Protein AF-A0A0B1T7B7-F1 (afdb_monomer_lite)

Radius of gyration: 35.87 Å; chains: 1; bounding box: 85×80×126 Å

Organism: Oesophagostomum dentatum (NCBI:txid61180)

pLDDT: mean 72.44, std 21.72, range [22.33, 98.38]

Structure (mmCIF, N/CA/C/O backbone):
data_AF-A0A0B1T7B7-F1
#
_entry.id   AF-A0A0B1T7B7-F1
#
loop_
_atom_site.group_PDB
_atom_site.id
_atom_site.type_symbol
_atom_site.label_atom_id
_atom_site.label_alt_id
_atom_site.label_comp_id
_atom_site.label_asym_id
_atom_site.label_entity_id
_atom_site.label_seq_id
_atom_site.pdbx_PDB_ins_code
_atom_site.Cartn_x
_atom_site.Cartn_y
_atom_site.Cartn_z
_atom_site.occupancy
_atom_site.B_iso_or_equiv
_atom_site.auth_seq_id
_atom_site.auth_comp_id
_atom_site.auth_asym_id
_atom_site.auth_atom_id
_atom_site.pdbx_PDB_model_num
ATOM 1 N N . MET A 1 1 ? -11.474 -41.367 -37.692 1.00 29.39 1 MET A N 1
ATOM 2 C CA . MET A 1 1 ? -11.673 -42.624 -36.938 1.00 29.39 1 MET A CA 1
ATOM 3 C C . MET A 1 1 ? -10.711 -42.585 -35.757 1.00 29.39 1 MET A C 1
ATOM 5 O O . MET A 1 1 ? -9.520 -42.424 -35.977 1.00 29.39 1 MET A O 1
ATOM 9 N N . PHE A 1 2 ? -11.244 -42.559 -34.535 1.00 26.16 2 PHE A N 1
ATOM 10 C CA . PHE A 1 2 ? -10.516 -42.364 -33.273 1.00 26.16 2 PHE A CA 1
ATOM 11 C C . PHE A 1 2 ? -9.615 -43.553 -32.897 1.00 26.16 2 PHE A C 1
ATOM 13 O O . PHE A 1 2 ? -9.999 -44.697 -33.132 1.00 26.16 2 PHE A O 1
ATOM 20 N N . ARG A 1 3 ? -8.535 -43.285 -32.145 1.00 22.33 3 ARG A N 1
ATOM 21 C CA . ARG A 1 3 ? -8.242 -44.016 -30.898 1.00 22.33 3 ARG A CA 1
ATOM 22 C C . ARG A 1 3 ? -7.440 -43.152 -29.917 1.00 22.33 3 ARG A C 1
ATOM 24 O O . ARG A 1 3 ? -6.396 -42.610 -30.259 1.00 22.33 3 ARG A O 1
ATOM 31 N N . PHE A 1 4 ? -8.013 -43.029 -28.724 1.00 24.72 4 PHE A N 1
ATOM 32 C CA . PHE A 1 4 ? -7.493 -42.384 -27.524 1.00 24.72 4 PHE A CA 1
ATOM 33 C C . PHE A 1 4 ? -6.250 -43.104 -26.985 1.00 24.72 4 PHE A C 1
ATOM 35 O O . PHE A 1 4 ? -6.219 -44.334 -26.950 1.00 24.72 4 PHE A O 1
ATOM 42 N N . VAL A 1 5 ? -5.301 -42.327 -26.464 1.00 23.88 5 VAL A N 1
ATOM 43 C CA . VAL A 1 5 ? -4.483 -42.718 -25.312 1.00 23.88 5 VAL A CA 1
ATOM 44 C C . VAL A 1 5 ? -4.783 -41.679 -24.236 1.00 23.88 5 VAL A C 1
ATOM 46 O O . VAL A 1 5 ? -4.521 -40.492 -24.424 1.00 23.88 5 VAL A O 1
ATOM 49 N N . GLU A 1 6 ? -5.424 -42.121 -23.159 1.00 28.88 6 GLU A N 1
ATOM 50 C CA . GLU A 1 6 ? -5.656 -41.324 -21.959 1.00 28.88 6 GLU A CA 1
ATOM 51 C C . GLU A 1 6 ? -4.308 -40.954 -21.331 1.00 28.88 6 GLU A C 1
ATOM 53 O O . GLU A 1 6 ? -3.587 -41.813 -20.826 1.00 28.88 6 GLU A O 1
ATOM 58 N N . CYS A 1 7 ? -3.982 -39.664 -21.327 1.00 25.12 7 CYS A N 1
ATOM 59 C CA . CYS A 1 7 ? -3.095 -39.103 -20.319 1.00 25.12 7 CYS A CA 1
ATOM 60 C C . CYS A 1 7 ? -3.984 -38.429 -19.277 1.00 25.12 7 CYS A C 1
ATOM 62 O O . CYS A 1 7 ? -4.620 -37.413 -19.559 1.00 25.12 7 CYS A O 1
ATOM 64 N N . ASN A 1 8 ? -4.031 -39.026 -18.085 1.00 27.19 8 ASN A N 1
ATOM 65 C CA . ASN A 1 8 ? -4.654 -38.476 -16.887 1.00 27.19 8 ASN A CA 1
ATOM 66 C C . ASN A 1 8 ? -4.100 -37.076 -16.591 1.00 27.19 8 ASN A C 1
ATOM 68 O O . ASN A 1 8 ? -3.100 -36.918 -15.893 1.00 27.19 8 ASN A O 1
ATOM 72 N N . PHE A 1 9 ? -4.790 -36.047 -17.071 1.00 29.27 9 PHE A N 1
ATOM 73 C CA . PHE A 1 9 ? -4.747 -34.741 -16.438 1.00 29.27 9 PHE A CA 1
ATOM 74 C C . PHE A 1 9 ? -5.611 -34.820 -15.182 1.00 29.27 9 PHE A C 1
ATOM 76 O O . PHE A 1 9 ? -6.787 -34.469 -15.191 1.00 29.27 9 PHE A O 1
ATOM 83 N N . SER A 1 10 ? -5.003 -35.223 -14.065 1.00 28.38 10 SER A N 1
ATOM 84 C CA . SER A 1 10 ? -5.440 -34.722 -12.761 1.00 28.38 10 SER A CA 1
ATOM 85 C C . SER A 1 10 ? -5.037 -33.247 -12.679 1.00 28.38 10 SER A C 1
ATOM 87 O O . SER A 1 10 ? -4.152 -32.861 -11.918 1.00 28.38 10 SER A O 1
ATOM 89 N N . ALA A 1 11 ? -5.655 -32.418 -13.520 1.00 35.47 11 ALA A N 1
ATOM 90 C CA . ALA A 1 11 ? -5.745 -31.000 -13.255 1.00 35.47 11 ALA A CA 1
ATOM 91 C C . ALA A 1 11 ? -6.477 -30.887 -11.916 1.00 35.47 11 ALA A C 1
ATOM 93 O O . ALA A 1 11 ? -7.586 -31.407 -11.778 1.00 35.47 11 ALA A O 1
ATOM 94 N N . MET A 1 12 ? -5.846 -30.270 -10.917 1.00 31.61 12 MET A N 1
ATOM 95 C CA . MET A 1 12 ? -6.570 -29.801 -9.742 1.00 31.61 12 MET A CA 1
ATOM 96 C C . MET A 1 12 ? -7.634 -28.819 -10.242 1.00 31.61 12 MET A C 1
ATOM 98 O O . MET A 1 12 ? -7.368 -27.633 -10.419 1.00 31.61 12 MET A O 1
ATOM 102 N N . LEU A 1 13 ? -8.837 -29.329 -10.510 1.00 34.62 13 LEU A N 1
ATOM 103 C CA . LEU A 1 13 ? -10.048 -28.531 -10.441 1.00 34.62 13 LEU A CA 1
ATOM 104 C C . LEU A 1 13 ? -10.008 -27.804 -9.086 1.00 34.62 13 LEU A C 1
ATOM 106 O O . LEU A 1 13 ? -9.574 -28.419 -8.101 1.00 34.62 13 LEU A O 1
ATOM 110 N N . PRO A 1 14 ? -10.426 -26.527 -8.998 1.00 39.16 14 PRO A N 1
ATOM 111 C CA . PRO A 1 14 ? -10.661 -25.924 -7.692 1.00 39.16 14 PRO A CA 1
ATOM 112 C C . PRO A 1 14 ? -11.537 -26.899 -6.908 1.00 39.16 14 PRO A C 1
ATOM 114 O O . PRO A 1 14 ? -12.489 -27.440 -7.474 1.00 39.16 14 PRO A O 1
ATOM 117 N N . SER A 1 15 ? -11.164 -27.201 -5.662 1.00 44.00 15 SER A N 1
ATOM 118 C CA . SER A 1 15 ? -11.910 -28.139 -4.826 1.00 44.00 15 SER A CA 1
ATOM 119 C C . SER A 1 15 ? -13.389 -27.775 -4.902 1.00 44.00 15 SER A C 1
ATOM 121 O O . SER A 1 15 ? -13.777 -26.698 -4.445 1.00 44.00 15 SER A O 1
ATOM 123 N N . VAL A 1 16 ? -14.197 -28.624 -5.539 1.00 56.12 16 VAL A N 1
ATOM 124 C CA . VAL A 1 16 ? -15.643 -28.437 -5.571 1.00 56.12 16 VAL A CA 1
ATOM 125 C C . VAL A 1 16 ? -16.091 -28.639 -4.132 1.00 56.12 16 VAL A C 1
ATOM 127 O O . VAL A 1 16 ? -16.120 -29.768 -3.650 1.00 56.12 16 VAL A O 1
ATOM 130 N N . ILE A 1 17 ? -16.343 -27.538 -3.423 1.00 66.38 17 ILE A N 1
ATOM 131 C CA . ILE A 1 17 ? -16.880 -27.577 -2.065 1.00 66.38 17 ILE A CA 1
ATOM 132 C C . ILE A 1 17 ? -18.264 -28.205 -2.192 1.00 66.38 17 ILE A C 1
ATOM 134 O O . ILE A 1 17 ? -19.154 -27.627 -2.820 1.00 66.38 17 ILE A O 1
ATOM 138 N N . SER A 1 18 ? -18.431 -29.416 -1.662 1.00 78.31 18 SER A N 1
ATOM 139 C CA . SER A 1 18 ? -19.731 -30.076 -1.692 1.00 78.31 18 SER A CA 1
ATOM 140 C C . SER A 1 18 ? -20.705 -29.379 -0.740 1.00 78.31 18 SER A C 1
ATOM 142 O O . SER A 1 18 ? -20.307 -28.662 0.183 1.00 78.31 18 SER A O 1
ATOM 144 N N . HIS A 1 19 ? -22.004 -29.607 -0.937 1.00 73.88 19 HIS A N 1
ATOM 145 C CA . HIS A 1 19 ? -23.018 -29.135 0.006 1.00 73.88 19 HIS A CA 1
ATOM 146 C C . HIS A 1 19 ? -22.729 -29.642 1.429 1.00 73.88 19 HIS A C 1
ATOM 148 O O . HIS A 1 19 ? -22.790 -28.872 2.386 1.00 73.88 19 HIS A O 1
ATOM 154 N N . ASP A 1 20 ? -22.308 -30.902 1.550 1.00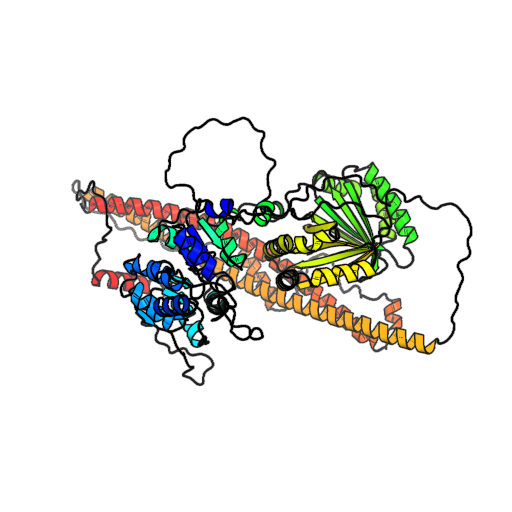 80.06 20 ASP A N 1
ATOM 155 C CA . ASP A 1 20 ? -21.962 -31.522 2.828 1.00 80.06 20 ASP A CA 1
ATOM 156 C C . ASP A 1 20 ? -20.714 -30.896 3.460 1.00 80.06 20 ASP A C 1
ATOM 158 O O . ASP A 1 20 ? -20.652 -30.754 4.679 1.00 80.06 20 ASP A O 1
ATOM 162 N N . ASP A 1 21 ? -19.733 -30.471 2.657 1.00 82.12 21 ASP A N 1
ATOM 163 C CA . ASP A 1 21 ? -18.558 -29.754 3.162 1.00 82.12 21 ASP A CA 1
ATOM 164 C C . ASP A 1 21 ? -18.930 -28.388 3.734 1.00 82.12 21 ASP A C 1
ATOM 166 O O . ASP A 1 21 ? -18.411 -27.993 4.778 1.00 82.12 21 ASP A O 1
ATOM 170 N N . LEU A 1 22 ? -19.863 -27.690 3.088 1.00 81.81 22 LEU A N 1
ATOM 171 C CA . LEU A 1 22 ? -20.342 -26.390 3.541 1.00 81.81 22 LEU A CA 1
ATOM 172 C C . LEU A 1 22 ? -21.193 -26.500 4.814 1.00 81.81 22 LEU A C 1
ATOM 174 O O . LEU A 1 22 ? -21.100 -25.665 5.711 1.00 81.81 22 LEU A O 1
ATOM 178 N N . LEU A 1 23 ? -22.009 -27.547 4.929 1.00 83.19 23 LEU A N 1
ATOM 179 C CA . LEU A 1 23 ? -22.876 -27.754 6.088 1.00 83.19 23 LEU A CA 1
ATOM 180 C C . LEU A 1 23 ? -22.136 -28.225 7.352 1.00 83.19 23 LEU A C 1
ATOM 182 O O . LEU A 1 23 ? -22.756 -28.290 8.417 1.00 83.19 23 LEU A O 1
ATOM 186 N N . LYS A 1 24 ? -20.824 -28.494 7.283 1.00 87.50 24 LYS A N 1
ATOM 187 C CA . LYS A 1 24 ? -19.978 -28.753 8.466 1.00 87.50 24 LYS A CA 1
ATOM 188 C C . LYS A 1 24 ? -19.804 -27.522 9.357 1.00 87.50 24 LYS A C 1
ATOM 190 O O . LYS A 1 24 ? -19.521 -27.677 10.541 1.00 87.50 24 LYS A O 1
ATOM 195 N N . PHE A 1 25 ? -19.974 -26.318 8.811 1.00 92.00 25 PHE A N 1
ATOM 196 C CA . PHE A 1 25 ? -19.885 -25.081 9.581 1.00 92.00 25 PHE A CA 1
ATOM 197 C C . PHE A 1 25 ? -21.172 -24.832 10.377 1.00 92.00 25 PHE A C 1
ATOM 199 O O . PHE A 1 25 ? -22.276 -25.160 9.936 1.00 92.00 25 PHE A O 1
ATOM 206 N N . ASP A 1 26 ? -21.034 -24.249 11.565 1.00 92.81 26 ASP A N 1
ATOM 207 C CA . ASP A 1 26 ? -22.154 -23.939 12.462 1.00 92.81 26 ASP A CA 1
ATOM 208 C C . ASP A 1 26 ? -22.645 -22.498 12.266 1.00 92.81 26 ASP A C 1
ATOM 210 O O . ASP A 1 26 ? -23.833 -22.209 12.437 1.00 92.81 26 ASP A O 1
ATOM 214 N N . THR A 1 27 ? -21.730 -21.597 11.892 1.00 94.44 27 THR A N 1
ATOM 215 C CA . THR A 1 27 ? -21.998 -20.164 11.740 1.00 94.44 27 THR A CA 1
ATOM 216 C C . THR A 1 27 ? -21.606 -19.668 10.351 1.00 94.44 27 THR A C 1
ATOM 218 O O . THR A 1 27 ? -20.543 -19.998 9.832 1.00 94.44 27 THR A O 1
ATOM 221 N N . PHE A 1 28 ? -22.472 -18.856 9.758 1.00 94.62 28 PHE A N 1
ATOM 222 C CA . PHE A 1 28 ? -22.345 -18.310 8.416 1.00 94.62 28 PHE A CA 1
ATOM 223 C C . PHE A 1 28 ? -22.389 -16.789 8.499 1.00 94.62 28 PHE A C 1
ATOM 225 O O . PHE A 1 28 ? -23.374 -16.212 8.960 1.00 94.62 28 PHE A O 1
ATOM 232 N N . LEU A 1 29 ? -21.312 -16.150 8.067 1.00 95.12 29 LEU A N 1
ATOM 233 C CA . LEU A 1 29 ? -21.191 -14.705 7.966 1.00 95.12 29 LEU A CA 1
ATOM 234 C C . LEU A 1 29 ? -21.324 -14.326 6.492 1.00 95.12 29 LEU A C 1
ATOM 236 O O . LEU A 1 29 ? -20.633 -14.891 5.650 1.00 95.12 29 LEU A O 1
ATOM 240 N N . PHE A 1 30 ? -22.195 -13.381 6.176 1.00 95.00 30 PHE A N 1
ATOM 241 C CA . PHE A 1 30 ? -22.380 -12.877 4.820 1.00 95.00 30 PHE A CA 1
ATOM 242 C C . PHE A 1 30 ? -22.063 -11.392 4.783 1.00 95.00 30 PHE A C 1
ATOM 244 O O . PHE A 1 30 ? -22.578 -10.635 5.607 1.00 95.00 30 PHE A O 1
ATOM 251 N N . ASP A 1 31 ? -21.268 -10.955 3.811 1.00 92.94 31 ASP A N 1
ATOM 252 C CA . ASP A 1 31 ? -21.359 -9.569 3.375 1.00 92.94 31 ASP A CA 1
ATOM 253 C C . ASP A 1 31 ? -22.761 -9.273 2.808 1.00 92.94 31 ASP A C 1
ATOM 255 O O . ASP A 1 31 ? -23.536 -10.176 2.494 1.00 92.94 31 ASP A O 1
ATOM 259 N N . ALA A 1 32 ? -23.125 -7.998 2.759 1.00 90.19 32 ALA A N 1
ATOM 260 C CA . ALA A 1 32 ? -24.426 -7.546 2.301 1.00 90.19 32 ALA A CA 1
ATOM 261 C C . ALA A 1 32 ? -24.415 -7.147 0.818 1.00 90.19 32 ALA A C 1
ATOM 263 O O . ALA A 1 32 ? -25.054 -7.796 -0.015 1.00 90.19 32 ALA A O 1
ATOM 264 N N . ASP A 1 33 ? -23.735 -6.042 0.510 1.00 84.69 33 ASP A N 1
ATOM 265 C CA . ASP A 1 33 ? -23.809 -5.351 -0.774 1.00 84.69 33 ASP A CA 1
ATOM 266 C C . ASP A 1 33 ? -22.836 -6.008 -1.765 1.00 84.69 33 ASP A C 1
ATOM 268 O O . ASP A 1 33 ? -21.644 -5.760 -1.705 1.00 84.69 33 ASP A O 1
ATOM 272 N N . GLY A 1 34 ? -23.351 -6.803 -2.704 1.00 81.62 34 GLY A N 1
ATOM 273 C CA . GLY A 1 34 ? -22.550 -7.604 -3.642 1.00 81.62 34 GLY A CA 1
ATOM 274 C C . GLY A 1 34 ? -22.648 -9.113 -3.396 1.00 81.62 34 GLY A C 1
ATOM 275 O O . GLY A 1 34 ? -22.340 -9.896 -4.291 1.00 81.62 34 GLY A O 1
ATOM 276 N N . VAL A 1 35 ? -23.173 -9.523 -2.233 1.00 90.25 35 VAL A N 1
ATOM 277 C CA . VAL A 1 35 ? -23.341 -10.939 -1.846 1.00 90.25 35 VAL A CA 1
ATOM 278 C C . VAL A 1 35 ? -24.803 -11.324 -1.634 1.00 90.25 35 VAL A C 1
ATOM 280 O O . VAL A 1 35 ? -25.278 -12.290 -2.229 1.00 90.25 35 VAL A O 1
ATOM 283 N N . LEU A 1 36 ? -25.545 -10.563 -0.824 1.00 91.94 36 LEU A N 1
ATOM 284 C CA . LEU A 1 36 ? -26.969 -10.813 -0.577 1.00 91.94 36 LEU A CA 1
ATOM 285 C C . LEU A 1 36 ? -27.869 -9.954 -1.469 1.00 91.94 36 LEU A C 1
ATOM 287 O O . LEU A 1 36 ? -28.929 -10.408 -1.901 1.00 91.94 36 LEU A O 1
ATOM 291 N N . TRP A 1 37 ? -27.461 -8.720 -1.762 1.00 88.44 37 TRP A N 1
ATOM 292 C CA . TRP A 1 37 ? -28.206 -7.799 -2.621 1.00 88.44 37 TRP A CA 1
ATOM 293 C C . TRP A 1 37 ? -27.288 -6.801 -3.324 1.00 88.44 37 TRP A C 1
ATOM 295 O O . TRP A 1 37 ? -26.140 -6.597 -2.942 1.00 88.44 37 TRP A O 1
ATOM 305 N N . THR A 1 38 ? -27.815 -6.118 -4.335 1.00 81.44 38 THR A N 1
ATOM 306 C CA . THR A 1 38 ? -27.183 -4.953 -4.961 1.00 81.44 38 THR A CA 1
ATOM 307 C C . THR A 1 38 ? -28.185 -3.808 -4.960 1.00 81.44 38 THR A C 1
ATOM 309 O O . THR A 1 38 ? -29.224 -3.876 -5.615 1.00 81.44 38 THR A O 1
ATOM 312 N N . GLY A 1 39 ? -27.912 -2.757 -4.181 1.00 79.75 39 GLY A N 1
ATOM 313 C CA . GLY A 1 39 ? -28.913 -1.719 -3.931 1.00 79.75 39 GLY A CA 1
ATOM 314 C C . GLY A 1 39 ? -30.135 -2.316 -3.230 1.00 79.75 39 GLY A C 1
ATOM 315 O O . GLY A 1 39 ? -29.984 -2.935 -2.178 1.00 79.75 39 GLY A O 1
ATOM 316 N N . ASP A 1 40 ? -31.321 -2.149 -3.810 1.00 83.69 40 ASP A N 1
ATOM 317 C CA . ASP A 1 40 ? -32.585 -2.689 -3.285 1.00 83.69 40 ASP A CA 1
ATOM 318 C C . ASP A 1 40 ? -33.082 -3.914 -4.076 1.00 83.69 40 ASP A C 1
ATOM 320 O O . ASP A 1 40 ? -34.271 -4.223 -4.084 1.00 83.69 40 ASP A O 1
ATOM 324 N N . VAL A 1 41 ? -32.169 -4.622 -4.749 1.00 83.75 41 VAL A N 1
ATOM 325 C CA . VAL A 1 41 ? -32.469 -5.849 -5.501 1.00 83.75 41 VAL A CA 1
ATOM 326 C C . VAL A 1 41 ? -31.743 -7.035 -4.855 1.00 83.75 41 VAL A C 1
ATOM 328 O O . VAL A 1 41 ? -30.513 -7.000 -4.768 1.00 83.75 41 VAL A O 1
ATOM 331 N N . PRO A 1 42 ? -32.452 -8.087 -4.397 1.00 90.06 42 PRO A N 1
ATOM 332 C CA . PRO A 1 42 ? -31.811 -9.273 -3.837 1.00 90.06 42 PRO A CA 1
ATOM 333 C C . PRO A 1 42 ? -31.076 -10.061 -4.928 1.00 90.06 42 PRO A C 1
ATOM 335 O O . PRO A 1 42 ? -31.553 -10.178 -6.059 1.00 90.06 42 PRO A O 1
ATOM 338 N N . ILE A 1 43 ? -29.922 -10.630 -4.584 1.00 89.81 43 ILE A N 1
ATOM 339 C CA . ILE A 1 43 ? -29.187 -11.528 -5.477 1.00 89.81 43 ILE A CA 1
ATOM 340 C C . ILE A 1 43 ? -29.954 -12.848 -5.594 1.00 89.81 43 ILE A C 1
ATOM 342 O O . ILE A 1 43 ? -30.460 -13.391 -4.608 1.00 89.81 43 ILE A O 1
ATOM 346 N N . ALA A 1 44 ? -30.064 -13.361 -6.821 1.00 90.94 44 ALA A N 1
ATOM 347 C CA . ALA A 1 44 ? -30.843 -14.558 -7.118 1.00 90.94 44 ALA A CA 1
ATOM 348 C C . ALA A 1 44 ? -30.373 -15.759 -6.275 1.00 90.94 44 ALA A C 1
ATOM 350 O O . ALA A 1 44 ? -29.193 -16.100 -6.265 1.00 90.94 44 ALA A O 1
ATOM 351 N N . GLY A 1 45 ? -31.309 -16.394 -5.564 1.00 90.06 45 GLY A N 1
ATOM 352 C CA . GLY A 1 45 ? -31.051 -17.548 -4.695 1.00 90.06 45 GLY A CA 1
ATOM 353 C C . GLY A 1 45 ? -30.486 -17.221 -3.306 1.00 90.06 45 GLY A C 1
ATOM 354 O O . GLY A 1 45 ? -30.451 -18.110 -2.457 1.00 90.06 45 GLY A O 1
ATOM 355 N N . ALA A 1 46 ? -30.094 -15.972 -3.022 1.00 93.19 46 ALA A N 1
ATOM 356 C CA . ALA A 1 46 ? -29.503 -15.606 -1.732 1.00 93.19 46 ALA A CA 1
ATOM 357 C C . ALA A 1 46 ? -30.497 -15.751 -0.565 1.00 93.19 46 ALA A C 1
ATOM 359 O O . ALA A 1 46 ? -30.164 -16.331 0.470 1.00 93.19 46 ALA A O 1
ATOM 360 N N . SER A 1 47 ? -31.734 -15.271 -0.731 1.00 92.62 47 SER A N 1
ATOM 361 C CA . SER A 1 47 ? -32.780 -15.371 0.298 1.00 92.62 47 SER A CA 1
ATOM 362 C C . SER A 1 47 ? -33.190 -16.822 0.570 1.00 92.62 47 SER A C 1
ATOM 364 O O . SER A 1 47 ? -33.316 -17.215 1.731 1.00 92.62 47 SER A O 1
ATOM 366 N N . ASP A 1 48 ? -33.315 -17.639 -0.478 1.00 91.44 48 ASP A N 1
ATOM 367 C CA . ASP A 1 48 ? -33.611 -19.073 -0.369 1.00 91.44 48 ASP A CA 1
ATOM 368 C C . ASP A 1 48 ? -32.483 -19.836 0.335 1.00 91.44 48 ASP A C 1
ATOM 370 O O . ASP A 1 48 ? -32.735 -20.719 1.164 1.00 91.44 48 ASP A O 1
ATOM 374 N N . PHE A 1 49 ? -31.230 -19.474 0.051 1.00 91.12 49 PHE A N 1
ATOM 375 C CA . PHE A 1 49 ? -30.071 -20.075 0.697 1.00 91.12 49 PHE A CA 1
ATOM 376 C C . PHE A 1 49 ? -30.021 -19.742 2.193 1.00 91.12 49 PHE A C 1
ATOM 378 O O . PHE A 1 49 ? -29.915 -20.650 3.020 1.00 91.12 49 PHE A O 1
ATOM 385 N N . VAL A 1 50 ? -30.211 -18.473 2.564 1.00 92.88 50 VAL A N 1
ATOM 386 C CA . VAL A 1 50 ? -30.300 -18.054 3.973 1.00 92.88 50 VAL A CA 1
ATOM 387 C C . VAL A 1 50 ? -31.462 -18.750 4.691 1.00 92.88 50 VAL A C 1
ATOM 389 O O . VAL A 1 50 ? -31.284 -19.282 5.789 1.00 92.88 50 VAL A O 1
ATOM 392 N N . ALA A 1 51 ? -32.637 -18.834 4.062 1.00 91.56 51 ALA A N 1
ATOM 393 C CA . ALA A 1 51 ? -33.781 -19.550 4.625 1.00 91.56 51 ALA A CA 1
ATOM 394 C C . ALA A 1 51 ? -33.488 -21.048 4.834 1.00 91.56 51 ALA A C 1
ATOM 396 O O . ALA A 1 51 ? -33.948 -21.643 5.812 1.00 91.56 51 ALA A O 1
ATOM 397 N N . THR A 1 52 ? -32.706 -21.663 3.944 1.00 90.81 52 THR A N 1
ATOM 398 C CA . THR A 1 52 ? -32.272 -23.063 4.066 1.00 90.81 52 THR A CA 1
ATOM 399 C C . THR A 1 52 ? -31.323 -23.253 5.247 1.00 90.81 52 THR A C 1
ATOM 401 O O . THR A 1 52 ? -31.525 -24.167 6.044 1.00 90.81 52 THR A O 1
ATOM 404 N N . LEU A 1 53 ? -30.349 -22.358 5.430 1.00 92.25 53 LEU A N 1
ATOM 405 C CA . LEU A 1 53 ? -29.444 -22.384 6.584 1.00 92.25 53 LEU A CA 1
ATOM 406 C C . LEU A 1 53 ? -30.209 -22.273 7.911 1.00 92.25 53 LEU A C 1
ATOM 408 O O . LEU A 1 53 ? -29.950 -23.048 8.833 1.00 92.25 53 LEU A O 1
ATOM 412 N N . HIS A 1 54 ? -31.212 -21.393 7.985 1.00 90.81 54 HIS A N 1
ATOM 413 C CA . HIS A 1 54 ? -32.084 -21.291 9.158 1.00 90.81 54 HIS A CA 1
ATOM 414 C C . HIS A 1 54 ? -32.875 -22.578 9.429 1.00 90.81 54 HIS A C 1
ATOM 416 O O . HIS A 1 54 ? -32.934 -23.023 10.575 1.00 90.81 54 HIS A O 1
ATOM 422 N N . LYS A 1 55 ? -33.446 -23.215 8.394 1.00 90.94 55 LYS A N 1
ATOM 423 C CA . LYS A 1 55 ? -34.151 -24.507 8.536 1.00 90.94 55 LYS A CA 1
ATOM 424 C C . LYS A 1 55 ? -33.240 -25.616 9.066 1.00 90.94 55 LYS A C 1
ATOM 426 O O . LYS A 1 55 ? -33.710 -26.491 9.784 1.00 90.94 55 LYS A O 1
ATOM 431 N N . LEU A 1 56 ? -31.952 -25.563 8.732 1.00 91.19 56 LEU A N 1
ATOM 432 C CA . LEU A 1 56 ? -30.929 -26.501 9.200 1.00 91.19 56 LEU A CA 1
ATOM 433 C C . LEU A 1 56 ? -30.348 -26.134 10.580 1.00 91.19 56 LEU A C 1
ATOM 435 O O . LEU A 1 56 ? -29.389 -26.762 11.024 1.00 91.19 56 LEU A O 1
ATOM 439 N N . GLY A 1 57 ? -30.899 -25.122 11.259 1.00 91.88 57 GLY A N 1
ATOM 440 C CA . GLY A 1 57 ? -30.453 -24.693 12.586 1.00 91.88 57 GLY A CA 1
ATOM 441 C C . GLY A 1 57 ? -29.098 -23.979 12.597 1.00 91.88 57 GLY A C 1
ATOM 442 O O . GLY A 1 57 ? -28.478 -23.873 13.654 1.00 91.88 57 GLY A O 1
ATOM 443 N N . LYS A 1 58 ? -28.617 -23.500 11.443 1.00 93.25 58 LYS A N 1
ATOM 444 C CA . LYS A 1 58 ? -27.349 -22.767 11.335 1.00 93.25 58 LYS A CA 1
ATOM 445 C C . LYS A 1 58 ? -27.515 -21.315 11.778 1.00 93.25 58 LYS A C 1
ATOM 447 O O . LYS A 1 58 ? -28.574 -20.708 11.608 1.00 93.25 58 LYS A O 1
ATOM 452 N N . ARG A 1 59 ? -26.448 -20.739 12.335 1.00 93.44 59 ARG A N 1
ATOM 453 C CA . ARG A 1 59 ? -26.421 -19.333 12.757 1.00 93.44 59 ARG A CA 1
ATOM 454 C C . ARG A 1 59 ? -26.007 -18.463 11.579 1.00 93.44 59 ARG A C 1
ATOM 456 O O . ARG A 1 59 ? -24.931 -18.669 11.033 1.00 93.44 59 ARG A O 1
ATOM 463 N N . VAL A 1 60 ? -26.831 -17.489 11.210 1.00 94.50 60 VAL A N 1
ATOM 464 C CA . VAL A 1 60 ? -26.558 -16.576 10.089 1.00 94.50 60 VAL A CA 1
ATOM 465 C C . VAL A 1 60 ? -26.329 -15.163 10.618 1.00 94.50 60 VAL A C 1
ATOM 467 O O . VAL A 1 60 ? -27.089 -14.703 11.468 1.00 94.50 60 VAL A O 1
ATOM 470 N N . PHE A 1 61 ? -25.300 -14.482 10.119 1.00 94.81 61 PHE A N 1
ATOM 471 C CA . PHE A 1 61 ? -25.014 -13.075 10.395 1.00 94.81 61 PHE A CA 1
ATOM 472 C C . PHE A 1 61 ? -24.787 -12.315 9.093 1.00 94.81 61 PHE A C 1
ATOM 474 O O . PHE A 1 61 ? -24.132 -12.820 8.183 1.00 94.81 61 PHE A O 1
ATOM 481 N N . ILE A 1 62 ? -25.276 -11.079 9.038 1.00 94.81 62 ILE A N 1
ATOM 482 C CA . ILE A 1 62 ? -24.967 -10.129 7.969 1.00 94.81 62 ILE A CA 1
ATOM 483 C C . ILE A 1 62 ? -23.941 -9.141 8.509 1.00 94.81 62 ILE A C 1
ATOM 485 O O . ILE A 1 62 ? -24.198 -8.474 9.507 1.00 94.81 62 ILE A O 1
ATOM 489 N N . ILE A 1 63 ? -22.794 -9.024 7.848 1.00 93.38 63 ILE A N 1
ATOM 490 C CA . ILE A 1 63 ? -21.705 -8.128 8.231 1.00 93.38 63 ILE A CA 1
ATOM 491 C C . ILE A 1 63 ? -21.454 -7.142 7.098 1.00 93.38 63 ILE A C 1
ATOM 493 O O . ILE A 1 63 ? -20.857 -7.513 6.098 1.00 93.38 63 ILE A O 1
ATOM 497 N N . SER A 1 64 ? -21.832 -5.875 7.266 1.00 90.94 64 SER A N 1
ATOM 498 C CA . SER A 1 64 ? -21.663 -4.836 6.238 1.00 90.94 64 SER A CA 1
ATOM 499 C C . SER A 1 64 ? -20.780 -3.697 6.734 1.00 90.94 64 SER A C 1
ATOM 501 O O . SER A 1 64 ? -20.984 -3.203 7.840 1.00 90.94 64 SER A O 1
ATOM 503 N N . ASN A 1 65 ? -19.850 -3.208 5.906 1.00 90.88 65 ASN A N 1
ATOM 504 C CA . ASN A 1 65 ? -19.077 -1.996 6.215 1.00 90.88 65 ASN A CA 1
ATOM 505 C C . ASN A 1 65 ? -19.901 -0.699 6.094 1.00 90.88 65 ASN A C 1
ATOM 507 O O . ASN A 1 65 ? -19.430 0.371 6.482 1.00 90.88 65 ASN A O 1
ATOM 511 N N . ASN A 1 66 ? -21.141 -0.763 5.608 1.00 85.75 66 ASN A N 1
ATOM 512 C CA . ASN A 1 66 ? -21.968 0.413 5.384 1.00 85.75 66 ASN A CA 1
ATOM 513 C C . ASN A 1 66 ? -22.636 0.908 6.684 1.00 85.75 66 ASN A C 1
ATOM 515 O O . ASN A 1 66 ? -23.589 0.321 7.198 1.00 85.75 66 ASN A O 1
ATOM 519 N N . SER A 1 67 ? -22.160 2.052 7.177 1.00 82.06 67 SER A N 1
ATOM 520 C CA . SER A 1 67 ? -22.585 2.721 8.416 1.00 82.06 67 SER A CA 1
ATOM 521 C C . SER A 1 67 ? -23.621 3.841 8.201 1.00 82.06 67 SER A C 1
ATOM 523 O O . SER A 1 67 ? -23.826 4.674 9.084 1.00 82.06 67 SER A O 1
ATOM 525 N N . THR A 1 68 ? -24.276 3.901 7.032 1.00 83.88 68 THR A N 1
ATOM 526 C CA . THR A 1 68 ? -25.186 5.013 6.675 1.00 83.88 68 THR A CA 1
ATOM 527 C C . THR A 1 68 ? -26.631 4.853 7.151 1.00 83.88 68 THR A C 1
ATOM 529 O O . THR A 1 68 ? -27.388 5.827 7.146 1.00 83.88 68 THR A O 1
ATOM 532 N N . LYS A 1 69 ? -27.038 3.649 7.562 1.00 86.62 69 LYS A N 1
ATOM 533 C CA . LYS A 1 69 ? -28.402 3.334 8.014 1.00 86.62 69 LYS A CA 1
ATOM 534 C C . LYS A 1 69 ? -28.402 2.927 9.482 1.00 86.62 69 LYS A C 1
ATOM 536 O O . LYS A 1 69 ? -27.425 2.364 9.971 1.00 86.62 69 LYS A O 1
ATOM 541 N N . THR A 1 70 ? -29.506 3.194 10.171 1.00 88.50 70 THR A N 1
ATOM 542 C CA . THR A 1 70 ? -29.716 2.690 11.534 1.00 88.50 70 THR A CA 1
ATOM 543 C C . THR A 1 70 ? -30.011 1.182 11.519 1.00 88.50 70 THR A C 1
ATOM 545 O O . THR A 1 70 ? -30.437 0.653 10.485 1.00 88.50 70 THR A O 1
ATOM 548 N N . PRO A 1 71 ? -29.851 0.474 12.655 1.00 87.75 71 PRO A N 1
ATOM 549 C CA . PRO A 1 71 ? -30.235 -0.936 12.757 1.00 87.75 71 PRO A CA 1
ATOM 550 C C . PRO A 1 71 ? -31.694 -1.200 12.348 1.00 87.75 71 PRO A C 1
ATOM 552 O O . PRO A 1 71 ? -31.971 -2.169 11.647 1.00 87.75 71 PRO A O 1
ATOM 555 N N . ASP A 1 72 ? -32.618 -0.301 12.701 1.00 88.88 72 ASP A N 1
ATOM 556 C CA . ASP A 1 72 ? -34.037 -0.416 12.333 1.00 88.88 72 ASP A CA 1
ATOM 557 C C . ASP A 1 72 ? -34.269 -0.285 10.823 1.00 88.88 72 ASP A C 1
ATOM 559 O O . ASP A 1 72 ? -35.045 -1.041 10.242 1.00 88.88 72 ASP A O 1
ATOM 563 N N . GLN A 1 73 ? -33.569 0.649 10.172 1.00 89.06 73 GLN A N 1
ATOM 564 C CA . GLN A 1 73 ? -33.659 0.840 8.723 1.00 89.06 73 GLN A CA 1
ATOM 565 C C . GLN A 1 73 ? -33.108 -0.362 7.956 1.00 89.06 73 GLN A C 1
ATOM 567 O O . GLN A 1 73 ? -33.670 -0.750 6.933 1.00 89.06 73 GLN A O 1
ATOM 572 N N . TYR A 1 74 ? -32.020 -0.965 8.439 1.00 88.94 74 TYR A N 1
ATOM 573 C CA . TYR A 1 74 ? -31.515 -2.195 7.842 1.00 88.94 74 TYR A CA 1
ATOM 574 C C . TYR A 1 74 ? -32.446 -3.379 8.072 1.00 88.94 74 TYR A C 1
ATOM 576 O O . TYR A 1 74 ? -32.668 -4.132 7.132 1.00 88.94 74 TYR A O 1
ATOM 584 N N . ALA A 1 75 ? -33.010 -3.538 9.271 1.00 88.31 75 ALA A N 1
ATOM 585 C CA . ALA A 1 75 ? -33.963 -4.611 9.543 1.00 88.31 75 ALA A CA 1
ATOM 586 C C . ALA A 1 75 ? -35.172 -4.535 8.597 1.00 88.31 75 ALA A C 1
ATOM 588 O O . ALA A 1 75 ? -35.525 -5.532 7.973 1.00 88.31 75 ALA A O 1
ATOM 589 N N . ALA A 1 76 ? -35.725 -3.333 8.399 1.00 90.12 76 ALA A N 1
ATOM 590 C CA . ALA A 1 76 ? -36.799 -3.106 7.435 1.00 90.12 76 ALA A CA 1
ATOM 591 C C . ALA A 1 76 ? -36.375 -3.440 5.992 1.00 90.12 76 ALA A C 1
ATOM 593 O O . ALA A 1 76 ? -37.146 -4.038 5.243 1.00 90.12 76 ALA A O 1
ATOM 594 N N . LYS A 1 77 ? -35.139 -3.099 5.599 1.00 90.12 77 LYS A N 1
ATOM 595 C CA . LYS A 1 77 ? -34.592 -3.451 4.279 1.00 90.12 77 LYS A CA 1
ATOM 596 C C . LYS A 1 77 ? -34.460 -4.967 4.102 1.00 90.12 77 LYS A C 1
ATOM 598 O O . LYS A 1 77 ? -34.886 -5.496 3.085 1.00 90.12 77 LYS A O 1
ATOM 603 N N . ILE A 1 78 ? -33.883 -5.659 5.079 1.00 91.12 78 ILE A N 1
ATOM 604 C CA . ILE A 1 78 ? -33.680 -7.115 5.065 1.00 91.12 78 ILE A CA 1
ATOM 605 C C . ILE A 1 78 ? -35.027 -7.835 4.912 1.00 91.12 78 ILE A C 1
ATOM 607 O O . ILE A 1 78 ? -35.165 -8.715 4.061 1.00 91.12 78 ILE A O 1
ATOM 611 N N . GLU A 1 79 ? -36.038 -7.404 5.671 1.00 89.81 79 GLU A N 1
ATOM 612 C CA . GLU A 1 79 ? -37.396 -7.941 5.580 1.00 89.81 79 GLU A CA 1
ATOM 613 C C . GLU A 1 79 ? -38.029 -7.671 4.206 1.00 89.81 79 GLU A C 1
ATOM 615 O O . GLU A 1 79 ? -38.563 -8.591 3.584 1.00 89.81 79 GLU A O 1
ATOM 620 N N . HIS A 1 80 ? -37.904 -6.442 3.689 1.00 90.44 80 HIS A N 1
ATOM 621 C CA . HIS A 1 80 ? -38.410 -6.064 2.367 1.00 90.44 80 HIS A CA 1
ATOM 622 C C . HIS A 1 80 ? -37.782 -6.885 1.229 1.00 90.44 80 HIS A C 1
ATOM 624 O O . HIS A 1 80 ? -38.477 -7.275 0.293 1.00 90.44 80 HIS A O 1
ATOM 630 N N . LEU A 1 81 ? -36.488 -7.197 1.331 1.00 90.94 81 LEU A N 1
ATOM 631 C CA . LEU A 1 81 ? -35.751 -7.998 0.349 1.00 90.94 81 LEU A CA 1
ATOM 632 C C . LEU A 1 81 ? -36.006 -9.512 0.471 1.00 90.94 81 LEU A C 1
ATOM 634 O O . LEU A 1 81 ? -35.440 -10.296 -0.290 1.00 90.94 81 LEU A O 1
ATOM 638 N N . GLY A 1 82 ? -36.866 -9.938 1.401 1.00 89.50 82 GLY A N 1
ATOM 639 C CA . GLY A 1 82 ? -37.291 -11.330 1.542 1.00 89.50 82 GLY A CA 1
ATOM 640 C C . GLY A 1 82 ? -36.379 -12.201 2.408 1.00 89.50 82 GLY A C 1
ATOM 641 O O . GLY A 1 82 ? -36.583 -13.415 2.466 1.00 89.50 82 GLY A O 1
ATOM 642 N N . PHE A 1 83 ? -35.412 -11.617 3.119 1.00 90.50 83 PHE A N 1
ATOM 643 C CA . PHE A 1 83 ? -34.547 -12.334 4.059 1.00 90.50 83 PHE A CA 1
ATOM 644 C C . PHE A 1 83 ? -35.244 -12.481 5.417 1.00 90.50 83 PHE A C 1
ATOM 646 O O . PHE A 1 83 ? -35.075 -11.681 6.335 1.00 90.50 83 PHE A O 1
ATOM 653 N N . LYS A 1 84 ? -36.081 -13.513 5.541 1.00 83.12 84 LYS A N 1
ATOM 654 C CA . LYS A 1 84 ? -36.841 -13.790 6.769 1.00 83.12 84 LYS A CA 1
ATOM 655 C C . LYS A 1 84 ? -35.966 -14.455 7.832 1.00 83.12 84 LYS A C 1
ATOM 657 O O . LYS A 1 84 ? -35.144 -15.306 7.513 1.00 83.12 84 LYS A O 1
ATOM 662 N N . GLY A 1 85 ? -36.224 -14.138 9.102 1.00 80.62 85 GLY A N 1
ATOM 663 C CA . GLY A 1 85 ? -35.598 -14.821 10.242 1.00 80.62 85 GLY A CA 1
ATOM 664 C C . GLY A 1 85 ? -34.244 -14.261 10.685 1.00 80.62 85 GLY A C 1
ATOM 665 O O . GLY A 1 85 ? -33.615 -14.862 11.551 1.00 80.62 85 GLY A O 1
ATOM 666 N N . ILE A 1 86 ? -33.821 -13.116 10.140 1.00 87.56 86 ILE A N 1
ATOM 667 C CA . ILE A 1 86 ? -32.621 -12.393 10.580 1.00 87.56 86 ILE A CA 1
ATOM 668 C C . ILE A 1 86 ? -33.031 -11.319 11.590 1.00 87.56 86 ILE A C 1
ATOM 670 O O . ILE A 1 86 ? -33.779 -10.398 11.257 1.00 87.56 86 ILE A O 1
ATOM 674 N N . SER A 1 87 ? -32.553 -11.433 12.828 1.00 86.69 87 SER A N 1
ATOM 675 C CA . SER A 1 87 ? -32.795 -10.440 13.876 1.00 86.69 87 SER A CA 1
ATOM 676 C C . SER A 1 87 ? -31.837 -9.245 13.773 1.00 86.69 87 SER A C 1
ATOM 678 O O . SER A 1 87 ? -30.818 -9.290 13.080 1.00 86.69 87 SER A O 1
ATOM 680 N N . LYS A 1 88 ? -32.135 -8.158 14.497 1.00 85.56 88 LYS A N 1
ATOM 681 C CA . LYS A 1 88 ? -31.276 -6.958 14.534 1.00 85.56 88 LYS A CA 1
ATOM 682 C C . LYS A 1 88 ? -29.890 -7.261 15.103 1.00 85.56 88 LYS A C 1
ATOM 684 O O . LYS A 1 88 ? -28.911 -6.666 14.673 1.00 85.56 88 LYS A O 1
ATOM 689 N N . GLU A 1 89 ? -29.806 -8.206 16.032 1.00 87.00 89 GLU A N 1
ATOM 690 C CA . GLU A 1 89 ? -28.564 -8.660 16.663 1.00 87.00 89 GLU A CA 1
ATOM 691 C C . GLU A 1 89 ? -27.694 -9.480 15.702 1.00 87.00 89 GLU A C 1
ATOM 693 O O . GLU A 1 89 ? -26.500 -9.632 15.931 1.00 87.00 89 GLU A O 1
ATOM 698 N N . GLN A 1 90 ? -28.277 -10.013 14.625 1.00 91.12 90 GLN A N 1
ATOM 699 C CA . GLN A 1 90 ? -27.554 -10.746 13.585 1.00 91.12 90 GLN A CA 1
ATOM 700 C C . GLN A 1 90 ? -27.022 -9.827 12.477 1.00 91.12 90 GLN A C 1
ATOM 702 O O . GLN A 1 90 ? -26.299 -10.287 11.594 1.00 91.12 90 GLN A O 1
ATOM 707 N N . LEU A 1 91 ? -27.353 -8.536 12.523 1.00 92.44 91 LEU A N 1
ATOM 708 C CA . LEU A 1 91 ? -26.814 -7.516 11.639 1.00 92.44 91 LEU A CA 1
ATOM 709 C C . LEU A 1 91 ? -25.672 -6.775 12.330 1.00 92.44 91 LEU A C 1
ATOM 711 O O . LEU A 1 91 ? -25.875 -6.055 13.305 1.00 92.44 91 LEU A O 1
ATOM 715 N N . ILE A 1 92 ? -24.478 -6.879 11.763 1.00 94.06 92 ILE A N 1
ATOM 716 C CA . ILE A 1 92 ? -23.274 -6.258 12.292 1.00 94.06 92 ILE A CA 1
ATOM 717 C C . ILE A 1 92 ? -22.773 -5.214 11.302 1.00 94.06 92 ILE A C 1
ATOM 719 O O . ILE A 1 92 ? -22.503 -5.495 10.136 1.00 94.06 92 ILE A O 1
ATOM 723 N N . THR A 1 93 ? -22.634 -3.983 11.783 1.00 94.31 93 THR A N 1
ATOM 724 C CA . THR A 1 93 ? -22.046 -2.874 11.027 1.00 94.31 93 THR A CA 1
ATOM 725 C C . THR A 1 93 ? -21.013 -2.160 11.889 1.00 94.31 93 THR A C 1
ATOM 727 O O . THR A 1 93 ? -21.129 -2.193 13.119 1.00 94.31 93 THR A O 1
ATOM 730 N N . PRO A 1 94 ? -20.043 -1.438 11.300 1.00 95.19 94 PRO A N 1
ATOM 731 C CA . PRO A 1 94 ? -19.087 -0.660 12.075 1.00 95.19 94 PRO A CA 1
ATOM 732 C C . PRO A 1 94 ? -19.736 0.339 13.037 1.00 95.19 94 PRO A C 1
ATOM 734 O O . PRO A 1 94 ? -19.156 0.647 14.071 1.00 95.19 94 PRO A O 1
ATOM 737 N N . ALA A 1 95 ? -20.939 0.836 12.726 1.00 95.00 95 ALA A N 1
ATOM 738 C CA . ALA A 1 95 ? -21.685 1.724 13.614 1.00 95.00 95 ALA A CA 1
ATOM 739 C C . ALA A 1 95 ? -22.113 1.014 14.911 1.00 95.00 95 ALA A C 1
ATOM 741 O O . ALA A 1 95 ? -21.996 1.591 15.989 1.00 95.00 95 ALA A O 1
ATOM 742 N N . ILE A 1 96 ? -22.558 -0.243 14.815 1.00 95.06 96 ILE A N 1
ATOM 743 C CA . ILE A 1 96 ? -22.941 -1.076 15.968 1.00 95.06 96 ILE A CA 1
ATOM 744 C C . ILE A 1 96 ? -21.700 -1.463 16.776 1.00 95.06 96 ILE A C 1
ATOM 746 O O . ILE A 1 96 ? -21.699 -1.338 17.998 1.00 95.06 96 ILE A O 1
ATOM 750 N N . VAL A 1 97 ? -20.624 -1.869 16.093 1.00 96.50 97 VAL A N 1
ATOM 751 C CA . VAL A 1 97 ? -19.346 -2.227 16.731 1.00 96.50 97 VAL A CA 1
ATOM 752 C C . VAL A 1 97 ? -18.771 -1.027 17.491 1.00 96.50 97 VAL A C 1
ATOM 754 O O . VAL A 1 97 ? -18.350 -1.164 18.637 1.00 96.50 97 VAL A O 1
ATOM 757 N N . LEU A 1 98 ? -18.797 0.165 16.888 1.00 96.94 98 LEU A N 1
ATOM 758 C CA . LEU A 1 98 ? -18.336 1.400 17.522 1.00 96.94 98 LEU A CA 1
ATOM 759 C C . LEU A 1 98 ? -19.244 1.837 18.683 1.00 96.94 98 LEU A C 1
ATOM 761 O O . LEU A 1 98 ? -18.749 2.271 19.720 1.00 96.94 98 LEU A O 1
ATOM 765 N N . ALA A 1 99 ? -20.563 1.682 18.560 1.00 96.06 99 ALA A N 1
ATOM 766 C CA . ALA A 1 99 ? -21.474 1.942 19.671 1.00 96.06 99 ALA A CA 1
ATOM 767 C C . ALA A 1 99 ? -21.192 1.007 20.861 1.00 96.06 99 ALA A C 1
ATOM 769 O O . ALA A 1 99 ? -21.101 1.464 21.998 1.00 96.06 99 ALA A O 1
ATOM 770 N N . ALA A 1 100 ? -20.967 -0.284 20.607 1.00 95.62 100 ALA A N 1
ATOM 771 C CA . ALA A 1 100 ? -20.580 -1.235 21.644 1.00 95.62 100 ALA A CA 1
ATOM 772 C C . ALA A 1 100 ? -19.207 -0.911 22.251 1.00 95.62 100 ALA A C 1
ATOM 774 O O . ALA A 1 100 ? -19.044 -1.003 23.462 1.00 95.62 100 ALA A O 1
ATOM 775 N N . TYR A 1 101 ? -18.247 -0.452 21.442 1.00 96.50 101 TYR A N 1
ATOM 776 C CA . TYR A 1 101 ? -16.940 0.022 21.912 1.00 96.50 101 TYR A CA 1
ATOM 777 C C . TYR A 1 101 ? -17.058 1.168 22.927 1.00 96.50 101 TYR A C 1
ATOM 779 O O . TYR A 1 101 ? -16.293 1.194 23.893 1.00 96.50 101 TYR A O 1
ATOM 787 N N . PHE A 1 102 ? -18.004 2.092 22.725 1.00 97.25 102 PHE A N 1
ATOM 788 C CA . PHE A 1 102 ? -18.307 3.147 23.696 1.00 97.25 102 PHE A CA 1
ATOM 789 C C . PHE A 1 102 ? -19.045 2.603 24.916 1.00 97.25 102 PHE A C 1
ATOM 791 O O . PHE A 1 102 ? -18.637 2.868 26.041 1.00 97.25 102 PHE A O 1
ATOM 798 N N . LYS A 1 103 ? -20.084 1.788 24.713 1.00 95.62 103 LYS A N 1
ATOM 799 C CA . LYS A 1 103 ? -20.888 1.225 25.805 1.00 95.62 103 LYS A CA 1
ATOM 800 C C . LYS A 1 103 ? -20.072 0.351 26.761 1.00 95.62 103 LYS A C 1
ATOM 802 O O . LYS A 1 103 ? -20.303 0.370 27.966 1.00 95.62 103 LYS A O 1
ATOM 807 N N . ASP A 1 104 ? -19.114 -0.396 26.224 1.00 94.12 104 ASP A N 1
ATOM 808 C CA . ASP A 1 104 ? -18.233 -1.286 26.981 1.00 94.12 104 ASP A CA 1
ATOM 809 C C . ASP A 1 104 ? -17.170 -0.525 27.800 1.00 94.12 104 ASP A C 1
ATOM 811 O O . ASP A 1 104 ? -16.437 -1.147 28.572 1.00 94.12 104 ASP A O 1
ATOM 815 N N . ARG A 1 105 ? -17.073 0.803 27.641 1.00 94.56 105 ARG A N 1
ATOM 816 C CA . ARG A 1 105 ? -16.085 1.669 28.290 1.00 94.56 105 ARG A CA 1
ATOM 817 C C . ARG A 1 105 ? -16.759 2.791 29.086 1.00 94.56 105 ARG A C 1
ATOM 819 O O . ARG A 1 105 ? -17.190 3.785 28.498 1.00 94.56 105 ARG A O 1
ATOM 826 N N . PRO A 1 106 ? -16.834 2.677 30.425 1.00 92.50 106 PRO A N 1
ATOM 827 C CA . PRO A 1 106 ? -17.503 3.662 31.277 1.00 92.50 106 PRO A CA 1
ATOM 828 C C . PRO A 1 106 ? -17.018 5.106 31.087 1.00 92.50 106 PRO A C 1
ATOM 830 O O . PRO A 1 106 ? -17.789 6.041 31.274 1.00 92.50 106 PRO A O 1
ATOM 833 N N . GLU A 1 107 ? -15.765 5.308 30.677 1.00 94.38 107 GLU A N 1
ATOM 834 C CA . GLU A 1 107 ? -15.183 6.623 30.405 1.00 94.38 107 GLU A CA 1
ATOM 835 C C . GLU A 1 107 ? -15.794 7.355 29.202 1.00 94.38 107 GLU A C 1
ATOM 837 O O . GLU A 1 107 ? -15.528 8.544 29.040 1.00 94.38 107 GLU A O 1
ATOM 842 N N . TYR A 1 108 ? -16.588 6.677 28.367 1.00 95.38 108 TYR A N 1
ATOM 843 C CA . TYR A 1 108 ? -17.334 7.276 27.258 1.00 95.38 108 TYR A CA 1
ATOM 844 C C . TYR A 1 108 ? -18.766 7.667 27.632 1.00 95.38 108 TYR A C 1
ATOM 846 O O . TYR A 1 108 ? -19.385 8.446 26.906 1.00 95.38 108 TYR A O 1
ATOM 854 N N . ALA A 1 109 ? -19.296 7.182 28.757 1.00 95.62 109 ALA A N 1
ATOM 855 C CA . ALA A 1 109 ? -20.675 7.450 29.150 1.00 95.62 109 ALA A CA 1
ATOM 856 C C . ALA A 1 109 ? -20.923 8.961 29.316 1.00 95.62 109 ALA A C 1
ATOM 858 O O . ALA A 1 109 ? -20.248 9.637 30.096 1.00 95.62 109 ALA A O 1
ATOM 859 N N . GLY A 1 110 ? -21.880 9.496 28.552 1.00 94.94 110 GLY A N 1
ATOM 860 C CA . GLY A 1 110 ? -22.225 10.921 28.538 1.00 94.94 110 GLY A CA 1
ATOM 861 C C . GLY A 1 110 ? -21.133 11.841 27.977 1.00 94.94 110 GLY A C 1
ATOM 862 O O . GLY A 1 110 ? -21.228 13.058 28.125 1.00 94.94 110 GLY A O 1
ATOM 863 N N . GLN A 1 111 ? -20.082 11.301 27.352 1.00 97.31 111 GLN A N 1
ATOM 864 C CA . GLN A 1 111 ? -19.023 12.115 26.756 1.00 97.31 111 GLN A CA 1
ATOM 865 C C . GLN A 1 111 ? -19.401 12.633 25.373 1.00 97.31 111 GLN A C 1
ATOM 867 O O . GLN A 1 111 ? -20.179 12.018 24.644 1.00 97.31 111 GLN A O 1
ATOM 872 N N . HIS A 1 112 ? -18.788 13.753 24.993 1.00 97.75 112 HIS A N 1
ATOM 873 C CA . HIS A 1 112 ? -18.978 14.344 23.677 1.00 97.75 112 HIS A CA 1
ATOM 874 C C . HIS A 1 112 ? -18.054 13.702 22.639 1.00 97.75 112 HIS A C 1
ATOM 876 O O . HIS A 1 112 ? -16.859 13.536 22.879 1.00 97.75 112 HIS A O 1
ATOM 882 N N . VAL A 1 113 ? -18.593 13.380 21.467 1.00 98.12 113 VAL A N 1
ATOM 883 C CA . VAL A 1 113 ? -17.865 12.794 20.336 1.00 98.12 113 VAL A CA 1
ATOM 884 C C . VAL A 1 113 ? -18.122 13.637 19.093 1.00 98.12 113 VAL A C 1
ATOM 886 O O . VAL A 1 113 ? -19.272 13.883 18.724 1.00 98.12 113 VAL A O 1
ATOM 889 N N . TYR A 1 114 ? -17.051 14.068 18.429 1.00 97.62 114 TYR A N 1
ATOM 890 C CA . TYR A 1 114 ? -17.160 14.785 17.163 1.00 97.62 114 TYR A CA 1
ATOM 891 C C . TYR A 1 114 ? -17.280 13.782 16.015 1.00 97.62 114 TYR A C 1
ATOM 893 O O . TYR A 1 114 ? -16.402 12.941 15.832 1.00 97.62 114 TYR A O 1
ATOM 901 N N . VAL A 1 115 ? -18.363 13.852 15.244 1.00 97.69 115 VAL A N 1
ATOM 902 C CA . VAL A 1 115 ? -18.696 12.886 14.193 1.00 97.69 115 VAL A CA 1
ATOM 903 C C . VAL A 1 115 ? -18.702 13.571 12.831 1.00 97.69 115 VAL A C 1
ATOM 905 O O . VAL A 1 115 ? -19.581 14.373 12.525 1.00 97.69 115 VAL A O 1
ATOM 908 N N . MET A 1 116 ? -17.752 13.187 11.980 1.00 97.12 116 MET A N 1
ATOM 909 C CA . MET A 1 116 ? -17.791 13.445 10.542 1.00 97.12 116 MET A CA 1
ATOM 910 C C . MET A 1 116 ? -18.532 12.292 9.867 1.00 97.12 116 MET A C 1
ATOM 912 O O . MET A 1 116 ? -17.938 11.265 9.527 1.00 97.12 116 MET A O 1
ATOM 916 N N . GLY A 1 117 ? -19.850 12.428 9.742 1.00 95.38 117 GLY A N 1
ATOM 917 C CA . GLY A 1 117 ? -20.708 11.392 9.186 1.00 95.38 117 GLY A CA 1
ATOM 918 C C . GLY A 1 117 ? -22.171 11.810 9.062 1.00 95.38 117 GLY A C 1
ATOM 919 O O . GLY A 1 117 ? -22.547 12.948 9.349 1.00 95.38 117 GLY A O 1
ATOM 920 N N . VAL A 1 118 ? -23.010 10.865 8.640 1.00 94.81 118 VAL A N 1
ATOM 921 C CA . VAL A 1 118 ? -24.460 11.072 8.491 1.00 94.81 118 VAL A CA 1
ATOM 922 C C . VAL A 1 118 ? -25.213 11.041 9.829 1.00 94.81 118 VAL A C 1
ATOM 924 O O . VAL A 1 118 ? -24.785 10.404 10.791 1.00 94.81 118 VAL A O 1
ATOM 927 N N . GLU A 1 119 ? -26.399 11.658 9.876 1.00 94.88 119 GLU A N 1
ATOM 928 C CA . GLU A 1 119 ? -27.227 11.736 11.095 1.00 94.88 119 GLU A CA 1
ATOM 929 C C . GLU A 1 119 ? -27.627 10.356 11.647 1.00 94.88 119 GLU A C 1
ATOM 931 O O . GLU A 1 119 ? -27.743 10.168 12.855 1.00 94.88 119 GLU A O 1
ATOM 936 N N . ASN A 1 120 ? -27.790 9.355 10.778 1.00 94.56 120 ASN A N 1
ATOM 937 C CA . ASN A 1 120 ? -28.107 7.987 11.198 1.00 94.56 120 ASN A CA 1
ATOM 938 C C . ASN A 1 120 ? -26.971 7.338 12.003 1.00 94.56 120 ASN A C 1
ATOM 940 O O . ASN A 1 120 ? -27.243 6.582 12.939 1.00 94.56 120 ASN A O 1
ATOM 944 N N . LEU A 1 121 ? -25.709 7.647 11.675 1.00 95.50 121 LEU A N 1
ATOM 945 C CA . LEU A 1 121 ? -24.563 7.187 12.458 1.00 95.50 121 LEU A CA 1
ATOM 946 C C . LEU A 1 121 ? -24.610 7.817 13.848 1.00 95.50 121 LEU A C 1
ATOM 948 O O . LEU A 1 121 ? -24.549 7.093 14.836 1.00 95.50 121 LEU A O 1
ATOM 952 N N . LYS A 1 122 ? -24.803 9.140 13.922 1.00 96.00 122 LYS A N 1
ATOM 953 C CA . LYS A 1 122 ? -24.975 9.859 15.190 1.00 96.00 122 LYS A CA 1
ATOM 954 C C . LYS A 1 122 ? -26.073 9.228 16.050 1.00 96.00 122 LYS A C 1
ATOM 956 O O . LYS A 1 122 ? -25.789 8.819 17.168 1.00 96.00 122 LYS A O 1
ATOM 961 N N . LYS A 1 123 ? -27.279 9.034 15.504 1.00 95.94 123 LYS A N 1
ATOM 962 C CA . LYS A 1 123 ? -28.391 8.392 16.228 1.00 95.94 123 LYS A CA 1
ATOM 963 C C . LYS A 1 123 ? -28.019 7.013 16.770 1.00 95.94 123 LYS A C 1
ATOM 965 O O . LYS A 1 123 ? -28.389 6.679 17.892 1.00 95.94 123 LYS A O 1
ATOM 970 N N . THR A 1 124 ? -27.284 6.221 15.989 1.00 95.12 124 THR A N 1
ATOM 971 C CA . THR A 1 124 ? -26.828 4.886 16.403 1.00 95.12 124 THR A CA 1
ATOM 972 C C . THR A 1 124 ? -25.838 4.976 17.568 1.00 95.12 124 THR A C 1
ATOM 974 O O . THR A 1 124 ? -25.996 4.266 18.558 1.00 95.12 124 THR A O 1
ATOM 977 N N . LEU A 1 125 ? -24.855 5.876 17.492 1.00 96.75 125 LEU A N 1
ATOM 978 C CA . LEU A 1 125 ? -23.856 6.062 18.549 1.00 96.75 125 LEU A CA 1
ATOM 979 C C . LEU A 1 125 ? -24.473 6.615 19.840 1.00 96.75 125 LEU A C 1
ATOM 981 O O . LEU A 1 125 ? -24.147 6.131 20.918 1.00 96.75 125 LEU A O 1
ATOM 985 N N . GLU A 1 126 ? -25.402 7.564 19.745 1.00 96.94 126 GLU A N 1
ATOM 986 C CA . GLU A 1 126 ? -26.090 8.123 20.916 1.00 96.94 126 GLU A CA 1
ATOM 987 C C . GLU A 1 126 ? -27.001 7.080 21.579 1.00 96.94 126 GLU A C 1
ATOM 989 O O . GLU A 1 126 ? -26.928 6.865 22.787 1.00 96.94 126 GLU A O 1
ATOM 994 N N . THR A 1 127 ? -27.808 6.367 20.783 1.00 95.12 127 THR A N 1
ATOM 995 C CA . THR A 1 127 ? -28.790 5.394 21.294 1.00 95.12 127 THR A CA 1
ATOM 996 C C . THR A 1 127 ? -28.124 4.158 21.895 1.00 95.12 127 THR A C 1
ATOM 998 O O . THR A 1 127 ? -28.516 3.701 22.967 1.00 95.12 127 THR A O 1
ATOM 1001 N N . PHE A 1 128 ? -27.131 3.590 21.206 1.00 93.56 128 PHE A N 1
ATOM 1002 C CA . PHE A 1 128 ? -26.533 2.312 21.598 1.00 93.56 128 PHE A CA 1
ATOM 1003 C C . PHE A 1 128 ? -25.192 2.465 22.320 1.00 93.56 128 PHE A C 1
ATOM 1005 O O . PHE A 1 128 ? -24.819 1.562 23.065 1.00 93.56 128 PHE A O 1
ATOM 1012 N N . GLY A 1 129 ? -24.480 3.577 22.120 1.00 95.25 129 GLY A N 1
ATOM 1013 C CA . GLY A 1 129 ? -23.173 3.840 22.728 1.00 95.25 129 GLY A CA 1
ATOM 1014 C C . GLY A 1 129 ? -23.205 4.751 23.954 1.00 95.25 129 GLY A C 1
ATOM 1015 O O . GLY A 1 129 ? -22.224 4.783 24.689 1.00 95.25 129 GLY A O 1
ATOM 1016 N N . GLY A 1 130 ? -24.309 5.465 24.206 1.00 96.00 130 GLY A N 1
ATOM 1017 C CA . GLY A 1 130 ? -24.454 6.318 25.393 1.00 96.00 130 GLY A CA 1
ATOM 1018 C C . GLY A 1 130 ? -23.551 7.558 25.393 1.00 96.00 130 GLY A C 1
ATOM 1019 O O . GLY A 1 130 ? -23.189 8.049 26.461 1.00 96.00 130 GLY A O 1
ATOM 1020 N N . VAL A 1 131 ? -23.173 8.043 24.207 1.00 97.69 131 VAL A N 1
ATOM 1021 C CA . VAL A 1 131 ? -22.376 9.264 23.988 1.00 97.69 131 VAL A CA 1
ATOM 1022 C C . VAL A 1 131 ? -23.261 10.415 23.496 1.00 97.69 131 VAL A C 1
ATOM 1024 O O . VAL A 1 131 ? -24.388 10.189 23.063 1.00 97.69 131 VAL A O 1
ATOM 1027 N N . HIS A 1 132 ? -22.749 11.645 23.517 1.00 97.75 132 HIS A N 1
ATOM 1028 C CA . HIS A 1 132 ? -23.369 12.814 22.886 1.00 97.75 132 HIS A CA 1
ATOM 1029 C C . HIS A 1 132 ? -22.596 13.190 21.623 1.00 97.75 132 HIS A C 1
ATOM 1031 O O . HIS A 1 132 ? -21.408 13.507 21.685 1.00 97.75 132 HIS A O 1
ATOM 1037 N N . CYS A 1 133 ? -23.241 13.159 20.459 1.00 97.38 133 CYS A N 1
ATOM 1038 C CA . CYS A 1 133 ? -22.561 13.368 19.186 1.00 97.38 133 CYS A CA 1
ATOM 1039 C C . CYS A 1 133 ? -22.863 14.750 18.596 1.00 97.38 133 CYS A C 1
ATOM 1041 O O . CYS A 1 133 ? -23.998 15.223 18.594 1.00 97.38 133 CYS A O 1
ATOM 1043 N N . PHE A 1 134 ? -21.849 15.382 18.005 1.00 95.38 134 PHE A N 1
ATOM 1044 C CA . PHE A 1 134 ? -21.995 16.646 17.278 1.00 95.38 134 PHE A CA 1
ATOM 1045 C C . PHE A 1 134 ? -21.115 16.665 16.022 1.00 95.38 134 PHE A C 1
ATOM 1047 O O . PHE A 1 134 ? -20.194 15.864 15.899 1.00 95.38 134 PHE A O 1
ATOM 1054 N N . GLY A 1 135 ? -21.393 17.569 15.077 1.00 92.69 135 GLY A N 1
ATOM 1055 C CA . GLY A 1 135 ? -20.612 17.719 13.838 1.00 92.69 135 GLY A CA 1
ATOM 1056 C C . GLY A 1 135 ? -21.219 17.089 12.578 1.00 92.69 135 GLY A C 1
ATOM 1057 O O . GLY A 1 135 ? -20.690 17.300 11.485 1.00 92.69 135 GLY A O 1
ATOM 1058 N N . THR A 1 136 ? -22.339 16.369 12.688 1.00 94.12 136 THR A N 1
ATOM 1059 C CA . THR A 1 136 ? -23.121 15.902 11.532 1.00 94.12 136 THR A CA 1
ATOM 1060 C C . THR A 1 136 ? -23.816 17.073 10.820 1.00 94.12 136 THR A C 1
ATOM 1062 O O . THR A 1 136 ? -24.064 18.118 11.418 1.00 94.12 136 THR A O 1
ATOM 1065 N N . GLY A 1 137 ? -24.131 16.911 9.529 1.00 92.56 137 GLY A N 1
ATOM 1066 C CA . GLY A 1 137 ? -24.774 17.960 8.719 1.00 92.56 137 GLY A CA 1
ATOM 1067 C C . GLY A 1 137 ? -23.794 18.962 8.084 1.00 92.56 137 GLY A C 1
ATOM 1068 O O . GLY A 1 137 ? -22.582 18.782 8.195 1.00 92.56 137 GLY A O 1
ATOM 1069 N N . PRO A 1 138 ? -24.286 19.987 7.367 1.00 91.06 138 PRO A N 1
ATOM 1070 C CA . PRO A 1 138 ? -23.449 21.024 6.763 1.00 91.06 138 PRO A CA 1
ATOM 1071 C C . PRO A 1 138 ? -22.669 21.838 7.801 1.00 91.06 138 PRO A C 1
ATOM 1073 O O . PRO A 1 138 ? -23.220 22.233 8.824 1.00 91.06 138 PRO A O 1
ATOM 1076 N N . ASP A 1 139 ? -21.411 22.152 7.494 1.00 86.38 139 ASP A N 1
ATOM 1077 C CA . ASP A 1 139 ? -20.582 23.093 8.260 1.00 86.38 139 ASP A CA 1
ATOM 1078 C C . ASP A 1 139 ? -20.140 24.215 7.308 1.00 86.38 139 ASP A C 1
ATOM 1080 O O . ASP A 1 139 ? -19.082 24.101 6.668 1.00 86.38 139 ASP A O 1
ATOM 1084 N N . PRO A 1 140 ? -21.023 25.206 7.070 1.00 77.12 140 PRO A N 1
ATOM 1085 C CA . PRO A 1 140 ? -20.803 26.238 6.076 1.00 77.12 140 PRO A CA 1
ATOM 1086 C C . PRO A 1 140 ? -19.702 27.190 6.520 1.00 77.12 140 PRO A C 1
ATOM 1088 O O . PRO A 1 140 ? -19.423 27.388 7.702 1.00 77.12 140 PRO A O 1
ATOM 1091 N N . TYR A 1 141 ? -19.089 27.813 5.531 1.00 71.81 141 TYR A N 1
ATOM 1092 C CA . TYR A 1 141 ? -18.073 28.813 5.748 1.00 71.81 141 TYR A CA 1
ATOM 1093 C C . TYR A 1 141 ? -18.728 30.138 6.181 1.00 71.81 141 TYR A C 1
ATOM 1095 O O . TYR A 1 141 ? -19.597 30.638 5.474 1.00 71.81 141 TYR A O 1
ATOM 1103 N N . ILE A 1 142 ? -18.371 30.676 7.356 1.00 66.62 142 ILE A N 1
ATOM 1104 C CA . ILE A 1 142 ? -19.078 31.825 7.975 1.00 66.62 142 ILE A CA 1
ATOM 1105 C C . ILE A 1 142 ? -18.362 33.172 7.711 1.00 66.62 142 ILE A C 1
ATOM 1107 O O . ILE A 1 142 ? -18.879 34.223 8.073 1.00 66.62 142 ILE A O 1
ATOM 1111 N N . SER A 1 143 ? -17.194 33.188 7.056 1.00 65.38 143 SER A N 1
ATOM 1112 C CA . SER A 1 143 ? -16.446 34.425 6.762 1.00 65.38 143 SER A CA 1
ATOM 1113 C C . SER A 1 143 ? -15.999 34.546 5.303 1.00 65.38 143 SER A C 1
ATOM 1115 O O . SER A 1 143 ? -15.767 33.549 4.632 1.00 65.38 143 SER A O 1
ATOM 1117 N N . ASP A 1 144 ? -15.775 35.776 4.835 1.00 65.56 144 ASP A N 1
ATOM 1118 C CA . ASP A 1 144 ? -15.196 36.055 3.506 1.00 65.56 144 ASP A CA 1
ATOM 1119 C C . ASP A 1 144 ? -13.686 35.718 3.413 1.00 65.56 144 ASP A C 1
ATOM 1121 O O . ASP A 1 144 ? -13.044 35.940 2.388 1.00 65.56 144 ASP A O 1
ATOM 1125 N N . SER A 1 145 ? -13.078 35.206 4.491 1.00 65.81 145 SER A N 1
ATOM 1126 C CA . SER A 1 145 ? -11.652 34.858 4.563 1.00 65.81 145 SER A CA 1
ATOM 1127 C C . SER A 1 145 ? -11.405 33.395 4.202 1.00 65.81 145 SER A C 1
ATOM 1129 O O . SER A 1 145 ? -12.087 32.528 4.712 1.00 65.81 145 SER A O 1
ATOM 1131 N N . ASN A 1 146 ? -10.346 33.060 3.459 1.00 65.44 146 ASN A N 1
ATOM 1132 C CA . ASN A 1 146 ? -10.019 31.658 3.115 1.00 65.44 146 ASN A CA 1
ATOM 1133 C C . ASN A 1 146 ? -9.658 30.747 4.313 1.00 65.44 146 ASN A C 1
ATOM 1135 O O . ASN A 1 146 ? -9.547 29.535 4.140 1.00 65.44 146 ASN A O 1
ATOM 1139 N N . PHE A 1 147 ? -9.494 31.311 5.520 1.00 63.59 147 PHE A N 1
ATOM 1140 C CA . PHE A 1 147 ? -9.330 30.552 6.769 1.00 63.59 147 PHE A CA 1
ATOM 1141 C C . PHE A 1 147 ? -10.292 31.033 7.867 1.00 63.59 147 PHE A C 1
ATOM 1143 O O . PHE A 1 147 ? -10.449 32.241 8.073 1.00 63.59 147 PHE A O 1
ATOM 1150 N N . SER A 1 148 ? -10.938 30.085 8.556 1.00 67.06 148 SER A N 1
ATOM 1151 C CA . SER A 1 148 ? -11.827 30.347 9.688 1.00 67.06 148 SER A CA 1
ATOM 1152 C C . SER A 1 148 ? -11.086 30.008 10.971 1.00 67.06 148 SER A C 1
ATOM 1154 O O . SER A 1 148 ? -10.798 28.846 11.246 1.00 67.06 148 SER A O 1
ATOM 1156 N N . TYR A 1 149 ? -10.743 31.027 11.751 1.00 71.31 149 TYR A N 1
ATOM 1157 C CA . TYR A 1 149 ? -10.031 30.866 13.025 1.00 71.31 149 TYR A CA 1
ATOM 1158 C C . TYR A 1 149 ? -10.966 30.906 14.240 1.00 71.31 149 TYR A C 1
ATOM 1160 O O . TYR A 1 149 ? -10.521 30.693 15.362 1.00 71.31 149 TYR A O 1
ATOM 1168 N N . ASN A 1 150 ? -12.258 31.152 14.012 1.00 69.06 150 ASN A N 1
ATOM 1169 C CA . ASN A 1 150 ? -13.241 31.445 15.051 1.00 69.06 150 ASN A CA 1
ATOM 1170 C C . ASN A 1 150 ? -14.321 30.357 15.100 1.00 69.06 150 ASN A C 1
ATOM 1172 O O . ASN A 1 150 ? -15.493 30.625 14.841 1.00 69.06 150 ASN A O 1
ATOM 1176 N N . PHE A 1 151 ? -13.935 29.121 15.408 1.00 77.06 151 PHE A N 1
ATOM 1177 C CA . PHE A 1 151 ? -14.889 28.096 15.829 1.00 77.06 151 PHE A CA 1
ATOM 1178 C C . PHE A 1 151 ? -14.630 27.724 17.283 1.00 77.06 151 PHE A C 1
ATOM 1180 O O . PHE A 1 151 ? -13.494 27.753 17.748 1.00 77.06 151 PHE A O 1
ATOM 1187 N N . ASP A 1 152 ? -15.703 27.407 18.000 1.00 74.56 152 ASP A N 1
ATOM 1188 C CA . ASP A 1 152 ? -15.636 27.082 19.417 1.00 74.56 152 ASP A CA 1
ATOM 1189 C C . ASP A 1 152 ? -14.820 25.799 19.649 1.00 74.56 152 ASP A C 1
ATOM 1191 O O . ASP A 1 152 ? -15.184 24.718 19.182 1.00 74.56 152 ASP A O 1
ATOM 1195 N N . THR A 1 153 ? -13.700 25.939 20.359 1.00 80.56 153 THR A N 1
ATOM 1196 C CA . THR A 1 153 ? -12.836 24.839 20.808 1.00 80.56 153 THR A CA 1
ATOM 1197 C C . THR A 1 153 ? -12.915 24.620 22.319 1.00 80.56 153 THR A C 1
ATOM 1199 O O . THR A 1 153 ? -12.082 23.904 22.870 1.00 80.56 153 THR A O 1
ATOM 1202 N N . SER A 1 154 ? -13.864 25.257 23.016 1.00 84.19 154 SER A N 1
ATOM 1203 C CA . SER A 1 154 ? -14.038 25.087 24.465 1.00 84.19 154 SER A CA 1
ATOM 1204 C C . SER A 1 154 ? -14.497 23.672 24.823 1.00 84.19 154 SER A C 1
ATOM 1206 O O . SER A 1 154 ? -14.100 23.131 25.856 1.00 84.19 154 SER A O 1
ATOM 1208 N N . LEU A 1 155 ? -15.273 23.043 23.936 1.00 88.56 155 LEU A N 1
ATOM 1209 C CA . LEU A 1 155 ? -15.661 21.644 24.031 1.00 88.56 155 LEU A CA 1
ATOM 1210 C C . LEU A 1 155 ? -14.620 20.756 23.336 1.00 88.56 155 LEU A C 1
ATOM 1212 O O . LEU A 1 155 ? -14.622 20.620 22.112 1.00 88.56 155 LEU A O 1
ATOM 1216 N N . ILE A 1 156 ? -13.756 20.113 24.121 1.00 92.75 156 ILE A N 1
ATOM 1217 C CA . ILE A 1 156 ? -12.831 19.089 23.620 1.00 92.75 156 ILE A CA 1
ATOM 1218 C C . ILE A 1 156 ? -13.565 17.737 23.639 1.00 92.75 156 ILE A C 1
ATOM 1220 O O . ILE A 1 156 ? -13.906 17.254 24.722 1.00 92.75 156 ILE A O 1
ATOM 1224 N N . PRO A 1 157 ? -13.845 17.115 22.477 1.00 96.75 157 PRO A N 1
ATOM 1225 C CA . PRO A 1 157 ? -14.514 15.822 22.434 1.00 96.75 157 PRO A CA 1
ATOM 1226 C C . PRO A 1 157 ? -13.588 14.717 22.943 1.00 96.75 157 PRO A C 1
ATOM 1228 O O . PRO A 1 157 ? -12.376 14.790 22.786 1.00 96.75 157 PRO A O 1
ATOM 1231 N N . LYS A 1 158 ? -14.154 13.634 23.474 1.00 97.81 158 LYS A N 1
ATOM 1232 C CA . LYS A 1 158 ? -13.396 12.440 23.869 1.00 97.81 158 LYS A CA 1
ATOM 1233 C C . LYS A 1 158 ? -12.827 11.690 22.660 1.00 97.81 158 LYS A C 1
ATOM 1235 O O . LYS A 1 158 ? -11.759 11.091 22.746 1.00 97.81 158 LYS A O 1
ATOM 1240 N N . ALA A 1 159 ? -13.533 11.743 21.531 1.00 98.19 159 ALA A N 1
ATOM 1241 C CA . ALA A 1 159 ? -13.112 11.118 20.286 1.00 98.19 159 ALA A CA 1
ATOM 1242 C C . ALA A 1 159 ? -13.572 11.906 19.054 1.00 98.19 159 ALA A C 1
ATOM 1244 O O . ALA A 1 159 ? -14.602 12.586 19.072 1.00 98.19 159 ALA A O 1
ATOM 1245 N N . VAL A 1 160 ? -12.818 11.752 17.967 1.00 98.31 160 VAL A N 1
ATOM 1246 C CA . VAL A 1 160 ? -13.197 12.133 16.605 1.00 98.31 160 VAL A CA 1
ATOM 1247 C C . VAL A 1 160 ? -13.508 10.861 15.823 1.00 98.31 160 VAL A C 1
ATOM 1249 O O . VAL A 1 160 ? -12.652 9.988 15.692 1.00 98.31 160 VAL A O 1
ATOM 1252 N N . VAL A 1 161 ? -14.725 10.766 15.291 1.00 98.38 161 VAL A N 1
ATOM 1253 C CA . VAL A 1 161 ? -15.209 9.643 14.481 1.00 98.38 161 VAL A CA 1
ATOM 1254 C C . VAL A 1 161 ? -15.349 10.082 13.027 1.00 98.38 161 VAL A C 1
ATOM 1256 O O . VAL A 1 161 ? -16.118 10.995 12.732 1.00 98.38 161 VAL A O 1
ATOM 1259 N N . CYS A 1 162 ? -14.670 9.398 12.106 1.00 97.50 162 CYS A N 1
ATOM 1260 C CA . CYS A 1 162 ? -14.855 9.590 10.667 1.00 97.50 162 CYS A CA 1
ATOM 1261 C C . CYS A 1 162 ? -15.628 8.428 10.025 1.00 97.50 162 CYS A C 1
ATOM 1263 O O . CYS A 1 162 ? -15.398 7.243 10.285 1.00 97.50 162 CYS A O 1
ATOM 1265 N N . SER A 1 163 ? -16.551 8.790 9.146 1.00 96.12 163 SER A N 1
ATOM 1266 C CA . SER A 1 163 ? -17.381 7.893 8.353 1.00 96.12 163 SER A CA 1
ATOM 1267 C C . SER A 1 163 ? -17.655 8.518 6.983 1.00 96.12 163 SER A C 1
ATOM 1269 O O . SER A 1 163 ? -17.085 9.553 6.646 1.00 96.12 163 SER A O 1
ATOM 1271 N N . TYR A 1 164 ? -18.534 7.905 6.191 1.00 93.81 164 TYR A N 1
ATOM 1272 C CA . TYR A 1 164 ? -19.126 8.574 5.041 1.00 93.81 164 TYR A CA 1
ATOM 1273 C C . TYR A 1 164 ? -19.874 9.832 5.498 1.00 93.81 164 TYR A C 1
ATOM 1275 O O . TYR A 1 164 ? -20.785 9.753 6.330 1.00 93.81 164 TYR A O 1
ATOM 1283 N N . ASP A 1 165 ? -19.497 10.975 4.927 1.00 94.00 165 ASP A N 1
ATOM 1284 C CA . ASP A 1 165 ? -20.088 12.282 5.193 1.00 94.00 165 ASP A CA 1
ATOM 1285 C C . ASP A 1 165 ? -20.336 13.012 3.867 1.00 94.00 165 ASP A C 1
ATOM 1287 O O . ASP A 1 165 ? -19.401 13.464 3.204 1.00 94.00 165 ASP A O 1
ATOM 1291 N N . CYS A 1 166 ? -21.605 13.140 3.476 1.00 91.19 166 CYS A N 1
ATOM 1292 C CA . CYS A 1 166 ? -22.004 13.892 2.283 1.00 91.19 166 CYS A CA 1
ATOM 1293 C C . CYS A 1 166 ? -21.815 15.413 2.429 1.00 91.19 166 CYS A C 1
ATOM 1295 O O . CYS A 1 166 ? -21.953 16.144 1.451 1.00 91.19 166 CYS A O 1
ATOM 1297 N N . HIS A 1 167 ? -21.488 15.888 3.631 1.00 93.69 167 HIS A N 1
ATOM 1298 C CA . HIS A 1 167 ? -21.210 17.282 3.950 1.00 93.69 167 HIS A CA 1
ATOM 1299 C C . HIS A 1 167 ? -19.738 17.516 4.311 1.00 93.69 167 HIS A C 1
ATOM 1301 O O . HIS A 1 167 ? -19.430 18.464 5.037 1.00 93.69 167 HIS A O 1
ATOM 1307 N N . LEU A 1 168 ? -18.826 16.661 3.827 1.00 93.06 168 LEU A N 1
ATOM 1308 C CA . LEU A 1 168 ? -17.391 16.881 3.984 1.00 93.06 168 LEU A CA 1
ATOM 1309 C C . LEU A 1 168 ? -17.024 18.292 3.503 1.00 93.06 168 LEU A C 1
ATOM 1311 O O . LEU A 1 168 ? -17.252 18.653 2.350 1.00 93.06 168 LEU A O 1
ATOM 1315 N N . SER A 1 169 ? -16.439 19.083 4.396 1.00 91.38 169 SER A N 1
ATOM 1316 C CA . SER A 1 169 ? -16.042 20.459 4.121 1.00 91.38 169 SER A CA 1
ATOM 1317 C C . SER A 1 169 ? -14.711 20.780 4.795 1.00 91.38 169 SER A C 1
ATOM 1319 O O . SER A 1 169 ? -14.302 20.121 5.757 1.00 91.38 169 SER A O 1
ATOM 1321 N N . TYR A 1 170 ? -14.031 21.814 4.298 1.00 90.06 170 TYR A N 1
ATOM 1322 C CA . TYR A 1 170 ? -12.778 22.283 4.887 1.00 90.06 170 TYR A CA 1
ATOM 1323 C C . TYR A 1 170 ? -12.919 22.645 6.383 1.00 90.06 170 TYR A C 1
ATOM 1325 O O . TYR A 1 170 ? -12.096 22.167 7.166 1.00 90.06 170 TYR A O 1
ATOM 1333 N N . PRO A 1 171 ? -13.975 23.363 6.838 1.00 90.00 171 PRO A N 1
ATOM 1334 C CA . PRO A 1 171 ? -14.213 23.595 8.266 1.00 90.00 171 PRO A CA 1
ATOM 1335 C C . PRO A 1 171 ? -14.271 22.319 9.112 1.00 90.00 171 PRO A C 1
ATOM 1337 O O . PRO A 1 171 ? -13.679 22.280 10.191 1.00 90.00 171 PRO A O 1
ATOM 1340 N N . LYS A 1 172 ? -14.909 21.248 8.621 1.00 93.19 172 LYS A N 1
ATOM 1341 C CA . LYS A 1 172 ? -14.948 19.976 9.355 1.00 93.19 172 LYS A CA 1
ATOM 1342 C C . LYS A 1 172 ? -13.573 19.332 9.481 1.00 93.19 172 LYS A C 1
ATOM 1344 O O . LYS A 1 172 ? -13.211 18.869 10.559 1.00 93.19 172 LYS A O 1
ATOM 1349 N N . ILE A 1 173 ? -12.795 19.336 8.397 1.00 93.81 173 ILE A N 1
ATOM 1350 C CA . ILE A 1 173 ? -11.413 18.832 8.400 1.00 93.81 173 ILE A CA 1
ATOM 1351 C C . ILE A 1 173 ? -10.574 19.636 9.399 1.00 93.81 173 ILE A C 1
ATOM 1353 O O . ILE A 1 173 ? -9.845 19.056 10.204 1.00 93.81 173 ILE A O 1
ATOM 1357 N N . GLN A 1 174 ? -10.719 20.963 9.396 1.00 91.44 174 GLN A N 1
ATOM 1358 C CA . GLN A 1 174 ? -10.014 21.854 10.309 1.00 91.44 174 GLN A CA 1
ATOM 1359 C C . GLN A 1 174 ? -10.393 21.587 11.775 1.00 91.44 174 GLN A C 1
ATOM 1361 O O . GLN A 1 174 ? -9.501 21.492 12.622 1.00 91.44 174 GLN A O 1
ATOM 1366 N N . LYS A 1 175 ? -11.686 21.405 12.082 1.00 92.50 175 LYS A N 1
ATOM 1367 C CA . LYS A 1 175 ? -12.183 21.048 13.424 1.00 92.50 175 LYS A CA 1
ATOM 1368 C C . LYS A 1 175 ? -11.653 19.692 13.879 1.00 92.50 175 LYS A C 1
ATOM 1370 O O . LYS A 1 175 ? -11.056 19.612 14.948 1.00 92.50 175 LYS A O 1
ATOM 1375 N N . ALA A 1 176 ? -11.786 18.656 13.049 1.00 95.56 176 ALA A N 1
ATOM 1376 C CA . ALA A 1 176 ? -11.257 17.324 13.335 1.00 95.56 176 ALA A CA 1
ATOM 1377 C C . ALA A 1 176 ? -9.754 17.361 13.630 1.00 95.56 176 ALA A C 1
ATOM 1379 O O . ALA A 1 176 ? -9.318 16.863 14.665 1.00 95.56 176 ALA A O 1
ATOM 1380 N N . ALA A 1 177 ? -8.964 18.004 12.765 1.00 94.44 177 ALA A N 1
ATOM 1381 C CA . ALA A 1 177 ? -7.526 18.145 12.963 1.00 94.44 177 ALA A CA 1
ATOM 1382 C C . ALA A 1 177 ? -7.192 18.928 14.239 1.00 94.44 177 ALA A C 1
ATOM 1384 O O . ALA A 1 177 ? -6.252 18.576 14.944 1.00 94.44 177 ALA A O 1
ATOM 1385 N N . THR A 1 178 ? -7.976 19.960 14.562 1.00 93.69 178 THR A N 1
ATOM 1386 C CA . THR A 1 178 ? -7.807 20.762 15.781 1.00 93.69 178 THR A CA 1
ATOM 1387 C C . THR A 1 178 ? -8.072 19.943 17.035 1.00 93.69 178 THR A C 1
ATOM 1389 O O . THR A 1 178 ? -7.228 19.931 17.926 1.00 93.69 178 THR A O 1
ATOM 1392 N N . PHE A 1 179 ? -9.175 19.193 17.082 1.00 96.12 179 PHE A N 1
ATOM 1393 C CA . PHE A 1 179 ? -9.456 18.290 18.196 1.00 96.12 179 PHE A CA 1
ATOM 1394 C C . PHE A 1 179 ? -8.385 17.202 18.321 1.00 96.12 179 PHE A C 1
ATOM 1396 O O . PHE A 1 179 ? -7.941 16.907 19.422 1.00 96.12 179 PHE A O 1
ATOM 1403 N N . LEU A 1 180 ? -7.881 16.667 17.207 1.00 96.94 180 LEU A N 1
ATOM 1404 C CA . LEU A 1 180 ? -6.849 15.625 17.204 1.00 96.94 180 LEU A CA 1
ATOM 1405 C C . LEU A 1 180 ? -5.439 16.101 17.593 1.00 96.94 180 LEU A C 1
ATOM 1407 O O . LEU A 1 180 ? -4.557 15.255 17.786 1.00 96.94 180 LEU A O 1
ATOM 1411 N N . LYS A 1 181 ? -5.209 17.413 17.753 1.00 94.19 181 LYS A N 1
ATOM 1412 C CA . LYS A 1 181 ? -3.978 17.932 18.385 1.00 94.19 181 LYS A CA 1
ATOM 1413 C C . LYS A 1 181 ? -3.870 17.499 19.846 1.00 94.19 181 LYS A C 1
ATOM 1415 O O . LYS A 1 181 ? -2.765 17.309 20.351 1.00 94.19 181 LYS A O 1
ATOM 1420 N N . HIS A 1 182 ? -5.011 17.328 20.505 1.00 93.94 182 HIS A N 1
ATOM 1421 C CA . HIS A 1 182 ? -5.102 16.794 21.853 1.00 93.94 182 HIS A CA 1
ATOM 1422 C C . HIS A 1 182 ? -4.826 15.283 21.817 1.00 93.94 182 HIS A C 1
ATOM 1424 O O . HIS A 1 182 ? -5.494 14.518 21.114 1.00 93.94 182 HIS A O 1
ATOM 1430 N N . LYS A 1 183 ? -3.792 14.837 22.539 1.00 92.75 183 LYS A N 1
ATOM 1431 C CA . LYS A 1 183 ? -3.334 13.435 22.507 1.00 92.75 183 LYS A CA 1
ATOM 1432 C C . LYS A 1 183 ? -4.343 12.483 23.150 1.00 92.75 183 LYS A C 1
ATOM 1434 O O . LYS A 1 183 ? -4.415 11.322 22.764 1.00 92.75 183 LYS A O 1
ATOM 1439 N N . GLU A 1 184 ? -5.113 12.992 24.102 1.00 94.50 184 GLU A N 1
ATOM 1440 C CA . GLU A 1 184 ? -6.189 12.320 24.821 1.00 94.50 184 GLU A CA 1
ATOM 1441 C C . GLU A 1 184 ? -7.440 12.073 23.970 1.00 94.50 184 GLU A C 1
ATOM 1443 O O . GLU A 1 184 ? -8.283 11.267 24.361 1.00 94.50 184 GLU A O 1
ATOM 1448 N N . VAL A 1 185 ? -7.558 12.750 22.822 1.00 97.56 185 VAL A N 1
ATOM 1449 C CA . VAL A 1 185 ? -8.669 12.570 21.887 1.00 97.56 185 VAL A CA 1
ATOM 1450 C C . VAL A 1 185 ? -8.364 11.382 20.986 1.00 97.56 185 VAL A C 1
ATOM 1452 O O . VAL A 1 185 ? -7.352 11.354 20.270 1.00 97.56 185 VAL A O 1
ATOM 1455 N N . GLU A 1 186 ? -9.242 10.384 21.031 1.00 97.81 186 GLU A N 1
ATOM 1456 C CA . GLU A 1 186 ? -9.125 9.194 20.194 1.00 97.81 186 GLU A CA 1
ATOM 1457 C C . GLU A 1 186 ? -9.548 9.486 18.753 1.00 97.81 186 GLU A C 1
ATOM 1459 O O . GLU A 1 186 ? -10.493 10.233 18.496 1.00 97.81 186 GLU A O 1
ATOM 1464 N N . PHE A 1 187 ? -8.849 8.870 17.800 1.00 98.12 187 PHE A N 1
ATOM 1465 C CA . PHE A 1 187 ? -9.190 8.953 16.386 1.00 98.12 187 PHE A CA 1
ATOM 1466 C C . PHE A 1 187 ? -9.788 7.622 15.934 1.00 98.12 187 PHE A C 1
ATOM 1468 O O . PHE A 1 187 ? -9.105 6.600 15.941 1.00 98.12 187 PHE A O 1
ATOM 1475 N N . LEU A 1 188 ? -11.065 7.628 15.561 1.00 98.25 188 LEU A N 1
ATOM 1476 C CA . LEU A 1 188 ? -11.856 6.433 15.285 1.00 98.25 188 LEU A CA 1
ATOM 1477 C C . LEU A 1 188 ? -12.456 6.520 13.876 1.00 98.25 188 LEU A C 1
ATOM 1479 O O . LEU A 1 188 ? -12.892 7.582 13.434 1.00 98.25 188 LEU A O 1
ATOM 1483 N N . VAL A 1 189 ? -12.489 5.407 13.147 1.00 97.31 189 VAL A N 1
ATOM 1484 C CA . VAL A 1 189 ? -13.004 5.349 11.771 1.00 97.31 189 VAL A CA 1
ATOM 1485 C C . VAL A 1 189 ? -13.929 4.151 11.611 1.00 97.31 189 VAL A C 1
ATOM 1487 O O . VAL A 1 189 ? -13.588 3.039 12.000 1.00 97.31 189 VAL A O 1
ATOM 1490 N N . THR A 1 190 ? -15.098 4.356 11.004 1.00 95.62 190 THR A N 1
ATOM 1491 C CA . THR A 1 190 ? -16.045 3.252 10.766 1.00 95.62 190 THR A CA 1
ATOM 1492 C C . THR A 1 190 ? -15.473 2.211 9.802 1.00 95.62 190 THR A C 1
ATOM 1494 O O . THR A 1 190 ? -15.382 1.048 10.161 1.00 95.62 190 THR A O 1
ATOM 1497 N N . ASN A 1 191 ? -15.025 2.604 8.612 1.00 92.31 191 ASN A N 1
ATOM 1498 C CA . ASN A 1 191 ? -14.329 1.741 7.655 1.00 92.31 191 ASN A CA 1
ATOM 1499 C C . ASN A 1 191 ? -13.368 2.579 6.792 1.00 92.31 191 ASN A C 1
ATOM 1501 O O . ASN A 1 191 ? -13.432 3.809 6.794 1.00 92.31 191 ASN A O 1
ATOM 1505 N N . GLU A 1 192 ? -12.486 1.914 6.052 1.00 88.31 192 GLU A N 1
ATOM 1506 C CA . GLU A 1 192 ? -11.511 2.561 5.162 1.00 88.31 192 GLU A CA 1
ATOM 1507 C C . GLU A 1 192 ? -11.854 2.406 3.678 1.00 88.31 192 GLU A C 1
ATOM 1509 O O . GLU A 1 192 ? -11.020 2.688 2.818 1.00 88.31 192 GLU A O 1
ATOM 1514 N N . ASP A 1 193 ? -13.084 2.003 3.358 1.00 85.44 193 ASP A N 1
ATOM 1515 C CA . ASP A 1 193 ? -13.499 1.842 1.972 1.00 85.44 193 ASP A CA 1
ATOM 1516 C C . ASP A 1 193 ? -13.492 3.218 1.290 1.00 85.44 193 ASP A C 1
ATOM 1518 O O . ASP A 1 193 ? -14.226 4.139 1.671 1.00 85.44 193 ASP A O 1
ATOM 1522 N N . TYR A 1 194 ? -12.635 3.382 0.278 1.00 84.00 194 TYR A N 1
ATOM 1523 C CA . TYR A 1 194 ? -12.532 4.632 -0.484 1.00 84.00 194 TYR A CA 1
ATOM 1524 C C . TYR A 1 194 ? -13.779 4.912 -1.314 1.00 84.00 194 TYR A C 1
ATOM 1526 O O . TYR A 1 194 ? -14.091 6.072 -1.581 1.00 84.00 194 TYR A O 1
ATOM 1534 N N . THR A 1 195 ? -14.482 3.857 -1.723 1.00 83.06 195 THR A N 1
ATOM 1535 C CA . THR A 1 195 ? -15.694 3.925 -2.538 1.00 83.06 195 THR A CA 1
ATOM 1536 C C . THR A 1 195 ? -16.673 2.830 -2.128 1.00 83.06 195 THR A C 1
ATOM 1538 O O . THR A 1 195 ? -16.262 1.757 -1.672 1.00 83.06 195 THR A O 1
ATOM 1541 N N . PHE A 1 196 ? -17.966 3.089 -2.319 1.00 74.81 196 PHE A N 1
ATOM 1542 C CA . PHE A 1 196 ? -19.026 2.088 -2.177 1.00 74.81 196 PHE A CA 1
ATOM 1543 C C . PHE A 1 196 ? -19.995 2.168 -3.368 1.00 74.81 196 PHE A C 1
ATOM 1545 O O . PHE A 1 196 ? -20.101 3.227 -3.995 1.00 74.81 196 PHE A O 1
ATOM 1552 N N . PRO A 1 197 ? -20.676 1.062 -3.723 1.00 68.38 197 PRO A N 1
ATOM 1553 C CA . PRO A 1 197 ? -21.536 1.023 -4.900 1.00 68.38 197 PRO A CA 1
ATOM 1554 C C . PRO A 1 197 ? -22.751 1.947 -4.746 1.00 68.38 197 PRO A C 1
ATOM 1556 O O . PRO A 1 197 ? -23.441 1.939 -3.725 1.00 68.38 197 PRO A O 1
ATOM 1559 N N . GLY A 1 198 ? -23.015 2.743 -5.784 1.00 68.38 198 GLY A N 1
ATOM 1560 C CA . GLY A 1 198 ? -24.216 3.566 -5.923 1.00 68.38 198 GLY A CA 1
ATOM 1561 C C . GLY A 1 198 ? -25.206 2.976 -6.937 1.00 68.38 198 GLY A C 1
ATOM 1562 O O . GLY A 1 198 ? -24.848 2.080 -7.698 1.00 68.38 198 GLY A O 1
ATOM 1563 N N . PRO A 1 199 ? -26.448 3.492 -7.003 1.00 66.69 199 PRO A N 1
ATOM 1564 C CA . PRO A 1 199 ? -27.465 3.005 -7.944 1.00 66.69 199 PRO A CA 1
ATOM 1565 C C . PRO A 1 199 ? -27.106 3.273 -9.414 1.00 66.69 199 PRO A C 1
ATOM 1567 O O . PRO A 1 199 ? -27.636 2.619 -10.307 1.00 66.69 199 PRO A O 1
ATOM 1570 N N . ASN A 1 200 ? -26.217 4.237 -9.674 1.00 74.06 200 ASN A N 1
ATOM 1571 C CA . ASN A 1 200 ? -25.688 4.515 -11.001 1.00 74.06 200 ASN A CA 1
ATOM 1572 C C . ASN A 1 200 ? -24.234 4.017 -11.084 1.00 74.06 200 ASN A C 1
ATOM 1574 O O . ASN A 1 200 ? -23.367 4.633 -10.460 1.00 74.06 200 ASN A O 1
ATOM 1578 N N . PRO A 1 201 ? -23.940 2.964 -11.870 1.00 70.62 201 PRO A N 1
ATOM 1579 C CA . PRO A 1 201 ? -22.592 2.401 -11.972 1.00 70.62 201 PRO A CA 1
ATOM 1580 C C . PRO A 1 201 ? -21.575 3.357 -12.617 1.00 70.62 201 PRO A C 1
ATOM 1582 O O . PRO A 1 201 ? -20.375 3.149 -12.479 1.00 70.62 201 PRO A O 1
ATOM 1585 N N . ASN A 1 202 ? -22.029 4.421 -13.288 1.00 78.50 202 ASN A N 1
ATOM 1586 C CA . ASN A 1 202 ? -21.154 5.429 -13.893 1.00 78.50 202 ASN A CA 1
ATOM 1587 C C . ASN A 1 202 ? -20.699 6.515 -12.902 1.00 78.50 202 ASN A C 1
ATOM 1589 O O . ASN A 1 202 ? -19.933 7.401 -13.276 1.00 78.50 202 ASN A O 1
ATOM 1593 N N . ILE A 1 203 ? -21.197 6.495 -11.662 1.00 76.44 203 ILE A N 1
ATOM 1594 C CA . ILE A 1 203 ? -20.864 7.482 -10.634 1.00 76.44 203 ILE A CA 1
ATOM 1595 C C . ILE A 1 203 ? -20.046 6.803 -9.541 1.00 76.44 203 ILE A C 1
ATOM 1597 O O . ILE A 1 203 ? -20.512 5.881 -8.875 1.00 76.44 203 ILE A O 1
ATOM 1601 N N . VAL A 1 204 ? -18.836 7.311 -9.313 1.00 79.31 204 VAL A N 1
ATOM 1602 C CA . VAL A 1 204 ? -18.003 6.898 -8.182 1.00 79.31 204 VAL A CA 1
ATOM 1603 C C . VAL A 1 204 ? -18.460 7.653 -6.938 1.00 79.31 204 VAL A C 1
ATOM 1605 O O . VAL A 1 204 ? -18.365 8.878 -6.884 1.00 79.31 204 VAL A O 1
ATOM 1608 N N . VAL A 1 205 ? -18.951 6.926 -5.934 1.00 83.19 205 VAL A N 1
ATOM 1609 C CA . VAL A 1 205 ? -19.383 7.513 -4.660 1.00 83.19 205 VAL A CA 1
ATOM 1610 C C . VAL A 1 205 ? -18.243 7.408 -3.639 1.00 83.19 205 VAL A C 1
ATOM 1612 O O . VAL A 1 205 ? -17.827 6.289 -3.327 1.00 83.19 205 VAL A O 1
ATOM 1615 N N . PRO A 1 206 ? -17.722 8.532 -3.106 1.00 87.75 206 PRO A N 1
ATOM 1616 C CA . PRO A 1 206 ? -16.682 8.504 -2.079 1.00 87.75 206 PRO A CA 1
ATOM 1617 C C . PRO A 1 206 ? -17.183 7.857 -0.784 1.00 87.75 206 PRO A C 1
ATOM 1619 O O . PRO A 1 206 ? -18.268 8.186 -0.311 1.00 87.75 206 PRO A O 1
ATOM 1622 N N . GLY A 1 207 ? -16.384 6.966 -0.199 1.00 88.56 207 GLY A N 1
ATOM 1623 C CA . GLY A 1 207 ? -16.658 6.295 1.074 1.00 88.56 207 GLY A CA 1
ATOM 1624 C C . GLY A 1 207 ? -15.950 6.928 2.277 1.00 88.56 207 GLY A C 1
ATOM 1625 O O . GLY A 1 207 ? -15.344 7.999 2.190 1.00 88.56 207 GLY A O 1
ATOM 1626 N N . ALA A 1 208 ? -16.013 6.249 3.426 1.00 91.38 208 ALA A N 1
ATOM 1627 C CA . ALA A 1 208 ? -15.400 6.714 4.674 1.00 91.38 208 ALA A CA 1
ATOM 1628 C C . ALA A 1 208 ? -13.860 6.780 4.603 1.00 91.38 208 ALA A C 1
ATOM 1630 O O . ALA A 1 208 ? -13.242 7.605 5.287 1.00 91.38 208 ALA A O 1
ATOM 1631 N N . GLY A 1 209 ? -13.237 5.976 3.733 1.00 90.31 209 GLY A N 1
ATOM 1632 C CA . GLY A 1 209 ? -11.803 6.035 3.448 1.00 90.31 209 GLY A CA 1
ATOM 1633 C C . GLY A 1 209 ? -11.363 7.414 2.952 1.00 90.31 209 GLY A C 1
ATOM 1634 O O . GLY A 1 209 ? -10.379 7.957 3.441 1.00 90.31 209 GLY A O 1
ATOM 1635 N N . ALA A 1 210 ? -12.134 8.052 2.065 1.00 90.25 210 ALA A N 1
ATOM 1636 C CA . ALA A 1 210 ? -11.801 9.384 1.549 1.00 90.25 210 ALA A CA 1
ATOM 1637 C C . ALA A 1 210 ? -11.834 10.467 2.650 1.00 90.25 210 ALA A C 1
ATOM 1639 O O . ALA A 1 210 ? -10.929 11.304 2.747 1.00 90.25 210 ALA A O 1
ATOM 1640 N N . VAL A 1 211 ? -12.850 10.415 3.518 1.00 93.88 211 VAL A N 1
ATOM 1641 C CA . VAL A 1 211 ? -13.004 11.341 4.653 1.00 93.88 211 VAL A CA 1
ATOM 1642 C C . VAL A 1 211 ? -11.855 11.162 5.647 1.00 93.88 211 VAL A C 1
ATOM 1644 O O . VAL A 1 211 ? -11.169 12.123 5.998 1.00 93.88 211 VAL A O 1
ATOM 1647 N N . SER A 1 212 ? -11.611 9.920 6.071 1.00 94.38 212 SER A N 1
ATOM 1648 C CA . SER A 1 212 ? -10.584 9.616 7.068 1.00 94.38 212 SER A CA 1
ATOM 1649 C C . SER A 1 212 ? -9.164 9.880 6.560 1.00 94.38 212 SER A C 1
ATOM 1651 O O . SER A 1 212 ? -8.355 10.406 7.321 1.00 94.38 212 SER A O 1
ATOM 1653 N N . SER A 1 213 ? -8.861 9.619 5.284 1.00 93.12 213 SER A N 1
ATOM 1654 C CA . SER A 1 213 ? -7.550 9.915 4.687 1.00 93.12 213 SER A CA 1
ATOM 1655 C C . SER A 1 213 ? -7.219 11.404 4.699 1.00 93.12 213 SER A C 1
ATOM 1657 O O . SER A 1 213 ? -6.081 11.776 4.983 1.00 93.12 213 SER A O 1
ATOM 1659 N N . THR A 1 214 ? -8.214 12.268 4.488 1.00 93.75 214 THR A N 1
ATOM 1660 C CA . THR A 1 214 ? -8.013 13.720 4.575 1.00 93.75 214 THR A CA 1
ATOM 1661 C C . THR A 1 214 ? -7.663 14.144 6.004 1.00 93.75 214 THR A C 1
ATOM 1663 O O . THR A 1 214 ? -6.704 14.882 6.225 1.00 93.75 214 THR A O 1
ATOM 1666 N N . VAL A 1 215 ? -8.382 13.617 7.001 1.00 95.38 215 VAL A N 1
ATOM 1667 C CA . VAL A 1 215 ? -8.107 13.909 8.417 1.00 95.38 215 VAL A CA 1
ATOM 1668 C C . VAL A 1 215 ? -6.757 13.331 8.860 1.00 95.38 215 VAL A C 1
ATOM 1670 O O . VAL A 1 215 ? -6.028 13.997 9.594 1.00 95.38 215 VAL A O 1
ATOM 1673 N N . ARG A 1 216 ? -6.368 12.140 8.386 1.00 92.38 216 ARG A N 1
ATOM 1674 C CA . ARG A 1 216 ? -5.039 11.543 8.634 1.00 92.38 216 ARG A CA 1
ATOM 1675 C C . ARG A 1 216 ? -3.917 12.417 8.105 1.00 92.38 216 ARG A C 1
ATOM 1677 O O . ARG A 1 216 ? -2.980 12.696 8.843 1.00 92.38 216 ARG A O 1
ATOM 1684 N N . ALA A 1 217 ? -4.031 12.858 6.854 1.00 89.94 217 ALA A N 1
ATOM 1685 C CA . ALA A 1 217 ? -3.005 13.664 6.206 1.00 89.94 217 ALA A CA 1
ATOM 1686 C C . ALA A 1 217 ? -2.741 14.972 6.966 1.00 89.94 217 ALA A C 1
ATOM 1688 O O . ALA A 1 217 ? -1.592 15.365 7.128 1.00 89.94 217 ALA A O 1
ATOM 1689 N N . VAL A 1 218 ? -3.798 15.619 7.471 1.00 88.38 218 VAL A N 1
ATOM 1690 C CA . VAL A 1 218 ? -3.677 16.898 8.190 1.00 88.38 218 VAL A CA 1
ATOM 1691 C C . VAL A 1 218 ? -3.305 16.710 9.666 1.00 88.38 218 VAL A C 1
ATOM 1693 O O . VAL A 1 218 ? -2.572 17.527 10.217 1.00 88.38 218 VAL A O 1
ATOM 1696 N N . SER A 1 219 ? -3.794 15.659 10.330 1.00 90.69 219 SER A N 1
ATOM 1697 C CA . SER A 1 219 ? -3.532 15.433 11.762 1.00 90.69 219 SER A CA 1
ATOM 1698 C C . SER A 1 219 ? -2.247 14.648 12.053 1.00 90.69 219 SER A C 1
ATOM 1700 O O . SER A 1 219 ? -1.755 14.701 13.177 1.00 90.69 219 SER A O 1
ATOM 1702 N N . GLY A 1 220 ? -1.735 13.866 11.094 1.00 88.06 220 GLY A N 1
ATOM 1703 C CA . GLY A 1 220 ? -0.641 12.908 11.304 1.00 88.06 220 GLY A CA 1
ATOM 1704 C C . GLY A 1 220 ? -0.997 11.730 12.226 1.00 88.06 220 GLY A C 1
ATOM 1705 O O . GLY A 1 220 ? -0.120 10.953 12.599 1.00 88.06 220 GLY A O 1
ATOM 1706 N N . ARG A 1 221 ? -2.269 11.589 12.630 1.00 88.44 221 ARG A N 1
ATOM 1707 C CA . ARG A 1 221 ? -2.739 10.546 13.555 1.00 88.44 221 ARG A CA 1
ATOM 1708 C C . ARG A 1 221 ? -3.208 9.312 12.784 1.00 88.44 221 ARG A C 1
ATOM 1710 O O . ARG A 1 221 ? -3.908 9.424 11.781 1.00 88.44 221 ARG A O 1
ATOM 1717 N N . ILE A 1 222 ? -2.886 8.129 13.304 1.00 89.81 222 ILE A N 1
ATOM 1718 C CA . ILE A 1 222 ? -3.411 6.848 12.812 1.00 89.81 222 ILE A CA 1
ATOM 1719 C C . ILE A 1 222 ? -4.674 6.504 13.621 1.00 89.81 222 ILE A C 1
ATOM 1721 O O . ILE A 1 222 ? -4.600 6.510 14.852 1.00 89.81 222 ILE A O 1
ATOM 1725 N N . PRO A 1 223 ? -5.826 6.239 12.981 1.00 94.62 223 PRO A N 1
ATOM 1726 C CA . PRO A 1 223 ? -7.052 5.892 13.689 1.00 94.62 223 PRO A CA 1
ATOM 1727 C C . PRO A 1 223 ? -7.184 4.398 13.977 1.00 94.62 223 PRO A C 1
ATOM 1729 O O . PRO A 1 223 ? -6.623 3.557 13.277 1.00 94.62 223 PRO A O 1
ATOM 1732 N N . THR A 1 224 ? -8.061 4.081 14.924 1.00 96.19 224 THR A N 1
ATOM 1733 C CA . THR A 1 224 ? -8.627 2.739 15.092 1.00 96.19 224 THR A CA 1
ATOM 1734 C C . THR A 1 224 ? -9.798 2.550 14.127 1.00 96.19 224 THR A C 1
ATOM 1736 O O . THR A 1 224 ? -10.702 3.388 14.079 1.00 96.19 224 THR A O 1
ATOM 1739 N N . VAL A 1 225 ? -9.806 1.450 13.372 1.00 95.81 225 VAL A N 1
ATOM 1740 C CA . VAL A 1 225 ? -10.825 1.165 12.348 1.00 95.81 225 VAL A CA 1
ATOM 1741 C C . VAL A 1 225 ? -11.756 0.043 12.806 1.00 95.81 225 VAL A C 1
ATOM 1743 O O . VAL A 1 225 ? -11.297 -0.994 13.279 1.00 95.81 225 VAL A O 1
ATOM 1746 N N . PHE A 1 226 ? -13.066 0.248 12.662 1.00 95.38 226 PHE A N 1
ATOM 1747 C CA . PHE A 1 226 ? -14.106 -0.611 13.245 1.00 95.38 226 PHE A CA 1
ATOM 1748 C C . PHE A 1 226 ? -14.777 -1.574 12.263 1.00 95.38 226 PHE A C 1
ATOM 1750 O O . PHE A 1 226 ? -15.568 -2.414 12.682 1.00 95.38 226 PHE A O 1
ATOM 1757 N N . GLY A 1 227 ? -14.489 -1.447 10.972 1.00 92.31 227 GLY A N 1
ATOM 1758 C CA . GLY A 1 227 ? -15.027 -2.289 9.910 1.00 92.31 227 GLY A CA 1
ATOM 1759 C C . GLY A 1 227 ? -14.069 -3.385 9.476 1.00 92.31 227 GLY A C 1
ATOM 1760 O O . GLY A 1 227 ? -12.912 -3.430 9.891 1.00 92.31 227 GLY A O 1
ATOM 1761 N N . LYS A 1 228 ? -14.552 -4.265 8.603 1.00 92.19 228 LYS A N 1
ATOM 1762 C CA . LYS A 1 228 ? -13.735 -5.289 7.945 1.00 92.19 228 LYS A CA 1
ATOM 1763 C C . LYS A 1 228 ? -12.591 -4.613 7.164 1.00 92.19 228 LYS A C 1
ATOM 1765 O O . LYS A 1 228 ? -12.852 -3.572 6.555 1.00 92.19 228 LYS A O 1
ATOM 1770 N N . PRO A 1 229 ? -11.360 -5.165 7.169 1.00 89.38 229 PRO A N 1
ATOM 1771 C CA . PRO A 1 229 ? -10.949 -6.451 7.751 1.00 89.38 229 PRO A CA 1
ATOM 1772 C C . PRO A 1 229 ? -10.452 -6.400 9.211 1.00 89.38 229 PRO A C 1
ATOM 1774 O O . PRO A 1 229 ? -9.813 -7.341 9.686 1.00 89.38 229 PRO A O 1
ATOM 1777 N N . HIS A 1 230 ? -10.692 -5.306 9.932 1.00 90.25 230 HIS A N 1
ATOM 1778 C CA . HIS A 1 230 ? -9.987 -5.007 11.178 1.00 90.25 230 HIS A CA 1
ATOM 1779 C C . HIS A 1 230 ? -10.482 -5.796 12.394 1.00 90.25 230 HIS A C 1
ATOM 1781 O O . HIS A 1 230 ? -11.635 -6.214 12.495 1.00 90.25 230 HIS A O 1
ATOM 1787 N N . LYS A 1 231 ? -9.587 -5.952 13.371 1.00 90.75 231 LYS A N 1
ATOM 1788 C CA . LYS A 1 231 ? -9.809 -6.728 14.597 1.00 90.75 231 LYS A CA 1
ATOM 1789 C C . LYS A 1 231 ? -11.039 -6.312 15.434 1.00 90.75 231 LYS A C 1
ATOM 1791 O O . LYS A 1 231 ? -11.693 -7.217 15.950 1.00 90.75 231 LYS A O 1
ATOM 1796 N N . PRO A 1 232 ? -11.423 -5.022 15.572 1.00 94.12 232 PRO A N 1
ATOM 1797 C CA . PRO A 1 232 ? -12.543 -4.643 16.441 1.00 94.12 232 PRO A CA 1
ATOM 1798 C C . PRO A 1 232 ? -13.884 -5.308 16.102 1.00 94.12 232 PRO A C 1
ATOM 1800 O O . PRO A 1 232 ? -14.624 -5.668 17.016 1.00 94.12 232 PRO A O 1
ATOM 1803 N N . ILE A 1 233 ? -14.195 -5.525 14.818 1.00 92.75 233 ILE A N 1
ATOM 1804 C CA . ILE A 1 233 ? -15.433 -6.217 14.425 1.00 92.75 233 ILE A CA 1
ATOM 1805 C C . ILE A 1 233 ? -15.370 -7.723 14.719 1.00 92.75 233 ILE A C 1
ATOM 1807 O O . ILE A 1 233 ? -16.370 -8.298 15.143 1.00 92.75 233 ILE A O 1
ATOM 1811 N N . ALA A 1 234 ? -14.196 -8.355 14.603 1.00 90.56 234 ALA A N 1
ATOM 1812 C CA . ALA A 1 234 ? -13.998 -9.748 15.017 1.00 90.56 234 ALA A CA 1
ATOM 1813 C C . ALA A 1 234 ? -14.130 -9.912 16.540 1.00 90.56 234 ALA A C 1
ATOM 1815 O O . ALA A 1 234 ? -14.827 -10.809 17.018 1.00 90.56 234 ALA A O 1
ATOM 1816 N N . ASP A 1 235 ? -13.505 -9.017 17.308 1.00 91.00 235 ASP A N 1
ATOM 1817 C CA . ASP A 1 235 ? -13.570 -9.029 18.771 1.00 91.00 235 ASP A CA 1
ATOM 1818 C C . ASP A 1 235 ? -15.008 -8.816 19.261 1.00 91.00 235 ASP A C 1
ATOM 1820 O O . ASP A 1 235 ? -15.448 -9.480 20.202 1.00 91.00 235 ASP A O 1
ATOM 1824 N N . PHE A 1 236 ? -15.773 -7.957 18.580 1.00 93.38 236 PHE A N 1
ATOM 1825 C CA . PHE A 1 236 ? -17.196 -7.771 18.843 1.00 93.38 236 PHE A CA 1
ATOM 1826 C C . PHE A 1 236 ? -17.995 -9.065 18.631 1.00 93.38 236 PHE A C 1
ATOM 1828 O O . PHE A 1 236 ? -18.727 -9.479 19.531 1.00 93.38 236 PHE A O 1
ATOM 1835 N N . LEU A 1 237 ? -17.812 -9.750 17.495 1.00 92.50 237 LEU A N 1
ATOM 1836 C CA . LEU A 1 237 ? -18.468 -11.034 17.220 1.00 92.50 237 LEU A CA 1
ATOM 1837 C C . LEU A 1 237 ? -18.137 -12.098 18.276 1.00 92.50 237 LEU A C 1
ATOM 1839 O O . LEU A 1 237 ? -19.018 -12.836 18.717 1.00 92.50 237 LEU A O 1
ATOM 1843 N N . LYS A 1 238 ? -16.879 -12.171 18.721 1.00 89.25 238 LYS A N 1
ATOM 1844 C CA . LYS A 1 238 ? -16.457 -13.127 19.753 1.00 89.25 238 LYS A CA 1
ATOM 1845 C C . LYS A 1 238 ? -17.076 -12.796 21.111 1.00 89.25 238 LYS A C 1
ATOM 1847 O O . LYS A 1 238 ? -17.621 -13.680 21.771 1.00 89.25 238 LYS A O 1
ATOM 1852 N N . LYS A 1 239 ? -17.002 -11.530 21.525 1.00 90.44 239 LYS A N 1
ATOM 1853 C CA . LYS A 1 239 ? -17.443 -11.078 22.849 1.00 90.44 239 LYS A CA 1
ATOM 1854 C C . LYS A 1 239 ? -18.961 -11.119 23.003 1.00 90.44 239 LYS A C 1
ATOM 1856 O O . LYS A 1 239 ? -19.445 -11.608 24.017 1.00 90.44 239 LYS A O 1
ATOM 1861 N N . HIS A 1 240 ? -19.691 -10.610 22.011 1.00 89.75 240 HIS A N 1
ATOM 1862 C CA . HIS A 1 240 ? -21.142 -10.405 22.098 1.00 89.75 240 HIS A CA 1
ATOM 1863 C C . HIS A 1 240 ? -21.955 -11.540 21.468 1.00 89.75 240 HIS A C 1
ATOM 1865 O O . HIS A 1 240 ? -23.117 -11.721 21.821 1.00 89.75 240 HIS A O 1
ATOM 1871 N N . HIS A 1 241 ? -21.358 -12.334 20.571 1.00 90.12 241 HIS A N 1
ATOM 1872 C CA . HIS A 1 241 ? -22.052 -13.433 19.890 1.00 90.12 241 HIS A CA 1
ATOM 1873 C C . HIS A 1 241 ? -21.378 -14.799 20.049 1.00 90.12 241 HIS A C 1
ATOM 1875 O O . HIS A 1 241 ? -21.901 -15.780 19.518 1.00 90.12 241 HIS A O 1
ATOM 1881 N N . HIS A 1 242 ? -20.262 -14.911 20.775 1.00 89.44 242 HIS A N 1
ATOM 1882 C CA . HIS A 1 242 ? -19.594 -16.189 21.055 1.00 89.44 242 HIS A CA 1
ATOM 1883 C C . HIS A 1 242 ? -19.357 -17.028 19.785 1.00 89.44 242 HIS A C 1
ATOM 1885 O O . HIS A 1 242 ? -19.686 -18.214 19.728 1.00 89.44 242 HIS A O 1
ATOM 1891 N N . ILE A 1 243 ? -18.875 -16.383 18.719 1.00 87.56 243 ILE A N 1
ATOM 1892 C CA . ILE A 1 243 ? -18.583 -17.052 17.447 1.00 87.56 243 ILE A CA 1
ATOM 1893 C C . ILE A 1 243 ? -17.264 -17.826 17.557 1.00 87.56 243 ILE A C 1
ATOM 1895 O O . ILE A 1 243 ? -16.248 -17.277 17.983 1.00 87.56 243 ILE A O 1
ATOM 1899 N N . ASP A 1 244 ? -17.291 -19.096 17.149 1.00 85.31 244 ASP A N 1
ATOM 1900 C CA . ASP A 1 244 ? -16.109 -19.947 17.014 1.00 85.31 244 ASP A CA 1
ATOM 1901 C C . ASP A 1 244 ? -15.594 -19.891 15.572 1.00 85.31 244 ASP A C 1
ATOM 1903 O O . ASP A 1 244 ? -16.236 -20.403 14.650 1.00 85.31 244 ASP A O 1
ATOM 1907 N N . ALA A 1 245 ? -14.426 -19.280 15.375 1.00 83.50 245 ALA A N 1
ATOM 1908 C CA . ALA A 1 245 ? -13.818 -19.112 14.060 1.00 83.50 245 ALA A CA 1
ATOM 1909 C C . ALA A 1 245 ? -13.576 -20.446 13.332 1.00 83.50 245 ALA A C 1
ATOM 1911 O O . ALA A 1 245 ? -13.728 -20.499 12.116 1.00 83.50 245 ALA A O 1
ATOM 1912 N N . ALA A 1 246 ? -13.265 -21.533 14.050 1.00 84.75 246 ALA A N 1
ATOM 1913 C CA . ALA A 1 246 ? -13.002 -22.838 13.436 1.00 84.75 246 ALA A CA 1
ATOM 1914 C C . ALA A 1 246 ? -14.260 -23.472 12.818 1.00 84.75 246 ALA A C 1
ATOM 1916 O O . ALA A 1 246 ? -14.163 -24.327 11.939 1.00 84.75 246 ALA A O 1
ATOM 1917 N N . LYS A 1 247 ? -15.443 -23.042 13.268 1.00 89.44 247 LYS A N 1
ATOM 1918 C CA . LYS A 1 247 ? -16.751 -23.508 12.791 1.00 89.44 247 LYS A CA 1
ATOM 1919 C C . LYS A 1 247 ? -17.543 -22.424 12.071 1.00 89.44 247 LYS A C 1
ATOM 1921 O O . LYS A 1 247 ? -18.766 -22.531 11.942 1.00 89.44 247 LYS A O 1
ATOM 1926 N N . THR A 1 248 ? -16.853 -21.387 11.610 1.00 91.06 248 THR A N 1
ATOM 1927 C CA . THR A 1 248 ? -17.463 -20.245 10.941 1.00 91.06 248 THR A CA 1
ATOM 1928 C C . THR A 1 248 ? -16.956 -20.120 9.516 1.00 91.06 248 THR A C 1
ATOM 1930 O O . THR A 1 248 ? -15.763 -20.251 9.261 1.00 91.06 248 THR A O 1
ATOM 1933 N N . VAL A 1 249 ? -17.867 -19.827 8.593 1.00 91.50 249 VAL A N 1
ATOM 1934 C CA . VAL A 1 249 ? -17.556 -19.534 7.192 1.00 91.50 249 VAL A CA 1
ATOM 1935 C C . VAL A 1 249 ? -18.016 -18.119 6.844 1.00 91.50 249 VAL A C 1
ATOM 1937 O O . VAL A 1 249 ? -19.083 -17.688 7.279 1.00 91.50 249 VAL A O 1
ATOM 1940 N N . MET A 1 250 ? -17.200 -17.392 6.078 1.00 91.75 250 MET A N 1
ATOM 1941 C CA . MET A 1 250 ? -17.498 -16.045 5.581 1.00 91.75 250 MET A CA 1
ATOM 1942 C C . MET A 1 250 ? -17.744 -16.085 4.071 1.00 91.75 250 MET A C 1
ATOM 1944 O O . MET A 1 250 ? -16.964 -16.683 3.333 1.00 91.75 250 MET A O 1
ATOM 1948 N N . PHE A 1 251 ? -18.795 -15.405 3.622 1.00 93.00 251 PHE A N 1
ATOM 1949 C CA . PHE A 1 251 ? -19.129 -15.164 2.222 1.00 93.00 251 PHE A CA 1
ATOM 1950 C C . PHE A 1 251 ? -18.965 -13.678 1.928 1.00 93.00 251 PHE A C 1
ATOM 1952 O O . PHE A 1 251 ? -19.585 -12.847 2.587 1.00 93.00 251 PHE A O 1
ATOM 1959 N N . GLY A 1 252 ? -18.137 -13.352 0.944 1.00 89.25 252 GLY A N 1
ATOM 1960 C CA . GLY A 1 252 ? -17.774 -11.984 0.596 1.00 89.25 252 GLY A CA 1
ATOM 1961 C C . GLY A 1 252 ? -17.418 -11.865 -0.875 1.00 89.25 252 GLY A C 1
ATOM 1962 O O . GLY A 1 252 ? -16.909 -12.824 -1.458 1.00 89.25 252 GLY A O 1
ATOM 1963 N N . ASP A 1 253 ? -17.676 -10.707 -1.466 1.00 82.44 253 ASP A N 1
ATOM 1964 C CA . ASP A 1 253 ? -17.297 -10.380 -2.840 1.00 82.44 253 ASP A CA 1
ATOM 1965 C C . ASP A 1 253 ? -15.947 -9.640 -2.902 1.00 82.44 253 ASP A C 1
ATOM 1967 O O . ASP A 1 253 ? -15.275 -9.660 -3.937 1.00 82.44 253 ASP A O 1
ATOM 1971 N N . ARG A 1 254 ? -15.497 -9.041 -1.788 1.00 72.81 254 ARG A N 1
ATOM 1972 C CA . ARG A 1 254 ? -14.238 -8.291 -1.710 1.00 72.81 254 ARG A CA 1
ATOM 1973 C C . ARG A 1 254 ? -13.119 -9.058 -1.009 1.00 72.81 254 ARG A C 1
ATOM 1975 O O . ARG A 1 254 ? -13.217 -9.466 0.150 1.00 72.81 254 ARG A O 1
ATOM 1982 N N . LEU A 1 255 ? -11.991 -9.206 -1.706 1.00 80.56 255 LEU A N 1
ATOM 1983 C CA . LEU A 1 255 ? -10.820 -9.921 -1.186 1.00 80.56 255 LEU A CA 1
ATOM 1984 C C . LEU A 1 255 ? -10.101 -9.162 -0.058 1.00 80.56 255 LEU A C 1
ATOM 1986 O O . LEU A 1 255 ? -9.615 -9.783 0.884 1.00 80.56 255 LEU A O 1
ATOM 1990 N N . ASP A 1 256 ? -10.022 -7.837 -0.158 1.00 73.88 256 ASP A N 1
ATOM 1991 C CA . ASP A 1 256 ? -9.327 -6.940 0.775 1.00 73.88 256 ASP A CA 1
ATOM 1992 C C . ASP A 1 256 ? -10.137 -6.613 2.038 1.00 73.88 256 ASP A C 1
ATOM 1994 O O . ASP A 1 256 ? -9.563 -6.220 3.053 1.00 73.88 256 ASP A O 1
ATOM 1998 N N . THR A 1 257 ? -11.455 -6.827 2.019 1.00 76.94 257 THR A N 1
ATOM 1999 C CA . THR A 1 257 ? -12.304 -6.687 3.207 1.00 76.94 257 THR A CA 1
ATOM 2000 C C . THR A 1 257 ? -12.767 -8.030 3.737 1.00 76.94 257 THR A C 1
ATOM 2002 O O . THR A 1 257 ? -12.425 -8.366 4.862 1.00 76.94 257 THR A O 1
ATOM 2005 N N . ASP A 1 258 ? -13.518 -8.823 2.977 1.00 85.19 258 ASP A N 1
ATOM 2006 C CA . ASP A 1 258 ? -14.215 -9.999 3.511 1.00 85.19 258 ASP A CA 1
ATOM 2007 C C . ASP A 1 258 ? -13.303 -11.206 3.641 1.00 85.19 258 ASP A C 1
ATOM 2009 O O . ASP A 1 258 ? -13.260 -11.856 4.688 1.00 85.19 258 ASP A O 1
ATOM 2013 N N . ILE A 1 259 ? -12.544 -11.495 2.582 1.00 86.06 259 ILE A N 1
ATOM 2014 C CA . ILE A 1 259 ? -11.626 -12.632 2.602 1.00 86.06 259 ILE A CA 1
ATOM 2015 C C . ILE A 1 259 ? -10.475 -12.325 3.549 1.00 86.06 259 ILE A C 1
ATOM 2017 O O . ILE A 1 259 ? -10.179 -13.154 4.405 1.00 86.06 259 ILE A O 1
ATOM 2021 N N . GLN A 1 260 ? -9.910 -11.116 3.499 1.00 81.88 260 GLN A N 1
ATOM 2022 C CA . GLN A 1 260 ? -8.920 -10.684 4.480 1.00 81.88 260 GLN A CA 1
ATOM 2023 C C . GLN A 1 260 ? -9.484 -10.710 5.907 1.00 81.88 260 GLN A C 1
ATOM 2025 O O . GLN A 1 260 ? -8.821 -11.250 6.786 1.00 81.88 260 GLN A O 1
ATOM 2030 N N . PHE A 1 261 ? -10.706 -10.211 6.147 1.00 86.25 261 PHE A N 1
ATOM 2031 C CA . PHE A 1 261 ? -11.362 -10.321 7.454 1.00 86.25 261 PHE A CA 1
ATOM 2032 C C . PHE A 1 261 ? -11.392 -11.769 7.918 1.00 86.25 261 PHE A C 1
ATOM 2034 O O . PHE A 1 261 ? -11.053 -12.032 9.065 1.00 86.25 261 PHE A O 1
ATOM 2041 N N . SER A 1 262 ? -11.763 -12.695 7.033 1.00 83.12 262 SER A N 1
ATOM 2042 C CA . SER A 1 262 ? -11.816 -14.107 7.373 1.00 83.12 262 SER A CA 1
ATOM 2043 C C . SER A 1 262 ? -10.432 -14.667 7.685 1.00 83.12 262 SER A C 1
ATOM 2045 O O . SER A 1 262 ? -10.315 -15.287 8.726 1.00 83.12 262 SER A O 1
ATOM 2047 N N . THR A 1 263 ? -9.386 -14.409 6.883 1.00 77.44 263 THR A N 1
ATOM 2048 C CA . THR A 1 263 ? -8.067 -15.068 6.991 1.00 77.44 263 THR A CA 1
ATOM 2049 C C . THR A 1 263 ? -7.179 -14.520 8.107 1.00 77.44 263 THR A C 1
ATOM 2051 O O . THR A 1 263 ? -6.455 -15.280 8.755 1.00 77.44 263 THR A O 1
ATOM 2054 N N . THR A 1 264 ? -7.206 -13.210 8.353 1.00 72.75 264 THR A N 1
ATOM 2055 C CA . THR A 1 264 ? -6.348 -12.561 9.364 1.00 72.75 264 THR A CA 1
ATOM 2056 C C . THR A 1 264 ? -6.852 -12.794 10.783 1.00 72.75 264 THR A C 1
ATOM 2058 O O . THR A 1 264 ? -6.088 -12.762 11.746 1.00 72.75 264 THR A O 1
ATOM 2061 N N . ASN A 1 265 ? -8.129 -13.138 10.885 1.00 72.38 265 ASN A N 1
ATOM 2062 C CA . ASN A 1 265 ? -8.843 -13.471 12.097 1.00 72.38 265 ASN A CA 1
ATOM 2063 C C . ASN A 1 265 ? -9.155 -14.986 12.153 1.00 72.38 265 ASN A C 1
ATOM 2065 O O . ASN A 1 265 ? -10.257 -15.348 12.547 1.00 72.38 265 ASN A O 1
ATOM 2069 N N . VAL A 1 266 ? -8.239 -15.888 11.743 1.00 54.72 266 VAL A N 1
ATOM 2070 C CA . VAL A 1 266 ? -8.396 -17.366 11.909 1.00 54.72 266 VAL A CA 1
ATOM 2071 C C . VAL A 1 266 ? -7.467 -17.948 12.974 1.00 54.72 266 VAL A C 1
ATOM 2073 O O . VAL A 1 266 ? -7.859 -18.861 13.699 1.00 54.72 266 VAL A O 1
ATOM 2076 N N . THR A 1 267 ? -6.229 -17.456 13.110 1.00 47.41 267 THR A N 1
ATOM 2077 C CA . THR A 1 267 ? -5.268 -17.980 14.100 1.00 47.41 267 THR A CA 1
ATOM 2078 C C . THR A 1 267 ? -5.550 -17.433 15.493 1.00 47.41 267 THR A C 1
ATOM 2080 O O . THR A 1 267 ? -4.823 -16.592 16.018 1.00 47.41 267 THR A O 1
ATOM 2083 N N . TRP A 1 268 ? -6.610 -17.935 16.110 1.00 46.69 268 TRP A N 1
ATOM 2084 C CA . TRP A 1 268 ? -6.938 -17.656 17.498 1.00 46.69 268 TRP A CA 1
ATOM 2085 C C . TRP A 1 268 ? -6.427 -18.798 18.368 1.00 46.69 268 TRP A C 1
ATOM 2087 O O . TRP A 1 268 ? -7.074 -19.833 18.501 1.00 46.69 268 TRP A O 1
ATOM 2097 N N . LYS A 1 269 ? -5.237 -18.633 18.953 1.00 31.95 269 LYS A N 1
ATOM 2098 C CA . LYS A 1 269 ? -4.816 -19.518 20.043 1.00 31.95 269 LYS A CA 1
ATOM 2099 C C . LYS A 1 269 ? -5.789 -19.334 21.208 1.00 31.95 269 LYS A C 1
ATOM 2101 O O . LYS A 1 269 ? -6.058 -18.203 21.609 1.00 31.95 269 LYS A O 1
ATOM 2106 N N . SER A 1 270 ? -6.314 -20.445 21.714 1.00 29.03 270 SER A N 1
ATOM 2107 C CA . SER A 1 270 ? -7.089 -20.504 22.950 1.00 29.03 270 SER A CA 1
ATOM 2108 C C . SER A 1 270 ? -6.304 -19.845 24.084 1.00 29.03 270 SER A C 1
ATOM 2110 O O . SER A 1 270 ? -5.132 -20.159 24.302 1.00 29.03 270 SER A O 1
ATOM 2112 N N . GLU A 1 271 ? -6.956 -18.922 24.786 1.00 32.88 271 GLU A N 1
ATOM 2113 C CA . GLU A 1 271 ? -6.484 -18.322 26.032 1.00 32.88 271 GLU A CA 1
ATOM 2114 C C . GLU A 1 271 ? -6.504 -19.376 27.141 1.00 32.88 271 GLU A C 1
ATOM 2116 O O . GLU A 1 271 ? -7.353 -19.344 28.012 1.00 32.88 271 GLU A O 1
ATOM 2121 N N . ASP A 1 272 ? -5.575 -20.325 27.097 1.00 30.67 272 ASP A N 1
ATOM 2122 C CA . ASP A 1 272 ? -5.255 -21.191 28.225 1.00 30.67 272 ASP A CA 1
ATOM 2123 C C . ASP A 1 272 ? -3.749 -21.445 28.192 1.00 30.67 272 ASP A C 1
ATOM 2125 O O . ASP A 1 272 ? -3.233 -22.301 27.471 1.00 30.67 272 ASP A O 1
ATOM 2129 N N . GLY A 1 273 ? -3.019 -20.619 28.942 1.00 31.80 273 GLY A N 1
ATOM 2130 C CA . GLY A 1 273 ? -1.566 -20.654 29.075 1.00 31.80 273 GLY A CA 1
ATOM 2131 C C . GLY A 1 273 ? -1.062 -21.904 29.795 1.00 31.80 273 GLY A C 1
ATOM 2132 O O . GLY A 1 273 ? -0.589 -21.820 30.927 1.00 31.80 273 GLY A O 1
ATOM 2133 N N . LYS A 1 274 ? -1.123 -23.064 29.136 1.00 26.45 274 LYS A N 1
ATOM 2134 C CA . LYS A 1 274 ? -0.409 -24.279 29.540 1.00 26.45 274 LYS A CA 1
ATOM 2135 C C . LYS A 1 274 ? 0.240 -24.936 28.328 1.00 26.45 274 LYS A C 1
ATOM 2137 O O . LYS A 1 274 ? -0.418 -25.582 27.518 1.00 26.45 274 LYS A O 1
ATOM 2142 N N . GLU A 1 275 ? 1.560 -24.792 28.233 1.00 30.06 275 GLU A N 1
ATOM 2143 C CA . GLU A 1 275 ? 2.399 -25.612 27.359 1.00 30.06 275 GLU A CA 1
ATOM 2144 C C . GLU A 1 275 ? 2.324 -27.076 27.816 1.00 30.06 275 GLU A C 1
ATOM 2146 O O . GLU A 1 275 ? 2.997 -27.505 28.754 1.00 30.06 275 GLU A O 1
ATOM 2151 N N . GLY A 1 276 ? 1.466 -27.854 27.158 1.00 26.55 276 GLY A N 1
ATOM 2152 C CA . GLY A 1 276 ? 1.460 -29.306 27.263 1.00 26.55 276 GLY A CA 1
ATOM 2153 C C . GLY A 1 276 ? 2.588 -29.895 26.420 1.00 26.55 276 GLY A C 1
ATOM 2154 O O . GLY A 1 276 ? 2.554 -29.824 25.194 1.00 26.55 276 GLY A O 1
ATOM 2155 N N . LYS A 1 277 ? 3.584 -30.493 27.081 1.00 32.06 277 LYS A N 1
ATOM 2156 C CA . LYS A 1 277 ? 4.568 -31.384 26.453 1.00 32.06 277 LYS A CA 1
ATOM 2157 C C . LYS A 1 277 ? 3.835 -32.578 25.828 1.00 32.06 277 LYS A C 1
ATOM 2159 O O . LYS A 1 277 ? 3.324 -33.423 26.555 1.00 32.06 277 LYS A O 1
ATOM 2164 N N . GLY A 1 278 ? 3.816 -32.644 24.501 1.00 26.22 278 GLY A N 1
ATOM 2165 C CA . GLY A 1 278 ? 3.399 -33.802 23.713 1.00 26.22 278 GLY A CA 1
ATOM 2166 C C . GLY A 1 278 ? 4.421 -34.043 22.605 1.00 26.22 278 GLY A C 1
ATOM 2167 O O . GLY A 1 278 ? 4.899 -33.097 21.985 1.00 26.22 278 GLY A O 1
ATOM 2168 N N . GLU A 1 279 ? 4.827 -35.295 22.451 1.00 24.77 279 GLU A N 1
ATOM 2169 C CA . GLU A 1 279 ? 6.007 -35.768 21.726 1.00 24.77 279 GLU A CA 1
ATOM 2170 C C . GLU A 1 279 ? 6.045 -35.374 20.240 1.00 24.77 279 GLU A C 1
ATOM 2172 O O . GLU A 1 279 ? 5.044 -35.416 19.529 1.00 24.77 279 GLU A O 1
ATOM 2177 N N . LYS A 1 280 ? 7.244 -35.012 19.762 1.00 23.30 280 LYS A N 1
ATOM 2178 C CA . LYS A 1 280 ? 7.531 -34.775 18.342 1.00 23.30 280 LYS A CA 1
ATOM 2179 C C . LYS A 1 280 ? 7.648 -36.112 17.599 1.00 23.30 280 LYS A C 1
ATOM 2181 O O . LYS A 1 280 ? 8.544 -36.883 17.949 1.00 23.30 280 LYS A O 1
ATOM 2186 N N . PRO A 1 281 ? 6.910 -36.338 16.501 1.00 24.11 281 PRO A N 1
ATOM 2187 C CA . PRO A 1 281 ? 7.401 -37.198 15.440 1.00 24.11 281 PRO A CA 1
ATOM 2188 C C . PRO A 1 281 ? 8.564 -36.478 14.748 1.00 24.11 281 PRO A C 1
ATOM 2190 O O . PRO A 1 281 ? 8.477 -35.305 14.383 1.00 24.11 281 PRO A O 1
ATOM 2193 N N . THR A 1 282 ? 9.686 -37.174 14.624 1.00 32.66 282 THR A N 1
ATOM 2194 C CA . THR A 1 282 ? 10.863 -36.762 13.858 1.00 32.66 282 THR A CA 1
ATOM 2195 C C . THR A 1 282 ? 10.516 -36.575 12.384 1.00 32.66 282 THR A C 1
ATOM 2197 O O . THR A 1 282 ? 10.472 -37.547 11.637 1.00 32.66 282 THR A O 1
ATOM 2200 N N . GLU A 1 283 ? 10.356 -35.326 11.955 1.00 27.84 283 GLU A N 1
ATOM 2201 C CA . GLU A 1 283 ? 10.468 -34.930 10.553 1.00 27.84 283 GLU A CA 1
ATOM 2202 C C . GLU A 1 283 ? 11.445 -33.760 10.417 1.00 27.84 283 GLU A C 1
ATOM 2204 O O . GLU A 1 283 ? 11.573 -32.894 11.286 1.00 27.84 283 GLU A O 1
ATOM 2209 N N . GLN A 1 284 ? 12.209 -33.827 9.333 1.00 23.08 284 GLN A N 1
ATOM 2210 C CA . GLN A 1 284 ? 13.309 -32.947 8.958 1.00 23.08 284 GLN A CA 1
ATOM 2211 C C . GLN A 1 284 ? 12.903 -31.462 8.982 1.00 23.08 284 GLN A C 1
ATOM 2213 O O . GLN A 1 284 ? 11.736 -31.142 8.753 1.00 23.08 284 GLN A O 1
ATOM 2218 N N . PRO A 1 285 ? 13.845 -30.530 9.229 1.00 23.62 285 PRO A N 1
ATOM 2219 C CA . PRO A 1 285 ? 13.520 -29.110 9.271 1.00 23.62 285 PRO A CA 1
ATOM 2220 C C . PRO A 1 285 ? 12.929 -28.682 7.917 1.00 23.62 285 PRO A C 1
ATOM 2222 O O . PRO A 1 285 ? 13.576 -28.894 6.885 1.00 23.62 285 PRO A O 1
ATOM 2225 N N . PRO A 1 286 ? 11.726 -28.079 7.873 1.00 27.09 286 PRO A N 1
ATOM 2226 C CA . PRO A 1 286 ? 11.208 -27.556 6.624 1.00 27.09 286 PRO A CA 1
ATOM 2227 C C . PRO A 1 286 ? 12.106 -26.399 6.179 1.00 27.09 286 PRO A C 1
ATOM 2229 O O . PRO A 1 286 ? 12.412 -25.487 6.952 1.00 27.09 286 PRO A O 1
ATOM 2232 N N . LYS A 1 287 ? 12.544 -26.456 4.917 1.00 31.22 287 LYS A N 1
ATOM 2233 C CA . LYS A 1 287 ? 13.244 -25.367 4.225 1.00 31.22 287 LYS A CA 1
ATOM 2234 C C . LYS A 1 287 ? 12.454 -24.067 4.414 1.00 31.22 287 LYS A C 1
ATOM 2236 O O . LYS A 1 287 ? 11.242 -24.047 4.211 1.00 31.22 287 LYS A O 1
ATOM 2241 N N . GLY A 1 288 ? 13.141 -23.001 4.825 1.00 32.12 288 GLY A N 1
ATOM 2242 C CA . GLY A 1 288 ? 12.526 -21.729 5.205 1.00 32.12 288 GLY A CA 1
ATOM 2243 C C . GLY A 1 288 ? 11.590 -21.169 4.130 1.00 32.12 288 GLY A C 1
ATOM 2244 O O . GLY A 1 288 ? 12.028 -20.782 3.050 1.00 32.12 288 GLY A O 1
ATOM 2245 N N . GLN A 1 289 ? 10.295 -21.097 4.438 1.00 38.75 289 GLN A N 1
ATOM 2246 C CA . GLN A 1 289 ? 9.314 -20.365 3.637 1.00 38.75 289 GLN A CA 1
ATOM 2247 C C . GLN A 1 289 ? 9.517 -18.854 3.820 1.00 38.75 289 GLN A C 1
ATOM 2249 O O . GLN A 1 289 ? 9.362 -18.327 4.925 1.00 38.75 289 GLN A O 1
ATOM 2254 N N . GLY A 1 290 ? 9.841 -18.148 2.732 1.00 40.50 290 GLY A N 1
ATOM 2255 C CA . GLY A 1 290 ? 9.951 -16.685 2.714 1.00 40.50 290 GLY A CA 1
ATOM 2256 C C . GLY A 1 290 ? 8.599 -15.998 2.953 1.00 40.50 290 GLY A C 1
ATOM 2257 O O . GLY A 1 290 ? 7.563 -16.494 2.515 1.00 40.50 290 GLY A O 1
ATOM 2258 N N . TRP A 1 291 ? 8.584 -14.845 3.627 1.00 43.62 291 TRP A N 1
ATOM 2259 C CA . TRP A 1 291 ? 7.373 -14.073 3.985 1.00 43.62 291 TRP A CA 1
ATOM 2260 C C . TRP A 1 291 ? 6.459 -13.719 2.790 1.00 43.62 291 TRP A C 1
ATOM 2262 O O . TRP A 1 291 ? 5.257 -13.561 2.972 1.00 43.62 291 TRP A O 1
ATOM 2272 N N . ILE A 1 292 ? 6.984 -13.679 1.560 1.00 41.50 292 ILE A N 1
ATOM 2273 C CA . ILE A 1 292 ? 6.199 -13.480 0.327 1.00 41.50 292 ILE A CA 1
ATOM 2274 C C . ILE A 1 292 ? 5.320 -14.696 0.014 1.00 41.50 292 ILE A C 1
ATOM 2276 O O . ILE A 1 292 ? 4.214 -14.528 -0.485 1.00 41.50 292 ILE A O 1
ATOM 2280 N N . SER A 1 293 ? 5.752 -15.915 0.355 1.00 39.78 293 SER A N 1
ATOM 2281 C CA . SER A 1 293 ? 4.889 -17.102 0.249 1.00 39.78 293 SER A CA 1
ATOM 2282 C C . SER A 1 293 ? 3.694 -17.008 1.202 1.00 39.78 293 SER A C 1
ATOM 2284 O O . SER A 1 293 ? 2.589 -17.364 0.816 1.00 39.78 293 SER A O 1
ATOM 2286 N N . LYS A 1 294 ? 3.887 -16.407 2.385 1.00 42.12 294 LYS A N 1
ATOM 2287 C CA . LYS A 1 294 ? 2.821 -16.124 3.361 1.00 42.12 294 LYS A CA 1
ATOM 2288 C C . LYS A 1 294 ? 1.883 -14.999 2.905 1.00 42.12 294 LYS A C 1
ATOM 2290 O O . LYS A 1 294 ? 0.694 -15.032 3.214 1.00 42.12 294 LYS A O 1
ATOM 2295 N N . LEU A 1 295 ? 2.408 -14.052 2.121 1.00 38.03 295 LEU A N 1
ATOM 2296 C CA . LEU A 1 295 ? 1.643 -13.006 1.436 1.00 38.03 295 LEU A CA 1
ATOM 2297 C C . LEU A 1 295 ? 0.824 -13.571 0.257 1.00 38.03 295 LEU A C 1
ATOM 2299 O O . LEU A 1 295 ? -0.317 -13.167 0.058 1.00 38.03 295 LEU A O 1
ATOM 2303 N N . LEU A 1 296 ? 1.379 -14.535 -0.489 1.00 36.41 296 LEU A N 1
ATOM 2304 C CA . LEU A 1 296 ? 0.686 -15.283 -1.548 1.00 36.41 296 LEU A CA 1
ATOM 2305 C C . LEU A 1 296 ? -0.418 -16.200 -0.987 1.00 36.41 296 LEU A C 1
ATOM 2307 O O . LEU A 1 296 ? -1.376 -16.483 -1.697 1.00 36.41 296 LEU A O 1
ATOM 2311 N N . THR A 1 297 ? -0.312 -16.625 0.278 1.00 36.84 297 THR A N 1
ATOM 2312 C CA . THR A 1 297 ? -1.327 -17.424 0.993 1.00 36.84 297 THR A CA 1
ATOM 2313 C C . THR A 1 297 ? -2.230 -16.605 1.931 1.00 36.84 297 THR A C 1
ATOM 2315 O O . THR A 1 297 ? -3.025 -17.190 2.659 1.00 36.84 297 THR A O 1
ATOM 2318 N N . GLY A 1 298 ? -2.124 -15.269 1.947 1.00 29.98 298 GLY A N 1
ATOM 2319 C CA . GLY A 1 298 ? -3.085 -14.389 2.632 1.00 29.98 298 GLY A CA 1
ATOM 2320 C C . GLY A 1 298 ? -2.971 -14.251 4.163 1.00 29.98 298 GLY A C 1
ATOM 2321 O O . GLY A 1 298 ? -3.964 -13.894 4.797 1.00 29.98 298 GLY A O 1
ATOM 2322 N N . GLN A 1 299 ? -1.803 -14.494 4.778 1.00 27.56 299 GLN A N 1
ATOM 2323 C CA . GLN A 1 299 ? -1.565 -14.202 6.208 1.00 27.56 299 GLN A CA 1
ATOM 2324 C C . GLN A 1 299 ? -1.085 -12.751 6.431 1.00 27.56 299 GLN A C 1
ATOM 2326 O O . GLN A 1 299 ? -0.134 -12.310 5.783 1.00 27.56 299 GLN A O 1
ATOM 2331 N N . GLN A 1 300 ? -1.680 -12.020 7.388 1.00 30.59 300 GLN A N 1
ATOM 2332 C CA . GLN A 1 300 ? -1.174 -10.710 7.841 1.00 30.59 300 GLN A CA 1
ATOM 2333 C C . GLN A 1 300 ? 0.044 -10.877 8.756 1.00 30.59 300 GLN A C 1
ATOM 2335 O O . GLN A 1 300 ? 0.066 -11.756 9.619 1.00 30.59 300 GLN A O 1
ATOM 2340 N N . MET A 1 301 ? 1.041 -10.004 8.591 1.00 32.19 301 MET A N 1
ATOM 2341 C CA . MET A 1 301 ? 2.227 -9.943 9.445 1.00 32.19 301 MET A CA 1
ATOM 2342 C C . MET A 1 301 ? 2.308 -8.639 10.237 1.00 32.19 301 MET A C 1
ATOM 2344 O O . MET A 1 301 ? 1.962 -7.569 9.744 1.00 32.19 301 MET A O 1
ATOM 2348 N N . ASP A 1 302 ? 2.820 -8.777 11.458 1.00 33.00 302 ASP A N 1
ATOM 2349 C CA . ASP A 1 302 ? 3.105 -7.733 12.440 1.00 33.00 302 ASP A CA 1
ATOM 2350 C C . ASP A 1 302 ? 4.204 -6.757 11.942 1.00 33.00 302 ASP A C 1
ATOM 2352 O O . ASP A 1 302 ? 5.313 -7.203 11.618 1.00 33.00 302 ASP A O 1
ATOM 2356 N N . PRO A 1 303 ? 3.939 -5.436 11.877 1.00 34.59 303 PRO A N 1
ATOM 2357 C CA . PRO A 1 303 ? 4.907 -4.412 11.465 1.00 34.59 303 PRO A CA 1
ATOM 2358 C C . PRO A 1 303 ? 6.107 -4.228 12.413 1.00 34.59 303 PRO A C 1
ATOM 2360 O O . PRO A 1 303 ? 7.117 -3.650 12.015 1.00 34.59 303 PRO A O 1
ATOM 2363 N N . SER A 1 304 ? 6.048 -4.726 13.652 1.00 33.66 304 SER A N 1
ATOM 2364 C CA . SER A 1 304 ? 7.091 -4.491 14.664 1.00 33.66 304 SER A CA 1
ATOM 2365 C C . SER A 1 304 ? 8.392 -5.286 14.438 1.00 33.66 304 SER A C 1
ATOM 2367 O O . SER A 1 304 ? 9.449 -4.923 14.956 1.00 33.66 304 SER A O 1
ATOM 2369 N N . GLY A 1 305 ? 8.361 -6.343 13.615 1.00 34.66 305 GLY A N 1
ATOM 2370 C CA . GLY A 1 305 ? 9.538 -7.165 13.283 1.00 34.66 305 GLY A CA 1
ATOM 2371 C C . GLY A 1 305 ? 10.452 -6.597 12.186 1.00 34.66 305 GLY A C 1
ATOM 2372 O O . GLY A 1 305 ? 11.551 -7.111 11.968 1.00 34.66 305 GLY A O 1
ATOM 2373 N N . TRP A 1 306 ? 10.022 -5.542 11.491 1.00 35.09 306 TRP A N 1
ATOM 2374 C CA . TRP A 1 306 ? 10.643 -5.056 10.251 1.00 35.09 306 TRP A CA 1
ATOM 2375 C C . TRP A 1 306 ? 11.841 -4.139 10.503 1.00 35.09 306 TRP A C 1
ATOM 2377 O O . TRP A 1 306 ? 12.716 -4.017 9.653 1.00 35.09 306 TRP A O 1
ATOM 2387 N N . GLN A 1 307 ? 11.940 -3.564 11.703 1.00 35.81 307 GLN A N 1
ATOM 2388 C CA . GLN A 1 307 ? 13.075 -2.734 12.122 1.00 35.81 307 GLN A CA 1
ATOM 2389 C C . GLN A 1 307 ? 14.351 -3.533 12.438 1.00 35.81 307 GLN A C 1
ATOM 2391 O O . GLN A 1 307 ? 15.369 -2.936 12.771 1.00 35.81 307 GLN A O 1
ATOM 2396 N N . LYS A 1 308 ? 14.329 -4.872 12.332 1.00 33.19 308 LYS A N 1
ATOM 2397 C CA . LYS A 1 308 ? 15.480 -5.734 12.663 1.00 33.19 308 LYS A CA 1
ATOM 2398 C C . LYS A 1 308 ? 16.033 -6.567 11.497 1.00 33.19 308 LYS A C 1
ATOM 2400 O O . LYS A 1 308 ? 16.989 -7.306 11.713 1.00 33.19 308 LYS A O 1
ATOM 2405 N N . GLN A 1 309 ? 15.489 -6.468 10.278 1.00 34.19 309 GLN A N 1
ATOM 2406 C CA . GLN A 1 309 ? 15.980 -7.221 9.109 1.00 34.19 309 GLN A CA 1
ATOM 2407 C C . GLN A 1 309 ? 16.251 -6.313 7.903 1.00 34.19 309 GLN A C 1
ATOM 2409 O O . GLN A 1 309 ? 15.533 -5.349 7.661 1.00 34.19 309 GLN A O 1
ATOM 2414 N N . SER A 1 310 ? 17.288 -6.637 7.124 1.00 43.97 310 SER A N 1
ATOM 2415 C CA . SER A 1 310 ? 17.634 -5.916 5.892 1.00 43.97 310 SER A CA 1
ATOM 2416 C C . SER A 1 310 ? 16.495 -5.997 4.864 1.00 43.97 310 SER A C 1
ATOM 2418 O O . SER A 1 310 ? 15.976 -7.077 4.578 1.00 43.97 310 SER A O 1
ATOM 2420 N N . HIS A 1 311 ? 16.133 -4.870 4.240 1.00 42.88 311 HIS A N 1
ATOM 2421 C CA . HIS A 1 311 ? 15.076 -4.793 3.218 1.00 42.88 311 HIS A CA 1
ATOM 2422 C C . HIS A 1 311 ? 15.243 -5.806 2.061 1.00 42.88 311 HIS A C 1
ATOM 2424 O O . HIS A 1 311 ? 14.260 -6.194 1.426 1.00 42.88 311 HIS A O 1
ATOM 2430 N N . SER A 1 312 ? 16.466 -6.277 1.793 1.00 48.44 312 SER A N 1
ATOM 2431 C CA . SER A 1 312 ? 16.763 -7.238 0.726 1.00 48.44 312 SER A CA 1
ATOM 2432 C C . SER A 1 312 ? 16.599 -8.711 1.112 1.00 48.44 312 SER A C 1
ATOM 2434 O O . SER A 1 312 ? 16.293 -9.521 0.234 1.00 48.44 312 SER A O 1
ATOM 2436 N N . SER A 1 313 ? 16.757 -9.074 2.393 1.00 51.00 313 SER A N 1
ATOM 2437 C CA . SER A 1 313 ? 16.454 -10.429 2.899 1.00 51.00 313 SER A CA 1
ATOM 2438 C C . SER A 1 313 ? 14.955 -10.669 3.025 1.00 51.00 313 SER A C 1
ATOM 2440 O O . SER A 1 313 ? 14.489 -11.803 3.021 1.00 51.00 313 SER A O 1
ATOM 2442 N N . ILE A 1 314 ? 14.207 -9.572 3.111 1.00 54.28 314 ILE A N 1
ATOM 2443 C CA . ILE A 1 314 ? 12.767 -9.553 2.959 1.00 54.28 314 ILE A CA 1
ATOM 2444 C C . ILE A 1 314 ? 12.496 -9.886 1.472 1.00 54.28 314 ILE A C 1
ATOM 2446 O O . ILE A 1 314 ? 12.204 -11.026 1.136 1.00 54.28 314 ILE A O 1
ATOM 2450 N N . LEU A 1 315 ? 12.709 -9.000 0.507 1.00 60.47 315 LEU A N 1
ATOM 2451 C CA . LEU A 1 315 ? 12.217 -9.207 -0.875 1.00 60.47 315 LEU A CA 1
ATOM 2452 C C . LEU A 1 315 ? 12.760 -10.436 -1.660 1.00 60.47 315 LEU A C 1
ATOM 2454 O O . LEU A 1 315 ? 12.095 -10.901 -2.594 1.00 60.47 315 LEU A O 1
ATOM 2458 N N . SER A 1 316 ? 13.911 -10.997 -1.274 1.00 69.81 316 SER A N 1
ATOM 2459 C CA . SER A 1 316 ? 14.540 -12.168 -1.905 1.00 69.81 316 SER A CA 1
ATOM 2460 C C . SER A 1 316 ? 14.823 -13.277 -0.891 1.00 69.81 316 SER A C 1
ATOM 2462 O O . SER A 1 316 ? 15.545 -13.054 0.076 1.00 69.81 316 SER A O 1
ATOM 2464 N N . SER A 1 317 ? 14.359 -14.498 -1.170 1.00 56.53 317 SER A N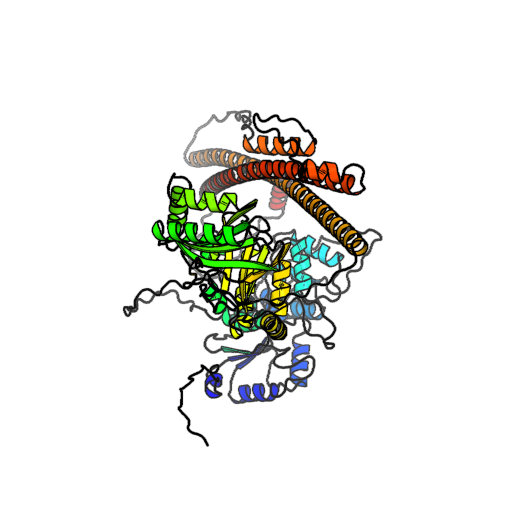 1
ATOM 2465 C CA . SER A 1 317 ? 14.684 -15.712 -0.402 1.00 56.53 317 SER A CA 1
ATOM 2466 C C . SER A 1 317 ? 15.956 -16.415 -0.884 1.00 56.53 317 SER A C 1
ATOM 2468 O O . SER A 1 317 ? 16.415 -17.351 -0.240 1.00 56.53 317 SER A O 1
ATOM 2470 N N . SER A 1 318 ? 16.505 -15.988 -2.025 1.00 68.19 318 SER A N 1
ATOM 2471 C CA . SER A 1 318 ? 17.705 -16.573 -2.618 1.00 68.19 318 SER A CA 1
ATOM 2472 C C . SER A 1 318 ? 18.985 -15.898 -2.112 1.00 68.19 318 SER A C 1
ATOM 2474 O O . SER A 1 318 ? 19.027 -14.670 -1.931 1.00 68.19 318 SER A O 1
ATOM 2476 N N . GLU A 1 319 ? 20.026 -16.708 -1.904 1.00 74.62 319 GLU A N 1
ATOM 2477 C CA . GLU A 1 319 ? 21.418 -16.259 -1.731 1.00 74.62 319 GLU A CA 1
ATOM 2478 C C . GLU A 1 319 ? 22.088 -15.920 -3.071 1.00 74.62 319 GLU A C 1
ATOM 2480 O O . GLU A 1 319 ? 23.148 -15.295 -3.088 1.00 74.62 319 GLU A O 1
ATOM 2485 N N . LEU A 1 320 ? 21.446 -16.275 -4.192 1.00 85.62 320 LEU A N 1
ATOM 2486 C CA . LEU A 1 320 ? 21.913 -15.933 -5.529 1.00 85.62 320 LEU A CA 1
ATOM 2487 C C . LEU A 1 320 ? 21.934 -14.417 -5.717 1.00 85.62 320 LEU A C 1
ATOM 2489 O O . LEU A 1 320 ? 21.015 -13.691 -5.314 1.00 85.62 320 LEU A O 1
ATOM 2493 N N . ILE A 1 321 ? 22.980 -13.958 -6.390 1.00 89.56 321 ILE A N 1
ATOM 2494 C CA . ILE A 1 321 ? 23.128 -12.574 -6.813 1.00 89.56 321 ILE A CA 1
ATOM 2495 C C . ILE A 1 321 ? 23.136 -12.537 -8.328 1.00 89.56 321 ILE A C 1
ATOM 2497 O O . ILE A 1 321 ? 23.688 -13.413 -8.988 1.00 89.56 321 ILE A O 1
ATOM 2501 N N . TYR A 1 322 ? 22.507 -11.511 -8.878 1.00 92.94 322 TYR A N 1
ATOM 2502 C CA . TYR A 1 322 ? 22.444 -11.295 -10.307 1.00 92.94 322 TYR A CA 1
ATOM 2503 C C . TYR A 1 322 ? 23.132 -9.990 -10.671 1.00 92.94 322 TYR A C 1
ATOM 2505 O O . TYR A 1 322 ? 23.207 -9.059 -9.869 1.00 92.94 322 TYR A O 1
ATOM 2513 N N . GLU A 1 323 ? 23.601 -9.903 -11.905 1.00 92.50 323 GLU A N 1
ATOM 2514 C CA . GLU A 1 323 ? 24.241 -8.706 -12.427 1.00 92.50 323 GLU A CA 1
ATOM 2515 C C . GLU A 1 323 ? 23.727 -8.407 -13.831 1.00 92.50 323 GLU A C 1
ATOM 2517 O O . GLU A 1 323 ? 23.818 -9.245 -14.727 1.00 92.50 323 GLU A O 1
ATOM 2522 N N . PHE A 1 324 ? 23.204 -7.195 -14.018 1.00 92.56 324 PHE A N 1
ATOM 2523 C CA . PHE A 1 324 ? 22.942 -6.647 -15.343 1.00 92.56 324 PHE A CA 1
ATOM 2524 C C . PHE A 1 324 ? 24.166 -5.878 -15.822 1.00 92.56 324 PHE A C 1
ATOM 2526 O O . PHE A 1 324 ? 24.487 -4.837 -15.247 1.00 92.56 324 PHE A O 1
ATOM 2533 N N . ALA A 1 325 ? 24.786 -6.335 -16.907 1.00 91.81 325 ALA A N 1
ATOM 2534 C CA . ALA A 1 325 ? 25.826 -5.604 -17.622 1.00 91.81 325 ALA A CA 1
ATOM 2535 C C . ALA A 1 325 ? 25.262 -5.069 -18.944 1.00 91.81 325 ALA A C 1
ATOM 2537 O O . ALA A 1 325 ? 24.810 -5.820 -19.803 1.00 91.81 325 ALA A O 1
ATOM 2538 N N . THR A 1 326 ? 25.246 -3.749 -19.100 1.00 91.75 326 THR A N 1
ATOM 2539 C CA . THR A 1 326 ? 24.777 -3.048 -20.300 1.00 91.75 326 THR A CA 1
ATOM 2540 C C . THR A 1 326 ? 25.964 -2.437 -21.021 1.00 91.75 326 THR A C 1
ATOM 2542 O O . THR A 1 326 ? 26.669 -1.598 -20.459 1.00 91.75 326 THR A O 1
ATOM 2545 N N . HIS A 1 327 ? 26.169 -2.826 -22.272 1.00 93.62 327 HIS A N 1
ATOM 2546 C CA . HIS A 1 327 ? 27.263 -2.381 -23.125 1.00 93.62 327 HIS A CA 1
ATOM 2547 C C . HIS A 1 327 ? 26.687 -1.639 -24.332 1.00 93.62 327 HIS A C 1
ATOM 2549 O O . HIS A 1 327 ? 25.967 -2.225 -25.136 1.00 93.62 327 HIS A O 1
ATOM 2555 N N . ASN A 1 328 ? 27.017 -0.359 -24.473 1.00 91.50 328 ASN A N 1
ATOM 2556 C CA . ASN A 1 328 ? 26.721 0.414 -25.674 1.00 91.50 328 ASN A CA 1
ATOM 2557 C C . ASN A 1 328 ? 27.937 0.321 -26.588 1.00 91.50 328 ASN A C 1
ATOM 2559 O O . ASN A 1 328 ? 28.936 1.012 -26.353 1.00 91.50 328 ASN A O 1
ATOM 2563 N N . PHE A 1 329 ? 27.872 -0.561 -27.579 1.00 91.94 329 PHE A N 1
ATOM 2564 C CA . PHE A 1 329 ? 28.932 -0.702 -28.569 1.00 91.94 329 PHE A CA 1
ATOM 2565 C C . PHE A 1 329 ? 28.864 0.431 -29.596 1.00 91.94 329 PHE A C 1
ATOM 2567 O O . PHE A 1 329 ? 27.850 1.114 -29.733 1.00 91.94 329 PHE A O 1
ATOM 2574 N N . ARG A 1 330 ? 29.981 0.699 -30.273 1.00 90.19 330 ARG A N 1
ATOM 2575 C CA . ARG A 1 330 ? 30.043 1.758 -31.287 1.00 90.19 330 ARG A CA 1
ATOM 2576 C C . ARG A 1 330 ? 29.175 1.377 -32.499 1.00 90.19 330 ARG A C 1
ATOM 2578 O O . ARG A 1 330 ? 29.195 0.209 -32.896 1.00 90.19 330 ARG A O 1
ATOM 2585 N N . PRO A 1 331 ? 28.440 2.326 -33.107 1.00 88.06 331 PRO A N 1
ATOM 2586 C CA . PRO A 1 331 ? 27.646 2.046 -34.301 1.00 88.06 331 PRO A CA 1
ATOM 2587 C C . PRO A 1 331 ? 28.479 1.395 -35.411 1.00 88.06 331 PRO A C 1
ATOM 2589 O O . PRO A 1 331 ? 29.606 1.813 -35.671 1.00 88.06 331 PRO A O 1
ATOM 2592 N N . GLY A 1 332 ? 27.937 0.353 -36.044 1.00 87.25 332 GLY A N 1
ATOM 2593 C CA . GLY A 1 332 ? 28.618 -0.406 -37.105 1.00 87.25 332 GLY A CA 1
ATOM 2594 C C . GLY A 1 332 ? 29.645 -1.444 -36.626 1.00 87.25 332 GLY A C 1
ATOM 2595 O O . GLY A 1 332 ? 30.117 -2.240 -37.430 1.00 87.25 332 GLY A O 1
ATOM 2596 N N . GLU A 1 333 ? 29.951 -1.502 -35.327 1.00 91.06 333 GLU A N 1
ATOM 2597 C CA . GLU A 1 333 ? 30.942 -2.428 -34.749 1.00 91.06 333 GLU A CA 1
ATOM 2598 C C . GLU A 1 333 ? 30.304 -3.653 -34.070 1.00 91.06 333 GLU A C 1
ATOM 2600 O O . GLU A 1 333 ? 30.957 -4.355 -33.299 1.00 91.06 333 GLU A O 1
ATOM 2605 N N . LYS A 1 334 ? 29.019 -3.922 -34.345 1.00 88.06 334 LYS A N 1
ATOM 2606 C CA . LYS A 1 334 ? 28.243 -4.986 -33.688 1.00 88.06 334 LYS A CA 1
ATOM 2607 C C . LYS A 1 334 ? 28.944 -6.344 -33.754 1.00 88.06 334 LYS A C 1
ATOM 2609 O O . LYS A 1 334 ? 29.129 -6.963 -32.715 1.00 88.06 334 LYS A O 1
ATOM 2614 N N . ASP A 1 335 ? 29.338 -6.798 -34.940 1.00 91.50 335 ASP A N 1
ATOM 2615 C CA . ASP A 1 335 ? 29.891 -8.149 -35.107 1.00 91.50 335 ASP A CA 1
ATOM 2616 C C . ASP A 1 335 ? 31.252 -8.286 -34.412 1.00 91.50 335 ASP A C 1
ATOM 2618 O O . ASP A 1 335 ? 31.467 -9.233 -33.660 1.00 91.50 335 ASP A O 1
ATOM 2622 N N . LYS A 1 336 ? 32.121 -7.270 -34.532 1.00 92.69 336 LYS A N 1
ATOM 2623 C CA . LYS A 1 336 ? 33.405 -7.238 -33.811 1.00 92.69 336 LYS A CA 1
ATOM 2624 C C . LYS A 1 336 ? 33.203 -7.252 -32.298 1.00 92.69 336 LYS A C 1
ATOM 2626 O O . LYS A 1 336 ? 33.944 -7.918 -31.579 1.00 92.69 336 LYS A O 1
ATOM 2631 N N . TYR A 1 337 ? 32.197 -6.524 -31.810 1.00 93.94 337 TYR A N 1
ATOM 2632 C CA . TYR A 1 337 ? 31.829 -6.531 -30.399 1.00 93.94 337 TYR A CA 1
ATOM 2633 C C . TYR A 1 337 ? 31.348 -7.914 -29.953 1.00 93.94 337 TYR A C 1
ATOM 2635 O O . TYR A 1 337 ? 31.761 -8.374 -28.891 1.00 93.94 337 TYR A O 1
ATOM 2643 N N . LEU A 1 338 ? 30.495 -8.576 -30.741 1.00 92.31 338 LEU A N 1
ATOM 2644 C CA . LEU A 1 338 ? 29.979 -9.904 -30.411 1.00 92.31 338 LEU A CA 1
ATOM 2645 C C . LEU A 1 338 ? 31.105 -10.944 -30.356 1.00 92.31 338 LEU A C 1
ATOM 2647 O O . LEU A 1 338 ? 31.124 -11.750 -29.428 1.00 92.31 338 LEU A O 1
ATOM 2651 N N . ASP A 1 339 ? 32.071 -10.880 -31.273 1.00 92.38 339 ASP A N 1
ATOM 2652 C CA . ASP A 1 339 ? 33.242 -11.762 -31.266 1.00 92.38 339 ASP A CA 1
ATOM 2653 C C . ASP A 1 339 ? 34.144 -11.506 -30.048 1.00 92.38 339 ASP A C 1
ATOM 2655 O O . ASP A 1 339 ? 34.506 -12.441 -29.327 1.00 92.38 339 ASP A O 1
ATOM 2659 N N . ALA A 1 340 ? 34.457 -10.237 -29.760 1.00 92.69 340 ALA A N 1
ATOM 2660 C CA . ALA A 1 340 ? 35.247 -9.862 -28.586 1.00 92.69 340 ALA A CA 1
ATOM 2661 C C . ALA A 1 340 ? 34.555 -10.276 -27.277 1.00 92.69 340 ALA A C 1
ATOM 2663 O O . ALA A 1 340 ? 35.193 -10.798 -26.361 1.00 92.69 340 ALA A O 1
ATOM 2664 N N . PHE A 1 341 ? 33.236 -10.085 -27.198 1.00 94.56 341 PHE A N 1
ATOM 2665 C CA . PHE A 1 341 ? 32.436 -10.489 -26.048 1.00 94.56 341 PHE A CA 1
ATOM 2666 C C . PHE A 1 341 ? 32.348 -12.013 -25.911 1.00 94.56 341 PHE A C 1
ATOM 2668 O O . PHE A 1 341 ? 32.380 -12.522 -24.793 1.00 94.56 341 PHE A O 1
ATOM 2675 N N . GLY A 1 342 ? 32.293 -12.750 -27.024 1.00 91.25 342 GLY A N 1
ATOM 2676 C CA . GLY A 1 342 ? 32.363 -14.210 -27.029 1.00 91.25 342 GLY A CA 1
ATOM 2677 C C . GLY A 1 342 ? 33.656 -14.727 -26.395 1.00 91.25 342 GLY A C 1
ATOM 2678 O O . GLY A 1 342 ? 33.605 -15.619 -25.549 1.00 91.25 342 GLY A O 1
ATOM 2679 N N . ASN A 1 343 ? 34.794 -14.108 -26.725 1.00 91.00 343 ASN A N 1
ATOM 2680 C CA . ASN A 1 343 ? 36.081 -14.427 -26.102 1.00 91.00 343 ASN A CA 1
ATOM 2681 C C . ASN A 1 343 ? 36.094 -14.088 -24.599 1.00 91.00 343 ASN A C 1
ATOM 2683 O O . ASN A 1 343 ? 36.460 -14.917 -23.771 1.00 91.00 343 ASN A O 1
ATOM 2687 N N . TYR A 1 344 ? 35.611 -12.898 -24.227 1.00 93.38 344 TYR A N 1
ATOM 2688 C CA . TYR A 1 344 ? 35.469 -12.506 -22.820 1.00 93.38 344 TYR A CA 1
ATOM 2689 C C . TYR A 1 344 ? 34.608 -13.491 -22.018 1.00 93.38 344 TYR A C 1
ATOM 2691 O O . TYR A 1 344 ? 34.989 -13.899 -20.922 1.00 93.38 344 TYR A O 1
ATOM 2699 N N . LYS A 1 345 ? 33.466 -13.916 -22.575 1.00 91.88 345 LYS A N 1
ATOM 2700 C CA . LYS A 1 345 ? 32.580 -14.914 -21.964 1.00 91.88 345 LYS A CA 1
ATOM 2701 C C . LYS A 1 345 ? 33.323 -16.227 -21.715 1.00 91.88 345 LYS A C 1
ATOM 2703 O O . LYS A 1 345 ? 33.143 -16.820 -20.654 1.00 91.88 345 LYS A O 1
ATOM 2708 N N . GLN A 1 346 ? 34.115 -16.689 -22.682 1.00 90.56 346 GLN A N 1
ATOM 2709 C CA . GLN A 1 346 ? 34.873 -17.930 -22.551 1.00 90.56 346 GLN A CA 1
ATOM 2710 C C . GLN A 1 346 ? 35.890 -17.835 -21.407 1.00 90.56 346 GLN A C 1
ATOM 2712 O O . GLN A 1 346 ? 35.861 -18.666 -20.501 1.00 90.56 346 GLN A O 1
ATOM 2717 N N . GLU A 1 347 ? 36.709 -16.782 -21.396 1.00 92.25 347 GLU A N 1
ATOM 2718 C CA . GLU A 1 347 ? 37.685 -16.529 -20.329 1.00 92.25 347 GLU A CA 1
ATOM 2719 C C . GLU A 1 347 ? 37.014 -16.420 -18.952 1.00 92.25 347 GLU A C 1
ATOM 2721 O O . GLU A 1 347 ? 37.503 -16.975 -17.966 1.00 92.25 347 GLU A O 1
ATOM 2726 N N . LEU A 1 348 ? 35.863 -15.743 -18.867 1.00 89.50 348 LEU A N 1
ATOM 2727 C CA . LEU A 1 348 ? 35.129 -15.598 -17.611 1.00 89.50 348 LEU A CA 1
ATOM 2728 C C . LEU A 1 348 ? 34.624 -16.951 -17.105 1.00 89.50 348 LEU A C 1
ATOM 2730 O O . LEU A 1 348 ? 34.785 -17.253 -15.926 1.00 89.50 348 LEU A O 1
ATOM 2734 N N . ASN A 1 349 ? 34.060 -17.776 -17.988 1.00 90.62 349 ASN A N 1
ATOM 2735 C CA . ASN A 1 349 ? 33.542 -19.096 -17.636 1.00 90.62 349 ASN A CA 1
ATOM 2736 C C . ASN A 1 349 ? 34.660 -20.060 -17.198 1.00 90.62 349 ASN A C 1
ATOM 2738 O O . ASN A 1 349 ? 34.471 -20.861 -16.285 1.00 90.62 349 ASN A O 1
ATOM 2742 N N . GLU A 1 350 ? 35.842 -19.965 -17.813 1.00 90.81 350 GLU A N 1
ATOM 2743 C CA . GLU A 1 350 ? 37.011 -20.765 -17.432 1.00 90.81 350 GLU A CA 1
ATOM 2744 C C . GLU A 1 350 ? 37.592 -20.345 -16.071 1.00 90.81 350 GLU A C 1
ATOM 2746 O O . GLU A 1 350 ? 37.993 -21.197 -15.276 1.00 90.81 350 GLU A O 1
ATOM 2751 N N . LYS A 1 351 ? 37.648 -19.037 -15.782 1.00 89.94 351 LYS A N 1
ATOM 2752 C CA . LYS A 1 351 ? 38.236 -18.507 -14.537 1.00 89.94 351 LYS A CA 1
ATOM 2753 C C . LYS A 1 351 ? 37.267 -18.491 -13.356 1.00 89.94 351 LYS A C 1
ATOM 2755 O O . LYS A 1 351 ? 37.708 -18.644 -12.219 1.00 89.94 351 LYS A O 1
ATOM 2760 N N . LEU A 1 352 ? 35.976 -18.294 -13.612 1.00 89.81 352 LEU A N 1
ATOM 2761 C CA . LEU A 1 352 ? 34.905 -18.215 -12.617 1.00 89.81 352 LEU A CA 1
ATOM 2762 C C . LEU A 1 352 ? 33.687 -19.039 -13.064 1.00 89.81 352 LEU A C 1
ATOM 2764 O O . LEU A 1 352 ? 32.646 -18.472 -13.395 1.00 89.81 352 LEU A O 1
ATOM 2768 N N . PRO A 1 353 ? 33.761 -20.381 -13.006 1.00 89.50 353 PRO A N 1
ATOM 2769 C CA . PRO A 1 353 ? 32.654 -21.252 -13.417 1.00 89.50 353 PRO A CA 1
ATOM 2770 C C . PRO A 1 353 ? 31.401 -21.105 -12.532 1.00 89.50 353 PRO A C 1
ATOM 2772 O O . PRO A 1 353 ? 30.314 -21.553 -12.891 1.00 89.50 353 PRO A O 1
ATOM 2775 N N . SER A 1 354 ? 31.526 -20.480 -11.357 1.00 90.50 354 SER A N 1
ATOM 2776 C CA . SER A 1 354 ? 30.402 -20.132 -10.482 1.00 90.50 354 SER A CA 1
ATOM 2777 C C . SER A 1 354 ? 29.572 -18.942 -10.991 1.00 90.50 354 SER A C 1
ATOM 2779 O O . SER A 1 354 ? 28.428 -18.770 -10.549 1.00 90.50 354 SER A O 1
ATOM 2781 N N . VAL A 1 355 ? 30.096 -18.158 -11.942 1.00 91.06 355 VAL A N 1
ATOM 2782 C CA . VAL A 1 355 ? 29.424 -17.013 -12.568 1.00 91.06 355 VAL A CA 1
ATOM 2783 C C . VAL A 1 355 ? 28.868 -17.433 -13.923 1.00 91.06 355 VAL A C 1
ATOM 2785 O O . VAL A 1 355 ? 29.591 -17.619 -14.895 1.00 91.06 355 VAL A O 1
ATOM 2788 N N . ASN A 1 356 ? 27.547 -17.557 -14.002 1.00 89.94 356 ASN A N 1
ATOM 2789 C CA . ASN A 1 356 ? 26.867 -18.070 -15.185 1.00 89.94 356 ASN A CA 1
ATOM 2790 C C . ASN A 1 356 ? 26.231 -16.935 -15.988 1.00 89.94 356 ASN A C 1
ATOM 2792 O O . ASN A 1 356 ? 25.456 -16.156 -15.434 1.00 89.94 356 ASN A O 1
ATOM 2796 N N . LEU A 1 357 ? 26.484 -16.870 -17.297 1.00 90.06 357 LEU A N 1
ATOM 2797 C CA . LEU A 1 357 ? 25.737 -15.992 -18.201 1.00 90.06 357 LEU A CA 1
ATOM 2798 C C . LEU A 1 357 ? 24.375 -16.628 -18.513 1.00 90.06 357 LEU A C 1
ATOM 2800 O O . LEU A 1 357 ? 24.296 -17.588 -19.272 1.00 90.06 357 LEU A O 1
ATOM 2804 N N . ILE A 1 358 ? 23.308 -16.093 -17.921 1.00 88.06 358 ILE A N 1
ATOM 2805 C CA . ILE A 1 358 ? 21.945 -16.638 -18.034 1.00 88.06 358 ILE A CA 1
ATOM 2806 C C . ILE A 1 358 ? 21.234 -16.129 -19.283 1.00 88.06 358 ILE A C 1
ATOM 2808 O O . ILE A 1 358 ? 20.415 -16.829 -19.874 1.00 88.06 358 ILE A O 1
ATOM 2812 N N . GLY A 1 359 ? 21.553 -14.909 -19.701 1.00 87.62 359 GLY A N 1
ATOM 2813 C CA . GLY A 1 359 ? 21.024 -14.355 -20.932 1.00 87.62 359 GLY A CA 1
ATOM 2814 C C . GLY A 1 359 ? 21.872 -13.210 -21.444 1.00 87.62 359 GLY A C 1
ATOM 2815 O O . GLY A 1 359 ? 22.476 -12.461 -20.677 1.00 87.62 359 GLY A O 1
ATOM 2816 N N . SER A 1 360 ? 21.919 -13.093 -22.760 1.00 90.06 360 SER A N 1
ATOM 2817 C CA . SER A 1 360 ? 22.600 -12.026 -23.470 1.00 90.06 360 SER A CA 1
ATOM 2818 C C . SER A 1 360 ? 21.689 -11.578 -24.594 1.00 90.06 360 SER A C 1
ATOM 2820 O O . SER A 1 360 ? 21.143 -12.408 -25.310 1.00 90.06 360 SER A O 1
ATOM 2822 N N . TRP A 1 361 ? 21.464 -10.280 -24.736 1.00 89.50 361 TRP A N 1
ATOM 2823 C CA . TRP A 1 361 ? 20.527 -9.749 -25.714 1.00 89.50 361 TRP A CA 1
ATOM 2824 C C . TRP A 1 361 ? 21.095 -8.521 -26.405 1.00 89.50 361 TRP A C 1
ATOM 2826 O O . TRP A 1 361 ? 21.726 -7.683 -25.771 1.00 89.50 361 TRP A O 1
ATOM 2836 N N . THR A 1 362 ? 20.816 -8.370 -27.696 1.00 89.69 362 THR A N 1
ATOM 2837 C CA . THR A 1 362 ? 21.010 -7.111 -28.427 1.00 89.69 362 THR A CA 1
ATOM 2838 C C . THR A 1 362 ? 19.687 -6.369 -28.532 1.00 89.69 362 THR A C 1
ATOM 2840 O O . THR A 1 362 ? 18.631 -6.971 -28.747 1.00 89.69 362 THR A O 1
ATOM 2843 N N . VAL A 1 363 ? 19.722 -5.052 -28.357 1.00 85.69 363 VAL A N 1
ATOM 2844 C CA . VAL A 1 363 ? 18.525 -4.210 -28.372 1.00 85.69 363 VAL A CA 1
ATOM 2845 C C . VAL A 1 363 ? 18.121 -3.928 -29.815 1.00 85.69 363 VAL A C 1
ATOM 2847 O O . VAL A 1 363 ? 18.874 -3.351 -30.591 1.00 85.69 363 VAL A O 1
ATOM 2850 N N . SER A 1 364 ? 16.908 -4.337 -30.181 1.00 79.56 364 SER A N 1
ATOM 2851 C CA . SER A 1 364 ? 16.339 -4.066 -31.508 1.00 79.56 364 SER A CA 1
ATOM 2852 C C . SER A 1 364 ? 15.504 -2.786 -31.513 1.00 79.56 364 SER A C 1
ATOM 2854 O O . SER A 1 364 ? 15.566 -2.021 -32.472 1.00 79.56 364 SER A O 1
ATOM 2856 N N . TYR A 1 365 ? 14.761 -2.532 -30.429 1.00 73.69 365 TYR A N 1
ATOM 2857 C CA . TYR A 1 365 ? 13.954 -1.323 -30.249 1.00 73.69 365 TYR A CA 1
ATOM 2858 C C . TYR A 1 365 ? 14.136 -0.780 -28.830 1.00 73.69 365 TYR A C 1
ATOM 2860 O O . TYR A 1 365 ? 13.907 -1.492 -27.852 1.00 73.69 365 TYR A O 1
ATOM 2868 N N . GLY A 1 366 ? 14.554 0.477 -28.711 1.00 66.06 366 GLY A N 1
ATOM 2869 C CA . GLY A 1 366 ? 14.918 1.103 -27.443 1.00 66.06 366 GLY A CA 1
ATOM 2870 C C . GLY A 1 366 ? 15.607 2.447 -27.659 1.00 66.06 366 GLY A C 1
ATOM 2871 O O . GLY A 1 366 ? 15.603 2.965 -28.770 1.00 66.06 366 GLY A O 1
ATOM 2872 N N . ARG A 1 367 ? 16.231 2.997 -26.609 1.00 61.50 367 ARG A N 1
ATOM 2873 C CA . ARG A 1 367 ? 16.962 4.279 -26.690 1.00 61.50 367 ARG A CA 1
ATOM 2874 C C . ARG A 1 367 ? 18.100 4.276 -27.716 1.00 61.50 367 ARG A C 1
ATOM 2876 O O . ARG A 1 367 ? 18.357 5.304 -28.320 1.00 61.50 367 ARG A O 1
ATOM 2883 N N . THR A 1 368 ? 18.777 3.142 -27.896 1.00 72.62 368 THR A N 1
ATOM 2884 C CA . THR A 1 368 ? 19.832 2.955 -28.902 1.00 72.62 368 THR A CA 1
ATOM 2885 C C . THR A 1 368 ? 19.768 1.529 -29.444 1.00 72.62 368 THR A C 1
ATOM 2887 O O . THR A 1 368 ? 19.535 0.598 -28.671 1.00 72.62 368 THR A O 1
ATOM 2890 N N . ARG A 1 369 ? 20.007 1.343 -30.747 1.00 78.88 369 ARG A N 1
ATOM 2891 C CA . ARG A 1 369 ? 20.115 0.006 -31.370 1.00 78.88 369 ARG A CA 1
ATOM 2892 C C . ARG A 1 369 ? 21.482 -0.641 -31.130 1.00 78.88 369 ARG A C 1
ATOM 2894 O O . ARG A 1 369 ? 21.590 -1.863 -31.100 1.00 78.88 369 ARG A O 1
ATOM 2901 N N . ASP A 1 370 ? 22.506 0.172 -30.887 1.00 88.81 370 ASP A N 1
ATOM 2902 C CA . ASP A 1 370 ? 23.878 -0.279 -30.640 1.00 88.81 370 ASP A CA 1
ATOM 2903 C C . ASP A 1 370 ? 24.122 -0.603 -29.157 1.00 88.81 370 ASP A C 1
ATOM 2905 O O . ASP A 1 370 ? 24.995 -0.049 -28.489 1.00 88.81 370 ASP A O 1
ATOM 2909 N N . GLN A 1 371 ? 23.269 -1.462 -28.597 1.00 90.19 371 GLN A N 1
ATOM 2910 C CA . GLN A 1 371 ? 23.313 -1.837 -27.188 1.00 90.19 371 GLN A CA 1
ATOM 2911 C C . GLN A 1 371 ? 23.129 -3.342 -27.009 1.00 90.19 371 GLN A C 1
ATOM 2913 O O . GLN A 1 371 ? 22.272 -3.964 -27.639 1.00 90.19 371 GLN A O 1
ATOM 2918 N N . ALA A 1 372 ? 23.923 -3.912 -26.109 1.00 90.62 372 ALA A N 1
ATOM 2919 C CA . ALA A 1 372 ? 23.788 -5.271 -25.619 1.00 90.62 372 ALA A CA 1
ATOM 2920 C C . ALA A 1 372 ? 23.572 -5.278 -24.100 1.00 90.62 372 ALA A C 1
ATOM 2922 O O . ALA A 1 372 ? 24.139 -4.459 -23.374 1.00 90.62 372 ALA A O 1
ATOM 2923 N N . ILE A 1 373 ? 22.735 -6.196 -23.627 1.00 91.75 373 ILE A N 1
ATOM 2924 C CA . ILE A 1 373 ? 22.388 -6.382 -22.220 1.00 91.75 373 ILE A CA 1
ATOM 2925 C C . ILE A 1 373 ? 22.669 -7.832 -21.857 1.00 91.75 373 ILE A C 1
ATOM 2927 O O . ILE A 1 373 ? 22.211 -8.742 -22.539 1.00 91.75 373 ILE A O 1
ATOM 2931 N N . HIS A 1 374 ? 23.393 -8.037 -20.768 1.00 93.12 374 HIS A N 1
ATOM 2932 C CA . HIS A 1 374 ? 23.805 -9.344 -20.275 1.00 93.12 374 HIS A CA 1
ATOM 2933 C C . HIS A 1 374 ? 23.317 -9.516 -18.845 1.00 93.12 374 HIS A C 1
ATOM 2935 O O . HIS A 1 374 ? 23.399 -8.578 -18.051 1.00 93.12 374 HIS A O 1
ATOM 2941 N N . LEU A 1 375 ? 22.807 -10.700 -18.524 1.00 93.06 375 LEU A N 1
ATOM 2942 C CA . LEU A 1 375 ? 22.375 -11.086 -17.188 1.00 93.06 375 LEU A CA 1
ATOM 2943 C C . LEU A 1 375 ? 23.255 -12.231 -16.691 1.00 93.06 375 LEU A C 1
ATOM 2945 O O . LEU A 1 375 ? 23.166 -13.352 -17.196 1.00 93.06 375 LEU A O 1
ATOM 2949 N N . TYR A 1 376 ? 24.065 -11.951 -15.677 1.00 92.69 376 TYR A N 1
ATOM 2950 C CA . TYR A 1 376 ? 24.887 -12.946 -14.997 1.00 92.69 376 TYR A CA 1
ATOM 2951 C C . TYR A 1 376 ? 24.245 -13.388 -13.685 1.00 92.69 376 TYR A C 1
ATOM 2953 O O . TYR A 1 376 ? 23.576 -12.600 -13.016 1.00 92.69 376 TYR A O 1
ATOM 2961 N N . ARG A 1 377 ? 24.483 -14.645 -13.306 1.00 92.81 377 ARG A N 1
ATOM 2962 C CA . ARG A 1 377 ? 24.118 -15.237 -12.018 1.00 92.81 377 ARG A CA 1
ATOM 2963 C C . ARG A 1 377 ? 25.372 -15.698 -11.285 1.00 92.81 377 ARG A C 1
ATOM 2965 O O . ARG A 1 377 ? 26.076 -16.588 -11.754 1.00 92.81 377 ARG A O 1
ATOM 2972 N N . HIS A 1 378 ? 25.576 -15.129 -10.108 1.00 91.88 378 HIS A N 1
ATOM 2973 C CA . HIS A 1 378 ? 26.639 -15.422 -9.154 1.00 91.88 378 HIS A CA 1
ATOM 2974 C C . HIS A 1 378 ? 26.119 -16.445 -8.138 1.00 91.88 378 HIS A C 1
ATOM 2976 O O . HIS A 1 378 ? 25.261 -16.128 -7.306 1.00 91.88 378 HIS A O 1
ATOM 2982 N N . THR A 1 379 ? 26.575 -17.694 -8.247 1.00 90.12 379 THR A N 1
ATOM 2983 C CA . THR A 1 379 ? 26.043 -18.817 -7.451 1.00 90.12 379 THR A CA 1
ATOM 2984 C C . THR A 1 379 ? 26.513 -18.807 -6.000 1.00 90.12 379 THR A C 1
ATOM 2986 O O . THR A 1 379 ? 25.743 -19.184 -5.121 1.00 90.12 379 THR A O 1
ATOM 2989 N N . ASN A 1 380 ? 27.714 -18.292 -5.725 1.00 89.00 380 ASN A N 1
ATOM 2990 C CA . ASN A 1 380 ? 28.252 -18.119 -4.372 1.00 89.00 380 ASN A CA 1
ATOM 2991 C C . ASN A 1 380 ? 28.007 -16.704 -3.811 1.00 89.00 380 ASN A C 1
ATOM 2993 O O . ASN A 1 380 ? 28.710 -16.254 -2.897 1.00 89.00 380 ASN A O 1
ATOM 2997 N N . GLY A 1 381 ? 27.031 -15.978 -4.367 1.00 87.31 381 GLY A N 1
ATOM 2998 C CA . GLY A 1 381 ? 26.655 -14.637 -3.928 1.00 87.31 381 GLY A CA 1
ATOM 2999 C C . GLY A 1 381 ? 27.804 -13.630 -4.054 1.00 87.31 381 GLY A C 1
ATOM 3000 O O . GLY A 1 381 ? 28.502 -13.592 -5.063 1.00 87.31 381 GLY A O 1
ATOM 3001 N N . PHE A 1 382 ? 28.016 -12.796 -3.029 1.00 83.44 382 PHE A N 1
ATOM 3002 C CA . PHE A 1 382 ? 29.004 -11.706 -3.086 1.00 83.44 382 PHE A CA 1
ATOM 3003 C C . PHE A 1 382 ? 30.458 -12.190 -3.191 1.00 83.44 382 PHE A C 1
ATOM 3005 O O . PHE A 1 382 ? 31.302 -11.445 -3.673 1.00 83.44 382 PHE A O 1
ATOM 3012 N N . LYS A 1 383 ? 30.760 -13.444 -2.826 1.00 87.94 383 LYS A N 1
ATOM 3013 C CA . LYS A 1 383 ? 32.118 -13.998 -2.978 1.00 87.94 383 LYS A CA 1
ATOM 3014 C C . LYS A 1 383 ? 32.536 -14.111 -4.443 1.00 87.94 383 LYS A C 1
ATOM 3016 O O . LYS A 1 383 ? 33.701 -13.886 -4.768 1.00 87.94 383 LYS A O 1
ATOM 3021 N N . ASP A 1 384 ? 31.595 -14.450 -5.322 1.00 90.31 384 ASP A N 1
ATOM 3022 C CA . ASP A 1 384 ? 31.844 -14.469 -6.765 1.00 90.31 384 ASP A CA 1
ATOM 3023 C C . ASP A 1 384 ? 32.039 -13.042 -7.300 1.00 90.31 384 ASP A C 1
ATOM 3025 O O . ASP A 1 384 ? 32.906 -12.820 -8.142 1.00 90.31 384 ASP A O 1
ATOM 3029 N N . VAL A 1 385 ? 31.301 -12.063 -6.758 1.00 86.94 385 VAL A N 1
ATOM 3030 C CA . VAL A 1 385 ? 31.472 -10.637 -7.090 1.00 86.94 385 VAL A CA 1
ATOM 3031 C C . VAL A 1 385 ? 32.876 -10.160 -6.711 1.00 86.94 385 VAL A C 1
ATOM 3033 O O . VAL A 1 385 ? 33.571 -9.604 -7.559 1.00 86.94 385 VAL A O 1
ATOM 3036 N N . ASP A 1 386 ? 33.333 -10.438 -5.486 1.00 89.50 386 ASP A N 1
ATOM 3037 C CA . ASP A 1 386 ? 34.682 -10.084 -5.021 1.00 89.50 386 ASP A CA 1
ATOM 3038 C C . ASP A 1 386 ? 35.769 -10.747 -5.883 1.00 89.50 386 ASP A C 1
ATOM 3040 O O . ASP A 1 386 ? 36.756 -10.115 -6.270 1.00 89.50 386 ASP A O 1
ATOM 3044 N N . SER A 1 387 ? 35.564 -12.019 -6.237 1.00 90.44 387 SER A N 1
ATOM 3045 C CA . SER A 1 387 ? 36.485 -12.776 -7.092 1.00 90.44 387 SER A CA 1
ATOM 3046 C C . SER A 1 387 ? 36.534 -12.199 -8.511 1.00 90.44 387 SER A C 1
ATOM 3048 O O . SER A 1 387 ? 37.616 -12.031 -9.074 1.00 90.44 387 SER A O 1
ATOM 3050 N N . SER A 1 388 ? 35.381 -11.819 -9.068 1.00 87.50 388 SER A N 1
ATOM 3051 C CA . SER A 1 388 ? 35.285 -11.136 -10.360 1.00 87.50 388 SER A CA 1
ATOM 3052 C C . SER A 1 388 ? 35.990 -9.781 -10.323 1.00 87.50 388 SER A C 1
ATOM 3054 O O . SER A 1 388 ? 36.819 -9.502 -11.189 1.00 87.50 388 SER A O 1
ATOM 3056 N N . MET A 1 389 ? 35.760 -8.966 -9.289 1.00 88.06 389 MET A N 1
ATOM 3057 C CA . MET A 1 389 ? 36.443 -7.679 -9.114 1.00 88.06 389 MET A CA 1
ATOM 3058 C C . MET A 1 389 ? 37.965 -7.845 -9.032 1.00 88.06 389 MET A C 1
ATOM 3060 O O . MET A 1 389 ? 38.707 -7.090 -9.667 1.00 88.06 389 MET A O 1
ATOM 3064 N N . SER A 1 390 ? 38.438 -8.848 -8.289 1.00 88.44 390 SER A N 1
ATOM 3065 C CA . SER A 1 390 ? 39.866 -9.145 -8.149 1.00 88.44 390 SER A CA 1
ATOM 3066 C C . SER A 1 390 ? 40.502 -9.559 -9.478 1.00 88.44 390 SER A C 1
ATOM 3068 O O . SER A 1 390 ? 41.569 -9.049 -9.829 1.00 88.44 390 SER A O 1
ATOM 3070 N N . LEU A 1 391 ? 39.833 -10.419 -10.253 1.00 88.38 391 LEU A N 1
ATOM 3071 C CA . LEU A 1 391 ? 40.326 -10.866 -11.556 1.00 88.38 391 LEU A CA 1
ATOM 3072 C C . LEU A 1 391 ? 40.325 -9.756 -12.612 1.00 88.38 391 LEU A C 1
ATOM 3074 O O . LEU A 1 391 ? 41.254 -9.697 -13.408 1.00 88.38 391 LEU A O 1
ATOM 3078 N N . HIS A 1 392 ? 39.336 -8.860 -12.610 1.00 86.25 392 HIS A N 1
ATOM 3079 C CA . HIS A 1 392 ? 39.329 -7.708 -13.521 1.00 86.25 392 HIS A CA 1
ATOM 3080 C C . HIS A 1 392 ? 40.382 -6.655 -13.140 1.00 86.25 392 HIS A C 1
ATOM 3082 O O . HIS A 1 392 ? 40.874 -5.940 -14.009 1.00 86.25 392 HIS A O 1
ATOM 3088 N N . SER A 1 393 ? 40.752 -6.573 -11.858 1.00 83.75 393 SER A N 1
ATOM 3089 C CA . SER A 1 393 ? 41.797 -5.660 -11.368 1.00 83.75 393 SER A CA 1
ATOM 3090 C C . SER A 1 393 ? 43.216 -6.209 -11.564 1.00 83.75 393 SER A C 1
ATOM 3092 O O . SER A 1 393 ? 44.185 -5.453 -11.495 1.00 83.75 393 SER A O 1
ATOM 3094 N N . SER A 1 394 ? 43.350 -7.517 -11.793 1.00 85.19 394 SER A N 1
ATOM 3095 C CA . SER A 1 394 ? 44.634 -8.200 -11.944 1.00 85.19 394 SER A CA 1
ATOM 3096 C C . SER A 1 394 ? 44.958 -8.415 -13.426 1.00 85.19 394 SER A C 1
ATOM 3098 O O . SER A 1 394 ? 44.102 -8.907 -14.159 1.00 85.19 394 SER A O 1
ATOM 3100 N N . PRO A 1 395 ? 46.183 -8.113 -13.896 1.00 86.19 395 PRO A N 1
ATOM 3101 C CA . PRO A 1 395 ? 46.563 -8.378 -15.280 1.00 86.19 395 PRO A CA 1
ATOM 3102 C C . PRO A 1 395 ? 46.466 -9.875 -15.608 1.00 86.19 395 PRO A C 1
ATOM 3104 O O . PRO A 1 395 ? 47.137 -10.699 -14.988 1.00 86.19 395 PRO A O 1
ATOM 3107 N N . GLY A 1 396 ? 45.649 -10.233 -16.595 1.00 90.31 396 GLY A N 1
ATOM 3108 C CA . GLY A 1 396 ? 45.461 -11.615 -17.028 1.00 90.31 396 GLY A CA 1
ATOM 3109 C C . GLY A 1 396 ? 44.642 -11.732 -18.312 1.00 90.31 396 GLY A C 1
ATOM 3110 O O . GLY A 1 396 ? 44.238 -10.732 -18.903 1.00 90.31 396 GLY A O 1
ATOM 3111 N N . ALA A 1 397 ? 44.386 -12.968 -18.747 1.00 88.38 397 ALA A N 1
ATOM 3112 C CA . ALA A 1 397 ? 43.632 -13.245 -19.973 1.00 88.38 397 ALA A CA 1
ATOM 3113 C C . ALA A 1 397 ? 42.203 -12.663 -19.928 1.00 88.38 397 ALA A C 1
ATOM 3115 O O . ALA A 1 397 ? 41.775 -12.016 -20.882 1.00 88.38 397 ALA A O 1
ATOM 3116 N N . LEU A 1 398 ? 41.527 -12.755 -18.775 1.00 89.56 398 LEU A N 1
ATOM 3117 C CA . LEU A 1 398 ? 40.205 -12.159 -18.568 1.00 89.56 398 LEU A CA 1
ATOM 3118 C C . LEU A 1 398 ? 40.220 -10.623 -18.653 1.00 89.56 398 LEU A C 1
ATOM 3120 O O . LEU A 1 398 ? 39.395 -10.043 -19.355 1.00 89.56 398 LEU A O 1
ATOM 3124 N N . SER A 1 399 ? 41.161 -9.951 -17.978 1.00 91.56 399 SER A N 1
ATOM 3125 C CA . SER A 1 399 ? 41.256 -8.483 -18.012 1.00 91.56 399 SER A CA 1
ATOM 3126 C C . SER A 1 399 ? 41.636 -7.971 -19.410 1.00 91.56 399 SER A C 1
ATOM 3128 O O . SER A 1 399 ? 41.180 -6.908 -19.833 1.00 91.56 399 SER A O 1
ATOM 3130 N N . ALA A 1 400 ? 42.451 -8.731 -20.152 1.00 92.31 400 ALA A N 1
ATOM 3131 C CA . ALA A 1 400 ? 42.784 -8.439 -21.544 1.00 92.31 400 ALA A CA 1
ATOM 3132 C C . ALA A 1 400 ? 41.558 -8.590 -22.458 1.00 92.31 400 ALA A C 1
ATOM 3134 O O . ALA A 1 400 ? 41.272 -7.686 -23.243 1.00 92.31 400 ALA A O 1
ATOM 3135 N N . ALA A 1 401 ? 40.790 -9.673 -22.310 1.00 91.62 401 ALA A N 1
ATOM 3136 C CA . ALA A 1 401 ? 39.551 -9.874 -23.055 1.00 91.62 401 ALA A CA 1
ATOM 3137 C C . ALA A 1 401 ? 38.504 -8.786 -22.741 1.00 91.62 401 ALA A C 1
ATOM 3139 O O . ALA A 1 401 ? 37.891 -8.249 -23.665 1.00 91.62 401 ALA A O 1
ATOM 3140 N N . ASP A 1 402 ? 38.353 -8.380 -21.472 1.00 93.06 402 ASP A N 1
ATOM 3141 C CA . ASP A 1 402 ? 37.479 -7.255 -21.098 1.00 93.06 402 ASP A CA 1
ATOM 3142 C C . ASP A 1 402 ? 37.932 -5.940 -21.746 1.00 93.06 402 ASP A C 1
ATOM 3144 O O . ASP A 1 402 ? 37.110 -5.145 -22.202 1.00 93.06 402 ASP A O 1
ATOM 3148 N N . THR A 1 403 ? 39.246 -5.720 -21.845 1.00 93.50 403 THR A N 1
ATOM 3149 C CA . THR A 1 403 ? 39.812 -4.528 -22.489 1.00 93.50 403 THR A CA 1
ATOM 3150 C C . THR A 1 403 ? 39.469 -4.475 -23.980 1.00 93.50 403 THR A C 1
ATOM 3152 O O . THR A 1 403 ? 39.142 -3.401 -24.490 1.00 93.50 403 THR A O 1
ATOM 3155 N N . GLU A 1 404 ? 39.484 -5.608 -24.687 1.00 95.19 404 GLU A N 1
ATOM 3156 C CA . GLU A 1 404 ? 39.052 -5.661 -26.092 1.00 95.19 404 GLU A CA 1
ATOM 3157 C C . GLU A 1 404 ? 37.562 -5.332 -26.247 1.00 95.19 404 GLU A C 1
ATOM 3159 O O . GLU A 1 404 ? 37.191 -4.531 -27.108 1.00 95.19 404 GLU A O 1
ATOM 3164 N N . VAL A 1 405 ? 36.708 -5.847 -25.356 1.00 94.06 405 VAL A N 1
ATOM 3165 C CA . VAL A 1 405 ? 35.286 -5.465 -25.309 1.00 94.06 405 VAL A CA 1
ATOM 3166 C C . VAL A 1 405 ? 35.130 -3.966 -25.026 1.00 94.06 405 VAL A C 1
ATOM 3168 O O . VAL A 1 405 ? 34.328 -3.284 -25.672 1.00 94.06 405 VAL A O 1
ATOM 3171 N N . ALA A 1 406 ? 35.915 -3.427 -24.089 1.00 91.88 406 ALA A N 1
ATOM 3172 C CA . ALA A 1 406 ? 35.877 -2.024 -23.690 1.00 91.88 406 ALA A CA 1
ATOM 3173 C C . ALA A 1 406 ? 36.220 -1.074 -24.844 1.00 91.88 406 ALA A C 1
ATOM 3175 O O . ALA A 1 406 ? 35.544 -0.060 -25.010 1.00 91.88 406 ALA A O 1
ATOM 3176 N N . LYS A 1 407 ? 37.219 -1.409 -25.674 1.00 94.69 407 LYS A N 1
ATOM 3177 C CA . LYS A 1 407 ? 37.616 -0.606 -26.849 1.00 94.69 407 LYS A CA 1
ATOM 3178 C C . LYS A 1 407 ? 36.470 -0.408 -27.840 1.00 94.69 407 LYS A C 1
ATOM 3180 O O . LYS A 1 407 ? 36.379 0.643 -28.476 1.00 94.69 407 LYS A O 1
ATOM 3185 N N . LEU A 1 408 ? 35.595 -1.404 -27.953 1.00 94.19 408 LEU A N 1
ATOM 3186 C CA . LEU A 1 408 ? 34.453 -1.406 -28.866 1.00 94.19 408 LEU A CA 1
ATOM 3187 C C . LEU A 1 408 ? 33.200 -0.766 -28.255 1.00 94.19 408 LEU A C 1
ATOM 3189 O O . LEU A 1 408 ? 32.214 -0.554 -28.959 1.00 94.19 408 LEU A O 1
ATOM 3193 N N . CYS A 1 409 ? 33.234 -0.412 -26.968 1.00 89.94 409 CYS A N 1
ATOM 3194 C CA . CYS A 1 409 ? 32.133 0.226 -26.257 1.00 89.94 409 CYS A CA 1
ATOM 3195 C C . CYS A 1 409 ? 32.356 1.731 -26.069 1.00 89.94 409 CYS A C 1
ATOM 3197 O O . CYS A 1 409 ? 33.439 2.179 -25.707 1.00 89.94 409 CYS A O 1
ATOM 3199 N N . GLY A 1 410 ? 31.306 2.527 -26.282 1.00 84.25 410 GLY A N 1
ATOM 3200 C CA . GLY A 1 410 ? 31.274 3.940 -25.886 1.00 84.25 410 GLY A CA 1
ATOM 3201 C C . GLY A 1 410 ? 30.862 4.126 -24.423 1.00 84.25 410 GLY A C 1
ATOM 3202 O O . GLY A 1 410 ? 31.304 5.057 -23.758 1.00 84.25 410 GLY A O 1
ATOM 3203 N N . ARG A 1 411 ? 30.028 3.221 -23.896 1.00 84.44 411 ARG A N 1
ATOM 3204 C CA . ARG A 1 411 ? 29.573 3.241 -22.499 1.00 84.44 411 ARG A CA 1
ATOM 3205 C C . ARG A 1 411 ? 29.320 1.825 -21.998 1.00 84.44 411 ARG A C 1
ATOM 3207 O O . ARG A 1 411 ? 28.741 1.016 -22.716 1.00 84.44 411 ARG A O 1
ATOM 3214 N N . ARG A 1 412 ? 29.695 1.547 -20.749 1.00 88.38 412 ARG A N 1
ATOM 3215 C CA . ARG A 1 412 ? 29.363 0.302 -20.041 1.00 88.38 412 ARG A CA 1
ATOM 3216 C C . ARG A 1 412 ? 28.724 0.629 -18.692 1.00 88.38 412 ARG A C 1
ATOM 3218 O O . ARG A 1 412 ? 29.056 1.648 -18.087 1.00 88.38 412 ARG A O 1
ATOM 3225 N N . LYS A 1 413 ? 27.768 -0.185 -18.250 1.00 86.75 413 LYS A N 1
ATOM 3226 C CA . LYS A 1 413 ? 27.056 -0.021 -16.976 1.00 86.75 413 LYS A CA 1
ATOM 3227 C C . LYS A 1 413 ? 26.781 -1.389 -16.369 1.00 86.75 413 LYS A C 1
ATOM 3229 O O . LYS A 1 413 ? 26.073 -2.172 -16.993 1.00 86.75 413 LYS A O 1
ATOM 3234 N N . ASN A 1 414 ? 27.224 -1.606 -15.134 1.00 87.75 414 ASN A N 1
ATOM 3235 C CA . ASN A 1 414 ? 26.928 -2.824 -14.385 1.00 87.75 414 ASN A CA 1
ATOM 3236 C C . ASN A 1 414 ? 26.086 -2.484 -13.153 1.00 87.75 414 ASN A C 1
ATOM 3238 O O . ASN A 1 414 ? 26.275 -1.437 -12.528 1.00 87.75 414 ASN A O 1
ATOM 3242 N N . ILE A 1 415 ? 25.110 -3.332 -12.839 1.00 87.00 415 ILE A N 1
ATOM 3243 C CA . ILE A 1 415 ? 24.217 -3.170 -11.689 1.00 87.00 415 ILE A CA 1
ATOM 3244 C C . ILE A 1 415 ? 24.020 -4.532 -11.049 1.00 87.00 415 ILE A C 1
ATOM 3246 O O . ILE A 1 415 ? 23.595 -5.473 -11.721 1.00 87.00 415 ILE A O 1
ATOM 3250 N N . ILE A 1 416 ? 24.255 -4.609 -9.743 1.00 88.62 416 ILE A N 1
ATOM 3251 C CA . ILE A 1 416 ? 24.007 -5.822 -8.969 1.00 88.62 416 ILE A CA 1
ATOM 3252 C C . ILE A 1 416 ? 22.567 -5.791 -8.476 1.00 88.62 416 ILE A C 1
ATOM 3254 O O . ILE A 1 416 ? 22.112 -4.802 -7.890 1.00 88.62 416 ILE A O 1
ATOM 3258 N N . VAL A 1 417 ? 21.847 -6.880 -8.707 1.00 90.69 417 VAL A N 1
ATOM 3259 C CA . VAL A 1 417 ? 20.425 -7.023 -8.406 1.00 90.69 417 VAL A CA 1
ATOM 3260 C C . VAL A 1 417 ? 20.159 -8.353 -7.692 1.00 90.69 417 VAL A C 1
ATOM 3262 O O . VAL A 1 417 ? 20.933 -9.303 -7.798 1.00 90.69 417 VAL A O 1
ATOM 3265 N N . LYS A 1 418 ? 19.046 -8.439 -6.962 1.00 89.75 418 LYS A N 1
ATOM 3266 C CA . LYS A 1 418 ? 18.496 -9.713 -6.467 1.00 89.75 418 LYS A CA 1
ATOM 3267 C C . LYS A 1 418 ? 17.167 -9.990 -7.149 1.00 89.75 418 LYS A C 1
ATOM 3269 O O . LYS A 1 418 ? 16.463 -9.050 -7.520 1.00 89.75 418 LYS A O 1
ATOM 3274 N N . SER A 1 419 ? 16.831 -11.264 -7.325 1.00 89.69 419 SER A N 1
ATOM 3275 C CA . SER A 1 419 ? 15.524 -11.663 -7.842 1.00 89.69 419 SER A CA 1
ATOM 3276 C C . SER A 1 419 ? 14.450 -11.522 -6.762 1.00 89.69 419 SER A C 1
ATOM 3278 O O . SER A 1 419 ? 14.700 -11.719 -5.571 1.00 89.69 419 SER A O 1
ATOM 3280 N N . PHE A 1 420 ? 13.232 -11.159 -7.158 1.00 85.81 420 PHE A N 1
ATOM 3281 C CA . PHE A 1 420 ? 12.096 -11.249 -6.245 1.00 85.81 420 PHE A CA 1
ATOM 3282 C C . PHE A 1 420 ? 11.760 -12.714 -5.982 1.00 85.81 420 PHE A C 1
ATOM 3284 O O . PHE A 1 420 ? 11.682 -13.509 -6.913 1.00 85.81 420 PHE A O 1
ATOM 3291 N N . SER A 1 421 ? 11.466 -13.063 -4.730 1.00 80.31 421 SER A N 1
ATOM 3292 C CA . SER A 1 421 ? 11.158 -14.459 -4.366 1.00 80.31 421 SER A CA 1
ATOM 3293 C C . SER A 1 421 ? 9.873 -15.027 -4.987 1.00 80.31 421 SER A C 1
ATOM 3295 O O . SER A 1 421 ? 9.710 -16.241 -5.035 1.00 80.31 421 SER A O 1
ATOM 3297 N N . TYR A 1 422 ? 8.956 -14.176 -5.464 1.00 79.31 422 TYR A N 1
ATOM 3298 C CA . TYR A 1 422 ? 7.752 -14.603 -6.189 1.00 79.31 422 TYR A CA 1
ATOM 3299 C C . TYR A 1 422 ? 7.969 -14.735 -7.702 1.00 79.31 422 TYR A C 1
ATOM 3301 O O . TYR A 1 422 ? 7.037 -15.107 -8.418 1.00 79.31 422 TYR A O 1
ATOM 3309 N N . TRP A 1 423 ? 9.156 -14.407 -8.212 1.00 82.94 423 TRP A N 1
ATOM 3310 C CA . TRP A 1 423 ? 9.492 -14.622 -9.613 1.00 82.94 423 TRP A CA 1
ATOM 3311 C C . TRP A 1 423 ? 10.055 -16.026 -9.816 1.00 82.94 423 TRP A C 1
ATOM 3313 O O . TRP A 1 423 ? 10.699 -16.573 -8.923 1.00 82.94 423 TRP A O 1
ATOM 3323 N N . ARG A 1 424 ? 9.810 -16.618 -10.989 1.00 76.81 424 ARG A N 1
ATOM 3324 C CA . ARG A 1 424 ? 10.521 -17.838 -11.382 1.00 76.81 424 ARG A CA 1
ATOM 3325 C C . ARG A 1 424 ? 11.993 -17.519 -11.620 1.00 76.81 424 ARG A C 1
ATOM 3327 O O . ARG A 1 424 ? 12.341 -16.398 -11.996 1.00 76.81 424 ARG A O 1
ATOM 3334 N N . GLU A 1 425 ? 12.834 -18.517 -11.384 1.00 80.69 425 GLU A N 1
ATOM 3335 C CA . GLU A 1 425 ? 14.231 -18.451 -11.792 1.00 80.69 425 GLU A CA 1
ATOM 3336 C C . GLU A 1 425 ? 14.297 -18.360 -13.326 1.00 80.69 425 GLU A C 1
ATOM 3338 O O . GLU A 1 425 ? 13.514 -19.037 -13.998 1.00 80.69 425 GLU A O 1
ATOM 3343 N N . PRO A 1 426 ? 15.173 -17.517 -13.899 1.00 83.44 426 PRO A N 1
ATOM 3344 C CA . PRO A 1 426 ? 15.208 -17.337 -15.342 1.00 83.44 426 PRO A CA 1
ATOM 3345 C C . PRO A 1 426 ? 15.702 -18.601 -16.044 1.00 83.44 426 PRO A C 1
ATOM 3347 O O . PRO A 1 426 ? 16.803 -19.084 -15.774 1.00 83.44 426 PRO A O 1
ATOM 3350 N N . GLU A 1 427 ? 14.895 -19.098 -16.977 1.00 78.12 427 GLU A N 1
ATOM 3351 C CA . GLU A 1 427 ? 15.211 -20.234 -17.844 1.00 78.12 427 GLU A CA 1
ATOM 3352 C C . GLU A 1 427 ? 15.415 -19.765 -19.289 1.00 78.12 427 GLU A C 1
ATOM 3354 O O . GLU A 1 427 ? 14.806 -18.787 -19.741 1.00 78.12 427 GLU A O 1
ATOM 3359 N N . GLN A 1 428 ? 16.268 -20.472 -20.032 1.00 75.50 428 GLN A N 1
ATOM 3360 C CA . GLN A 1 428 ? 16.466 -20.214 -21.456 1.00 75.50 428 GLN A CA 1
ATOM 3361 C C . GLN A 1 428 ? 15.176 -20.500 -22.239 1.00 75.50 428 GLN A C 1
ATOM 3363 O O . GLN A 1 428 ? 14.512 -21.516 -22.034 1.00 75.50 428 GLN A O 1
ATOM 3368 N N . ARG A 1 429 ? 14.821 -19.598 -23.161 1.00 81.62 429 ARG A N 1
ATOM 3369 C CA . ARG A 1 429 ? 13.699 -19.770 -24.101 1.00 81.62 429 ARG A CA 1
ATOM 3370 C C . ARG A 1 429 ? 14.229 -19.950 -25.527 1.00 81.62 429 ARG A C 1
ATOM 3372 O O . ARG A 1 429 ? 15.334 -19.482 -25.804 1.00 81.62 429 ARG A O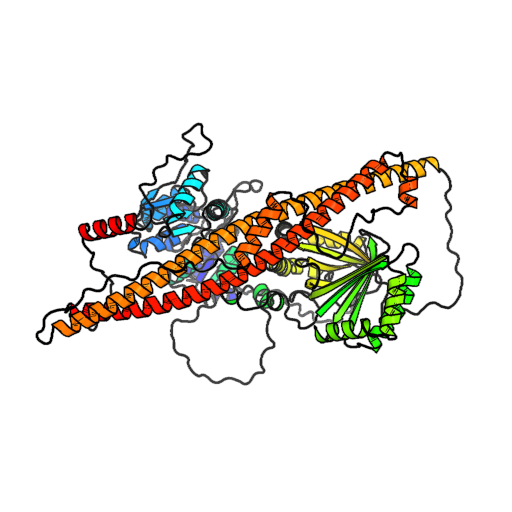 1
ATOM 3379 N N . PRO A 1 430 ? 13.443 -20.547 -26.447 1.00 80.19 430 PRO A N 1
ATOM 3380 C CA . PRO A 1 430 ? 13.880 -20.770 -27.822 1.00 80.19 430 PRO A CA 1
ATOM 3381 C C . PRO A 1 430 ? 14.417 -19.491 -28.496 1.00 80.19 430 PRO A C 1
ATOM 3383 O O . PRO A 1 430 ? 13.807 -18.430 -28.317 1.00 80.19 430 PRO A O 1
ATOM 3386 N N . PRO A 1 431 ? 15.471 -19.570 -29.334 1.00 68.94 431 PRO A N 1
ATOM 3387 C CA . PRO A 1 431 ? 16.174 -18.399 -29.879 1.00 68.94 431 PRO A CA 1
ATOM 3388 C C . PRO A 1 431 ? 15.307 -17.422 -30.683 1.00 68.94 431 PRO A C 1
ATOM 3390 O O . PRO A 1 431 ? 15.637 -16.247 -30.804 1.00 68.94 431 PRO A O 1
ATOM 3393 N N . SER A 1 432 ? 14.184 -17.893 -31.230 1.00 76.62 432 SER A N 1
ATOM 3394 C CA . SER A 1 432 ? 13.230 -17.071 -31.979 1.00 76.62 432 SER A CA 1
ATOM 3395 C C . SER A 1 432 ? 12.423 -16.103 -31.107 1.00 76.62 432 SER A C 1
ATOM 3397 O O . SER A 1 432 ? 11.703 -15.266 -31.647 1.00 76.62 432 SER A O 1
ATOM 3399 N N . HIS A 1 433 ? 12.492 -16.226 -29.777 1.00 84.94 433 HIS A N 1
ATOM 3400 C CA . HIS A 1 433 ? 11.731 -15.373 -28.873 1.00 84.94 433 HIS A CA 1
ATOM 3401 C C . HIS A 1 433 ? 12.284 -13.947 -28.836 1.00 84.94 433 HIS A C 1
ATOM 3403 O O . HIS A 1 433 ? 13.490 -13.705 -28.782 1.00 84.94 433 HIS A O 1
ATOM 3409 N N . VAL A 1 434 ? 11.361 -12.994 -28.787 1.00 84.69 434 VAL A N 1
ATOM 3410 C CA . VAL A 1 434 ? 11.632 -11.581 -28.550 1.00 84.69 434 VAL A CA 1
ATOM 3411 C C . VAL A 1 434 ? 11.437 -11.289 -27.070 1.00 84.69 434 VAL A C 1
ATOM 3413 O O . VAL A 1 434 ? 10.439 -11.695 -26.472 1.00 84.69 434 VAL A O 1
ATOM 3416 N N . TYR A 1 435 ? 12.375 -10.552 -26.484 1.00 88.94 435 TYR A N 1
ATOM 3417 C CA . TYR A 1 435 ? 12.356 -10.219 -25.066 1.00 88.94 435 TYR A CA 1
ATOM 3418 C C . TYR A 1 435 ? 11.969 -8.754 -24.853 1.00 88.94 435 TYR A C 1
ATOM 3420 O O . TYR A 1 435 ? 12.479 -7.873 -25.540 1.00 88.94 435 TYR A O 1
ATOM 3428 N N . ASP A 1 436 ? 11.081 -8.483 -23.894 1.00 87.56 436 ASP A N 1
ATOM 3429 C CA . ASP A 1 436 ? 10.745 -7.133 -23.426 1.00 87.56 436 ASP A CA 1
ATOM 3430 C C . ASP A 1 436 ? 11.395 -6.916 -22.054 1.00 87.56 436 ASP A C 1
ATOM 3432 O O . ASP A 1 436 ? 10.990 -7.540 -21.071 1.00 87.56 436 ASP A O 1
ATOM 3436 N N . LEU A 1 437 ? 12.403 -6.046 -21.984 1.00 87.06 437 LEU A N 1
ATOM 3437 C CA . LEU A 1 437 ? 12.999 -5.610 -20.723 1.00 87.06 437 LEU A CA 1
ATOM 3438 C C . LEU A 1 437 ? 12.376 -4.286 -20.308 1.00 87.06 437 LEU A C 1
ATOM 3440 O O . LEU A 1 437 ? 12.408 -3.298 -21.043 1.00 87.06 437 LEU A O 1
ATOM 3444 N N . ARG A 1 438 ? 11.851 -4.255 -19.088 1.00 82.62 438 ARG A N 1
ATOM 3445 C CA . ARG A 1 438 ? 11.264 -3.063 -18.485 1.00 82.62 438 ARG A CA 1
ATOM 3446 C C . ARG A 1 438 ? 12.038 -2.674 -17.254 1.00 82.62 438 ARG A C 1
ATOM 3448 O O . ARG A 1 438 ? 12.291 -3.526 -16.410 1.00 82.62 438 ARG A O 1
ATOM 3455 N N . SER A 1 439 ? 12.349 -1.393 -17.132 1.00 81.25 439 SER A N 1
ATOM 3456 C CA . SER A 1 439 ? 12.974 -0.833 -15.937 1.00 81.25 439 SER A CA 1
ATOM 3457 C C . SER A 1 439 ? 12.094 0.257 -15.339 1.00 81.25 439 SER A C 1
ATOM 3459 O O . SER A 1 439 ? 11.639 1.146 -16.064 1.00 81.25 439 SER A O 1
ATOM 3461 N N . TYR A 1 440 ? 11.905 0.208 -14.026 1.00 78.94 440 TYR A N 1
ATOM 3462 C CA . TYR A 1 440 ? 11.082 1.134 -13.258 1.00 78.94 440 TYR A CA 1
ATOM 3463 C C . TYR A 1 440 ? 11.923 1.793 -12.175 1.00 78.94 440 TYR A C 1
ATOM 3465 O O . TYR A 1 440 ? 12.555 1.092 -11.389 1.00 78.94 440 TYR A O 1
ATOM 3473 N N . VAL A 1 441 ? 11.904 3.123 -12.111 1.00 74.31 441 VAL A N 1
ATOM 3474 C CA . VAL A 1 441 ? 12.482 3.874 -10.988 1.00 74.31 441 VAL A CA 1
ATOM 3475 C C . VAL A 1 441 ? 11.369 4.153 -9.984 1.00 74.31 441 VAL A C 1
ATOM 3477 O O . VAL A 1 441 ? 10.390 4.825 -10.319 1.00 74.31 441 VAL A O 1
ATOM 3480 N N . LEU A 1 442 ? 11.499 3.611 -8.776 1.00 69.00 442 LEU A N 1
ATOM 3481 C CA . LEU A 1 442 ? 10.496 3.716 -7.721 1.00 69.00 442 LEU A CA 1
ATOM 3482 C C . LEU A 1 442 ? 10.770 4.902 -6.792 1.00 69.00 442 LEU A C 1
ATOM 3484 O O . LEU A 1 442 ? 11.918 5.292 -6.579 1.00 69.00 442 LEU A O 1
ATOM 3488 N N . LYS A 1 443 ? 9.704 5.436 -6.188 1.00 68.75 443 LYS A N 1
ATOM 3489 C CA . LYS A 1 443 ? 9.793 6.371 -5.058 1.00 68.75 443 LYS A CA 1
ATOM 3490 C C . LYS A 1 443 ? 10.535 5.709 -3.887 1.00 68.75 443 LYS A C 1
ATOM 3492 O O . LYS A 1 443 ? 10.204 4.561 -3.558 1.00 68.75 443 LYS A O 1
ATOM 3497 N N . PRO A 1 444 ? 11.481 6.391 -3.217 1.00 61.16 444 PRO A N 1
ATOM 3498 C CA . PRO A 1 444 ? 12.072 5.882 -1.981 1.00 61.16 444 PRO A CA 1
ATOM 3499 C C . PRO A 1 444 ? 10.984 5.452 -0.983 1.00 61.16 444 PRO A C 1
ATOM 3501 O O . PRO A 1 444 ? 9.962 6.118 -0.849 1.00 61.16 444 PRO A O 1
ATOM 3504 N N . GLY A 1 445 ? 11.163 4.296 -0.340 1.00 57.38 445 GLY A N 1
ATOM 3505 C CA . GLY A 1 445 ? 10.181 3.712 0.589 1.00 57.38 445 GLY A CA 1
ATOM 3506 C C . GLY A 1 445 ? 9.053 2.888 -0.054 1.00 57.38 445 GLY A C 1
ATOM 3507 O O . GLY A 1 445 ? 8.497 2.020 0.607 1.00 57.38 445 GLY A O 1
ATOM 3508 N N . SER A 1 446 ? 8.770 3.048 -1.353 1.00 66.44 446 SER A N 1
ATOM 3509 C CA . SER A 1 446 ? 7.637 2.360 -2.011 1.00 66.44 446 SER A CA 1
ATOM 3510 C C . SER A 1 446 ? 7.924 0.933 -2.503 1.00 66.44 446 SER A C 1
ATOM 3512 O O . SER A 1 446 ? 7.021 0.241 -2.968 1.00 66.44 446 SER A O 1
ATOM 3514 N N . MET A 1 447 ? 9.173 0.458 -2.415 1.00 68.69 447 MET A N 1
ATOM 3515 C CA . MET A 1 447 ? 9.594 -0.815 -3.021 1.00 68.69 447 MET A CA 1
ATOM 3516 C C . MET A 1 447 ? 8.827 -2.032 -2.485 1.00 68.69 447 MET A C 1
ATOM 3518 O O . MET A 1 447 ? 8.510 -2.935 -3.255 1.00 68.69 447 MET A O 1
ATOM 3522 N N . ILE A 1 448 ? 8.513 -2.061 -1.187 1.00 64.25 448 ILE A N 1
ATOM 3523 C CA . ILE A 1 448 ? 7.807 -3.189 -0.560 1.00 64.25 448 ILE A CA 1
ATOM 3524 C C . ILE A 1 448 ? 6.342 -3.228 -1.001 1.00 64.25 448 ILE A C 1
ATOM 3526 O O . ILE A 1 448 ? 5.847 -4.287 -1.387 1.00 64.25 448 ILE A O 1
ATOM 3530 N N . GLU A 1 449 ? 5.660 -2.084 -0.985 1.00 67.44 449 GLU A N 1
ATOM 3531 C CA . GLU A 1 449 ? 4.267 -1.960 -1.431 1.00 67.44 449 GLU A CA 1
ATOM 3532 C C . GLU A 1 449 ? 4.144 -2.291 -2.921 1.00 67.44 449 GLU A C 1
ATOM 3534 O O . GLU A 1 449 ? 3.294 -3.088 -3.326 1.00 67.44 449 GLU A O 1
ATOM 3539 N N . TRP A 1 450 ? 5.070 -1.763 -3.724 1.00 77.44 450 TRP A N 1
ATOM 3540 C CA . TRP A 1 450 ? 5.155 -2.034 -5.151 1.00 77.44 450 TRP A CA 1
ATOM 3541 C C . TRP A 1 450 ? 5.392 -3.521 -5.436 1.00 77.44 450 TRP A C 1
ATOM 3543 O O . TRP A 1 450 ? 4.673 -4.120 -6.237 1.00 77.44 450 TRP A O 1
ATOM 3553 N N . ALA A 1 451 ? 6.353 -4.146 -4.748 1.00 71.94 451 ALA A N 1
ATOM 3554 C CA . ALA A 1 451 ? 6.649 -5.567 -4.912 1.00 71.94 451 ALA A CA 1
ATOM 3555 C C . ALA A 1 451 ? 5.482 -6.449 -4.450 1.00 71.94 451 ALA A C 1
ATOM 3557 O O . ALA A 1 451 ? 5.194 -7.461 -5.082 1.00 71.94 451 ALA A O 1
ATOM 3558 N N . SER A 1 452 ? 4.775 -6.050 -3.391 1.00 70.12 452 SER A N 1
ATOM 3559 C CA . SER A 1 452 ? 3.594 -6.759 -2.889 1.00 70.12 452 SER A CA 1
ATOM 3560 C C . SER A 1 452 ? 2.442 -6.725 -3.894 1.00 70.12 452 SER A C 1
ATOM 3562 O O . SER A 1 452 ? 1.769 -7.734 -4.106 1.00 70.12 452 SER A O 1
ATOM 3564 N N . ALA A 1 453 ? 2.225 -5.584 -4.552 1.00 70.94 453 ALA A N 1
ATOM 3565 C CA . ALA A 1 453 ? 1.237 -5.464 -5.617 1.00 70.94 453 ALA A CA 1
ATOM 3566 C C . ALA A 1 453 ? 1.612 -6.308 -6.846 1.00 70.94 453 ALA A C 1
ATOM 3568 O O . ALA A 1 453 ? 0.765 -7.029 -7.377 1.00 70.94 453 ALA A O 1
ATOM 3569 N N . TRP A 1 454 ? 2.885 -6.301 -7.254 1.00 80.56 454 TRP A N 1
ATOM 3570 C CA . TRP A 1 454 ? 3.364 -7.126 -8.367 1.00 80.56 454 TRP A CA 1
ATOM 3571 C C . TRP A 1 454 ? 3.345 -8.627 -8.077 1.00 80.56 454 TRP A C 1
ATOM 3573 O O . TRP A 1 454 ? 3.022 -9.398 -8.980 1.00 80.56 454 TRP A O 1
ATOM 3583 N N . ALA A 1 455 ? 3.589 -9.051 -6.835 1.00 76.44 455 ALA A N 1
ATOM 3584 C CA . ALA A 1 455 ? 3.467 -10.450 -6.423 1.00 76.44 455 ALA A CA 1
ATOM 3585 C C . ALA A 1 455 ? 2.058 -11.014 -6.665 1.00 76.44 455 ALA A C 1
ATOM 3587 O O . ALA A 1 455 ? 1.909 -12.188 -6.996 1.00 76.44 455 ALA A O 1
ATOM 3588 N N . ARG A 1 456 ? 1.023 -10.171 -6.548 1.00 69.50 456 ARG A N 1
ATOM 3589 C CA . ARG A 1 456 ? -0.357 -10.530 -6.905 1.00 69.50 456 ARG A CA 1
ATOM 3590 C C . ARG A 1 456 ? -0.579 -10.433 -8.412 1.00 69.50 456 ARG A C 1
ATOM 3592 O O . ARG A 1 456 ? -1.056 -11.384 -9.024 1.00 69.50 456 ARG A O 1
ATOM 3599 N N . GLY A 1 457 ? -0.170 -9.321 -9.025 1.00 69.00 457 GLY A N 1
ATOM 3600 C CA . GLY A 1 457 ? -0.395 -9.046 -10.448 1.00 69.00 457 GLY A CA 1
ATOM 3601 C C . GLY A 1 457 ? 0.278 -10.018 -11.414 1.00 69.00 457 GLY A C 1
ATOM 3602 O O . GLY A 1 457 ? -0.247 -10.270 -12.497 1.00 69.00 457 GLY A O 1
ATOM 3603 N N . ILE A 1 458 ? 1.428 -10.583 -11.037 1.00 78.00 458 ILE A N 1
ATOM 3604 C CA . ILE A 1 458 ? 2.180 -11.515 -11.887 1.00 78.00 458 ILE A CA 1
ATOM 3605 C C . ILE A 1 458 ? 1.369 -12.773 -12.218 1.00 78.00 458 ILE A C 1
ATOM 3607 O O . ILE A 1 458 ? 1.547 -13.348 -13.290 1.00 78.00 458 ILE A O 1
ATOM 3611 N N . THR A 1 459 ? 0.435 -13.174 -11.349 1.00 77.94 459 THR A N 1
ATOM 3612 C CA . THR A 1 459 ? -0.408 -14.363 -11.550 1.00 77.94 459 THR A CA 1
ATOM 3613 C C . THR A 1 459 ? -1.252 -14.263 -12.821 1.00 77.94 459 THR A C 1
ATOM 3615 O O . THR A 1 459 ? -1.265 -15.204 -13.606 1.00 77.94 459 THR A O 1
ATOM 3618 N N . TYR A 1 460 ? -1.815 -13.087 -13.123 1.00 74.06 460 TYR A N 1
ATOM 3619 C CA . TYR A 1 460 ? -2.581 -12.838 -14.352 1.00 74.06 460 TYR A CA 1
ATOM 3620 C C . TYR A 1 460 ? -1.754 -12.994 -15.632 1.00 74.06 460 TYR A C 1
ATOM 3622 O O . TYR A 1 460 ? -2.309 -13.160 -16.722 1.00 74.06 460 TYR A O 1
ATOM 3630 N N . ARG A 1 461 ? -0.425 -12.923 -15.514 1.00 73.69 461 ARG A N 1
ATOM 3631 C CA . ARG A 1 461 ? 0.511 -13.013 -16.633 1.00 73.69 461 ARG A CA 1
ATOM 3632 C C . ARG A 1 461 ? 1.104 -14.397 -16.842 1.00 73.69 461 ARG A C 1
ATOM 3634 O O . ARG A 1 461 ? 1.553 -14.647 -17.960 1.00 73.69 461 ARG A O 1
ATOM 3641 N N . ARG A 1 462 ? 1.079 -15.269 -15.832 1.00 77.94 462 ARG A N 1
ATOM 3642 C CA . ARG A 1 462 ? 1.711 -16.598 -15.879 1.00 77.94 462 ARG A CA 1
ATOM 3643 C C . ARG A 1 462 ? 1.057 -17.556 -16.869 1.00 77.94 462 ARG A C 1
ATOM 3645 O O . ARG A 1 462 ? 1.762 -18.368 -17.450 1.00 77.94 462 ARG A O 1
ATOM 3652 N N . ASP A 1 463 ? -0.246 -17.424 -17.122 1.00 71.62 463 ASP A N 1
ATOM 3653 C CA . ASP A 1 463 ? -0.964 -18.303 -18.065 1.00 71.62 463 ASP A CA 1
ATOM 3654 C C . ASP A 1 463 ? -0.408 -18.236 -19.495 1.00 71.62 463 ASP A C 1
ATOM 3656 O O . ASP A 1 463 ? -0.581 -19.165 -20.275 1.00 71.62 463 ASP A O 1
ATOM 3660 N N . ALA A 1 464 ? 0.248 -17.125 -19.843 1.00 72.25 464 ALA A N 1
ATOM 3661 C CA . ALA A 1 464 ? 0.859 -16.919 -21.152 1.00 72.25 464 ALA A CA 1
ATOM 3662 C C . ALA A 1 464 ? 2.358 -17.270 -21.188 1.00 72.25 464 ALA A C 1
ATOM 3664 O O . ALA A 1 464 ? 3.012 -16.966 -22.181 1.00 72.25 464 ALA A O 1
ATOM 3665 N N . ASP A 1 465 ? 2.903 -17.830 -20.098 1.00 80.81 465 ASP A N 1
ATOM 3666 C CA . ASP A 1 465 ? 4.305 -18.257 -19.951 1.00 80.81 465 ASP A CA 1
ATOM 3667 C C . ASP A 1 465 ? 5.340 -17.197 -20.386 1.00 80.81 465 ASP A C 1
ATOM 3669 O O . ASP A 1 465 ? 6.401 -17.483 -20.938 1.00 80.81 465 ASP A O 1
ATOM 3673 N N . GLN A 1 466 ? 4.997 -15.928 -20.156 1.00 82.31 466 GLN A N 1
ATOM 3674 C CA . GLN A 1 466 ? 5.775 -14.771 -20.602 1.00 82.31 466 GLN A CA 1
ATOM 3675 C C . GLN A 1 466 ? 6.807 -14.308 -19.568 1.00 82.31 466 GLN A C 1
ATOM 3677 O O . GLN A 1 466 ? 7.647 -13.475 -19.898 1.00 82.31 466 GLN A O 1
ATOM 3682 N N . ASP A 1 467 ? 6.731 -14.751 -18.309 1.00 85.50 467 ASP A N 1
ATOM 3683 C CA . ASP A 1 467 ? 7.612 -14.297 -17.232 1.00 85.50 467 ASP A CA 1
ATOM 3684 C C . ASP A 1 467 ? 8.985 -14.980 -17.284 1.00 85.50 467 ASP A C 1
ATOM 3686 O O . ASP A 1 467 ? 9.095 -16.199 -17.190 1.00 85.50 467 ASP A O 1
ATOM 3690 N N . VAL A 1 468 ? 10.044 -14.173 -17.426 1.00 86.50 468 VAL A N 1
ATOM 3691 C CA . VAL A 1 468 ? 11.439 -14.652 -17.445 1.00 86.50 468 VAL A CA 1
ATOM 3692 C C . VAL A 1 468 ? 12.146 -14.320 -16.138 1.00 86.50 468 VAL A C 1
ATOM 3694 O O . VAL A 1 468 ? 12.791 -15.175 -15.553 1.00 86.50 468 VAL A O 1
ATOM 3697 N N . GLY A 1 469 ? 12.038 -13.082 -15.654 1.00 88.44 469 GLY A N 1
ATOM 3698 C CA . GLY A 1 469 ? 12.730 -12.682 -14.429 1.00 88.44 469 GLY A CA 1
ATOM 3699 C C . GLY A 1 469 ? 12.310 -11.308 -13.930 1.00 88.44 469 GLY A C 1
ATOM 3700 O O . GLY A 1 469 ? 11.969 -10.433 -14.726 1.00 88.44 469 GLY A O 1
ATOM 3701 N N . GLY A 1 470 ? 12.345 -11.112 -12.615 1.00 90.56 470 GLY A N 1
ATOM 3702 C CA . GLY A 1 470 ? 12.072 -9.832 -11.975 1.00 90.56 470 GLY A CA 1
ATOM 3703 C C . GLY A 1 470 ? 13.083 -9.563 -10.876 1.00 90.56 470 GLY A C 1
ATOM 3704 O O . GLY A 1 470 ? 13.290 -10.403 -10.000 1.00 90.56 470 GLY A O 1
ATOM 3705 N N . PHE A 1 471 ? 13.711 -8.393 -10.932 1.00 91.12 471 PHE A N 1
ATOM 3706 C CA . PHE A 1 471 ? 14.902 -8.082 -10.153 1.00 91.12 471 PHE A CA 1
ATOM 3707 C C . PHE A 1 471 ? 14.854 -6.678 -9.569 1.00 91.12 471 PHE A C 1
ATOM 3709 O O . PHE A 1 471 ? 14.330 -5.767 -10.199 1.00 91.12 471 PHE A O 1
ATOM 3716 N N . PHE A 1 472 ? 15.480 -6.467 -8.417 1.00 86.88 472 PHE A N 1
ATOM 3717 C CA . PHE A 1 472 ? 15.613 -5.150 -7.794 1.00 86.88 472 PHE A CA 1
ATOM 3718 C C . PHE A 1 472 ? 17.071 -4.843 -7.452 1.00 86.88 472 PHE A C 1
ATOM 3720 O O . PHE A 1 472 ? 17.831 -5.729 -7.054 1.00 86.88 472 PHE A O 1
ATOM 3727 N N . ALA A 1 473 ? 17.467 -3.582 -7.625 1.00 82.50 473 ALA A N 1
ATOM 3728 C CA . ALA A 1 473 ? 18.844 -3.144 -7.426 1.00 82.50 473 ALA A CA 1
ATOM 3729 C C . ALA A 1 473 ? 19.306 -3.282 -5.966 1.00 82.50 473 ALA A C 1
ATOM 3731 O O . ALA A 1 473 ? 18.577 -2.947 -5.032 1.00 82.50 473 ALA A O 1
ATOM 3732 N N . GLN A 1 474 ? 20.536 -3.768 -5.788 1.00 73.56 474 GLN A N 1
ATOM 3733 C CA . GLN A 1 474 ? 21.273 -3.793 -4.520 1.00 73.56 474 GLN A CA 1
ATOM 3734 C C . GLN A 1 474 ? 22.464 -2.838 -4.543 1.00 73.56 474 GLN A C 1
ATOM 3736 O O . GLN A 1 474 ? 22.702 -2.137 -3.566 1.00 73.56 474 GLN A O 1
ATOM 3741 N N . VAL A 1 475 ? 23.198 -2.802 -5.659 1.00 69.94 475 VAL A N 1
ATOM 3742 C CA . VAL A 1 475 ? 24.380 -1.949 -5.837 1.00 69.94 475 VAL A CA 1
ATOM 3743 C C . VAL A 1 475 ? 24.300 -1.269 -7.199 1.00 69.94 475 VAL A C 1
ATOM 3745 O O . VAL A 1 475 ? 23.958 -1.901 -8.200 1.00 69.94 475 VAL A O 1
ATOM 3748 N N . GLY A 1 476 ? 24.597 0.030 -7.228 1.00 65.75 476 GLY A N 1
ATOM 3749 C CA . GLY A 1 476 ? 24.397 0.907 -8.379 1.00 65.75 476 GLY A CA 1
ATOM 3750 C C . GLY A 1 476 ? 23.271 1.905 -8.112 1.00 65.75 476 GLY A C 1
ATOM 3751 O O . GLY A 1 476 ? 23.172 2.464 -7.023 1.00 65.75 476 GLY A O 1
ATOM 3752 N N . GLN A 1 477 ? 22.408 2.141 -9.100 1.00 64.00 477 GLN A N 1
ATOM 3753 C CA . GLN A 1 477 ? 21.268 3.041 -8.926 1.00 64.00 477 GLN A CA 1
ATOM 3754 C C . GLN A 1 477 ? 20.157 2.342 -8.128 1.00 64.00 477 GLN A C 1
ATOM 3756 O O . GLN A 1 477 ? 19.508 1.420 -8.627 1.00 64.00 477 GLN A O 1
ATOM 3761 N N . LEU A 1 478 ? 19.967 2.781 -6.882 1.00 68.75 478 LEU A N 1
ATOM 3762 C CA . LEU A 1 478 ? 18.979 2.233 -5.954 1.00 68.75 478 LEU A CA 1
ATOM 3763 C C . LEU A 1 478 ? 17.542 2.547 -6.394 1.00 68.75 478 LEU A C 1
ATOM 3765 O O . LEU A 1 478 ? 17.295 3.433 -7.211 1.00 68.75 478 LEU A O 1
ATOM 3769 N N . TYR A 1 479 ? 16.592 1.790 -5.841 1.00 68.38 479 TYR A N 1
ATOM 3770 C CA . TYR A 1 479 ? 15.156 1.888 -6.135 1.00 68.38 479 TYR A CA 1
ATOM 3771 C C . TYR A 1 479 ? 14.760 1.580 -7.585 1.00 68.38 479 TYR A C 1
ATOM 3773 O O . TYR A 1 479 ? 13.646 1.895 -7.997 1.00 68.38 479 TYR A O 1
ATOM 3781 N N . ILE A 1 480 ? 15.637 0.924 -8.352 1.00 80.06 480 ILE A N 1
ATOM 3782 C CA . ILE A 1 480 ? 15.286 0.409 -9.676 1.00 80.06 480 ILE A CA 1
ATOM 3783 C C . ILE A 1 480 ? 14.826 -1.038 -9.594 1.00 80.06 480 ILE A C 1
ATOM 3785 O O . ILE A 1 480 ? 15.455 -1.873 -8.938 1.00 80.06 480 ILE A O 1
ATOM 3789 N N . VAL A 1 481 ? 13.762 -1.325 -10.337 1.00 86.88 481 VAL A N 1
ATOM 3790 C CA . VAL A 1 481 ? 13.260 -2.669 -10.594 1.00 86.88 481 VAL A CA 1
ATOM 3791 C C . VAL A 1 481 ? 13.312 -2.991 -12.086 1.00 86.88 481 VAL A C 1
ATOM 3793 O O . VAL A 1 481 ? 12.987 -2.142 -12.913 1.00 86.88 481 VAL A O 1
ATOM 3796 N N . TYR A 1 482 ? 13.682 -4.225 -12.423 1.00 88.69 482 TYR A N 1
ATOM 3797 C CA . TYR A 1 482 ? 13.730 -4.766 -13.777 1.00 88.69 482 TYR A CA 1
ATOM 3798 C C . TYR A 1 482 ? 12.763 -5.933 -13.925 1.00 88.69 482 TYR A C 1
ATOM 3800 O O . TYR A 1 482 ? 12.783 -6.836 -13.097 1.00 88.69 482 TYR A O 1
ATOM 3808 N N . HIS A 1 483 ? 11.979 -5.959 -14.999 1.00 89.69 483 HIS A N 1
ATOM 3809 C CA . HIS A 1 483 ? 11.198 -7.123 -15.419 1.00 89.69 483 HIS A CA 1
ATOM 3810 C C . HIS A 1 483 ? 11.619 -7.551 -16.821 1.00 89.69 483 HIS A C 1
ATOM 3812 O O . HIS A 1 483 ? 11.660 -6.717 -17.725 1.00 89.69 483 HIS A O 1
ATOM 3818 N N . ILE A 1 484 ? 11.867 -8.842 -17.007 1.00 89.50 484 ILE A N 1
ATOM 3819 C CA . ILE A 1 484 ? 12.127 -9.470 -18.300 1.00 89.50 484 ILE A CA 1
ATOM 3820 C C . ILE A 1 484 ? 10.925 -10.336 -18.663 1.00 89.50 484 ILE A C 1
ATOM 3822 O O . ILE A 1 484 ? 10.496 -11.189 -17.879 1.00 89.50 484 ILE A O 1
ATOM 3826 N N . TRP A 1 485 ? 10.420 -10.127 -19.875 1.00 89.06 485 TRP A N 1
ATOM 3827 C CA . TRP A 1 485 ? 9.356 -10.923 -20.473 1.00 89.06 485 TRP A CA 1
ATOM 3828 C C . TRP A 1 485 ? 9.826 -11.533 -21.789 1.00 89.06 485 TRP A C 1
ATOM 3830 O O . TRP A 1 485 ? 10.591 -10.886 -22.500 1.00 89.06 485 TRP A O 1
ATOM 3840 N N . ALA A 1 486 ? 9.345 -12.722 -22.138 1.00 89.50 486 ALA A N 1
ATOM 3841 C CA . ALA A 1 486 ? 9.618 -13.370 -23.419 1.00 89.50 486 ALA A CA 1
ATOM 3842 C C . ALA A 1 486 ? 8.324 -13.607 -24.198 1.00 89.50 486 ALA A C 1
ATOM 3844 O O . ALA A 1 486 ? 7.284 -13.924 -23.625 1.00 89.50 486 ALA A O 1
ATOM 3845 N N . TYR A 1 487 ? 8.405 -13.463 -25.519 1.00 88.06 487 TYR A N 1
ATOM 3846 C CA . TYR A 1 487 ? 7.295 -13.675 -26.441 1.00 88.06 487 TYR A CA 1
ATOM 3847 C C . TYR A 1 487 ? 7.789 -14.388 -27.703 1.00 88.06 487 TYR A C 1
ATOM 3849 O O . TYR A 1 487 ? 8.873 -14.058 -28.178 1.00 88.06 487 TYR A O 1
ATOM 3857 N N . PRO A 1 488 ? 7.005 -15.290 -28.316 1.00 87.50 488 PRO A N 1
ATOM 3858 C CA . PRO A 1 488 ? 7.403 -15.939 -29.569 1.00 87.50 488 PRO A CA 1
ATOM 3859 C C . PRO A 1 488 ? 7.622 -14.962 -30.736 1.00 87.50 488 PRO A C 1
ATOM 3861 O O . PRO A 1 488 ? 8.404 -15.239 -31.638 1.00 87.50 488 PRO A O 1
ATOM 3864 N N . SER A 1 489 ? 6.918 -13.825 -30.741 1.00 84.50 489 SER A N 1
ATOM 3865 C CA . SER A 1 489 ? 7.041 -12.764 -31.746 1.00 84.50 489 SER A CA 1
ATOM 3866 C C . SER A 1 489 ? 6.468 -11.438 -31.228 1.00 84.50 489 SER A C 1
ATOM 3868 O O . SER A 1 489 ? 5.772 -11.402 -30.209 1.00 84.50 489 SER A O 1
ATOM 3870 N N . MET A 1 490 ? 6.702 -10.333 -31.947 1.00 79.50 490 MET A N 1
ATOM 3871 C CA . MET A 1 490 ? 6.092 -9.034 -31.618 1.00 79.50 490 MET A CA 1
ATOM 3872 C C . MET A 1 490 ? 4.564 -9.019 -31.797 1.00 79.50 490 MET A C 1
ATOM 3874 O O . MET A 1 490 ? 3.874 -8.322 -31.052 1.00 79.50 490 MET A O 1
ATOM 3878 N N . CYS A 1 491 ? 4.024 -9.816 -32.726 1.00 78.25 491 CYS A N 1
ATOM 3879 C CA . CYS A 1 491 ? 2.578 -10.003 -32.880 1.00 78.25 491 CYS A CA 1
ATOM 3880 C C . CYS A 1 491 ? 1.993 -10.739 -31.669 1.00 78.25 491 CYS A C 1
ATOM 3882 O O . CYS A 1 491 ? 1.082 -10.219 -31.026 1.00 78.25 491 CYS A O 1
ATOM 3884 N N . ALA A 1 492 ? 2.605 -11.863 -31.276 1.00 80.50 492 ALA A N 1
ATOM 3885 C CA . ALA A 1 492 ? 2.208 -12.616 -30.086 1.00 80.50 492 ALA A CA 1
ATOM 3886 C C . ALA A 1 492 ? 2.322 -11.762 -28.813 1.00 80.50 492 ALA A C 1
ATOM 3888 O O . ALA A 1 492 ? 1.472 -11.831 -27.930 1.00 80.50 492 ALA A O 1
ATOM 3889 N N . ARG A 1 493 ? 3.332 -10.884 -28.727 1.00 84.31 493 ARG A N 1
ATOM 3890 C CA . ARG A 1 493 ? 3.426 -9.892 -27.648 1.00 84.31 493 ARG A CA 1
ATOM 3891 C C . ARG A 1 493 ? 2.196 -8.986 -27.603 1.00 84.31 493 ARG A C 1
ATOM 3893 O O . ARG A 1 493 ? 1.687 -8.726 -26.514 1.00 84.31 493 ARG A O 1
ATOM 3900 N N . ASN A 1 494 ? 1.752 -8.454 -28.739 1.00 77.88 494 ASN A N 1
ATOM 3901 C CA . ASN A 1 494 ? 0.601 -7.552 -28.786 1.00 77.88 494 ASN A CA 1
ATOM 3902 C C . ASN A 1 494 ? -0.689 -8.266 -28.354 1.00 77.88 494 ASN A C 1
ATOM 3904 O O . ASN A 1 494 ? -1.395 -7.786 -27.468 1.00 77.88 494 ASN A O 1
ATOM 3908 N N . GLU A 1 495 ? -0.935 -9.451 -28.912 1.00 81.75 495 GLU A N 1
ATOM 3909 C CA . GLU A 1 495 ? -2.089 -10.298 -28.594 1.00 81.75 495 GLU A CA 1
ATOM 3910 C C . GLU A 1 495 ? -2.121 -10.681 -27.113 1.00 81.75 495 GLU A C 1
ATOM 3912 O O . GLU A 1 495 ? -3.104 -10.408 -26.422 1.00 81.75 495 GLU A O 1
ATOM 3917 N N . THR A 1 496 ? -1.013 -11.206 -26.582 1.00 81.44 496 THR A N 1
ATOM 3918 C CA . THR A 1 496 ? -0.889 -11.574 -25.166 1.00 81.44 496 THR A CA 1
ATOM 3919 C C . THR A 1 496 ? -1.112 -10.374 -24.254 1.00 81.44 496 THR A C 1
ATOM 3921 O O . THR A 1 496 ? -1.745 -10.496 -23.203 1.00 81.44 496 THR A O 1
ATOM 3924 N N . ARG A 1 497 ? -0.633 -9.183 -24.632 1.00 75.62 497 ARG A N 1
ATOM 3925 C CA . ARG A 1 497 ? -0.860 -7.965 -23.845 1.00 75.62 497 ARG A CA 1
ATOM 3926 C C . ARG A 1 497 ? -2.321 -7.540 -23.860 1.00 75.62 497 ARG A C 1
ATOM 3928 O O . ARG A 1 497 ? -2.817 -7.207 -22.789 1.00 75.62 497 ARG A O 1
ATOM 3935 N N . HIS A 1 498 ? -2.997 -7.563 -25.006 1.00 73.62 498 HIS A N 1
ATOM 3936 C CA . HIS A 1 498 ? -4.431 -7.270 -25.084 1.00 73.62 498 HIS A CA 1
ATOM 3937 C C . HIS A 1 498 ? -5.258 -8.277 -24.279 1.00 73.62 498 HIS A C 1
ATOM 3939 O O . HIS A 1 498 ? -6.095 -7.872 -23.478 1.00 73.62 498 HIS A O 1
ATOM 3945 N N . ALA A 1 499 ? -4.949 -9.569 -24.397 1.00 75.69 499 ALA A N 1
ATOM 3946 C CA . ALA A 1 499 ? -5.595 -10.615 -23.610 1.00 75.69 499 ALA A CA 1
ATOM 3947 C C . ALA A 1 499 ? -5.357 -10.433 -22.101 1.00 75.69 499 ALA A C 1
ATOM 3949 O O . ALA A 1 499 ? -6.269 -10.616 -21.303 1.00 75.69 499 ALA A O 1
ATOM 3950 N N . THR A 1 500 ? -4.150 -10.018 -21.699 1.00 75.56 500 THR A N 1
ATOM 3951 C CA . THR A 1 500 ? -3.839 -9.718 -20.291 1.00 75.56 500 THR A CA 1
ATOM 3952 C C . THR A 1 500 ? -4.589 -8.473 -19.803 1.00 75.56 500 THR A C 1
ATOM 3954 O O . THR A 1 500 ? -5.073 -8.465 -18.679 1.00 75.56 500 THR A O 1
ATOM 3957 N N . TRP A 1 501 ? -4.711 -7.429 -20.631 1.00 67.75 501 TRP A N 1
ATOM 3958 C CA . TRP A 1 501 ? -5.465 -6.212 -20.297 1.00 67.75 501 TRP A CA 1
ATOM 3959 C C . TRP A 1 501 ? -6.961 -6.455 -20.109 1.00 67.75 501 TRP A C 1
ATOM 3961 O O . TRP A 1 501 ? -7.587 -5.737 -19.340 1.00 67.75 501 TRP A O 1
ATOM 3971 N N . ALA A 1 502 ? -7.514 -7.475 -20.762 1.00 67.75 502 ALA A N 1
ATOM 3972 C CA . ALA A 1 502 ? -8.900 -7.885 -20.576 1.00 67.75 502 ALA A CA 1
ATOM 3973 C C . ALA A 1 502 ? -9.146 -8.656 -19.262 1.00 67.75 502 ALA A C 1
ATOM 3975 O O . ALA A 1 502 ? -10.301 -8.890 -18.913 1.00 67.75 502 ALA A O 1
ATOM 3976 N N . LYS A 1 503 ? -8.095 -9.067 -18.530 1.00 71.75 503 LYS A N 1
ATOM 3977 C CA . LYS A 1 503 ? -8.244 -9.779 -17.252 1.00 71.75 503 LYS A CA 1
ATOM 3978 C C . LYS A 1 503 ? -8.584 -8.790 -16.123 1.00 71.75 503 LYS A C 1
ATOM 3980 O O . LYS A 1 503 ? -7.776 -7.893 -15.862 1.00 71.75 503 LYS A O 1
ATOM 3985 N N . PRO A 1 504 ? -9.717 -8.965 -15.414 1.00 56.72 504 PRO A N 1
ATOM 3986 C CA . PRO A 1 504 ? -10.098 -8.092 -14.304 1.00 56.72 504 PRO A CA 1
ATOM 3987 C C . PRO A 1 504 ? -9.026 -8.083 -13.205 1.00 56.72 504 PRO A C 1
ATOM 3989 O O . PRO A 1 504 ? -8.598 -9.145 -12.755 1.00 56.72 504 PRO A O 1
ATOM 3992 N N . GLY A 1 505 ? -8.574 -6.900 -12.777 1.00 61.75 505 GLY A N 1
ATOM 3993 C CA . GLY A 1 505 ? -7.586 -6.732 -11.702 1.00 61.75 505 GLY A CA 1
ATOM 3994 C C . GLY A 1 505 ? -6.139 -6.549 -12.176 1.00 61.75 505 GLY A C 1
ATOM 3995 O O . GLY A 1 505 ? -5.292 -6.068 -11.411 1.00 61.75 505 GLY A O 1
ATOM 3996 N N . TRP A 1 506 ? -5.833 -6.861 -13.441 1.00 65.38 506 TRP A N 1
ATOM 3997 C CA . TRP A 1 506 ? -4.532 -6.537 -14.036 1.00 65.38 506 TRP A CA 1
ATOM 3998 C C . TRP A 1 506 ? -4.369 -5.022 -14.233 1.00 65.38 506 TRP A C 1
ATOM 4000 O O . TRP A 1 506 ? -3.331 -4.453 -13.894 1.00 65.38 506 TRP A O 1
ATOM 4010 N N . ASP A 1 507 ? -5.417 -4.367 -14.719 1.00 56.12 507 ASP A N 1
ATOM 4011 C CA . ASP A 1 507 ? -5.540 -2.917 -14.861 1.00 56.12 507 ASP A CA 1
ATOM 4012 C C . ASP A 1 507 ? -5.345 -2.189 -13.522 1.00 56.12 507 ASP A C 1
ATOM 4014 O O . ASP A 1 507 ? -4.520 -1.277 -13.430 1.00 56.12 507 ASP A O 1
ATOM 4018 N N . ALA A 1 508 ? -6.006 -2.661 -12.461 1.00 55.66 508 ALA A N 1
ATOM 4019 C CA . ALA A 1 508 ? -5.871 -2.122 -11.111 1.00 55.66 508 ALA A CA 1
ATOM 4020 C C . ALA A 1 508 ? -4.441 -2.282 -10.573 1.00 55.66 508 ALA A C 1
ATOM 4022 O O . ALA A 1 508 ? -3.890 -1.355 -9.978 1.00 55.66 508 ALA A O 1
ATOM 4023 N N . THR A 1 509 ? -3.798 -3.426 -10.836 1.00 63.22 509 THR A N 1
ATOM 4024 C CA . THR A 1 509 ? -2.403 -3.649 -10.434 1.00 63.22 509 THR A CA 1
ATOM 4025 C C . THR A 1 509 ? -1.457 -2.692 -11.156 1.00 63.22 509 THR A C 1
ATOM 4027 O O . THR A 1 509 ? -0.566 -2.115 -10.530 1.00 63.22 509 THR A O 1
ATOM 4030 N N . VAL A 1 510 ? -1.650 -2.476 -12.460 1.00 62.16 510 VAL A N 1
ATOM 4031 C CA . VAL A 1 510 ? -0.832 -1.541 -13.247 1.00 62.16 510 VAL A CA 1
ATOM 4032 C C . VAL A 1 510 ? -1.064 -0.092 -12.807 1.00 62.16 510 VAL A C 1
ATOM 4034 O O . VAL A 1 510 ? -0.093 0.636 -12.618 1.00 62.16 510 VAL A O 1
ATOM 4037 N N . ALA A 1 511 ? -2.314 0.322 -12.587 1.00 52.09 511 ALA A N 1
ATOM 4038 C CA . ALA A 1 511 ? -2.652 1.675 -12.142 1.00 52.09 511 ALA A CA 1
ATOM 4039 C C . ALA A 1 511 ? -2.087 1.976 -10.745 1.00 52.09 511 ALA A C 1
ATOM 4041 O O . ALA A 1 511 ? -1.430 2.998 -10.538 1.00 52.09 511 ALA A O 1
ATOM 4042 N N . TYR A 1 512 ? -2.269 1.046 -9.803 1.00 57.88 512 TYR A N 1
ATOM 4043 C CA . TYR A 1 512 ? -1.746 1.167 -8.445 1.00 57.88 512 TYR A CA 1
ATOM 4044 C C . TYR A 1 512 ? -0.216 1.211 -8.441 1.00 57.88 512 TYR A C 1
ATOM 4046 O O . TYR A 1 512 ? 0.381 2.118 -7.864 1.00 57.88 512 TYR A O 1
ATOM 4054 N N . THR A 1 513 ? 0.437 0.291 -9.156 1.00 63.25 513 THR A N 1
ATOM 4055 C CA . THR A 1 513 ? 1.906 0.246 -9.219 1.00 63.25 513 THR A CA 1
ATOM 4056 C C . THR A 1 513 ? 2.511 1.425 -9.980 1.00 63.25 513 THR A C 1
ATOM 4058 O O . THR A 1 513 ? 3.627 1.836 -9.662 1.00 63.25 513 THR A O 1
ATOM 4061 N N . GLY A 1 514 ? 1.772 2.013 -10.925 1.00 45.44 514 GLY A N 1
ATOM 4062 C CA . GLY A 1 514 ? 2.150 3.230 -11.642 1.00 45.44 514 GLY A CA 1
ATOM 4063 C C . GLY A 1 514 ? 2.245 4.465 -10.741 1.00 45.44 514 GLY A C 1
ATOM 4064 O O . GLY A 1 514 ? 3.109 5.309 -10.959 1.00 45.44 514 GLY A O 1
ATOM 4065 N N . SER A 1 515 ? 1.446 4.544 -9.671 1.00 50.59 515 SER A N 1
ATOM 4066 C CA . SER A 1 515 ? 1.467 5.678 -8.726 1.00 50.59 515 SER A CA 1
ATOM 4067 C C . SER A 1 515 ? 2.777 5.807 -7.924 1.00 50.59 515 SER A C 1
ATOM 4069 O O . SER A 1 515 ? 3.126 6.892 -7.439 1.00 50.59 515 SER A O 1
ATOM 4071 N N . PHE A 1 516 ? 3.543 4.715 -7.833 1.00 46.03 516 PHE A N 1
ATOM 4072 C CA . PHE A 1 516 ? 4.833 4.649 -7.141 1.00 46.03 516 PHE A CA 1
ATOM 4073 C C . PHE A 1 516 ? 6.039 4.881 -8.061 1.00 46.03 516 PHE A C 1
ATOM 4075 O O . PHE A 1 516 ? 7.172 4.951 -7.583 1.00 46.03 516 PHE A O 1
ATOM 4082 N N . GLN A 1 517 ? 5.818 4.985 -9.373 1.00 45.56 517 GLN A N 1
ATOM 4083 C CA . GLN A 1 517 ? 6.875 5.081 -10.377 1.00 45.56 517 GLN A CA 1
ATOM 4084 C C . GLN A 1 517 ? 7.151 6.541 -10.747 1.00 45.56 517 GLN A C 1
ATOM 4086 O O . GLN A 1 517 ? 6.232 7.334 -10.931 1.00 45.56 517 GLN A O 1
ATOM 4091 N N . HIS A 1 518 ? 8.431 6.890 -10.883 1.00 34.69 518 HIS A N 1
ATOM 4092 C CA . HIS A 1 518 ? 8.863 8.192 -11.403 1.00 34.69 518 HIS A CA 1
ATOM 4093 C C . HIS A 1 518 ? 9.195 8.156 -12.899 1.00 34.69 518 HIS A C 1
ATOM 4095 O O . HIS A 1 518 ? 9.051 9.166 -13.580 1.00 34.69 518 HIS A O 1
ATOM 4101 N N . LEU A 1 519 ? 9.638 7.005 -13.417 1.00 38.62 519 LEU A N 1
ATOM 4102 C CA . LEU A 1 519 ? 9.967 6.811 -14.830 1.00 38.62 519 LEU A CA 1
ATOM 4103 C C . LEU A 1 519 ? 9.897 5.319 -15.191 1.00 38.62 519 LEU A C 1
ATOM 4105 O O . LEU A 1 519 ? 10.414 4.479 -14.448 1.00 38.62 519 LEU A O 1
ATOM 4109 N N . GLY A 1 520 ? 9.292 4.995 -16.337 1.00 34.81 520 GLY A N 1
ATOM 4110 C CA . GLY A 1 520 ? 9.264 3.649 -16.913 1.00 34.81 520 GLY A CA 1
ATOM 4111 C C . GLY A 1 520 ? 9.910 3.630 -18.298 1.00 34.81 520 GLY A C 1
ATOM 4112 O O . GLY A 1 520 ? 9.601 4.475 -19.134 1.00 34.81 520 GLY A O 1
ATOM 4113 N N . LEU A 1 521 ? 10.804 2.673 -18.550 1.00 36.69 521 LEU A N 1
ATOM 4114 C CA . LEU A 1 521 ? 11.419 2.447 -19.865 1.00 36.69 521 LEU A CA 1
ATOM 4115 C C . LEU A 1 521 ? 11.176 0.998 -20.298 1.00 36.69 521 LEU A C 1
ATOM 4117 O O . LEU A 1 521 ? 11.232 0.092 -19.466 1.00 36.69 521 LEU A O 1
ATOM 4121 N N . SER A 1 522 ? 10.898 0.786 -21.586 1.00 33.88 522 SER A N 1
ATOM 4122 C CA . SER A 1 522 ? 10.640 -0.528 -22.194 1.00 33.88 522 SER A CA 1
ATOM 4123 C C . SER A 1 522 ? 11.563 -0.704 -23.398 1.00 33.88 522 SER A C 1
ATOM 4125 O O . SER A 1 522 ? 11.676 0.211 -24.214 1.00 33.88 522 SER A O 1
ATOM 4127 N N . PHE A 1 523 ? 12.193 -1.869 -23.515 1.00 37.62 523 PHE A N 1
ATOM 4128 C CA . PHE A 1 523 ? 13.121 -2.219 -24.591 1.00 37.62 523 PHE A CA 1
ATOM 4129 C C . PHE A 1 523 ? 12.725 -3.565 -25.193 1.00 37.62 523 PHE A C 1
ATOM 4131 O O . PHE A 1 523 ? 12.410 -4.492 -24.455 1.00 37.62 523 PHE A O 1
ATOM 4138 N N . SER A 1 524 ? 12.791 -3.694 -26.517 1.00 37.72 524 SER A N 1
ATOM 4139 C CA . SER A 1 524 ? 12.639 -4.968 -27.224 1.00 37.72 524 SER A CA 1
ATOM 4140 C C . SER A 1 524 ? 14.005 -5.487 -27.661 1.00 37.72 524 SER A C 1
ATOM 4142 O O . SER A 1 524 ? 14.771 -4.760 -28.300 1.00 37.72 524 SER A O 1
ATOM 4144 N N . MET A 1 525 ? 14.302 -6.748 -27.358 1.00 48.22 525 MET A N 1
ATOM 4145 C CA . MET A 1 525 ? 15.637 -7.329 -27.503 1.00 48.22 525 MET A CA 1
ATOM 4146 C C . MET A 1 525 ? 15.601 -8.721 -28.153 1.00 48.22 525 MET A C 1
ATOM 4148 O O . MET A 1 525 ? 14.595 -9.426 -28.065 1.00 48.22 525 MET A O 1
ATOM 4152 N N . ALA A 1 526 ? 16.713 -9.120 -28.773 1.00 42.19 526 ALA A N 1
ATOM 4153 C CA . ALA A 1 526 ? 16.922 -10.427 -29.403 1.00 42.19 526 ALA A CA 1
ATOM 4154 C C . ALA A 1 526 ? 18.162 -11.115 -28.807 1.00 42.19 526 ALA A C 1
ATOM 4156 O O . ALA A 1 526 ? 19.168 -10.437 -28.596 1.00 42.19 526 ALA A O 1
ATOM 4157 N N . ASN A 1 527 ? 18.108 -12.426 -28.537 1.00 48.53 527 ASN A N 1
ATOM 4158 C CA . ASN A 1 527 ? 19.224 -13.182 -27.944 1.00 48.53 527 ASN A CA 1
ATOM 4159 C C . ASN A 1 527 ? 20.227 -13.642 -29.027 1.00 48.53 527 ASN A C 1
ATOM 4161 O O . ASN A 1 527 ? 19.838 -14.450 -29.870 1.00 48.53 527 ASN A O 1
ATOM 4165 N N . PRO A 1 528 ? 21.491 -13.169 -29.037 1.00 43.09 528 PRO A N 1
ATOM 4166 C CA . PRO A 1 528 ? 22.492 -13.593 -30.007 1.00 43.09 528 PRO A CA 1
ATOM 4167 C C . PRO A 1 528 ? 23.376 -14.763 -29.537 1.00 43.09 528 PRO A C 1
ATOM 4169 O O . PRO A 1 528 ? 24.135 -15.279 -30.350 1.00 43.09 528 PRO A O 1
ATOM 4172 N N . PHE A 1 529 ? 23.304 -15.191 -28.269 1.00 45.31 529 PHE A N 1
ATOM 4173 C CA . PHE A 1 529 ? 24.201 -16.204 -27.703 1.00 45.31 529 PHE A CA 1
ATOM 4174 C C . PHE A 1 529 ? 23.425 -17.277 -26.932 1.00 45.31 529 PHE A C 1
ATOM 4176 O O . PHE A 1 529 ? 23.151 -17.139 -25.741 1.00 45.31 529 PHE A O 1
ATOM 4183 N N . ASP A 1 530 ? 23.125 -18.372 -27.623 1.00 44.22 530 ASP A N 1
ATOM 4184 C CA . ASP A 1 530 ? 22.720 -19.654 -27.035 1.00 44.22 530 ASP A CA 1
ATOM 4185 C C . ASP A 1 530 ? 23.836 -20.691 -27.295 1.00 44.22 530 ASP A C 1
ATOM 4187 O O . ASP A 1 530 ? 24.708 -20.430 -28.132 1.00 44.22 530 ASP A O 1
ATOM 4191 N N . ASP A 1 531 ? 23.840 -21.841 -26.611 1.00 40.38 531 ASP A N 1
ATOM 4192 C CA . ASP A 1 531 ? 24.919 -22.865 -26.574 1.00 40.38 531 ASP A CA 1
ATOM 4193 C C . ASP A 1 531 ? 25.340 -23.465 -27.944 1.00 40.38 531 ASP A C 1
ATOM 4195 O O . ASP A 1 531 ? 26.183 -24.359 -28.030 1.00 40.38 531 ASP A O 1
ATOM 4199 N N . GLY A 1 532 ? 24.794 -22.949 -29.047 1.00 37.91 532 GLY A N 1
ATOM 4200 C CA . GLY A 1 532 ? 25.142 -23.269 -30.429 1.00 37.91 532 GLY A CA 1
ATOM 4201 C C . GLY A 1 532 ? 25.886 -22.178 -31.217 1.00 37.91 532 GLY A C 1
ATOM 4202 O O . GLY A 1 532 ? 26.079 -22.376 -32.418 1.00 37.91 532 GLY A O 1
ATOM 4203 N N . TYR A 1 533 ? 26.300 -21.045 -30.629 1.00 38.41 533 TYR A N 1
ATOM 4204 C CA . TYR A 1 533 ? 27.062 -20.027 -31.380 1.00 38.41 533 TYR A CA 1
ATOM 4205 C C . TYR A 1 533 ? 28.447 -20.562 -31.779 1.00 38.41 533 TYR A C 1
ATOM 4207 O O . TYR A 1 533 ? 29.385 -20.588 -30.983 1.00 38.41 533 TYR A O 1
ATOM 4215 N N . ARG A 1 534 ? 28.582 -20.998 -33.036 1.00 36.31 534 ARG A N 1
ATOM 4216 C CA . ARG A 1 534 ? 29.874 -21.282 -33.665 1.00 36.31 534 ARG A CA 1
ATOM 4217 C C . ARG A 1 534 ? 30.329 -20.053 -34.436 1.00 36.31 534 ARG A C 1
ATOM 4219 O O . ARG A 1 534 ? 29.616 -19.592 -35.323 1.00 36.31 534 ARG A O 1
ATOM 4226 N N . SER A 1 535 ? 31.536 -19.583 -34.120 1.00 33.97 535 SER A N 1
ATOM 4227 C CA . SER A 1 535 ? 32.264 -18.584 -34.906 1.00 33.97 535 SER A CA 1
ATOM 4228 C C . SER A 1 535 ? 32.252 -18.988 -36.382 1.00 33.97 535 SER A C 1
ATOM 4230 O O . SER A 1 535 ? 32.787 -20.033 -36.761 1.00 33.97 535 SER A O 1
ATOM 4232 N N . SER A 1 536 ? 31.589 -18.195 -37.220 1.00 32.81 536 SER A N 1
ATOM 4233 C CA . SER A 1 536 ? 31.526 -18.442 -38.655 1.00 32.81 536 SER A CA 1
ATOM 4234 C C . SER A 1 536 ? 32.746 -17.836 -39.339 1.00 32.81 536 SER A C 1
ATOM 4236 O O . SER A 1 536 ? 32.668 -16.785 -39.970 1.00 32.81 536 SER A O 1
ATOM 4238 N N . SER A 1 537 ? 33.875 -18.536 -39.250 1.00 37.25 537 SER A N 1
ATOM 4239 C CA . SER A 1 537 ? 34.967 -18.421 -40.215 1.00 37.25 537 SER A CA 1
ATOM 4240 C C . SER A 1 537 ? 34.909 -19.589 -41.207 1.00 37.25 537 SER A C 1
ATOM 4242 O O . SER A 1 537 ? 35.715 -20.507 -41.151 1.00 37.25 537 SER A O 1
ATOM 4244 N N . ALA A 1 538 ? 33.933 -19.580 -42.126 1.00 27.47 538 ALA A N 1
ATOM 4245 C CA . ALA A 1 538 ? 34.011 -20.331 -43.387 1.00 27.47 538 ALA A CA 1
ATOM 4246 C C . ALA A 1 538 ? 32.908 -19.926 -44.386 1.00 27.47 538 ALA A C 1
ATOM 4248 O O . ALA A 1 538 ? 31.715 -19.978 -44.108 1.00 27.47 538 ALA A O 1
ATOM 4249 N N . THR A 1 539 ? 33.376 -19.547 -45.568 1.00 33.88 539 THR A N 1
ATOM 4250 C CA . THR A 1 539 ? 32.748 -19.276 -46.869 1.00 33.88 539 THR A CA 1
ATOM 4251 C C . THR A 1 539 ? 31.526 -20.138 -47.241 1.00 33.88 539 THR A C 1
ATOM 4253 O O . THR A 1 539 ? 31.601 -21.354 -47.118 1.00 33.88 539 THR A O 1
ATOM 4256 N N . SER A 1 540 ? 30.468 -19.535 -47.826 1.00 24.98 540 SER A N 1
ATOM 4257 C CA . SER A 1 540 ? 29.835 -19.951 -49.112 1.00 24.98 540 SER A CA 1
ATOM 4258 C C . SER A 1 540 ? 28.435 -19.336 -49.350 1.00 24.98 540 SER A C 1
ATOM 4260 O O . SER A 1 540 ? 27.434 -19.767 -48.792 1.00 24.98 540 SER A O 1
ATOM 4262 N N . THR A 1 541 ? 28.400 -18.344 -50.247 1.00 35.69 541 THR A N 1
ATOM 4263 C CA . THR A 1 541 ? 27.407 -18.082 -51.318 1.00 35.69 541 THR A CA 1
ATOM 4264 C C . THR A 1 541 ? 25.915 -18.438 -51.126 1.00 35.69 541 THR A C 1
ATOM 4266 O O . THR A 1 541 ? 25.473 -19.549 -51.397 1.00 35.69 541 THR A O 1
ATOM 4269 N N . SER A 1 542 ? 25.072 -17.415 -50.935 1.00 24.55 542 SER A N 1
ATOM 4270 C CA . SER A 1 542 ? 23.794 -17.316 -51.667 1.00 24.55 542 SER A CA 1
ATOM 4271 C C . SER A 1 542 ? 23.335 -15.854 -51.793 1.00 24.55 542 SER A C 1
ATOM 4273 O O . SER A 1 542 ? 23.467 -15.052 -50.875 1.00 24.55 542 SER A O 1
ATOM 4275 N N . LYS A 1 543 ? 22.892 -15.489 -53.002 1.00 29.45 543 LYS A N 1
ATOM 4276 C CA . LYS A 1 543 ? 22.563 -14.125 -53.448 1.00 29.45 543 LYS A CA 1
ATOM 4277 C C . LYS A 1 543 ? 21.356 -13.550 -52.694 1.00 29.45 543 LYS A C 1
ATOM 4279 O O . LYS A 1 543 ? 20.256 -14.084 -52.818 1.00 29.45 543 LYS A O 1
ATOM 4284 N N . LEU A 1 544 ? 21.538 -12.402 -52.041 1.00 24.94 544 LEU A N 1
ATOM 4285 C CA . LEU A 1 544 ? 20.445 -11.545 -51.580 1.00 24.94 544 LEU A CA 1
ATOM 4286 C C . LEU A 1 544 ? 20.037 -10.600 -52.725 1.00 24.94 544 LEU A C 1
ATOM 4288 O O . LEU A 1 544 ? 20.880 -9.910 -53.299 1.00 24.94 544 LEU A O 1
ATOM 4292 N N . LYS A 1 545 ? 18.752 -10.602 -53.099 1.00 26.89 545 LYS A N 1
ATOM 4293 C CA . LYS A 1 545 ? 18.193 -9.673 -54.092 1.00 26.89 545 LYS A CA 1
ATOM 4294 C C . LYS A 1 545 ? 18.198 -8.253 -53.519 1.00 26.89 545 LYS A C 1
ATOM 4296 O O . LYS A 1 545 ? 17.595 -8.007 -52.480 1.00 26.89 545 LYS A O 1
ATOM 4301 N N . SER A 1 546 ? 18.869 -7.352 -54.227 1.00 24.17 546 SER A N 1
ATOM 4302 C CA . SER A 1 546 ? 18.852 -5.908 -54.001 1.00 24.17 546 SER A CA 1
ATOM 4303 C C . SER A 1 546 ? 17.586 -5.295 -54.609 1.00 24.17 546 SER A C 1
ATOM 4305 O O . SER A 1 546 ? 17.266 -5.580 -55.764 1.00 24.17 546 SER A O 1
ATOM 4307 N N . TYR A 1 547 ? 16.901 -4.446 -53.843 1.00 24.95 547 TYR A N 1
ATOM 4308 C CA . TYR A 1 547 ? 16.033 -3.398 -54.372 1.00 24.95 547 TYR A CA 1
ATOM 4309 C C . TYR A 1 547 ? 16.722 -2.064 -54.082 1.00 24.95 547 TYR A C 1
ATOM 4311 O O . TYR A 1 547 ? 16.709 -1.582 -52.953 1.00 24.95 547 TYR A O 1
ATOM 4319 N N . THR A 1 548 ? 17.361 -1.492 -55.096 1.00 31.78 548 THR A N 1
ATOM 4320 C CA . THR A 1 548 ? 17.757 -0.082 -55.118 1.00 31.78 548 THR A CA 1
ATOM 4321 C C . THR A 1 548 ? 16.541 0.758 -55.487 1.00 31.78 548 THR A C 1
ATOM 4323 O O . THR A 1 548 ? 15.950 0.526 -56.541 1.00 31.78 548 THR A O 1
ATOM 4326 N N . HIS A 1 549 ? 16.203 1.741 -54.656 1.00 30.27 549 HIS A N 1
ATOM 4327 C CA . HIS A 1 549 ? 15.392 2.891 -55.050 1.00 30.27 549 HIS A CA 1
ATOM 4328 C C . HIS A 1 549 ? 16.270 4.138 -54.912 1.00 30.27 549 HIS A C 1
ATOM 4330 O O . HIS A 1 549 ? 16.874 4.346 -53.862 1.00 30.27 549 HIS A O 1
ATOM 4336 N N . THR A 1 550 ? 16.381 4.911 -55.988 1.00 39.69 550 THR A N 1
ATOM 4337 C CA . THR A 1 550 ? 16.988 6.246 -56.026 1.00 39.69 550 THR A CA 1
ATOM 4338 C C . THR A 1 550 ? 15.896 7.320 -56.035 1.00 39.69 550 THR A C 1
ATOM 4340 O O . THR A 1 550 ? 14.783 7.040 -56.483 1.00 39.69 550 THR A O 1
ATOM 4343 N N . ASP A 1 551 ? 16.293 8.520 -55.587 1.00 39.44 551 ASP A N 1
ATOM 4344 C CA . ASP A 1 551 ? 15.741 9.869 -55.850 1.00 39.44 551 ASP A CA 1
ATOM 4345 C C . ASP A 1 551 ? 14.941 10.558 -54.720 1.00 39.44 551 ASP A C 1
ATOM 4347 O O . ASP A 1 551 ? 13.729 10.400 -54.623 1.00 39.44 551 ASP A O 1
ATOM 4351 N N . ASN A 1 552 ? 15.636 11.348 -53.876 1.00 41.88 552 ASN A N 1
ATOM 4352 C CA . ASN A 1 552 ? 15.475 12.815 -53.706 1.00 41.88 552 ASN A CA 1
ATOM 4353 C C . ASN A 1 552 ? 16.346 13.325 -52.532 1.00 41.88 552 ASN A C 1
ATOM 4355 O O . ASN A 1 552 ? 15.970 13.223 -51.369 1.00 41.88 552 ASN A O 1
ATOM 4359 N N . ILE A 1 553 ? 17.520 13.891 -52.835 1.00 47.75 553 ILE A N 1
ATOM 4360 C CA . ILE A 1 553 ? 18.522 14.309 -51.828 1.00 47.75 553 ILE A CA 1
ATOM 4361 C C . ILE A 1 553 ? 18.061 15.542 -51.018 1.00 47.75 553 ILE A C 1
ATOM 4363 O O . ILE A 1 553 ? 18.446 15.694 -49.861 1.00 47.75 553 ILE A O 1
ATOM 4367 N N . GLU A 1 554 ? 17.216 16.405 -51.593 1.00 47.34 554 GLU A N 1
ATOM 4368 C CA . GLU A 1 554 ? 16.699 17.606 -50.912 1.00 47.34 554 GLU A CA 1
ATOM 4369 C C . GLU A 1 554 ? 15.616 17.269 -49.871 1.00 47.34 554 GLU A C 1
ATOM 4371 O O . GLU A 1 554 ? 15.663 17.784 -48.756 1.00 47.34 554 GLU A O 1
ATOM 4376 N N . ASP A 1 555 ? 14.715 16.325 -50.172 1.00 53.19 555 ASP A N 1
ATOM 4377 C CA . ASP A 1 555 ? 13.704 15.849 -49.212 1.00 53.19 555 ASP A CA 1
ATOM 4378 C C . ASP A 1 555 ? 14.342 15.057 -48.052 1.00 53.19 555 ASP A C 1
ATOM 4380 O O . ASP A 1 555 ? 13.857 15.099 -46.918 1.00 53.19 555 ASP A O 1
ATOM 4384 N N . GLU A 1 556 ? 15.450 14.349 -48.314 1.00 48.69 556 GLU A N 1
ATOM 4385 C CA . GLU A 1 556 ? 16.250 13.677 -47.282 1.00 48.69 556 GLU A CA 1
ATOM 4386 C C . GLU A 1 556 ? 16.943 14.686 -46.356 1.00 48.69 556 GLU A C 1
ATOM 4388 O O . GLU A 1 556 ? 16.912 14.513 -45.137 1.00 48.69 556 GLU A O 1
ATOM 439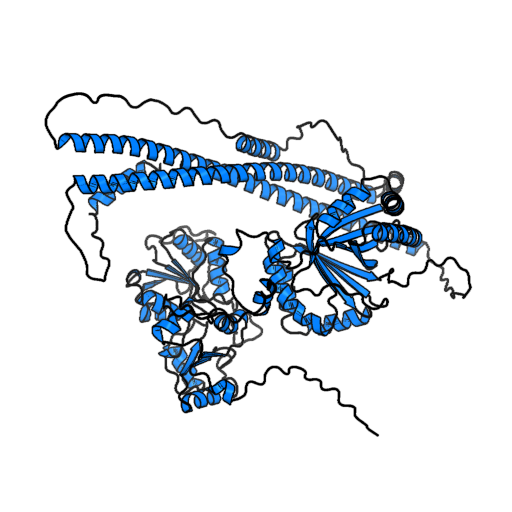3 N N . ALA A 1 557 ? 17.532 15.757 -46.898 1.00 51.09 557 ALA A N 1
ATOM 4394 C CA . ALA A 1 557 ? 18.205 16.785 -46.102 1.00 51.09 557 ALA A CA 1
ATOM 4395 C C . ALA A 1 557 ? 17.232 17.516 -45.159 1.00 51.09 557 ALA A C 1
ATOM 4397 O O . ALA A 1 557 ? 17.503 17.612 -43.961 1.00 51.09 557 ALA A O 1
ATOM 4398 N N . ASP A 1 558 ? 16.061 17.924 -45.658 1.00 55.16 558 ASP A N 1
ATOM 4399 C CA . ASP A 1 558 ? 15.006 18.560 -44.856 1.00 55.16 558 ASP A CA 1
ATOM 4400 C C . ASP A 1 558 ? 14.439 17.623 -43.777 1.00 55.16 558 ASP A C 1
ATOM 4402 O O . ASP A 1 558 ? 14.059 18.053 -42.680 1.00 55.16 558 ASP A O 1
ATOM 4406 N N . TYR A 1 559 ? 14.372 16.323 -44.075 1.00 60.38 559 TYR A N 1
ATOM 4407 C CA . TYR A 1 559 ? 13.989 15.302 -43.106 1.00 60.38 559 TYR A CA 1
ATOM 4408 C C . TYR A 1 559 ? 15.027 15.183 -41.982 1.00 60.38 559 TYR A C 1
ATOM 4410 O O . TYR A 1 559 ? 14.657 15.188 -40.805 1.00 60.38 559 TYR A O 1
ATOM 4418 N N . TYR A 1 560 ? 16.318 15.129 -42.320 1.00 55.28 560 TYR A N 1
ATOM 4419 C CA . TYR A 1 560 ? 17.391 15.054 -41.328 1.00 55.28 560 TYR A CA 1
ATOM 4420 C C . TYR A 1 560 ? 17.515 16.336 -40.497 1.00 55.28 560 TYR A C 1
ATOM 4422 O O . TYR A 1 560 ? 17.742 16.238 -39.293 1.00 55.28 560 TYR A O 1
ATOM 4430 N N . GLU A 1 561 ? 17.303 17.521 -41.078 1.00 61.25 561 GLU A N 1
ATOM 4431 C CA . GLU A 1 561 ? 17.291 18.782 -40.323 1.00 61.25 561 GLU A CA 1
ATOM 4432 C C . GLU A 1 561 ? 16.156 18.830 -39.291 1.00 61.25 561 GLU A C 1
ATOM 4434 O O . GLU A 1 561 ? 16.402 19.150 -38.125 1.00 61.25 561 GLU A O 1
ATOM 4439 N N . LYS A 1 562 ? 14.931 18.445 -39.675 1.00 66.62 562 LYS A N 1
ATOM 4440 C CA . LYS A 1 562 ? 13.790 18.366 -38.741 1.00 66.62 562 LYS A CA 1
ATOM 4441 C C . LYS A 1 562 ? 14.005 17.332 -37.643 1.00 66.62 562 LYS A C 1
ATOM 4443 O O . LYS A 1 562 ? 13.597 17.543 -36.501 1.00 66.62 562 LYS A O 1
ATOM 4448 N N . GLU A 1 563 ? 14.627 16.210 -37.980 1.00 63.69 563 GLU A N 1
ATOM 4449 C CA . GLU A 1 563 ? 14.906 15.158 -37.011 1.00 63.69 563 GLU A CA 1
ATOM 4450 C C . GLU A 1 563 ? 15.997 15.604 -36.016 1.00 63.69 563 GLU A C 1
ATOM 4452 O O . GLU A 1 563 ? 15.838 15.402 -34.812 1.00 63.69 563 GLU A O 1
ATOM 4457 N N . ILE A 1 564 ? 17.053 16.296 -36.470 1.00 61.16 564 ILE A N 1
ATOM 4458 C CA . ILE A 1 564 ? 18.081 16.893 -35.596 1.00 61.16 564 ILE A CA 1
ATOM 4459 C C . ILE A 1 564 ? 17.472 17.962 -34.673 1.00 61.16 564 ILE A C 1
ATOM 4461 O O . ILE A 1 564 ? 17.736 17.933 -33.469 1.00 61.16 564 ILE A O 1
ATOM 4465 N N . GLU A 1 565 ? 16.622 18.855 -35.197 1.00 65.69 565 GLU A N 1
ATOM 4466 C CA . GLU A 1 565 ? 15.901 19.873 -34.408 1.00 65.69 565 GLU A CA 1
ATOM 4467 C C . GLU A 1 565 ? 15.106 19.230 -33.273 1.00 65.69 565 GLU A C 1
ATOM 4469 O O . GLU A 1 565 ? 15.209 19.620 -32.107 1.00 65.69 565 GLU A O 1
ATOM 4474 N N . LYS A 1 566 ? 14.358 18.178 -33.609 1.00 69.38 566 LYS A N 1
ATOM 4475 C CA . LYS A 1 566 ? 13.567 17.419 -32.650 1.00 69.38 566 LYS A CA 1
ATOM 4476 C C . LYS A 1 566 ? 14.443 16.764 -31.579 1.00 69.38 566 LYS A C 1
ATOM 4478 O O . LYS A 1 566 ? 14.134 16.892 -30.396 1.00 69.38 566 LYS A O 1
ATOM 4483 N N . TYR A 1 567 ? 15.552 16.122 -31.954 1.00 64.06 567 TYR A N 1
ATOM 4484 C CA . TYR A 1 567 ? 16.474 15.505 -30.990 1.00 64.06 567 TYR A CA 1
ATOM 4485 C C . TYR A 1 567 ? 17.099 16.523 -30.032 1.00 64.06 567 TYR A C 1
ATOM 4487 O O . TYR A 1 567 ? 17.230 16.250 -28.832 1.00 64.06 567 TYR A O 1
ATOM 4495 N N . MET A 1 568 ? 17.487 17.694 -30.535 1.00 63.91 568 MET A N 1
ATOM 4496 C CA . MET A 1 568 ? 18.066 18.734 -29.691 1.00 63.91 568 MET A CA 1
ATOM 4497 C C . MET A 1 568 ? 17.028 19.359 -28.763 1.00 63.91 568 MET A C 1
ATOM 4499 O O . MET A 1 568 ? 17.328 19.588 -27.593 1.00 63.91 568 MET A O 1
ATOM 4503 N N . GLN A 1 569 ? 15.797 19.562 -29.238 1.00 71.81 569 GLN A N 1
ATOM 4504 C CA . GLN A 1 569 ? 14.711 20.077 -28.405 1.00 71.81 569 GLN A CA 1
ATOM 4505 C C . GLN A 1 569 ? 14.350 19.086 -27.294 1.00 71.81 569 GLN A C 1
ATOM 4507 O O . GLN A 1 569 ? 14.232 19.467 -26.132 1.00 71.81 569 GLN A O 1
ATOM 4512 N N . GLU A 1 570 ? 14.254 17.794 -27.612 1.00 70.50 570 GLU A N 1
ATOM 4513 C CA . GLU A 1 570 ? 14.011 16.750 -26.614 1.00 70.50 570 GLU A CA 1
ATOM 4514 C C . GLU A 1 570 ? 15.141 16.671 -25.572 1.00 70.50 570 GLU A C 1
ATOM 4516 O O . GLU A 1 570 ? 14.881 16.437 -24.384 1.00 70.50 570 GLU A O 1
ATOM 4521 N N . SER A 1 571 ? 16.389 16.891 -26.000 1.00 68.25 571 SER A N 1
ATOM 4522 C CA . SER A 1 571 ? 17.563 16.927 -25.122 1.00 68.25 571 SER A CA 1
ATOM 4523 C C . SER A 1 571 ? 17.539 18.142 -24.196 1.00 68.25 571 SER A C 1
ATOM 4525 O O . SER A 1 571 ? 17.735 17.979 -22.990 1.00 68.25 571 SER A O 1
ATOM 4527 N N . LEU A 1 572 ? 17.217 19.325 -24.722 1.00 71.62 572 LEU A N 1
ATOM 4528 C CA . LEU A 1 572 ? 17.043 20.555 -23.951 1.00 71.62 572 LEU A CA 1
ATOM 4529 C C . LEU A 1 572 ? 15.916 20.414 -22.920 1.00 71.62 572 LEU A C 1
ATOM 4531 O O . LEU A 1 572 ? 16.124 20.621 -21.725 1.00 71.62 572 LEU A O 1
ATOM 4535 N N . ASP A 1 573 ? 14.746 19.942 -23.345 1.00 68.19 573 ASP A N 1
ATOM 4536 C CA . ASP A 1 573 ? 13.613 19.723 -22.449 1.00 68.19 573 ASP A CA 1
ATOM 4537 C C . ASP A 1 573 ? 13.955 18.693 -21.353 1.00 68.19 573 ASP A C 1
ATOM 4539 O O . ASP A 1 573 ? 13.493 18.778 -20.209 1.00 68.19 573 ASP A O 1
ATOM 4543 N N . SER A 1 574 ? 14.764 17.681 -21.684 1.00 67.38 574 SER A N 1
ATOM 4544 C CA . SER A 1 574 ? 15.224 16.671 -20.730 1.00 67.38 574 SER A CA 1
ATOM 4545 C C . SER A 1 574 ? 16.216 17.233 -19.710 1.00 67.38 574 SER A C 1
ATOM 4547 O O . SER A 1 574 ? 16.110 16.897 -18.522 1.00 67.38 574 SER A O 1
ATOM 4549 N N . THR A 1 575 ? 17.167 18.069 -20.135 1.00 70.94 575 THR A N 1
ATOM 4550 C CA . THR A 1 575 ? 18.127 18.706 -19.223 1.00 70.94 575 THR A CA 1
ATOM 4551 C C . THR A 1 575 ? 17.439 19.738 -18.336 1.00 70.94 575 THR A C 1
ATOM 4553 O O . THR A 1 575 ? 17.664 19.723 -17.127 1.00 70.94 575 THR A O 1
ATOM 4556 N N . GLU A 1 576 ? 16.485 20.512 -18.858 1.00 69.62 576 GLU A N 1
ATOM 4557 C CA . GLU A 1 576 ? 15.675 21.430 -18.053 1.00 69.62 576 GLU A CA 1
ATOM 4558 C C . GLU A 1 576 ? 14.843 20.717 -16.980 1.00 69.62 576 GLU A C 1
ATOM 4560 O O . GLU A 1 576 ? 14.803 21.146 -15.823 1.00 69.62 576 GLU A O 1
ATOM 4565 N N . ARG A 1 577 ? 14.153 19.625 -17.339 1.00 71.88 577 ARG A N 1
ATOM 4566 C CA . ARG A 1 577 ? 13.385 18.834 -16.363 1.00 71.88 577 ARG A CA 1
ATOM 4567 C C . ARG A 1 577 ? 14.296 18.269 -15.279 1.00 71.88 577 ARG A C 1
ATOM 4569 O O . ARG A 1 577 ? 13.962 18.341 -14.099 1.00 71.88 577 ARG A O 1
ATOM 4576 N N . SER A 1 578 ? 15.451 17.737 -15.672 1.00 69.25 578 SER A N 1
ATOM 4577 C CA . SER A 1 578 ? 16.427 17.162 -14.741 1.00 69.25 578 SER A CA 1
ATOM 4578 C C . SER A 1 578 ? 16.998 18.223 -13.795 1.00 69.25 578 SER A C 1
ATOM 4580 O O . SER A 1 578 ? 17.086 17.983 -12.591 1.00 69.25 578 SER A O 1
ATOM 4582 N N . ARG A 1 579 ? 17.272 19.429 -14.306 1.00 75.94 579 ARG A N 1
ATOM 4583 C CA . ARG A 1 579 ? 17.690 20.591 -13.514 1.00 75.94 579 ARG A CA 1
ATOM 4584 C C . ARG A 1 579 ? 16.635 20.978 -12.475 1.00 75.94 579 ARG A C 1
ATOM 4586 O O . ARG A 1 579 ? 16.957 21.012 -11.290 1.00 75.94 579 ARG A O 1
ATOM 4593 N N . ARG A 1 580 ? 15.366 21.138 -12.880 1.00 70.00 580 ARG A N 1
ATOM 4594 C CA . ARG A 1 580 ? 14.245 21.432 -11.957 1.00 70.00 580 ARG A CA 1
ATOM 4595 C C . ARG A 1 580 ? 14.082 20.358 -10.871 1.00 70.00 580 ARG A C 1
ATOM 4597 O O . ARG A 1 580 ? 13.767 20.670 -9.725 1.00 70.00 580 ARG A O 1
ATOM 4604 N N . HIS A 1 581 ? 14.306 19.084 -11.204 1.00 70.31 581 HIS A N 1
ATOM 4605 C CA . HIS A 1 581 ? 14.275 17.997 -10.218 1.00 70.31 581 HIS A CA 1
ATOM 4606 C C . HIS A 1 581 ? 15.417 18.074 -9.201 1.00 70.31 581 HIS A C 1
ATOM 4608 O O . HIS A 1 581 ? 15.191 17.804 -8.019 1.00 70.31 581 HIS A O 1
ATOM 4614 N N . LEU A 1 582 ? 16.623 18.433 -9.641 1.00 70.50 582 LEU A N 1
ATOM 4615 C CA . LEU A 1 582 ? 17.765 18.616 -8.749 1.00 70.50 582 LEU A CA 1
ATOM 4616 C C . LEU A 1 582 ? 17.581 19.831 -7.833 1.00 70.50 582 LEU A C 1
ATOM 4618 O O . LEU A 1 582 ? 17.801 19.694 -6.636 1.00 70.50 582 LEU A O 1
ATOM 4622 N N . GLU A 1 583 ? 17.074 20.955 -8.347 1.00 72.94 583 GLU A N 1
ATOM 4623 C CA . GLU A 1 583 ? 16.734 22.138 -7.534 1.00 72.94 583 GLU A CA 1
ATOM 4624 C C . GLU A 1 583 ? 15.683 21.818 -6.463 1.00 72.94 583 GLU A C 1
ATOM 4626 O O . GLU A 1 583 ? 15.812 22.197 -5.299 1.00 72.94 583 GLU A O 1
ATOM 4631 N N . ASN A 1 584 ? 14.640 21.069 -6.831 1.00 73.12 584 ASN A N 1
ATOM 4632 C CA . ASN A 1 584 ? 13.627 20.647 -5.868 1.00 73.12 584 ASN A CA 1
ATOM 4633 C C . ASN A 1 584 ? 14.205 19.686 -4.814 1.00 73.12 584 ASN A C 1
ATOM 4635 O O . ASN A 1 584 ? 13.836 19.757 -3.644 1.00 73.12 584 ASN A O 1
ATOM 4639 N N . SER A 1 585 ? 15.120 18.798 -5.213 1.00 75.88 585 SER A N 1
ATOM 4640 C CA . SER A 1 585 ? 15.784 17.871 -4.288 1.00 75.88 585 SER A CA 1
ATOM 4641 C C . SER A 1 585 ? 16.685 18.617 -3.305 1.00 75.88 585 SER A C 1
ATOM 4643 O O . SER A 1 585 ? 16.707 18.285 -2.122 1.00 75.88 585 SER A O 1
ATOM 4645 N N . GLU A 1 586 ? 17.392 19.645 -3.775 1.00 75.56 586 GLU A N 1
ATOM 4646 C CA . GLU A 1 586 ? 18.223 20.517 -2.944 1.00 75.56 586 GLU A CA 1
ATOM 4647 C C . GLU A 1 586 ? 17.365 21.273 -1.930 1.00 75.56 586 GLU A C 1
ATOM 4649 O O . GLU A 1 586 ? 17.665 21.235 -0.741 1.00 75.56 586 GLU A O 1
ATOM 4654 N N . LYS A 1 587 ? 16.227 21.836 -2.360 1.00 77.81 587 LYS A N 1
ATOM 4655 C CA . LYS A 1 587 ? 15.262 22.500 -1.470 1.00 77.81 587 LYS A CA 1
ATOM 4656 C C . LYS A 1 587 ? 14.697 21.572 -0.387 1.00 77.81 587 LYS A C 1
ATOM 4658 O O . LYS A 1 587 ? 14.524 21.979 0.758 1.00 77.81 587 LYS A O 1
ATOM 4663 N N . ILE A 1 588 ? 14.383 20.326 -0.737 1.00 73.81 588 ILE A N 1
ATOM 4664 C CA . ILE A 1 588 ? 13.905 19.334 0.238 1.00 73.81 588 ILE A CA 1
ATOM 4665 C C . ILE A 1 588 ? 15.026 18.969 1.215 1.00 73.81 588 ILE A C 1
ATOM 4667 O O . ILE A 1 588 ? 14.792 18.876 2.421 1.00 73.81 588 ILE A O 1
ATOM 4671 N N . GLY A 1 589 ? 16.247 18.786 0.712 1.00 75.00 589 GLY A N 1
ATOM 4672 C CA . GLY A 1 589 ? 17.408 18.503 1.546 1.00 75.00 589 GLY A CA 1
ATOM 4673 C C . GLY A 1 589 ? 17.717 19.639 2.523 1.00 75.00 589 GLY A C 1
ATOM 4674 O O . GLY A 1 589 ? 18.006 19.368 3.686 1.00 75.00 589 GLY A O 1
ATOM 4675 N N . THR A 1 590 ? 17.634 20.902 2.088 1.00 77.19 590 THR A N 1
ATOM 4676 C CA . THR A 1 590 ? 17.917 22.061 2.949 1.00 77.19 590 THR A CA 1
ATOM 4677 C C . THR A 1 590 ? 16.859 22.226 4.030 1.00 77.19 590 THR A C 1
ATOM 4679 O O . THR A 1 590 ? 17.215 22.464 5.182 1.00 77.19 590 THR A O 1
ATOM 4682 N N . GLN A 1 591 ? 15.581 22.001 3.709 1.00 77.88 591 GLN A N 1
ATOM 4683 C CA . GLN A 1 591 ? 14.523 21.954 4.721 1.00 77.88 591 GLN A CA 1
ATOM 4684 C C . GLN A 1 591 ? 14.764 20.824 5.731 1.00 77.88 591 GLN A C 1
ATOM 4686 O O . GLN A 1 591 ? 14.677 21.037 6.935 1.00 77.88 591 GLN A O 1
ATOM 4691 N N . THR A 1 592 ? 15.142 19.636 5.253 1.00 78.75 592 THR A N 1
ATOM 4692 C CA . THR A 1 592 ? 15.445 18.488 6.126 1.00 78.75 592 THR A CA 1
ATOM 4693 C C . THR A 1 592 ? 16.618 18.794 7.064 1.00 78.75 592 THR A C 1
ATOM 4695 O O . THR A 1 592 ? 16.588 18.430 8.237 1.00 78.75 592 THR A O 1
ATOM 4698 N N . ALA A 1 593 ? 17.643 19.493 6.572 1.00 81.06 593 ALA A N 1
ATOM 4699 C CA . ALA A 1 593 ? 18.777 19.927 7.384 1.00 81.06 593 ALA A CA 1
ATOM 4700 C C . ALA A 1 593 ? 18.372 20.935 8.468 1.00 81.06 593 ALA A C 1
ATOM 4702 O O . ALA A 1 593 ? 18.833 20.817 9.602 1.00 81.06 593 ALA A O 1
ATOM 4703 N N . GLN A 1 594 ? 17.490 21.889 8.149 1.00 83.00 594 GLN A N 1
ATOM 4704 C CA . GLN A 1 594 ? 16.939 22.828 9.133 1.00 83.00 594 GLN A CA 1
ATOM 4705 C C . GLN A 1 594 ? 16.148 22.096 10.220 1.00 83.00 594 GLN A C 1
ATOM 4707 O O . GLN A 1 594 ? 16.402 22.306 11.406 1.00 83.00 594 GLN A O 1
ATOM 4712 N N . ASP A 1 595 ? 15.264 21.179 9.825 1.00 81.31 595 ASP A N 1
ATOM 4713 C CA . ASP A 1 595 ? 14.453 20.401 10.760 1.00 81.31 595 ASP A CA 1
ATOM 4714 C C . ASP A 1 595 ? 15.332 19.556 11.701 1.00 81.31 595 ASP A C 1
ATOM 4716 O O . ASP A 1 595 ? 15.053 19.471 12.899 1.00 81.31 595 ASP A O 1
ATOM 4720 N N . LEU A 1 596 ? 16.425 18.963 11.197 1.00 81.00 596 LEU A N 1
ATOM 4721 C CA . LEU A 1 596 ? 17.382 18.224 12.029 1.00 81.00 596 LEU A CA 1
ATOM 4722 C C . LEU A 1 596 ? 18.105 19.128 13.031 1.00 81.00 596 LEU A C 1
ATOM 4724 O O . LEU A 1 596 ? 18.269 18.726 14.184 1.00 81.00 596 LEU A O 1
ATOM 4728 N N . LEU A 1 597 ? 18.505 20.340 12.638 1.00 82.56 597 LEU A N 1
ATOM 4729 C CA . LEU A 1 597 ? 19.126 21.299 13.558 1.00 82.56 597 LEU A CA 1
ATOM 4730 C C . LEU A 1 597 ? 18.147 21.729 14.666 1.00 82.56 597 LEU A C 1
ATOM 4732 O O . LEU A 1 597 ? 18.526 21.769 15.839 1.00 82.56 597 LEU A O 1
ATOM 4736 N N . GLU A 1 598 ? 16.873 21.961 14.335 1.00 82.56 598 GLU A N 1
ATOM 4737 C CA . GLU A 1 598 ? 15.830 22.247 15.332 1.00 82.56 598 GLU A CA 1
ATOM 4738 C C . GLU A 1 598 ? 15.565 21.059 16.271 1.00 82.56 598 GLU A C 1
ATOM 4740 O O . GLU A 1 598 ? 15.349 21.229 17.477 1.00 82.56 598 GLU A O 1
ATOM 4745 N N . GLN A 1 599 ? 15.558 19.833 15.736 1.00 82.50 599 GLN A N 1
ATOM 4746 C CA . GLN A 1 599 ? 15.419 18.613 16.534 1.00 82.50 599 GLN A CA 1
ATOM 4747 C C . GLN A 1 599 ? 16.587 18.447 17.502 1.00 82.50 599 GLN A C 1
ATOM 4749 O O . GLN A 1 599 ? 16.363 18.142 18.677 1.00 82.50 599 GLN A O 1
ATOM 4754 N N . ARG A 1 600 ? 17.811 18.722 17.046 1.00 84.44 600 ARG A N 1
ATOM 4755 C CA . ARG A 1 600 ? 19.002 18.674 17.890 1.00 84.44 600 ARG A CA 1
ATOM 4756 C C . ARG A 1 600 ? 18.867 19.590 19.099 1.00 84.44 600 ARG A C 1
ATOM 4758 O O . ARG A 1 600 ? 19.102 19.153 20.223 1.00 84.44 600 ARG A O 1
ATOM 4765 N N . GLU A 1 601 ? 18.430 20.832 18.894 1.00 83.31 601 GLU A N 1
ATOM 4766 C CA . GLU A 1 601 ? 18.257 21.791 19.988 1.00 83.31 601 GLU A CA 1
ATOM 4767 C C . GLU A 1 601 ? 17.262 21.276 21.046 1.00 83.31 601 GLU A C 1
ATOM 4769 O O . GLU A 1 601 ? 17.486 21.408 22.255 1.00 83.31 601 GLU A O 1
ATOM 4774 N N . LYS A 1 602 ? 16.177 20.622 20.611 1.00 84.19 602 LYS A N 1
ATOM 4775 C CA . LYS A 1 602 ? 15.193 19.998 21.512 1.00 84.19 602 LYS A CA 1
ATOM 4776 C C . LYS A 1 602 ? 15.788 18.828 22.294 1.00 84.19 602 LYS A C 1
ATOM 4778 O O . LYS A 1 602 ? 15.512 18.702 23.492 1.00 84.19 602 LYS A O 1
ATOM 4783 N N . LEU A 1 603 ? 16.599 17.988 21.653 1.00 81.19 603 LEU A N 1
ATOM 4784 C CA . LEU A 1 603 ? 17.278 16.877 22.321 1.00 81.19 603 LEU A CA 1
ATOM 4785 C C . LEU A 1 603 ? 18.286 17.388 23.356 1.00 81.19 603 LEU A C 1
ATOM 4787 O O . LEU A 1 603 ? 18.269 16.922 24.493 1.00 81.19 603 LEU A O 1
ATOM 4791 N N . GLU A 1 604 ? 19.065 18.421 23.033 1.00 82.75 604 GLU A N 1
ATOM 4792 C CA . GLU A 1 604 ? 19.996 19.037 23.984 1.00 82.75 604 GLU A CA 1
ATOM 4793 C C . GLU A 1 604 ? 19.277 19.654 25.189 1.00 82.75 604 GLU A C 1
ATOM 4795 O O . GLU A 1 604 ? 19.711 19.478 26.328 1.00 82.75 604 GLU A O 1
ATOM 4800 N N . ARG A 1 605 ? 18.150 20.348 24.976 1.00 84.06 605 ARG A N 1
ATOM 4801 C CA . ARG A 1 605 ? 17.317 20.856 26.084 1.00 84.06 605 ARG A CA 1
ATOM 4802 C C . ARG A 1 605 ? 16.784 19.716 26.953 1.00 84.06 605 ARG A C 1
ATOM 4804 O O . ARG A 1 605 ? 16.787 19.827 28.175 1.00 84.06 605 ARG A O 1
ATOM 4811 N N . THR A 1 606 ? 16.367 18.612 26.338 1.00 79.06 606 THR A N 1
ATOM 4812 C CA . THR A 1 606 ? 15.878 17.427 27.058 1.00 79.06 606 THR A CA 1
ATOM 4813 C C . THR A 1 606 ? 16.986 16.789 27.895 1.00 79.06 606 THR A C 1
ATOM 4815 O O . THR A 1 606 ? 16.765 16.466 29.061 1.00 79.06 606 THR A O 1
ATOM 4818 N N . GLU A 1 607 ? 18.193 16.664 27.339 1.00 81.81 607 GLU A N 1
ATOM 4819 C CA . GLU A 1 607 ? 19.354 16.148 28.061 1.00 81.81 607 GLU A CA 1
ATOM 4820 C C . GLU A 1 607 ? 19.721 17.047 29.256 1.00 81.81 607 GLU A C 1
ATOM 4822 O O . GLU A 1 607 ? 19.888 16.536 30.366 1.00 81.81 607 GLU A O 1
ATOM 4827 N N . ARG A 1 608 ? 19.742 18.380 29.076 1.00 82.88 608 ARG A N 1
ATOM 4828 C CA . ARG A 1 608 ? 19.975 19.346 30.171 1.00 82.88 608 ARG A CA 1
ATOM 4829 C C . ARG A 1 608 ? 18.926 19.230 31.279 1.00 82.88 608 ARG A C 1
ATOM 4831 O O . ARG A 1 608 ? 19.285 19.193 32.455 1.00 82.88 608 ARG A O 1
ATOM 4838 N N . ASN A 1 609 ? 17.647 19.119 30.917 1.00 82.62 609 ASN A N 1
ATOM 4839 C CA . ASN A 1 609 ? 16.559 18.973 31.887 1.00 82.62 609 ASN A CA 1
ATOM 4840 C C . ASN A 1 609 ? 16.698 17.679 32.704 1.00 82.62 609 ASN A C 1
ATOM 4842 O O . ASN A 1 609 ? 16.467 17.678 33.912 1.00 82.62 609 ASN A O 1
ATOM 4846 N N . LEU A 1 610 ? 17.113 16.574 32.076 1.00 79.06 610 LEU A N 1
ATOM 4847 C CA . LEU A 1 610 ? 17.371 15.318 32.788 1.00 79.06 610 LEU A CA 1
ATOM 4848 C C . LEU A 1 610 ? 18.556 15.427 33.756 1.00 79.06 610 LEU A C 1
ATOM 4850 O O . LEU A 1 610 ? 18.499 14.856 34.848 1.00 79.06 610 LEU A O 1
ATOM 4854 N N . ASP A 1 611 ? 19.600 16.173 33.399 1.00 81.88 611 ASP A N 1
ATOM 4855 C CA . ASP A 1 611 ? 20.738 16.417 34.291 1.00 81.88 611 ASP A CA 1
ATOM 4856 C C . ASP A 1 611 ? 20.341 17.299 35.494 1.00 81.88 611 ASP A C 1
ATOM 4858 O O . ASP A 1 611 ? 20.760 17.043 36.629 1.00 81.88 611 ASP A O 1
ATOM 4862 N N . GLU A 1 612 ? 19.468 18.290 35.289 1.00 81.69 612 GLU A N 1
ATOM 4863 C CA . GLU A 1 612 ? 18.907 19.109 36.370 1.00 81.69 612 GLU A CA 1
ATOM 4864 C C . GLU A 1 612 ? 17.996 18.301 37.304 1.00 81.69 612 GLU A C 1
ATOM 4866 O O . GLU A 1 612 ? 18.119 18.401 38.533 1.00 81.69 612 GLU A O 1
ATOM 4871 N N . ILE A 1 613 ? 17.135 17.443 36.743 1.00 78.38 613 ILE A N 1
ATOM 4872 C CA . ILE A 1 613 ? 16.319 16.500 37.517 1.00 78.38 613 ILE A CA 1
ATOM 4873 C C . ILE A 1 613 ? 17.236 15.619 38.360 1.00 78.38 613 ILE A C 1
ATOM 4875 O O . ILE A 1 613 ? 17.045 15.534 39.570 1.00 78.38 613 ILE A O 1
ATOM 4879 N N . HIS A 1 614 ? 18.284 15.044 37.765 1.00 82.00 614 HIS A N 1
ATOM 4880 C CA . HIS A 1 614 ? 19.228 14.195 38.487 1.00 82.00 614 HIS A CA 1
ATOM 4881 C C . HIS A 1 614 ? 19.857 14.922 39.686 1.00 82.00 614 HIS A C 1
ATOM 4883 O O . HIS A 1 614 ? 19.914 14.389 40.799 1.00 82.00 614 HIS A O 1
ATOM 4889 N N . ARG A 1 615 ? 20.293 16.173 39.492 1.00 82.69 615 ARG A N 1
ATOM 4890 C CA . ARG A 1 615 ? 20.869 17.006 40.558 1.00 82.69 615 ARG A CA 1
ATOM 4891 C C . ARG A 1 615 ? 19.851 17.313 41.657 1.00 82.69 615 ARG A C 1
ATOM 4893 O O . ARG A 1 615 ? 20.186 17.222 42.840 1.00 82.69 615 ARG A O 1
ATOM 4900 N N . THR A 1 616 ? 18.618 17.638 41.281 1.00 78.88 616 THR A N 1
ATOM 4901 C CA . THR A 1 616 ? 17.521 17.906 42.219 1.00 78.88 616 THR A CA 1
ATOM 4902 C C . THR A 1 616 ? 17.192 16.659 43.032 1.00 78.88 616 THR A C 1
ATOM 4904 O O . THR A 1 616 ? 17.161 16.717 44.259 1.00 78.88 616 THR A O 1
ATOM 4907 N N . THR A 1 617 ? 17.079 15.503 42.381 1.00 76.19 617 THR A N 1
ATOM 4908 C CA . THR A 1 617 ? 16.883 14.198 43.016 1.00 76.19 617 THR A CA 1
ATOM 4909 C C . THR A 1 617 ? 18.003 13.878 44.014 1.00 76.19 617 THR A C 1
ATOM 4911 O O . THR A 1 617 ? 17.722 13.396 45.113 1.00 76.19 617 THR A O 1
ATOM 4914 N N . GLN A 1 618 ? 19.270 14.198 43.723 1.00 78.81 618 GLN A N 1
ATOM 4915 C CA . GLN A 1 618 ? 20.362 14.028 44.697 1.00 78.81 618 GLN A CA 1
ATOM 4916 C C . GLN A 1 618 ? 20.211 14.929 45.932 1.00 78.81 618 GLN A C 1
ATOM 4918 O O . GLN A 1 618 ? 20.496 14.497 47.053 1.00 78.81 618 GLN A O 1
ATOM 4923 N N . VAL A 1 619 ? 19.773 16.180 45.754 1.00 77.12 619 VAL A N 1
ATOM 4924 C CA . VAL A 1 619 ? 19.486 17.093 46.873 1.00 77.12 619 VAL A CA 1
ATOM 4925 C C . VAL A 1 619 ? 18.310 16.567 47.700 1.00 77.12 619 VAL A C 1
ATOM 4927 O O . VAL A 1 619 ? 18.420 16.493 48.925 1.00 77.12 619 VAL A O 1
ATOM 4930 N N . THR A 1 620 ? 17.241 16.102 47.048 1.00 74.69 620 THR A N 1
ATOM 4931 C CA . THR A 1 620 ? 16.092 15.458 47.701 1.00 74.69 620 THR A CA 1
ATOM 4932 C C . THR A 1 620 ? 16.521 14.237 48.512 1.00 74.69 620 THR A C 1
ATOM 4934 O O . THR A 1 620 ? 16.111 14.106 49.663 1.00 74.69 620 THR A O 1
ATOM 4937 N N . GLN A 1 621 ? 17.426 13.397 47.991 1.00 75.69 621 GLN A N 1
ATOM 4938 C CA . GLN A 1 621 ? 17.946 12.246 48.738 1.00 75.69 621 GLN A CA 1
ATOM 4939 C C . GLN A 1 621 ? 18.670 12.672 50.018 1.00 75.69 621 GLN A C 1
ATOM 4941 O O . GLN A 1 621 ? 18.487 12.054 51.066 1.00 75.69 621 GLN A O 1
ATOM 4946 N N . ARG A 1 622 ? 19.502 13.722 49.953 1.00 78.00 622 ARG A N 1
ATOM 4947 C CA . ARG A 1 622 ? 20.211 14.246 51.133 1.00 78.00 622 ARG A CA 1
ATOM 4948 C C . ARG A 1 622 ? 19.228 14.778 52.174 1.00 78.00 622 ARG A C 1
ATOM 4950 O O . ARG A 1 622 ? 19.403 14.497 53.358 1.00 78.00 622 ARG A O 1
ATOM 4957 N N . ASN A 1 623 ? 18.174 15.466 51.736 1.00 72.75 623 ASN A N 1
ATOM 4958 C CA . ASN A 1 623 ? 17.120 15.961 52.619 1.00 72.75 623 ASN A CA 1
ATOM 4959 C C . ASN A 1 623 ? 16.332 14.807 53.264 1.00 72.75 623 ASN A C 1
ATOM 4961 O O . ASN A 1 623 ? 16.181 14.797 54.484 1.00 72.75 623 ASN A O 1
ATOM 4965 N N . LEU A 1 624 ? 15.919 13.791 52.499 1.00 70.44 624 LEU A N 1
ATOM 4966 C CA . LEU A 1 624 ? 15.259 12.588 53.030 1.00 70.44 624 LEU A CA 1
ATOM 4967 C C . LEU A 1 624 ? 16.143 11.840 54.039 1.00 70.44 624 LEU A C 1
ATOM 4969 O O . LEU A 1 624 ? 15.670 11.427 55.098 1.00 70.44 624 LEU A O 1
ATOM 4973 N N . ASN A 1 625 ? 17.444 11.726 53.761 1.00 71.31 625 ASN A N 1
ATOM 4974 C CA . ASN A 1 625 ? 18.401 11.119 54.686 1.00 71.31 625 ASN A CA 1
ATOM 4975 C C . ASN A 1 625 ? 18.546 11.940 55.982 1.00 71.31 625 ASN A C 1
ATOM 4977 O O . ASN A 1 625 ? 18.640 11.356 57.060 1.00 71.31 625 ASN A O 1
ATOM 4981 N N . SER A 1 626 ? 18.511 13.277 55.902 1.00 68.12 626 SER A N 1
ATOM 4982 C CA . SER A 1 626 ? 18.507 14.140 57.091 1.00 68.12 626 SER A CA 1
ATOM 4983 C C . SER A 1 626 ? 17.206 14.030 57.895 1.00 68.12 626 SER A C 1
ATOM 4985 O O . SER A 1 626 ? 17.264 13.953 59.116 1.00 68.12 626 SER A O 1
ATOM 4987 N N . LEU A 1 627 ? 16.045 13.903 57.241 1.00 60.22 627 LEU A N 1
ATOM 4988 C CA . LEU A 1 627 ? 14.747 13.705 57.903 1.00 60.22 627 LEU A CA 1
ATOM 4989 C C . LEU A 1 627 ? 14.681 12.371 58.656 1.00 60.22 627 LEU A C 1
ATOM 4991 O O . LEU A 1 627 ? 14.158 12.310 59.768 1.00 60.22 627 LEU A O 1
ATOM 4995 N N . LYS A 1 628 ? 15.303 11.321 58.109 1.00 57.12 628 LYS A N 1
ATOM 4996 C CA . LYS A 1 628 ? 15.468 10.032 58.793 1.00 57.12 628 LYS A CA 1
ATOM 4997 C C . LYS A 1 628 ? 16.330 10.140 60.062 1.00 57.12 628 LYS A C 1
ATOM 4999 O O . LYS A 1 628 ? 16.123 9.377 60.999 1.00 57.12 628 LYS A O 1
ATOM 5004 N N . SER A 1 629 ? 17.255 11.103 60.113 1.00 48.50 629 SER A N 1
ATOM 5005 C CA . SER A 1 629 ? 18.114 11.380 61.274 1.00 48.50 629 SER A CA 1
ATOM 5006 C C . SER A 1 629 ? 17.429 12.217 62.366 1.00 48.50 629 SER A C 1
ATOM 5008 O O . SER A 1 629 ? 17.943 12.268 63.478 1.00 48.50 629 SER A O 1
ATOM 5010 N N . VAL A 1 630 ? 16.291 12.868 62.087 1.00 48.66 630 VAL A N 1
ATOM 5011 C CA . VAL A 1 630 ? 15.578 13.733 63.056 1.00 48.66 630 VAL A CA 1
ATOM 5012 C C . VAL A 1 630 ? 14.608 12.940 63.947 1.00 48.66 630 VAL A C 1
ATOM 5014 O O . VAL A 1 630 ? 14.320 13.361 65.063 1.00 48.66 630 VAL A O 1
ATOM 5017 N N . PHE A 1 631 ? 14.174 11.746 63.530 1.00 50.09 631 PHE A N 1
ATOM 5018 C CA . PHE A 1 631 ? 13.304 10.866 64.332 1.00 50.09 631 PHE A CA 1
ATOM 5019 C C . PHE A 1 631 ? 14.051 9.985 65.356 1.00 50.09 631 PHE A C 1
ATOM 5021 O O . PHE A 1 631 ? 13.452 9.114 65.982 1.00 50.09 631 PHE A O 1
ATOM 5028 N N . GLY A 1 632 ? 15.346 10.241 65.576 1.00 43.53 632 GLY A N 1
ATOM 5029 C CA . GLY A 1 632 ? 16.182 9.540 66.550 1.00 43.53 632 GLY A CA 1
ATOM 5030 C C . GLY A 1 632 ? 17.189 10.460 67.245 1.00 43.53 632 GLY A C 1
ATOM 5031 O O . GLY A 1 632 ? 18.384 10.288 67.061 1.00 43.53 632 GLY A O 1
ATOM 5032 N N . GLY A 1 633 ? 16.711 11.413 68.055 1.00 40.03 633 GLY A N 1
ATOM 5033 C CA . GLY A 1 633 ? 17.510 12.116 69.076 1.00 40.03 633 GLY A CA 1
ATOM 5034 C C . GLY A 1 633 ? 18.333 13.345 68.630 1.00 40.03 633 GLY A C 1
ATOM 5035 O O . GLY A 1 633 ? 19.199 13.258 67.774 1.00 40.03 633 GLY A O 1
ATOM 5036 N N . PHE A 1 634 ? 18.053 14.486 69.283 1.00 44.41 634 PHE A N 1
ATOM 5037 C CA . PHE A 1 634 ? 18.845 15.723 69.485 1.00 44.41 634 PHE A CA 1
ATOM 5038 C C . PHE A 1 634 ? 20.150 15.949 68.674 1.00 44.41 634 PHE A C 1
ATOM 5040 O O . PHE A 1 634 ? 21.128 15.256 68.912 1.00 44.41 634 PHE A O 1
ATOM 5047 N N . PHE A 1 635 ? 20.243 17.040 67.883 1.00 38.97 635 PHE A N 1
ATOM 5048 C CA . PHE A 1 635 ? 21.179 18.183 68.079 1.00 38.97 635 PHE A CA 1
ATOM 5049 C C . PHE A 1 635 ? 21.101 19.268 66.973 1.00 38.97 635 PHE A C 1
ATOM 5051 O O . PHE A 1 635 ? 20.624 19.054 65.863 1.00 38.97 635 PHE A O 1
ATOM 5058 N N . LYS A 1 636 ? 21.574 20.465 67.356 1.00 42.53 636 LYS A N 1
ATOM 5059 C CA . LYS A 1 636 ? 21.615 21.774 66.671 1.00 42.53 636 LYS A CA 1
ATOM 5060 C C . LYS A 1 636 ? 22.652 21.894 65.530 1.00 42.53 636 LYS A C 1
ATOM 5062 O O . LYS A 1 636 ? 23.695 21.259 65.568 1.00 42.53 636 LYS A O 1
ATOM 5067 N N . ASN A 1 637 ? 22.415 22.896 64.668 1.00 41.78 637 ASN A N 1
ATOM 5068 C CA . ASN A 1 637 ? 23.363 23.686 63.852 1.00 41.78 637 ASN A CA 1
ATOM 5069 C C . ASN A 1 637 ? 24.285 22.973 62.839 1.00 41.78 637 ASN A C 1
ATOM 5071 O O . ASN A 1 637 ? 25.360 22.507 63.196 1.00 41.78 637 ASN A O 1
ATOM 5075 N N . LYS A 1 638 ? 23.948 23.106 61.544 1.00 41.97 638 LYS A N 1
ATOM 5076 C CA . LYS A 1 638 ? 24.793 23.640 60.441 1.00 41.97 638 LYS A CA 1
ATOM 5077 C C . LYS A 1 638 ? 24.264 23.139 59.094 1.00 41.97 638 LYS A C 1
ATOM 5079 O O . LYS A 1 638 ? 24.675 22.082 58.643 1.00 41.97 638 LYS A O 1
ATOM 5084 N N . PHE A 1 639 ? 23.453 23.935 58.401 1.00 40.62 639 PHE A N 1
ATOM 5085 C CA . PHE A 1 639 ? 23.326 23.824 56.943 1.00 40.62 639 PHE A CA 1
ATOM 5086 C C . PHE A 1 639 ? 23.125 25.214 56.337 1.00 40.62 639 PHE A C 1
ATOM 5088 O O . PHE A 1 639 ? 22.029 25.625 55.985 1.00 40.62 639 PHE A O 1
ATOM 5095 N N . SER A 1 640 ? 24.231 25.951 56.237 1.00 48.06 640 SER A N 1
ATOM 5096 C CA . SER A 1 640 ? 24.388 27.010 55.246 1.00 48.06 640 SER A CA 1
ATOM 5097 C C . SER A 1 640 ? 25.488 26.557 54.297 1.00 48.06 640 SER A C 1
ATOM 5099 O O . SER A 1 640 ? 26.648 26.436 54.694 1.00 48.06 640 SER A O 1
ATOM 5101 N N . ARG A 1 641 ? 25.122 26.249 53.052 1.00 37.81 641 ARG A N 1
ATOM 5102 C CA . ARG A 1 641 ? 26.069 26.215 51.939 1.00 37.81 641 ARG A CA 1
ATOM 5103 C C . ARG A 1 641 ? 25.330 26.651 50.676 1.00 37.81 641 ARG A C 1
ATOM 5105 O O . ARG A 1 641 ? 24.357 26.017 50.279 1.00 37.81 641 ARG A O 1
ATOM 5112 N N . LYS A 1 642 ? 25.777 27.776 50.111 1.00 33.97 642 LYS A N 1
ATOM 5113 C CA . LYS A 1 642 ? 25.300 28.369 48.852 1.00 33.97 642 LYS A CA 1
ATOM 5114 C C . LYS A 1 642 ? 25.305 27.326 47.714 1.00 33.97 642 LYS A C 1
ATOM 5116 O O . LYS A 1 642 ? 26.214 26.489 47.698 1.00 33.97 642 LYS A O 1
ATOM 5121 N N . PRO A 1 643 ? 24.367 27.390 46.748 1.00 36.22 643 PRO A N 1
ATOM 5122 C CA . PRO A 1 643 ? 24.468 26.603 45.522 1.00 36.22 643 PRO A CA 1
ATOM 5123 C C . PRO A 1 643 ? 25.729 27.019 44.738 1.00 36.22 643 PRO A C 1
ATOM 5125 O O . PRO A 1 643 ? 26.065 28.203 44.752 1.00 36.22 643 PRO A O 1
ATOM 5128 N N . PRO A 1 644 ? 26.433 26.096 44.058 1.00 38.00 644 PRO A N 1
ATOM 5129 C CA . PRO A 1 644 ? 27.486 26.459 43.113 1.00 38.00 644 PRO A CA 1
ATOM 5130 C C . PRO A 1 644 ? 26.892 27.214 41.919 1.00 38.00 644 PRO A C 1
ATOM 5132 O O . PRO A 1 644 ? 25.886 26.774 41.360 1.00 38.00 644 PRO A O 1
ATOM 5135 N N . GLU A 1 645 ? 27.539 28.318 41.558 1.00 39.69 645 GLU A N 1
ATOM 5136 C CA . GLU A 1 645 ? 27.302 29.132 40.364 1.00 39.69 645 GLU A CA 1
ATOM 5137 C C . GLU A 1 645 ? 27.791 28.435 39.079 1.00 39.69 645 GLU A C 1
ATOM 5139 O O . GLU A 1 645 ? 28.732 27.644 39.131 1.00 39.69 645 GLU A O 1
ATOM 5144 N N . SER A 1 646 ? 27.087 28.768 37.987 1.00 42.53 646 SER A N 1
ATOM 5145 C CA . SER A 1 646 ? 27.294 28.535 36.542 1.00 42.53 646 SER A CA 1
ATOM 5146 C C . SER A 1 646 ? 27.768 27.163 36.028 1.00 42.53 646 SER A C 1
ATOM 5148 O O . SER A 1 646 ? 28.806 26.611 36.382 1.00 42.53 646 SER A O 1
ATOM 5150 N N . ILE A 1 647 ? 26.984 26.637 35.080 1.00 41.88 647 ILE A N 1
ATOM 5151 C CA . ILE A 1 647 ? 27.318 25.484 34.238 1.00 41.88 647 ILE A CA 1
ATOM 5152 C C . ILE A 1 647 ? 28.337 25.955 33.181 1.00 41.88 647 ILE A C 1
ATOM 5154 O O . ILE A 1 647 ? 28.077 26.973 32.539 1.00 41.88 647 ILE A O 1
ATOM 5158 N N . PRO A 1 648 ? 29.464 25.253 32.952 1.00 43.94 648 PRO A N 1
ATOM 5159 C CA . PRO A 1 648 ? 30.264 25.463 31.750 1.00 43.94 648 PRO A CA 1
ATOM 5160 C C . PRO A 1 648 ? 29.417 25.074 30.535 1.00 43.94 648 PRO A C 1
ATOM 5162 O O . PRO A 1 648 ? 28.942 23.939 30.476 1.00 43.94 648 PRO A O 1
ATOM 5165 N N . GLU A 1 649 ? 29.210 25.989 29.585 1.00 41.19 649 GLU A N 1
ATOM 5166 C CA . GLU A 1 649 ? 28.586 25.653 28.302 1.00 41.19 649 GLU A CA 1
ATOM 5167 C C . GLU A 1 649 ? 29.295 24.437 27.698 1.00 41.19 649 GLU A C 1
ATOM 5169 O O . GLU A 1 649 ? 30.510 24.440 27.486 1.00 41.19 649 GLU A O 1
ATOM 5174 N N . MET A 1 650 ? 28.536 23.367 27.450 1.00 44.19 650 MET A N 1
ATOM 5175 C CA . MET A 1 650 ? 29.036 22.276 26.627 1.00 44.19 650 MET A CA 1
ATOM 5176 C C . MET A 1 650 ? 29.314 22.834 25.227 1.00 44.19 650 MET A C 1
ATOM 5178 O O . MET A 1 650 ? 28.437 23.501 24.674 1.00 44.19 650 MET A O 1
ATOM 5182 N N . PRO A 1 651 ? 30.487 22.564 24.632 1.00 47.28 651 PRO A N 1
ATOM 5183 C CA . PRO A 1 651 ? 30.758 22.996 23.271 1.00 47.28 651 PRO A CA 1
ATOM 5184 C C . PRO A 1 651 ? 29.721 22.383 22.325 1.00 47.28 651 PRO A C 1
ATOM 5186 O O . PRO A 1 651 ? 29.434 21.186 22.417 1.00 47.28 651 PRO A O 1
ATOM 5189 N N . GLN A 1 652 ? 29.170 23.202 21.421 1.00 52.34 652 GLN A N 1
ATOM 5190 C CA . GLN A 1 652 ? 28.345 22.720 20.311 1.00 52.34 652 GLN A CA 1
ATOM 5191 C C . GLN A 1 652 ? 29.067 21.573 19.599 1.00 52.34 652 GLN A C 1
ATOM 5193 O O . GLN A 1 652 ? 30.286 21.608 19.395 1.00 52.34 652 GLN A O 1
ATOM 5198 N N . SER A 1 653 ? 28.321 20.534 19.231 1.00 56.94 653 SER A N 1
ATOM 5199 C CA . SER A 1 653 ? 28.910 19.431 18.483 1.00 56.94 653 SER A CA 1
ATOM 5200 C C . SER A 1 653 ? 29.454 19.887 17.128 1.00 56.94 653 SER A C 1
ATOM 5202 O O . SER A 1 653 ? 28.850 20.695 16.425 1.00 56.94 653 SER A O 1
ATOM 5204 N N . LYS A 1 654 ? 30.578 19.280 16.738 1.00 59.88 654 LYS A N 1
ATOM 5205 C CA . LYS A 1 654 ? 31.275 19.506 15.468 1.00 59.88 654 LYS A CA 1
ATOM 5206 C C . LYS A 1 654 ? 30.467 19.111 14.222 1.00 59.88 654 LYS A C 1
ATOM 5208 O O . LYS A 1 654 ? 30.875 19.486 13.126 1.00 59.88 654 LYS A O 1
ATOM 5213 N N . SER A 1 655 ? 29.406 18.309 14.339 1.00 59.50 655 SER A N 1
ATOM 5214 C CA . SER A 1 655 ? 28.541 17.948 13.197 1.00 59.50 655 SER A CA 1
ATOM 5215 C C . SER A 1 655 ? 27.432 18.971 12.958 1.00 59.50 655 SER A C 1
ATOM 5217 O O . SER A 1 655 ? 27.245 19.369 11.813 1.00 59.50 655 SER A O 1
ATOM 5219 N N . ALA A 1 656 ? 26.796 19.478 14.019 1.00 65.38 656 ALA A N 1
ATOM 5220 C CA . ALA A 1 656 ? 25.802 20.546 13.935 1.00 65.38 656 ALA A CA 1
ATOM 5221 C C . ALA A 1 656 ? 26.402 21.815 13.331 1.00 65.38 656 ALA A C 1
ATOM 5223 O O . ALA A 1 656 ? 25.781 22.449 12.482 1.00 65.38 656 ALA A O 1
ATOM 5224 N N . SER A 1 657 ? 27.639 22.148 13.719 1.00 70.69 657 SER A N 1
ATOM 5225 C CA . SER A 1 657 ? 28.358 23.281 13.135 1.00 70.69 657 SER A CA 1
ATOM 5226 C C . SER A 1 657 ? 28.607 23.071 11.640 1.00 70.69 657 SER A C 1
ATOM 5228 O O . SER A 1 657 ? 28.341 23.962 10.851 1.00 70.69 657 SER A O 1
ATOM 5230 N N . LYS A 1 658 ? 29.019 21.867 11.220 1.00 76.94 658 LYS A N 1
ATOM 5231 C CA . LYS A 1 658 ? 29.267 21.556 9.802 1.00 76.94 658 LYS A CA 1
ATOM 5232 C C . LYS A 1 658 ? 27.999 21.559 8.954 1.00 76.94 658 LYS A C 1
ATOM 5234 O O . LYS A 1 658 ? 28.036 22.055 7.834 1.00 76.94 658 LYS A O 1
ATOM 5239 N N . LEU A 1 659 ? 26.892 21.022 9.470 1.00 82.31 659 LEU A N 1
ATOM 5240 C CA . LEU A 1 659 ? 25.608 21.041 8.768 1.00 82.31 659 LEU A CA 1
ATOM 5241 C C . LEU A 1 659 ? 25.067 22.475 8.652 1.00 82.31 659 LEU A C 1
ATOM 5243 O O . LEU A 1 659 ? 24.568 22.849 7.593 1.00 82.31 659 LEU A O 1
ATOM 5247 N N . ALA A 1 660 ? 25.219 23.292 9.700 1.00 81.44 660 ALA A N 1
ATOM 5248 C CA . ALA A 1 660 ? 24.866 24.710 9.675 1.00 81.44 660 ALA A CA 1
ATOM 5249 C C . ALA A 1 660 ? 25.746 25.517 8.701 1.00 81.44 660 ALA A C 1
ATOM 5251 O O . ALA A 1 660 ? 25.217 26.327 7.942 1.00 81.44 660 ALA A O 1
ATOM 5252 N N . ASP A 1 661 ? 27.055 25.248 8.658 1.00 80.69 661 ASP A N 1
ATOM 5253 C CA . ASP A 1 661 ? 27.991 25.865 7.709 1.00 80.69 661 ASP A CA 1
ATOM 5254 C C . ASP A 1 661 ? 27.630 25.492 6.262 1.00 80.69 661 ASP A C 1
ATOM 5256 O O . ASP A 1 661 ? 27.548 26.354 5.390 1.00 80.69 661 ASP A O 1
ATOM 5260 N N . THR A 1 662 ? 27.327 24.216 5.999 1.00 81.75 662 THR A N 1
ATOM 5261 C CA . THR A 1 662 ? 26.860 23.753 4.683 1.00 81.75 662 THR A CA 1
ATOM 5262 C C . THR A 1 662 ? 25.538 24.405 4.283 1.00 81.75 662 THR A C 1
ATOM 5264 O O . THR A 1 662 ? 25.378 24.797 3.131 1.00 81.75 662 THR A O 1
ATOM 5267 N N . LEU A 1 663 ? 24.601 24.589 5.215 1.00 79.31 663 LEU A N 1
ATOM 5268 C CA . LEU A 1 663 ? 23.356 25.311 4.953 1.00 79.31 663 LEU A CA 1
ATOM 5269 C C . LEU A 1 663 ? 23.607 26.804 4.655 1.00 79.31 663 LEU A C 1
ATOM 5271 O O . LEU A 1 663 ? 22.941 27.386 3.798 1.00 79.31 663 LEU A O 1
ATOM 5275 N N . GLY A 1 664 ? 24.577 27.415 5.341 1.00 77.00 664 GLY A N 1
ATOM 5276 C CA . GLY A 1 664 ? 25.018 28.791 5.106 1.00 77.00 664 GLY A CA 1
ATOM 5277 C C . GLY A 1 664 ? 25.645 28.985 3.723 1.00 77.00 664 GLY A C 1
ATOM 5278 O O . GLY A 1 664 ? 25.309 29.943 3.023 1.00 77.00 664 GLY A O 1
ATOM 5279 N N . ASP A 1 665 ? 26.482 28.042 3.289 1.00 76.62 665 ASP A N 1
ATOM 5280 C CA . ASP A 1 665 ? 27.101 28.043 1.958 1.00 76.62 665 ASP A CA 1
ATOM 5281 C C . ASP A 1 665 ? 26.052 27.904 0.838 1.00 76.62 665 ASP A C 1
ATOM 5283 O O . ASP A 1 665 ? 26.136 28.583 -0.185 1.00 76.62 665 ASP A O 1
ATOM 5287 N N . LEU A 1 666 ? 25.021 27.074 1.044 1.00 72.94 666 LEU A N 1
ATOM 5288 C CA . LEU A 1 666 ? 23.936 26.875 0.072 1.00 72.94 666 LEU A CA 1
ATOM 5289 C C . LEU A 1 666 ? 22.989 28.082 -0.016 1.00 72.94 666 LEU A C 1
ATOM 5291 O O . LEU A 1 666 ? 22.562 28.455 -1.107 1.00 72.94 666 LEU A O 1
ATOM 5295 N N . ASN A 1 667 ? 22.686 28.732 1.113 1.00 69.69 667 ASN A N 1
ATOM 5296 C CA . ASN A 1 667 ? 21.789 29.893 1.152 1.00 69.69 667 ASN A CA 1
ATOM 5297 C C . ASN A 1 667 ? 22.443 31.200 0.679 1.00 69.69 667 ASN A C 1
ATOM 5299 O O . ASN A 1 667 ? 21.740 32.115 0.254 1.00 69.69 667 ASN A O 1
ATOM 5303 N N . SER A 1 668 ? 23.770 31.315 0.761 1.00 64.38 668 SER A N 1
ATOM 5304 C CA . SER A 1 668 ? 24.501 32.530 0.370 1.00 64.38 668 SER A CA 1
ATOM 5305 C C . SER A 1 668 ? 24.826 32.606 -1.127 1.00 64.38 668 SER A C 1
ATOM 5307 O O . SER A 1 668 ? 25.370 33.614 -1.575 1.00 64.38 668 SER A O 1
ATOM 5309 N N . GLY A 1 669 ? 24.500 31.571 -1.916 1.00 54.09 669 GLY A N 1
ATOM 5310 C CA . GLY A 1 669 ? 24.815 31.516 -3.352 1.00 54.09 669 GLY A CA 1
ATOM 5311 C C . GLY A 1 669 ? 26.319 31.609 -3.655 1.00 54.09 669 GLY A C 1
ATOM 5312 O O . GLY A 1 669 ? 26.716 31.913 -4.781 1.00 54.09 669 GLY A O 1
ATOM 5313 N N . GLY A 1 670 ? 27.164 31.395 -2.642 1.00 42.91 670 GLY A N 1
ATOM 5314 C CA . GLY A 1 670 ? 28.588 31.694 -2.666 1.00 42.91 670 GLY A CA 1
ATOM 5315 C C . GLY A 1 670 ? 29.406 30.601 -3.339 1.00 42.91 670 GLY A C 1
ATOM 5316 O O . GLY A 1 670 ? 29.731 29.577 -2.745 1.00 42.91 670 GLY A O 1
ATOM 5317 N N . SER A 1 671 ? 29.824 30.861 -4.574 1.00 47.31 671 SER A N 1
ATOM 5318 C CA . SER A 1 671 ? 30.915 30.133 -5.221 1.00 47.31 671 SER A CA 1
ATOM 5319 C C . SER A 1 671 ? 32.257 30.522 -4.584 1.00 47.31 671 SER A C 1
ATOM 5321 O O . SER A 1 671 ? 32.930 31.407 -5.099 1.00 47.31 671 SER A O 1
ATOM 5323 N N . SER A 1 672 ? 32.670 29.895 -3.477 1.00 40.81 672 SER A N 1
ATOM 5324 C CA . SER A 1 672 ? 34.076 29.939 -3.025 1.00 40.81 672 SER A CA 1
ATOM 5325 C C . SER A 1 672 ? 34.393 28.929 -1.915 1.00 40.81 672 SER A C 1
ATOM 5327 O O . SER A 1 672 ? 34.497 29.281 -0.744 1.00 40.81 672 SER A O 1
ATOM 5329 N N . ALA A 1 673 ? 34.645 27.676 -2.285 1.00 36.81 673 ALA A N 1
ATOM 5330 C CA . ALA A 1 673 ? 35.490 26.789 -1.489 1.00 36.81 673 ALA A CA 1
ATOM 5331 C C . ALA A 1 673 ? 36.342 25.947 -2.446 1.00 36.81 673 ALA A C 1
ATOM 5333 O O . ALA A 1 673 ? 35.890 24.949 -3.006 1.00 36.81 673 ALA A O 1
ATOM 5334 N N . SER A 1 674 ? 37.576 26.401 -2.679 1.00 33.19 674 SER A N 1
ATOM 5335 C CA . SER A 1 674 ? 38.586 25.660 -3.433 1.00 33.19 674 SER A CA 1
ATOM 5336 C C . SER A 1 674 ? 38.927 24.358 -2.714 1.00 33.19 674 SER A C 1
ATOM 5338 O O . SER A 1 674 ? 39.573 24.373 -1.667 1.00 33.19 674 SER A O 1
ATOM 5340 N N . PHE A 1 675 ? 38.553 23.229 -3.312 1.00 35.56 675 PHE A N 1
ATOM 5341 C CA . PHE A 1 675 ? 39.222 21.954 -3.076 1.00 35.56 675 PHE A CA 1
ATOM 5342 C C . PHE A 1 675 ? 40.400 21.826 -4.054 1.00 35.56 675 PHE A C 1
ATOM 5344 O O . PHE A 1 675 ? 40.240 22.123 -5.241 1.00 35.56 675 PHE A O 1
ATOM 5351 N N . PRO A 1 676 ? 41.587 21.374 -3.613 1.00 35.53 676 PRO A N 1
ATOM 5352 C CA . PRO A 1 676 ? 42.660 21.038 -4.530 1.00 35.53 676 PRO A CA 1
ATOM 5353 C C . PRO A 1 676 ? 42.311 19.716 -5.218 1.00 35.53 676 PRO A C 1
ATOM 5355 O O . PRO A 1 676 ? 42.341 18.658 -4.594 1.00 35.53 676 PRO A O 1
ATOM 5358 N N . GLY A 1 677 ? 41.992 19.789 -6.509 1.00 37.34 677 GLY A N 1
ATOM 5359 C CA . GLY A 1 677 ? 41.856 18.620 -7.372 1.00 37.34 677 GLY A CA 1
ATOM 5360 C C . GLY A 1 677 ? 40.560 18.618 -8.171 1.00 37.34 677 GLY A C 1
ATOM 5361 O O . GLY A 1 677 ? 39.496 18.338 -7.635 1.00 37.34 677 GLY A O 1
ATOM 5362 N N . VAL A 1 678 ? 40.715 18.820 -9.482 1.00 37.22 678 VAL A N 1
ATOM 5363 C CA . VAL A 1 678 ? 39.706 18.728 -10.551 1.00 37.22 678 VAL A CA 1
ATOM 5364 C C . VAL A 1 678 ? 38.922 20.025 -10.820 1.00 37.22 678 VAL A C 1
ATOM 5366 O O . VAL A 1 678 ? 37.762 20.189 -10.451 1.00 37.22 678 VAL A O 1
ATOM 5369 N N . ASN A 1 679 ? 39.558 20.919 -11.588 1.00 34.44 679 ASN A N 1
ATOM 5370 C CA . ASN A 1 679 ? 38.847 21.862 -12.453 1.00 34.44 679 ASN A CA 1
ATOM 5371 C C . ASN A 1 679 ? 38.094 21.062 -13.527 1.00 34.44 679 ASN A C 1
ATOM 5373 O O . ASN A 1 679 ? 38.714 20.529 -14.444 1.00 34.44 679 ASN A O 1
ATOM 5377 N N . THR A 1 680 ? 36.770 20.993 -13.431 1.00 43.94 680 THR A N 1
ATOM 5378 C CA . THR A 1 680 ? 35.905 20.630 -14.561 1.00 43.94 680 THR A CA 1
ATOM 5379 C C . THR A 1 680 ? 35.166 21.880 -15.021 1.00 43.94 680 THR A C 1
ATOM 5381 O O . THR A 1 680 ? 33.992 22.058 -14.709 1.00 43.94 680 THR A O 1
ATOM 5384 N N . SER A 1 681 ? 35.855 22.778 -15.717 1.00 40.22 681 SER A N 1
ATOM 5385 C CA . SER A 1 681 ? 35.169 23.581 -16.729 1.00 40.22 681 SER A CA 1
ATOM 5386 C C . SER A 1 681 ? 34.749 22.622 -17.848 1.00 40.22 681 SER A C 1
ATOM 5388 O O . SER A 1 681 ? 35.556 21.772 -18.235 1.00 40.22 681 SER A O 1
ATOM 5390 N N . GLY A 1 682 ? 33.477 22.706 -18.252 1.00 46.88 682 GLY A N 1
ATOM 5391 C CA . GLY A 1 682 ? 32.726 21.705 -19.008 1.00 46.88 682 GLY A CA 1
ATOM 5392 C C . GLY A 1 682 ? 33.504 21.030 -20.133 1.00 46.88 682 GLY A C 1
ATOM 5393 O O . GLY A 1 682 ? 34.162 21.689 -20.939 1.00 46.88 682 GLY A O 1
ATOM 5394 N N . VAL A 1 683 ? 33.419 19.695 -20.186 1.00 53.38 683 VAL A N 1
ATOM 5395 C CA . VAL A 1 683 ? 33.674 18.982 -21.437 1.00 53.38 683 VAL A CA 1
ATOM 5396 C C . VAL A 1 683 ? 32.384 19.114 -22.235 1.00 53.38 683 VAL A C 1
ATOM 5398 O O . VAL A 1 683 ? 31.382 18.516 -21.844 1.00 53.38 683 VAL A O 1
ATOM 5401 N N . PRO A 1 684 ? 32.386 19.918 -23.295 1.00 55.59 684 PRO A N 1
ATOM 5402 C CA . PRO A 1 684 ? 31.191 20.175 -24.077 1.00 55.59 684 PRO A CA 1
ATOM 5403 C C . PRO A 1 684 ? 30.618 18.895 -24.681 1.00 55.59 684 PRO A C 1
ATOM 5405 O O . PRO A 1 684 ? 31.363 17.992 -25.082 1.00 55.59 684 PRO A O 1
ATOM 5408 N N . THR A 1 685 ? 29.291 18.822 -24.742 1.00 61.03 685 THR A N 1
ATOM 5409 C CA . THR A 1 685 ? 28.559 17.620 -25.169 1.00 61.03 685 THR A CA 1
ATOM 5410 C C . THR A 1 685 ? 28.844 17.215 -26.612 1.00 61.03 685 THR A C 1
ATOM 5412 O O . THR A 1 685 ? 28.837 16.020 -26.928 1.00 61.03 685 THR A O 1
ATOM 5415 N N . LEU A 1 686 ? 29.166 18.183 -27.474 1.00 60.97 686 LEU A N 1
ATOM 5416 C CA . LEU A 1 686 ? 29.549 17.956 -28.863 1.00 60.97 686 LEU A CA 1
ATOM 5417 C C . LEU A 1 686 ? 31.061 18.067 -29.104 1.00 60.97 686 LEU A C 1
ATOM 5419 O O . LEU A 1 686 ? 31.756 18.947 -28.581 1.00 60.97 686 LEU A O 1
ATOM 5423 N N . SER A 1 687 ? 31.561 17.195 -29.988 1.00 71.69 687 SER A N 1
ATOM 5424 C CA . SER A 1 687 ? 32.950 17.223 -30.461 1.00 71.69 687 SER A CA 1
ATOM 5425 C C . SER A 1 687 ? 33.285 18.548 -31.162 1.00 71.69 687 SER A C 1
ATOM 5427 O O . SER A 1 687 ? 32.402 19.220 -31.691 1.00 71.69 687 SER A O 1
ATOM 5429 N N . GLU A 1 688 ? 34.561 18.934 -31.194 1.00 64.44 688 GLU A N 1
ATOM 5430 C CA . GLU A 1 688 ? 35.002 20.206 -31.791 1.00 64.44 688 GLU A CA 1
ATOM 5431 C C . GLU A 1 688 ? 34.648 20.318 -33.288 1.00 64.44 688 GLU A C 1
ATOM 5433 O O . GLU A 1 688 ? 34.268 21.388 -33.763 1.00 64.44 688 GLU A O 1
ATOM 5438 N N . SER A 1 689 ? 34.673 19.201 -34.026 1.00 60.56 689 SER A N 1
ATOM 5439 C CA . SER A 1 689 ? 34.220 19.149 -35.421 1.00 60.56 689 SER A CA 1
ATOM 5440 C C . SER A 1 689 ? 32.704 19.332 -35.550 1.00 60.56 689 SER A C 1
ATOM 5442 O O . SER A 1 689 ? 32.258 20.064 -36.430 1.00 60.56 689 SER A O 1
ATOM 5444 N N . SER A 1 690 ? 31.915 18.731 -34.653 1.00 63.50 690 SER A N 1
ATOM 5445 C CA . SER A 1 690 ? 30.457 18.904 -34.597 1.00 63.50 690 SER A CA 1
ATOM 5446 C C . SER A 1 690 ? 30.065 20.332 -34.223 1.00 63.50 690 SER A C 1
ATOM 5448 O O . SER A 1 690 ? 29.157 20.887 -34.832 1.00 63.50 690 SER A O 1
ATOM 5450 N N . ARG A 1 691 ? 30.783 20.961 -33.285 1.00 66.06 691 ARG A N 1
ATOM 5451 C CA . ARG A 1 691 ? 30.515 22.350 -32.896 1.00 66.06 691 ARG A CA 1
ATOM 5452 C C . ARG A 1 691 ? 30.881 23.352 -33.980 1.00 66.06 691 ARG A C 1
ATOM 5454 O O . ARG A 1 691 ? 30.130 24.289 -34.214 1.00 66.06 691 ARG A O 1
ATOM 5461 N N . ASN A 1 692 ? 31.962 23.107 -34.718 1.00 69.75 692 ASN A N 1
ATOM 5462 C CA . ASN A 1 692 ? 32.286 23.902 -35.904 1.00 69.75 692 ASN A CA 1
ATOM 5463 C C . ASN A 1 692 ? 31.239 23.756 -37.023 1.00 69.75 692 ASN A C 1
ATOM 5465 O O . ASN A 1 692 ? 31.036 24.711 -37.765 1.00 69.75 692 ASN A O 1
ATOM 5469 N N . ALA A 1 693 ? 30.559 22.607 -37.127 1.00 64.31 693 ALA A N 1
ATOM 5470 C CA . ALA A 1 693 ? 29.504 22.377 -38.118 1.00 64.31 693 ALA A CA 1
ATOM 5471 C C . ALA A 1 693 ? 28.172 23.079 -37.782 1.00 64.31 693 ALA A C 1
ATOM 5473 O O . ALA A 1 693 ? 27.423 23.416 -38.693 1.00 64.31 693 ALA A O 1
ATOM 5474 N N . ILE A 1 694 ? 27.883 23.322 -36.498 1.00 64.44 694 ILE A N 1
ATOM 5475 C CA . ILE A 1 694 ? 26.666 24.027 -36.046 1.00 64.44 694 ILE A CA 1
ATOM 5476 C C . ILE A 1 694 ? 26.900 25.513 -35.739 1.00 64.44 694 ILE A C 1
ATOM 5478 O O . ILE A 1 694 ? 25.946 26.243 -35.465 1.00 64.44 694 ILE A O 1
ATOM 5482 N N . LYS A 1 695 ? 28.152 25.975 -35.782 1.00 66.19 695 LYS A N 1
ATOM 5483 C CA . LYS A 1 695 ? 28.544 27.353 -35.476 1.00 66.19 695 LYS A CA 1
ATOM 5484 C C . LYS A 1 695 ? 27.862 28.349 -36.418 1.00 66.19 695 LYS A C 1
ATOM 5486 O O . LYS A 1 695 ? 27.927 28.200 -37.635 1.00 66.19 695 LYS A O 1
ATOM 5491 N N . GLY A 1 696 ? 27.226 29.378 -35.865 1.00 64.00 696 GLY A N 1
ATOM 5492 C CA . GLY A 1 696 ? 26.456 30.374 -36.613 1.00 64.00 696 GLY A CA 1
ATOM 5493 C C . GLY A 1 696 ? 25.063 29.908 -37.055 1.00 64.00 696 GLY A C 1
ATOM 5494 O O . GLY A 1 696 ? 24.382 30.643 -37.770 1.00 64.00 696 GLY A O 1
ATOM 5495 N N . THR A 1 697 ? 24.622 28.715 -36.642 1.00 74.56 697 THR A N 1
ATOM 5496 C CA . THR A 1 697 ? 23.264 28.206 -36.896 1.00 74.56 697 THR A CA 1
ATOM 5497 C C . THR A 1 697 ? 22.384 28.342 -35.653 1.00 74.56 697 THR A C 1
ATOM 5499 O O . THR A 1 697 ? 22.876 28.538 -34.542 1.00 74.56 697 THR A O 1
ATOM 5502 N N . ARG A 1 698 ? 21.061 28.177 -35.806 1.00 68.38 698 ARG A N 1
ATOM 5503 C CA . ARG A 1 698 ? 20.126 28.176 -34.664 1.00 68.38 698 ARG A CA 1
ATOM 5504 C C . ARG A 1 698 ? 20.425 27.068 -33.633 1.00 68.38 698 ARG A C 1
ATOM 5506 O O . ARG A 1 698 ? 20.009 27.181 -32.485 1.00 68.38 698 ARG A O 1
ATOM 5513 N N . TRP A 1 699 ? 21.154 26.025 -34.037 1.00 69.38 699 TRP A N 1
ATOM 5514 C CA . TRP A 1 699 ? 21.509 24.866 -33.216 1.00 69.38 699 TRP A CA 1
ATOM 5515 C C . TRP A 1 699 ? 22.585 25.164 -32.168 1.00 69.38 699 TRP A C 1
ATOM 5517 O O . TRP A 1 699 ? 22.575 24.567 -31.096 1.00 69.38 699 TRP A O 1
ATOM 5527 N N . GLU A 1 700 ? 23.467 26.128 -32.436 1.00 76.88 700 GLU A N 1
ATOM 5528 C CA . GLU A 1 700 ? 24.512 26.548 -31.494 1.00 76.88 700 GLU A CA 1
ATOM 5529 C C . GLU A 1 700 ? 23.914 27.059 -30.174 1.00 76.88 700 GLU A C 1
ATOM 5531 O O . GLU A 1 700 ? 24.426 26.768 -29.098 1.00 76.88 700 GLU A O 1
ATOM 5536 N N . ALA A 1 701 ? 22.783 27.769 -30.236 1.00 76.69 701 ALA A N 1
ATOM 5537 C CA . ALA A 1 701 ? 22.109 28.279 -29.045 1.00 76.69 701 ALA A CA 1
ATOM 5538 C C . ALA A 1 701 ? 21.530 27.156 -28.164 1.00 76.69 701 ALA A C 1
ATOM 5540 O O . ALA A 1 701 ? 21.602 27.243 -26.940 1.00 76.69 701 ALA A O 1
ATOM 5541 N N . MET A 1 702 ? 20.978 26.102 -28.775 1.00 72.50 702 MET A N 1
ATOM 5542 C CA . MET A 1 702 ? 20.409 24.962 -28.045 1.00 72.50 702 MET A CA 1
ATOM 5543 C C . MET A 1 702 ? 21.501 24.095 -27.410 1.00 72.50 702 MET A C 1
ATOM 5545 O O . MET A 1 702 ? 21.339 23.658 -26.274 1.00 72.50 702 MET A O 1
ATOM 5549 N N . ASP A 1 703 ? 22.620 23.889 -28.110 1.00 74.31 703 ASP A N 1
ATOM 5550 C CA . ASP A 1 703 ? 23.793 23.170 -27.594 1.00 74.31 703 ASP A CA 1
ATOM 5551 C C . ASP A 1 703 ? 24.404 23.890 -26.382 1.00 74.31 703 ASP A C 1
ATOM 5553 O O . ASP A 1 703 ? 24.583 23.292 -25.321 1.00 74.31 703 ASP A O 1
ATOM 5557 N N . ASN A 1 704 ? 24.594 25.211 -26.485 1.00 79.75 704 ASN A N 1
ATOM 5558 C CA . ASN A 1 704 ? 25.085 26.027 -25.373 1.00 79.75 704 ASN A CA 1
ATOM 5559 C C . ASN A 1 704 ? 24.152 25.958 -24.149 1.00 79.75 704 ASN A C 1
ATOM 5561 O O . ASN A 1 704 ? 24.628 25.821 -23.026 1.00 79.75 704 ASN A O 1
ATOM 5565 N N . GLN A 1 705 ? 22.828 25.983 -24.345 1.00 77.06 705 GLN A N 1
ATOM 5566 C CA . GLN A 1 705 ? 21.867 25.836 -23.241 1.00 77.06 705 GLN A CA 1
ATOM 5567 C C . GLN A 1 705 ? 21.888 24.440 -22.606 1.00 77.06 705 GLN A C 1
ATOM 5569 O O . GLN A 1 705 ? 21.673 24.299 -21.400 1.00 77.06 705 GLN A O 1
ATOM 5574 N N . ILE A 1 706 ? 22.130 23.391 -23.395 1.00 73.44 706 ILE A N 1
ATOM 5575 C CA . ILE A 1 706 ? 22.288 22.028 -22.879 1.00 73.44 706 ILE A CA 1
ATOM 5576 C C . ILE A 1 706 ? 23.544 21.942 -22.008 1.00 73.44 706 ILE A C 1
ATOM 5578 O O . ILE A 1 706 ? 23.457 21.420 -20.895 1.00 73.44 706 ILE A O 1
ATOM 5582 N N . ASP A 1 707 ? 24.671 22.484 -22.471 1.00 75.56 707 ASP A N 1
ATOM 5583 C CA . ASP A 1 707 ? 25.923 22.524 -21.711 1.00 75.56 707 ASP A CA 1
ATOM 5584 C C . ASP A 1 707 ? 25.766 23.345 -20.412 1.00 75.56 707 ASP A C 1
ATOM 5586 O O . ASP A 1 707 ? 26.112 22.857 -19.334 1.00 75.56 707 ASP A O 1
ATOM 5590 N N . GLU A 1 708 ? 25.128 24.521 -20.468 1.00 80.62 708 GLU A N 1
ATOM 5591 C CA . GLU A 1 708 ? 24.801 25.335 -19.284 1.00 80.62 708 GLU A CA 1
ATOM 5592 C C . GLU A 1 708 ? 23.920 24.573 -18.278 1.00 80.62 708 GLU A C 1
ATOM 5594 O O . GLU A 1 708 ? 24.182 24.577 -17.069 1.00 80.62 708 GLU A O 1
ATOM 5599 N N . ASN A 1 709 ? 22.888 23.871 -18.761 1.00 76.88 709 ASN A N 1
ATOM 5600 C CA . ASN A 1 709 ? 22.032 23.053 -17.906 1.00 76.88 709 ASN A CA 1
ATOM 5601 C C . ASN A 1 709 ? 22.820 21.906 -17.258 1.00 76.88 709 ASN A C 1
ATOM 5603 O O . ASN A 1 709 ? 22.611 21.619 -16.080 1.00 76.88 709 ASN A O 1
ATOM 5607 N N . LEU A 1 710 ? 23.714 21.239 -17.992 1.00 75.69 710 LEU A N 1
ATOM 5608 C CA . LEU A 1 710 ? 24.534 20.141 -17.469 1.00 75.69 710 LEU A CA 1
ATOM 5609 C C . LEU A 1 710 ? 25.525 20.615 -16.403 1.00 75.69 710 LEU A C 1
ATOM 5611 O O . LEU A 1 710 ? 25.671 19.942 -15.376 1.00 75.69 710 LEU A O 1
ATOM 5615 N N . ASP A 1 711 ? 26.137 21.780 -16.598 1.00 77.81 711 ASP A N 1
ATOM 5616 C CA . ASP A 1 711 ? 27.018 22.400 -15.608 1.00 77.81 711 ASP A CA 1
ATOM 5617 C C . ASP A 1 711 ? 26.244 22.772 -14.334 1.00 77.81 711 ASP A C 1
ATOM 5619 O O . ASP A 1 711 ? 26.664 22.419 -13.225 1.00 77.81 711 ASP A O 1
ATOM 5623 N N . ALA A 1 712 ? 25.055 23.370 -14.474 1.00 75.94 712 ALA A N 1
ATOM 5624 C CA . ALA A 1 712 ? 24.173 23.660 -13.342 1.00 75.94 712 ALA A CA 1
ATOM 5625 C C . ALA A 1 712 ? 23.754 22.381 -12.592 1.00 75.94 712 ALA A C 1
ATOM 5627 O O . ALA A 1 712 ? 23.779 22.326 -11.362 1.00 75.94 712 ALA A O 1
ATOM 5628 N N . MET A 1 713 ? 23.420 21.307 -13.314 1.00 75.19 713 MET A N 1
ATOM 5629 C CA . MET A 1 713 ? 23.095 20.017 -12.698 1.00 75.19 713 MET A CA 1
ATOM 5630 C C . MET A 1 713 ? 24.286 19.396 -11.958 1.00 75.19 713 MET A C 1
ATOM 5632 O O . MET A 1 713 ? 24.103 18.813 -10.889 1.00 75.19 713 MET A O 1
ATOM 5636 N N . SER A 1 714 ? 25.500 19.512 -12.503 1.00 77.94 714 SER A N 1
ATOM 5637 C CA . SER A 1 714 ? 26.732 19.042 -11.858 1.00 77.94 714 SER A CA 1
ATOM 5638 C C . SER A 1 714 ? 26.966 19.763 -10.530 1.00 77.94 714 SER A C 1
ATOM 5640 O O . SER A 1 714 ? 27.265 19.122 -9.517 1.00 77.94 714 SER A O 1
ATOM 5642 N N . GLN A 1 715 ? 26.742 21.079 -10.504 1.00 77.81 715 GLN A N 1
ATOM 5643 C CA . GLN A 1 715 ? 26.821 21.870 -9.282 1.00 77.81 715 GLN A CA 1
ATOM 5644 C C . GLN A 1 715 ? 25.759 21.443 -8.256 1.00 77.81 715 GLN A C 1
ATOM 5646 O O . GLN A 1 715 ? 26.109 21.154 -7.110 1.00 77.81 715 GLN A O 1
ATOM 5651 N N . ASN A 1 716 ? 24.497 21.282 -8.666 1.00 76.62 716 ASN A N 1
ATOM 5652 C CA . ASN A 1 716 ? 23.428 20.838 -7.763 1.00 76.62 716 ASN A CA 1
ATOM 5653 C C . ASN A 1 716 ? 23.701 19.433 -7.194 1.00 76.62 716 ASN A C 1
ATOM 5655 O O . ASN A 1 716 ? 23.435 19.164 -6.023 1.00 76.62 716 ASN A O 1
ATOM 5659 N N . LEU A 1 717 ? 24.283 18.523 -7.983 1.00 75.56 717 LEU A N 1
ATOM 5660 C CA . LEU A 1 717 ? 24.676 17.190 -7.511 1.00 75.56 717 LEU A CA 1
ATOM 5661 C C . LEU A 1 717 ? 25.808 17.239 -6.477 1.00 75.56 717 LEU A C 1
ATOM 5663 O O . LEU A 1 717 ? 25.803 16.448 -5.531 1.00 75.56 717 LEU A O 1
ATOM 5667 N N . ARG A 1 718 ? 26.766 18.164 -6.624 1.00 78.19 718 ARG A N 1
ATOM 5668 C CA . ARG A 1 718 ? 27.816 18.394 -5.616 1.00 78.19 718 ARG A CA 1
ATOM 5669 C C . ARG A 1 718 ? 27.221 18.914 -4.310 1.00 78.19 718 ARG A C 1
ATOM 5671 O O . ARG A 1 718 ? 27.559 18.386 -3.251 1.00 78.19 718 ARG A O 1
ATOM 5678 N N . ASN A 1 719 ? 26.304 19.877 -4.397 1.00 78.62 719 ASN A N 1
ATOM 5679 C CA . ASN A 1 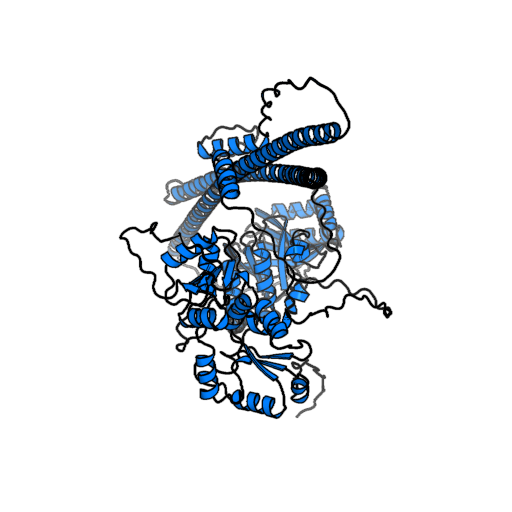719 ? 25.580 20.425 -3.249 1.00 78.62 719 ASN A CA 1
ATOM 5680 C C . ASN A 1 719 ? 24.792 19.329 -2.516 1.00 78.62 719 ASN A C 1
ATOM 5682 O O . ASN A 1 719 ? 24.956 19.143 -1.311 1.00 78.62 719 ASN A O 1
ATOM 5686 N N . LEU A 1 720 ? 24.012 18.534 -3.255 1.00 76.00 720 LEU A N 1
ATOM 5687 C CA . LEU A 1 720 ? 23.235 17.414 -2.717 1.00 76.00 720 LEU A CA 1
ATOM 5688 C C . LEU A 1 720 ? 24.103 16.344 -2.058 1.00 76.00 720 LEU A C 1
ATOM 5690 O O . LEU A 1 720 ? 23.731 15.809 -1.014 1.00 76.00 720 LEU A O 1
ATOM 5694 N N . ARG A 1 721 ? 25.266 16.032 -2.640 1.00 81.88 721 ARG A N 1
ATOM 5695 C CA . ARG A 1 721 ? 26.211 15.087 -2.041 1.00 81.88 721 ARG A CA 1
ATOM 5696 C C . ARG A 1 721 ? 26.740 15.607 -0.705 1.00 81.88 721 ARG A C 1
ATOM 5698 O O . ARG A 1 721 ? 26.704 14.864 0.272 1.00 81.88 721 ARG A O 1
ATOM 5705 N N . ARG A 1 722 ? 27.199 16.863 -0.657 1.00 83.75 722 ARG A N 1
ATOM 5706 C CA . ARG A 1 722 ? 27.697 17.493 0.577 1.00 83.75 722 ARG A CA 1
ATOM 5707 C C . ARG A 1 722 ? 26.616 17.494 1.662 1.00 83.75 722 ARG A C 1
ATOM 5709 O O . ARG A 1 722 ? 26.864 17.057 2.780 1.00 83.75 722 ARG A O 1
ATOM 5716 N N . LEU A 1 723 ? 25.399 17.892 1.295 1.00 81.38 723 LEU A N 1
ATOM 5717 C CA . LEU A 1 723 ? 24.240 17.910 2.181 1.00 81.38 723 LEU A CA 1
ATOM 5718 C C . LEU A 1 723 ? 23.890 16.512 2.709 1.00 81.38 723 LEU A C 1
ATOM 5720 O O . LEU A 1 723 ? 23.673 16.350 3.903 1.00 81.38 723 LEU A O 1
ATOM 5724 N N . GLY A 1 724 ? 23.894 15.487 1.854 1.00 77.56 724 GLY A N 1
ATOM 5725 C CA . GLY A 1 724 ? 23.647 14.103 2.267 1.00 77.56 724 GLY A CA 1
ATOM 5726 C C . GLY A 1 724 ? 24.700 13.557 3.238 1.00 77.56 724 GLY A C 1
ATOM 5727 O O . GLY A 1 724 ? 24.347 12.894 4.213 1.00 77.56 724 GLY A O 1
ATOM 5728 N N . GLU A 1 725 ? 25.981 13.860 3.009 1.00 82.31 725 GLU A N 1
ATOM 5729 C CA . GLU A 1 725 ? 27.076 13.477 3.912 1.00 82.31 725 GLU A CA 1
ATOM 5730 C C . GLU A 1 725 ? 26.955 14.169 5.287 1.00 82.31 725 GLU A C 1
ATOM 5732 O O . GLU A 1 725 ? 27.231 13.551 6.318 1.00 82.31 725 GLU A O 1
ATOM 5737 N N . ASP A 1 726 ? 26.515 15.430 5.330 1.00 82.06 726 ASP A N 1
ATOM 5738 C CA . ASP A 1 726 ? 26.311 16.170 6.582 1.00 82.06 726 ASP A CA 1
ATOM 5739 C C . ASP A 1 726 ? 25.056 15.729 7.340 1.00 82.06 726 ASP A C 1
ATOM 5741 O O . ASP A 1 726 ? 25.125 15.508 8.550 1.00 82.06 726 ASP A O 1
ATOM 5745 N N . LEU A 1 727 ? 23.942 15.520 6.633 1.00 78.62 727 LEU A N 1
ATOM 5746 C CA . LEU A 1 727 ? 22.704 14.977 7.198 1.00 78.62 727 LEU A CA 1
ATOM 5747 C C . LEU A 1 727 ? 22.944 13.607 7.843 1.00 78.62 727 LEU A C 1
ATOM 5749 O O . LEU A 1 727 ? 22.496 13.368 8.961 1.00 78.62 727 LEU A O 1
ATOM 5753 N N . GLY A 1 728 ? 23.680 12.718 7.166 1.00 77.69 728 GLY A N 1
ATOM 5754 C CA . GLY A 1 728 ? 23.998 11.391 7.698 1.00 77.69 728 GLY A CA 1
ATOM 5755 C C . GLY A 1 728 ? 24.770 11.459 9.017 1.00 77.69 728 GLY A C 1
ATOM 5756 O O . GLY A 1 728 ? 24.402 10.797 9.985 1.00 77.69 728 GLY A O 1
ATOM 5757 N N . ARG A 1 729 ? 25.787 12.328 9.091 1.00 82.94 729 ARG A N 1
ATOM 5758 C CA . ARG A 1 729 ? 26.563 12.536 10.326 1.00 82.94 729 ARG A CA 1
ATOM 5759 C C . ARG A 1 729 ? 25.718 13.097 11.468 1.00 82.94 729 ARG A C 1
ATOM 5761 O O . ARG A 1 729 ? 25.891 12.674 12.607 1.00 82.94 729 ARG A O 1
ATOM 5768 N N . GLU A 1 730 ? 24.826 14.039 11.173 1.00 82.94 730 GLU A N 1
ATOM 5769 C CA . GLU A 1 730 ? 23.926 14.626 12.170 1.00 82.94 730 GLU A CA 1
ATOM 5770 C C . GLU A 1 730 ? 22.956 13.579 12.739 1.00 82.94 730 GLU A C 1
ATOM 5772 O O . GLU A 1 730 ? 22.800 13.481 13.956 1.00 82.94 730 GLU A O 1
ATOM 5777 N N . VAL A 1 731 ? 22.363 12.743 11.881 1.00 80.56 731 VAL A N 1
ATOM 5778 C CA . VAL A 1 731 ? 21.461 11.658 12.301 1.00 80.56 731 VAL A CA 1
ATOM 5779 C C . VAL A 1 731 ? 22.176 10.655 13.209 1.00 80.56 731 VAL A C 1
ATOM 5781 O O . VAL A 1 731 ? 21.647 10.295 14.263 1.00 80.56 731 VAL A O 1
ATOM 5784 N N . ASP A 1 732 ? 23.388 10.229 12.845 1.00 80.56 732 ASP A N 1
ATOM 5785 C CA . ASP A 1 732 ? 24.172 9.291 13.656 1.00 80.56 732 ASP A CA 1
ATOM 5786 C C . ASP A 1 732 ? 24.472 9.850 15.055 1.00 80.56 732 ASP A C 1
ATOM 5788 O O . ASP A 1 732 ? 24.402 9.129 16.055 1.00 80.56 732 ASP A O 1
ATOM 5792 N N . GLU A 1 733 ? 24.763 11.147 15.161 1.00 81.81 733 GLU A N 1
ATOM 5793 C CA . GLU A 1 733 ? 24.993 11.786 16.454 1.00 81.81 733 GLU A CA 1
ATOM 5794 C C . GLU A 1 733 ? 23.723 11.971 17.286 1.00 81.81 733 GLU A C 1
ATOM 5796 O O . GLU A 1 733 ? 23.764 11.791 18.509 1.00 81.81 733 GLU A O 1
ATOM 5801 N N . GLN A 1 734 ? 22.596 12.315 16.658 1.00 81.06 734 GLN A N 1
ATOM 5802 C CA . GLN A 1 734 ? 21.316 12.410 17.360 1.00 81.06 734 GLN A CA 1
ATOM 5803 C C . GLN A 1 734 ? 20.864 11.047 17.885 1.00 81.06 734 GLN A C 1
ATOM 5805 O O . GLN A 1 734 ? 20.390 10.969 19.019 1.00 81.06 734 GLN A O 1
ATOM 5810 N N . ASN A 1 735 ? 21.099 9.964 17.138 1.00 80.62 735 ASN A N 1
ATOM 5811 C CA . ASN A 1 735 ? 20.859 8.600 17.618 1.00 80.62 735 ASN A CA 1
ATOM 5812 C C . ASN A 1 735 ? 21.674 8.299 18.886 1.00 80.62 735 ASN A C 1
ATOM 5814 O O . ASN A 1 735 ? 21.124 7.842 19.887 1.00 80.62 735 ASN A O 1
ATOM 5818 N N . GLN A 1 736 ? 22.962 8.659 18.907 1.00 82.75 736 GLN A N 1
ATOM 5819 C CA . GLN A 1 736 ? 23.783 8.517 20.116 1.00 82.75 736 GLN A CA 1
ATOM 5820 C C . GLN A 1 736 ? 23.288 9.394 21.279 1.00 82.75 736 GLN A C 1
ATOM 5822 O O . GLN A 1 736 ? 23.451 9.028 22.444 1.00 82.75 736 GLN A O 1
ATOM 5827 N N . MET A 1 737 ? 22.721 10.572 20.998 1.00 80.06 737 MET A N 1
ATOM 5828 C CA . MET A 1 737 ? 22.136 11.449 22.018 1.00 80.06 737 MET A CA 1
ATOM 5829 C C . MET A 1 737 ? 20.857 10.852 22.609 1.00 80.06 737 MET A C 1
ATOM 5831 O O . MET A 1 737 ? 20.697 10.859 23.829 1.00 80.06 737 MET A O 1
ATOM 5835 N N . LEU A 1 738 ? 19.991 10.276 21.774 1.00 80.81 738 LEU A N 1
ATOM 5836 C CA . LEU A 1 738 ? 18.780 9.578 22.204 1.00 80.81 738 LEU A CA 1
ATOM 5837 C C . LEU A 1 738 ? 19.100 8.408 23.142 1.00 80.81 738 LEU A C 1
ATOM 5839 O O . LEU A 1 738 ? 18.485 8.306 24.202 1.00 80.81 738 LEU A O 1
ATOM 5843 N N . ASP A 1 739 ? 20.117 7.601 22.830 1.00 80.31 739 ASP A N 1
ATOM 5844 C CA . ASP A 1 739 ? 20.556 6.500 23.701 1.00 80.31 739 ASP A CA 1
ATOM 5845 C C . ASP A 1 739 ? 21.022 6.995 25.083 1.00 80.31 739 ASP A C 1
ATOM 5847 O O . ASP A 1 739 ? 20.711 6.401 26.127 1.00 80.31 739 ASP A O 1
ATOM 5851 N N . ARG A 1 740 ? 21.746 8.125 25.122 1.00 82.31 740 ARG A N 1
ATOM 5852 C CA . ARG A 1 740 ? 22.168 8.758 26.384 1.00 82.31 740 ARG A CA 1
ATOM 5853 C C . ARG A 1 740 ? 20.983 9.311 27.169 1.00 82.31 740 ARG A C 1
ATOM 5855 O O . ARG A 1 740 ? 20.919 9.095 28.380 1.00 82.31 740 ARG A O 1
ATOM 5862 N N . ILE A 1 741 ? 20.057 9.998 26.500 1.00 81.88 741 ILE A N 1
ATOM 5863 C CA . ILE A 1 741 ? 18.835 10.550 27.099 1.00 81.88 741 ILE A CA 1
ATOM 5864 C C . ILE A 1 741 ? 17.995 9.426 27.704 1.00 81.88 741 ILE A C 1
ATOM 5866 O O . ILE A 1 741 ? 17.610 9.527 28.867 1.00 81.88 741 ILE A O 1
ATOM 5870 N N . GLN A 1 742 ? 17.788 8.330 26.970 1.00 84.31 742 GLN A N 1
ATOM 5871 C CA . GLN A 1 742 ? 17.043 7.167 27.448 1.00 84.31 742 GLN A CA 1
ATOM 5872 C C . GLN A 1 742 ? 17.687 6.581 28.709 1.00 84.31 742 GLN A C 1
ATOM 5874 O O . GLN A 1 742 ? 17.035 6.430 29.741 1.00 84.31 742 GLN A O 1
ATOM 5879 N N . THR A 1 743 ? 19.005 6.366 28.674 1.00 85.12 743 THR A N 1
ATOM 5880 C CA . THR A 1 743 ? 19.752 5.844 29.827 1.00 85.12 743 THR A CA 1
ATOM 5881 C C . THR A 1 743 ? 19.652 6.767 31.050 1.00 85.12 743 THR A C 1
ATOM 5883 O O . THR A 1 743 ? 19.533 6.294 32.184 1.00 85.12 743 THR A O 1
ATOM 5886 N N . LYS A 1 744 ? 19.716 8.092 30.856 1.00 84.75 744 LYS A N 1
ATOM 5887 C CA . LYS A 1 744 ? 19.562 9.083 31.935 1.00 84.75 744 LYS A CA 1
ATOM 5888 C C . LYS A 1 744 ? 18.133 9.101 32.487 1.00 84.75 744 LYS A C 1
ATOM 5890 O O . LYS A 1 744 ? 17.964 9.151 33.706 1.00 84.75 744 LYS A O 1
ATOM 5895 N N . ALA A 1 745 ? 17.126 9.027 31.620 1.00 83.62 745 ALA A N 1
ATOM 5896 C CA . ALA A 1 745 ? 15.718 9.004 32.002 1.00 83.62 745 ALA A CA 1
ATOM 5897 C C . ALA A 1 745 ? 15.382 7.768 32.848 1.00 83.62 745 ALA A C 1
ATOM 5899 O O . ALA A 1 745 ? 14.839 7.920 33.942 1.00 83.62 745 ALA A O 1
ATOM 5900 N N . ASP A 1 746 ? 15.804 6.577 32.414 1.00 82.69 746 ASP A N 1
ATOM 5901 C CA . ASP A 1 746 ? 15.568 5.321 33.137 1.00 82.69 746 ASP A CA 1
ATOM 5902 C C . ASP A 1 746 ? 16.232 5.328 34.523 1.00 82.69 746 ASP A C 1
ATOM 5904 O O . ASP A 1 746 ? 15.640 4.909 35.523 1.00 82.69 746 ASP A O 1
ATOM 5908 N N . ARG A 1 747 ? 17.457 5.870 34.618 1.00 82.38 747 ARG A N 1
ATOM 5909 C CA . ARG A 1 747 ? 18.143 6.053 35.908 1.00 82.38 747 ARG A CA 1
ATOM 5910 C C . ARG A 1 747 ? 17.396 7.021 36.820 1.00 82.38 747 ARG A C 1
ATOM 5912 O O . ARG A 1 747 ? 17.252 6.735 38.008 1.00 82.38 747 ARG A O 1
ATOM 5919 N N . ASN A 1 748 ? 16.940 8.159 36.299 1.00 79.38 748 ASN A N 1
ATOM 5920 C CA . ASN A 1 748 ? 16.213 9.146 37.094 1.00 79.38 748 ASN A CA 1
ATOM 5921 C C . ASN A 1 748 ? 14.856 8.608 37.570 1.00 79.38 748 ASN A C 1
ATOM 5923 O O . ASN A 1 748 ? 14.541 8.777 38.747 1.00 79.38 748 ASN A O 1
ATOM 5927 N N . ASP A 1 749 ? 14.100 7.904 36.719 1.00 81.81 749 ASP A N 1
ATOM 5928 C CA . ASP A 1 749 ? 12.820 7.282 37.098 1.00 81.81 749 ASP A CA 1
ATOM 5929 C C . ASP A 1 749 ? 13.012 6.264 38.231 1.00 81.81 749 ASP A C 1
ATOM 5931 O O . ASP A 1 749 ? 12.303 6.295 39.241 1.00 81.81 749 ASP A O 1
ATOM 5935 N N . ALA A 1 750 ? 14.042 5.416 38.129 1.00 81.69 750 ALA A N 1
ATOM 5936 C CA . ALA A 1 750 ? 14.366 4.450 39.173 1.00 81.69 750 ALA A CA 1
ATOM 5937 C C . ALA A 1 750 ? 14.657 5.126 40.526 1.00 81.69 750 ALA A C 1
ATOM 5939 O O . ALA A 1 750 ? 14.149 4.682 41.560 1.00 81.69 750 ALA A O 1
ATOM 5940 N N . ILE A 1 751 ? 15.436 6.216 40.539 1.00 80.19 751 ILE A N 1
ATOM 5941 C CA . ILE A 1 751 ? 15.761 6.935 41.780 1.00 80.19 751 ILE A CA 1
ATOM 5942 C C . ILE A 1 751 ? 14.516 7.628 42.351 1.00 80.19 751 ILE A C 1
ATOM 5944 O O . ILE A 1 751 ? 14.272 7.538 43.556 1.00 80.19 751 ILE A O 1
ATOM 5948 N N . VAL A 1 752 ? 13.705 8.277 41.510 1.00 80.19 752 VAL A N 1
ATOM 5949 C CA . VAL A 1 752 ? 12.478 8.965 41.944 1.00 80.19 752 VAL A CA 1
ATOM 5950 C C . VAL A 1 752 ? 11.488 7.981 42.572 1.00 80.19 752 VAL A C 1
ATOM 5952 O O . VAL A 1 752 ? 10.982 8.251 43.658 1.00 80.19 752 VAL A O 1
ATOM 5955 N N . ARG A 1 753 ? 11.282 6.793 41.984 1.00 81.31 753 ARG A N 1
ATOM 5956 C CA . ARG A 1 753 ? 10.417 5.751 42.575 1.00 81.31 753 ARG A CA 1
ATOM 5957 C C . ARG A 1 753 ? 10.902 5.277 43.942 1.00 81.31 753 ARG A C 1
ATOM 5959 O O . ARG A 1 753 ? 10.092 5.005 44.829 1.00 81.31 753 ARG A O 1
ATOM 5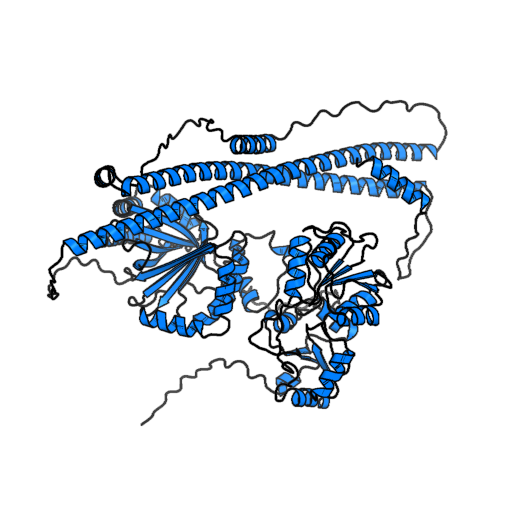966 N N . VAL A 1 754 ? 12.217 5.142 44.122 1.00 81.81 754 VAL A N 1
ATOM 5967 C CA . VAL A 1 754 ? 12.799 4.764 45.419 1.00 81.81 754 VAL A CA 1
ATOM 5968 C C . VAL A 1 754 ? 12.573 5.870 46.451 1.00 81.81 754 VAL A C 1
ATOM 5970 O O . VAL A 1 754 ? 12.202 5.567 47.586 1.00 81.81 754 VAL A O 1
ATOM 5973 N N . GLN A 1 755 ? 12.748 7.136 46.067 1.00 78.06 755 GLN A N 1
ATOM 5974 C CA . GLN A 1 755 ? 12.494 8.283 46.942 1.00 78.06 755 GLN A CA 1
ATOM 5975 C C . GLN A 1 755 ? 11.026 8.412 47.331 1.00 78.06 755 GLN A C 1
ATOM 5977 O O . GLN A 1 755 ? 10.738 8.656 48.500 1.00 78.06 755 GLN A O 1
ATOM 5982 N N . ASP A 1 756 ? 10.109 8.189 46.393 1.00 77.69 756 ASP A N 1
ATOM 5983 C CA . ASP A 1 756 ? 8.672 8.268 46.649 1.00 77.69 756 ASP A CA 1
ATOM 5984 C C . ASP A 1 756 ? 8.227 7.196 47.658 1.00 77.69 756 ASP A C 1
ATOM 5986 O O . ASP A 1 756 ? 7.579 7.497 48.661 1.00 77.69 756 ASP A O 1
ATOM 5990 N N . LYS A 1 757 ? 8.721 5.957 47.504 1.00 81.50 757 LYS A N 1
ATOM 5991 C CA . LYS A 1 757 ? 8.528 4.887 48.500 1.00 81.50 757 LYS A CA 1
ATOM 5992 C C . LYS A 1 757 ? 9.121 5.235 49.870 1.00 81.50 757 LYS A C 1
ATOM 5994 O O . LYS A 1 757 ? 8.514 4.942 50.899 1.00 81.50 757 LYS A O 1
ATOM 5999 N N . GLN A 1 758 ? 10.311 5.842 49.910 1.00 76.62 758 GLN A N 1
ATOM 6000 C CA . GLN A 1 758 ? 10.925 6.287 51.168 1.00 76.62 758 GLN A CA 1
ATOM 6001 C C . GLN A 1 758 ? 10.102 7.390 51.843 1.00 76.62 758 GLN A C 1
ATOM 6003 O O . GLN A 1 758 ? 9.931 7.361 53.060 1.00 76.62 758 GLN A O 1
ATOM 6008 N N . MET A 1 759 ? 9.570 8.332 51.066 1.00 71.00 759 MET A N 1
ATOM 6009 C CA . MET A 1 759 ? 8.747 9.433 51.554 1.00 71.00 759 MET A CA 1
ATOM 6010 C C . MET A 1 759 ? 7.403 8.939 52.102 1.00 71.00 759 MET A C 1
ATOM 6012 O O . MET A 1 759 ? 7.040 9.313 53.214 1.00 71.00 759 MET A O 1
ATOM 6016 N N . GLN A 1 760 ? 6.719 8.031 51.398 1.00 73.31 760 GLN A N 1
ATOM 6017 C CA . GLN A 1 760 ? 5.486 7.392 51.885 1.00 73.31 760 GLN A CA 1
ATOM 6018 C C . GLN A 1 760 ? 5.704 6.663 53.219 1.00 73.31 760 GLN A C 1
ATOM 6020 O O . GLN A 1 760 ? 4.882 6.760 54.129 1.00 73.31 760 GLN A O 1
ATOM 6025 N N . LYS A 1 761 ? 6.861 6.008 53.383 1.00 74.56 761 LYS A N 1
ATOM 6026 C CA . LYS A 1 761 ? 7.230 5.344 54.639 1.00 74.56 761 LYS A CA 1
ATOM 6027 C C . LYS A 1 761 ? 7.474 6.325 55.794 1.00 74.56 761 LYS A C 1
ATOM 6029 O O . LYS A 1 761 ? 7.161 6.001 56.935 1.00 74.56 761 LYS A O 1
ATOM 6034 N N . ILE A 1 762 ? 8.023 7.512 55.519 1.00 68.06 762 ILE A N 1
ATOM 6035 C CA . ILE A 1 762 ? 8.228 8.574 56.524 1.00 68.06 762 ILE A CA 1
ATOM 6036 C C . ILE A 1 762 ? 6.897 9.240 56.909 1.00 68.06 762 ILE A C 1
ATOM 6038 O O . ILE A 1 762 ? 6.720 9.626 58.060 1.00 68.06 762 ILE A O 1
ATOM 6042 N N . LEU A 1 763 ? 5.954 9.349 55.969 1.00 65.44 763 LEU A N 1
ATOM 6043 C CA . LEU A 1 763 ? 4.649 9.990 56.172 1.00 65.44 763 LEU A CA 1
ATOM 6044 C C . LEU A 1 763 ? 3.604 9.089 56.860 1.00 65.44 763 LEU A C 1
ATOM 6046 O O . LEU A 1 763 ? 2.490 9.542 57.111 1.00 65.44 763 LEU A O 1
ATOM 6050 N N . GLY A 1 764 ? 3.952 7.845 57.209 1.00 53.62 764 GLY A N 1
ATOM 6051 C CA . GLY A 1 764 ? 3.120 6.983 58.057 1.00 53.62 764 GLY A CA 1
ATOM 6052 C C . GLY A 1 764 ? 1.855 6.425 57.396 1.00 53.62 764 GLY A C 1
ATOM 6053 O O . GLY A 1 764 ? 0.932 6.027 58.103 1.00 53.62 764 GLY A O 1
ATOM 6054 N N . SER A 1 765 ? 1.785 6.363 56.065 1.00 48.47 765 SER A N 1
ATOM 6055 C CA . SER A 1 765 ? 0.641 5.783 55.354 1.00 48.47 765 SER A CA 1
ATOM 6056 C C . SER A 1 765 ? 0.836 4.282 55.093 1.00 48.47 765 SER A C 1
ATOM 6058 O O . SER A 1 765 ? 1.066 3.869 53.959 1.00 48.47 765 SER A O 1
ATOM 6060 N N . GLU A 1 766 ? 0.737 3.450 56.130 1.00 41.56 766 GLU A N 1
ATOM 6061 C CA . GLU A 1 766 ? 0.407 2.027 55.961 1.00 41.56 766 GLU A CA 1
ATOM 6062 C C . GLU A 1 766 ? -1.019 1.798 56.473 1.00 41.56 766 GLU A C 1
ATOM 6064 O O . GLU A 1 766 ? -1.267 1.752 57.676 1.00 41.56 766 GLU A O 1
ATOM 6069 N N . THR A 1 767 ? -1.979 1.643 55.559 1.00 36.50 767 THR A N 1
ATOM 6070 C CA . THR A 1 767 ? -3.230 0.936 55.858 1.00 36.50 767 THR A CA 1
ATOM 6071 C C . THR A 1 767 ? -3.277 -0.336 55.025 1.00 36.50 767 THR A C 1
ATOM 6073 O O . THR A 1 767 ? -3.063 -0.320 53.815 1.00 36.50 767 THR A O 1
ATOM 6076 N N . LYS A 1 768 ? -3.492 -1.450 55.731 1.00 42.97 768 LYS A N 1
ATOM 6077 C CA . LYS A 1 768 ? -3.619 -2.814 55.216 1.00 42.97 768 LYS A CA 1
ATOM 6078 C C . LYS A 1 768 ? -4.687 -2.908 54.124 1.00 42.97 768 LYS A C 1
ATOM 6080 O O . LYS A 1 768 ? -5.826 -2.516 54.363 1.00 42.97 768 LYS A O 1
ATOM 6085 N N . ALA A 1 769 ? -4.349 -3.566 53.022 1.00 31.77 769 ALA A N 1
ATOM 6086 C CA . ALA A 1 769 ? -5.303 -4.284 52.188 1.00 31.77 769 ALA A CA 1
ATOM 6087 C C . ALA A 1 769 ? -4.576 -5.459 51.516 1.00 31.77 769 ALA A C 1
ATOM 6089 O O . ALA A 1 769 ? -3.812 -5.257 50.576 1.00 31.77 769 ALA A O 1
ATOM 6090 N N . GLU A 1 770 ? -4.806 -6.675 52.013 1.00 34.12 770 GLU A N 1
ATOM 6091 C CA . GLU A 1 770 ? -4.622 -7.895 51.226 1.00 34.12 770 GLU A CA 1
ATOM 6092 C C . GLU A 1 770 ? -6.009 -8.451 50.874 1.00 34.12 770 GLU A C 1
ATOM 6094 O O . GLU A 1 770 ? -6.854 -8.651 51.744 1.00 34.12 770 GLU A O 1
ATOM 6099 N N . GLU A 1 771 ? -6.181 -8.633 49.562 1.00 34.00 771 GLU A N 1
ATOM 6100 C CA . GLU A 1 771 ? -7.049 -9.568 48.838 1.00 34.00 771 GLU A CA 1
ATOM 6101 C C . GLU A 1 771 ? -8.581 -9.469 48.971 1.00 34.00 771 GLU A C 1
ATOM 6103 O O . GLU A 1 771 ? -9.225 -10.152 49.759 1.00 34.00 771 GLU A O 1
ATOM 6108 N N . SER A 1 772 ? -9.200 -8.759 48.019 1.00 26.47 772 SER A N 1
ATOM 6109 C CA . SER A 1 772 ? -10.207 -9.379 47.141 1.00 26.47 772 SER A CA 1
ATOM 6110 C C . SER A 1 772 ? -10.316 -8.608 45.820 1.00 26.47 772 SER A C 1
ATOM 6112 O O . SER A 1 772 ? -10.051 -7.410 45.750 1.00 26.47 772 SER A O 1
ATOM 6114 N N . ALA A 1 773 ? -10.611 -9.338 44.752 1.00 34.31 773 ALA A N 1
ATOM 6115 C CA . ALA A 1 773 ? -10.598 -8.880 43.374 1.00 34.31 773 ALA A CA 1
ATOM 6116 C C . ALA A 1 773 ? -11.599 -7.746 43.068 1.00 34.31 773 ALA A C 1
ATOM 6118 O O . ALA A 1 773 ? -12.741 -7.778 43.515 1.00 34.31 773 ALA A O 1
ATOM 6119 N N . GLY A 1 774 ? -11.199 -6.839 42.169 1.00 33.31 774 GLY A N 1
ATOM 6120 C CA . GLY A 1 774 ? -12.118 -6.054 41.339 1.00 33.31 774 GLY A CA 1
ATOM 6121 C C . GLY A 1 774 ? -12.268 -4.568 41.690 1.00 33.31 774 GLY A C 1
ATOM 6122 O O . GLY A 1 774 ? -12.521 -4.192 42.826 1.00 33.31 774 GLY A O 1
ATOM 6123 N N . SER A 1 775 ? -12.227 -3.747 40.636 1.00 30.41 775 SER A N 1
ATOM 6124 C CA . SER A 1 775 ? -12.546 -2.309 40.560 1.00 30.41 775 SER A CA 1
ATOM 6125 C C . SER A 1 775 ? -11.484 -1.319 41.070 1.00 30.41 775 SER A C 1
ATOM 6127 O O . SER A 1 775 ? -11.162 -1.228 42.250 1.00 30.41 775 SER A O 1
ATOM 6129 N N . GLY A 1 776 ? -10.934 -0.545 40.128 1.00 26.52 776 GLY A N 1
ATOM 6130 C CA . GLY A 1 776 ? -10.080 0.604 40.400 1.00 26.52 776 GLY A CA 1
ATOM 6131 C C . GLY A 1 776 ? -10.919 1.846 40.685 1.00 26.52 776 GLY A C 1
ATOM 6132 O O . GLY A 1 776 ? -11.763 2.228 39.879 1.00 26.52 776 GLY A O 1
ATOM 6133 N N . MET A 1 777 ? -10.651 2.493 41.815 1.00 30.45 777 MET A N 1
ATOM 6134 C CA . MET A 1 777 ? -11.190 3.805 42.157 1.00 30.45 777 MET A CA 1
ATOM 6135 C C . MET A 1 777 ? -10.069 4.601 42.834 1.00 30.45 777 MET A C 1
ATOM 6137 O O . MET A 1 777 ? -9.667 4.313 43.958 1.00 30.45 777 MET A O 1
ATOM 6141 N N . THR A 1 778 ? -9.488 5.557 42.107 1.00 31.84 778 THR A N 1
ATOM 6142 C CA . THR A 1 778 ? -8.445 6.464 42.611 1.00 31.84 778 THR A CA 1
ATOM 6143 C C . THR A 1 778 ? -9.074 7.639 43.372 1.00 31.84 778 THR A C 1
ATOM 6145 O O . THR A 1 778 ? -10.016 8.233 42.840 1.00 31.84 778 THR A O 1
ATOM 6148 N N . PRO A 1 779 ? -8.552 8.062 44.541 1.00 33.19 779 PRO A N 1
ATOM 6149 C CA . PRO A 1 779 ? -9.017 9.270 45.221 1.00 33.19 779 PRO A CA 1
ATOM 6150 C C . PRO A 1 779 ? -8.497 10.532 44.513 1.00 33.19 779 PRO A C 1
ATOM 6152 O O . PRO A 1 779 ? -7.321 10.628 44.160 1.00 33.19 779 PRO A O 1
ATOM 6155 N N . SER A 1 780 ? -9.370 11.520 44.313 1.00 33.69 780 SER A N 1
ATOM 6156 C CA . SER A 1 780 ? -9.047 12.808 43.692 1.00 33.69 780 SER A CA 1
ATOM 6157 C C . SER A 1 780 ? -8.390 13.783 44.678 1.00 33.69 780 SER A C 1
ATOM 6159 O O . SER A 1 780 ? -8.955 14.071 45.730 1.00 33.69 780 SER A O 1
ATOM 6161 N N . LEU A 1 781 ? -7.248 14.363 44.298 1.00 37.84 781 LEU A N 1
ATOM 6162 C CA . LEU A 1 781 ? -6.673 15.558 44.934 1.00 37.84 781 LEU A CA 1
ATOM 6163 C C . LEU A 1 781 ? -7.541 16.803 44.678 1.00 37.84 781 LEU A C 1
ATOM 6165 O O . LEU A 1 781 ? -7.990 17.013 43.546 1.00 37.84 781 LEU A O 1
ATOM 6169 N N . ASP A 1 782 ? -7.710 17.627 45.717 1.00 40.38 782 ASP A N 1
ATOM 6170 C CA . ASP A 1 782 ? -8.492 18.868 45.711 1.00 40.38 782 ASP A CA 1
ATOM 6171 C C . ASP A 1 782 ? -7.996 19.881 44.655 1.00 40.38 782 ASP A C 1
ATOM 6173 O O . ASP A 1 782 ? -6.801 20.132 44.461 1.00 40.38 782 ASP A O 1
ATOM 6177 N N . SER A 1 783 ? -8.977 20.467 43.974 1.00 35.84 783 SER A N 1
ATOM 6178 C CA . SER A 1 783 ? -8.943 21.568 43.010 1.00 35.84 783 SER A CA 1
ATOM 6179 C C . SER A 1 783 ? -7.969 22.700 43.353 1.00 35.84 783 SER A C 1
ATOM 6181 O O . SER A 1 783 ? -7.249 23.171 42.471 1.00 35.84 783 SER A O 1
ATOM 6183 N N . SER A 1 784 ? -7.887 23.099 44.625 1.00 35.62 784 SER A N 1
ATOM 6184 C CA . SER A 1 784 ? -6.976 24.156 45.091 1.00 35.62 784 SER A CA 1
ATOM 6185 C C . SER A 1 784 ? -5.499 23.783 44.889 1.00 35.62 784 SER A C 1
ATOM 6187 O O . SER A 1 784 ? -4.677 24.580 44.424 1.00 35.62 784 SER A O 1
ATOM 6189 N N . THR A 1 785 ? -5.160 22.518 45.146 1.00 39.22 785 THR A N 1
ATOM 6190 C CA . THR A 1 785 ? -3.792 22.002 45.021 1.00 39.22 785 THR A CA 1
ATOM 6191 C C . THR A 1 785 ? -3.396 21.807 43.557 1.00 39.22 785 THR A C 1
ATOM 6193 O O . THR A 1 785 ? -2.264 22.116 43.183 1.00 39.22 785 THR A O 1
ATOM 6196 N N . LYS A 1 786 ? -4.338 21.388 42.698 1.00 37.94 786 LYS A N 1
ATOM 6197 C CA . LYS A 1 786 ? -4.113 21.284 41.244 1.00 37.94 786 LYS A CA 1
ATOM 6198 C C . LYS A 1 786 ? -3.890 22.648 40.589 1.00 37.94 786 LYS A C 1
ATOM 6200 O O . LYS A 1 786 ? -3.019 22.764 39.732 1.00 37.94 786 LYS A O 1
ATOM 6205 N N . MET A 1 787 ? -4.610 23.685 41.019 1.00 33.44 787 MET A N 1
ATOM 6206 C CA . MET A 1 787 ? -4.474 25.034 40.456 1.00 33.44 787 MET A CA 1
ATOM 6207 C C . MET A 1 787 ? -3.143 25.699 40.851 1.00 33.44 787 MET A C 1
ATOM 6209 O O . MET A 1 787 ? -2.513 26.358 40.027 1.00 33.44 787 MET A O 1
ATOM 6213 N N . SER A 1 788 ? -2.660 25.449 42.074 1.00 32.75 788 SER A N 1
ATOM 6214 C CA . SER A 1 788 ? -1.346 25.912 42.554 1.00 32.75 788 SER A CA 1
ATOM 6215 C C . SER A 1 788 ? -0.170 25.228 41.835 1.00 32.75 788 SER A C 1
ATOM 6217 O O . SER A 1 788 ? 0.811 25.882 41.476 1.00 32.75 788 SER A O 1
ATOM 6219 N N . LEU A 1 789 ? -0.287 23.923 41.553 1.00 35.12 789 LEU A N 1
ATOM 6220 C CA . LEU A 1 789 ? 0.701 23.163 40.775 1.00 35.12 789 LEU A CA 1
ATOM 6221 C C . LEU A 1 789 ? 0.686 23.532 39.286 1.00 35.12 789 LEU A C 1
ATOM 6223 O O . LEU A 1 789 ? 1.753 23.667 38.692 1.00 35.12 789 LEU A O 1
ATOM 6227 N N . ALA A 1 790 ? -0.493 23.769 38.705 1.00 34.69 790 ALA A N 1
ATOM 6228 C CA . ALA A 1 790 ? -0.619 24.226 37.324 1.00 34.69 790 ALA A CA 1
ATOM 6229 C C . ALA A 1 790 ? -0.035 25.635 37.142 1.00 34.69 790 ALA A C 1
ATOM 6231 O O . ALA A 1 790 ? 0.766 25.836 36.238 1.00 34.69 790 ALA A O 1
ATOM 6232 N N . MET A 1 791 ? -0.324 26.589 38.039 1.00 36.28 791 MET A N 1
ATOM 6233 C CA . MET A 1 791 ? 0.251 27.939 37.943 1.00 36.28 791 MET A CA 1
ATOM 6234 C C . MET A 1 791 ? 1.775 27.968 38.132 1.00 36.28 791 MET A C 1
ATOM 6236 O O . MET A 1 791 ? 2.449 28.757 37.472 1.00 36.28 791 MET A O 1
ATOM 6240 N N . LYS A 1 792 ? 2.337 27.086 38.973 1.00 31.67 792 LYS A N 1
ATOM 6241 C CA . LYS A 1 792 ? 3.798 26.937 39.108 1.00 31.67 792 LYS A CA 1
ATOM 6242 C C . LYS A 1 792 ? 4.451 26.247 37.908 1.00 31.67 792 LYS A C 1
ATOM 6244 O O . LYS A 1 792 ? 5.598 26.551 37.604 1.00 31.67 792 LYS A O 1
ATOM 6249 N N . ALA A 1 793 ? 3.742 25.360 37.211 1.00 31.84 793 ALA A N 1
ATOM 6250 C CA . ALA A 1 793 ? 4.236 24.738 35.984 1.00 31.84 793 ALA A CA 1
ATOM 6251 C C . ALA A 1 793 ? 4.196 25.708 34.786 1.00 31.84 793 ALA A C 1
ATOM 6253 O O . ALA A 1 793 ? 5.120 25.715 33.976 1.00 31.84 793 ALA A O 1
ATOM 6254 N N . THR A 1 794 ? 3.191 26.590 34.705 1.00 30.45 794 THR A N 1
ATOM 6255 C CA . THR A 1 794 ? 3.084 27.589 33.626 1.00 30.45 794 THR A CA 1
ATOM 6256 C C . THR A 1 794 ? 4.146 28.691 33.726 1.00 30.45 794 THR A C 1
ATOM 6258 O O . THR A 1 794 ? 4.529 29.253 32.704 1.00 30.45 794 THR A O 1
ATOM 6261 N N . SER A 1 795 ? 4.685 28.981 34.919 1.00 30.78 795 SER A N 1
ATOM 6262 C CA . SER A 1 795 ? 5.808 29.925 35.066 1.00 30.78 795 SER A CA 1
ATOM 6263 C C . SER A 1 795 ? 7.178 29.318 34.742 1.00 30.78 795 SER A C 1
ATOM 6265 O O . SER A 1 795 ? 8.154 30.056 34.683 1.00 30.78 795 SER A O 1
ATOM 6267 N N . LEU A 1 796 ? 7.266 27.995 34.566 1.00 30.83 796 LEU A N 1
ATOM 6268 C CA . LEU A 1 796 ? 8.497 27.274 34.213 1.00 30.83 796 LEU A CA 1
ATOM 6269 C C . LEU A 1 796 ? 8.628 27.011 32.699 1.00 30.83 796 LEU A C 1
ATOM 6271 O O . LEU A 1 796 ? 9.679 26.565 32.256 1.00 30.83 796 LEU A O 1
ATOM 6275 N N . PHE A 1 797 ? 7.584 27.300 31.912 1.00 30.84 797 PHE A N 1
ATOM 6276 C CA . PHE A 1 797 ? 7.530 27.072 30.459 1.00 30.84 797 PHE A CA 1
ATOM 6277 C C . PHE A 1 797 ? 7.286 28.351 29.637 1.00 30.84 797 PHE A C 1
ATOM 6279 O O . PHE A 1 797 ? 6.769 28.281 28.521 1.00 30.84 797 PHE A O 1
ATOM 6286 N N . ARG A 1 798 ? 7.659 29.518 30.173 1.00 30.23 798 ARG A N 1
ATOM 6287 C CA . ARG A 1 798 ? 7.705 30.772 29.414 1.00 30.23 798 ARG A CA 1
ATOM 6288 C C . ARG A 1 798 ? 9.133 31.203 29.145 1.00 30.23 798 ARG A C 1
ATOM 6290 O O . ARG A 1 798 ? 9.939 31.108 30.096 1.00 30.23 798 ARG A O 1
#

InterPro domains:
  IPR000727 Target SNARE coiled-coil homology domain [PS50192] (565-627)
  IPR000727 Target SNARE coiled-coil homology domain [PS50192] (700-762)
  IPR000727 Target SNARE coiled-coil homology domain [SM00397] (560-627)
  IPR000727 Target SNARE coiled-coil homology domain [SM00397] (695-762)
  IPR006357 HAD-superfamily hydrolase, subfamily IIA [PF13344] (28-129)
  IPR006357 HAD-superfamily hydrolase, subfamily IIA [TIGR01460] (28-262)
  IPR011008 Dimeric alpha-beta barrel [SSF54909] (321-423)
  IPR011008 Dimeric alpha-beta barrel [SSF54909] (430-516)
  IPR012577 NIPSNAP [PF07978] (435-516)
  IPR023214 HAD superfamily [G3DSA:3.40.50.1000] (27-263)
  IPR023214 HAD superfamily [G3DSA:3.40.50.1000] (94-227)
  IPR036412 HAD-like superfamily [SSF56784] (24-261)
  IPR051557 NipSnap domain-containing protein [PTHR21017] (287-515)

Foldseek 3Di:
DDDDDDDDPPPPDPPPCDPVNVVLFQEEEEEDPPTQAPDLEGDPCNLVVLVVCVVVNGHYAYAYQDLQAALVRVVVSCVSNNNPDQDSLRYHYLLLLVLVVLQVDPVQAAFEEEEQGAVRSQVSNCVRNNYHYDNADADDDPDPDPDDPDDDPVRQGQEYEFWDHPRDDPVSLVVLLVSLVPVSYAYEYSALPQFDDDPDNVDTHGTSNVSSVSSCVSNVDDHHYRAFLDDSSVVCCCPVVVDDLVSYDYHDPDCRGTVLSSAQPNPDDDPDPDDDDDDDDDDDDPDDDAVLVVLVVRYDDDPPCPVPDDPVVNQFVDLKKKKKKKFQFDPPCQVVLVVLVVQLQVVCCVQQVQKDFQFKWQFPDFPDRRMIITMIIRNNHCVSVVSVVVVCVDDDSNVVSVVSSVVRTPDMDMFMKGFGHLADAAHDDPQLKKKKKKKFQFDPPCPVVLSSLVSVLCVLLPVLVFFGTKIATDDDDHRMIMTMTIANDPVRVVVSVVVSVPDPSNVVSCVVSVVGTPDMTMTIIGTPDDPPDDDPPDDDDDDDDDDDDDDDVVVVVVVVVVVVVVVLVVLLVVLVVLLVVLVVLLVVLLVLLVVLLVVVVVLVVLLVVLVVLVVVLVVLVVVLVVLVVVVDDDDDDDDDDDDDDDDDDDDDDPLSVQSVVLSVCVVVVDDDDDDPDDDCPDPQPDDPVVQVVCPPHPSNVSSVSSRVSVVSSVVSVVSSVSSVVSSVVSVVVVVVSVVVSVVSVVVSVVSVVVSVVSVCVSVPPDDDDDDDDDDDDDDDDDPVVVVVVVVVVVVVVD

Secondary structure (DSSP, 8-state):
------------------HHHHTT-SEEEE-SBTTTEETTEEPTTHHHHHHHHHHTT-EEEEE----SS-HHHHHHHHHHTT-TT--GGGEE-HHHHHHHHHHT-GGGTT-EEEEES-HHHHHHHHHHH--EEE--S-----SSSSS---S--SS--SEEEE---TT--HHHHHHHHHHTTSTTSEEEES---SEE--SSTTSPEE-HHHHHHHHHHHH-PPPEE-STTSHHHHHHHHHHH---GGGEEEE-S-IIIIIHHHHHT-----S-------PPP--PPPP---HHHHHHTT----GGGGGGS-HHHHH-----EEEEEEEEEPTT-HHHHHHHHHHHHHHHHHH-TTEEEEEEEEEEESS-SSEEEEEEEETTTHHHHHHHHHHHHS-SHHHHHHHHHHHTEEEEEEEEEEE-TTSPPP----TT-EEEEEEEEEPTT-HHHHHHHHHHHTHHHHTTT-EEEEEEEEESSTTEEEEEEEESSHHHHHHHHHHHHTSTTHHHHHHHHHTTEEEEEEEEEE---STT----------PPPP------HHHHHHHHHHHHHHHHHHHHHHHHHHHHHHHHHHHHHHHHHHHHHHHHHHHHHHHHHHHHHHHHHHHHHHHHHHHHHHTS---------PPPP-PPPPPPPHHHHHHHHHHHHHHTT------SS-------SS-HHHHHHHTTSHHHHHHHHHHHHHHHHHHHHHHHHHHHHHHHHHHHHHHHHHHHHHHHHHHHHHHHHHHHHHHHHHTT-------------PPPPPHHHHHHHHHHHHTS--

Sequence (798 aa):
MFRFVECNFSAMLPSVISHDDLLKFDTFLFDADGVLWTGDVPIAGASDFVATLHKLGKRVFIISNNSTKTPDQYAAKIEHLGFKGISKEQLITPAIVLAAYFKDRPEYAGQHVYVMGVENLKKTLETFGGVHCFGTGPDPYISDSNFSYNFDTSLIPKAVVCSYDCHLSYPKIQKAATFLKHKEVEFLVTNEDYTFPGPNPNIVVPGAGAVSSTVRAVSGRIPTVFGKPHKPIADFLKKHHHIDAAKTVMFGDRLDTDIQFSTTNVTWKSEDGKEGKGEKPTEQPPKGQGWISKLLTGQQMDPSGWQKQSHSSILSSSELIYEFATHNFRPGEKDKYLDAFGNYKQELNEKLPSVNLIGSWTVSYGRTRDQAIHLYRHTNGFKDVDSSMSLHSSPGALSAADTEVAKLCGRRKNIIVKSFSYWREPEQRPPSHVYDLRSYVLKPGSMIEWASAWARGITYRRDADQDVGGFFAQVGQLYIVYHIWAYPSMCARNETRHATWAKPGWDATVAYTGSFQHLGLSFSMANPFDDGYRSSSATSTSKLKSYTHTDNIEDEADYYEKEIEKYMQESLDSTERSRRHLENSEKIGTQTAQDLLEQREKLERTERNLDEIHRTTQVTQRNLNSLKSVFGGFFKNKFSRKPPESIPEMPQSKSASKLADTLGDLNSGGSSASFPGVNTSGVPTLSESSRNAIKGTRWEAMDNQIDENLDAMSQNLRNLRRLGEDLGREVDEQNQMLDRIQTKADRNDAIVRVQDKQMQKILGSETKAEESAGSGMTPSLDSSTKMSLAMKATSLFR